Protein 9JOV (pdb70)

InterPro domains:
  IPR001425 Archaeal/bacterial/fungal rhodopsins [PF01036] (20-236)
  IPR001425 Archaeal/bacterial/fungal rhodopsins [PTHR28286] (28-202)
  IPR001425 Archaeal/bacterial/fungal rhodopsins [SM01021] (19-243)

Foldseek 3Di:
DDDDPPPLLLVLLVVLLVLLVVLLCVLVVCLVVFDPLQNVLSNLLSVLSVLVNVLSVVQSVVCVPPVDDQPLSVLVSQLPNQLSLQLSLCSLLVVLPDDCVSNVLSNVLSNLLSVLCSCCRPVCLVCNVVSLVSSVVSLVVSLCCLPPNPSQVSQVSVDDLSVVLSVVSSCCSVPLVPLVSVVSLQDGDDPSCVVHHPDDCSSVVSVSSSCSSSVNSVSSVVSSVVVVVD/DDDDPPPLLLVLLVVLLVLLVVLLCVLVVCLVVFDPLQNVLSNLLSVLSVLVNVLSVVQSVVCVPPVDDQPLSVLVSQLPNQLSLLQSLCSLLVVLPDDVVSNVLSNVLSNLLSVLCSCCRPVCLVCNVVSLVSNVVSLVVSLCCLPPNPSQVSQVSVDDLSVVLSVVSSCCSVPLVPLVSLVSLQDGDDPSCVPRHDDDCSSVVSVSSSCSSSVNSVSSVVSSVVVVVD/DDDDPPPLLLVLLVVLLVLLVVLLCVLVVCLVVFDPLLNVLSNLLSVLSVLVNVLSVVQSVVCVPPVDDQPLSVLVNQLPNQLSLLQSLCSLLVVLPDDCVSNVLSNVLSNLLSVLCSCCRPVCVVCNVVSLVSSVVSLVVSLCCLPPNPSQVSQVSVDDLSVVLSVVSSCCSVPLVVLVSVVSLCPGDDPGVDPPDDDDSSSVVSVSSSCSSSVNSVSSVVSSVVVVVD/DDDDPPPLLLVLLVVLLVLLVVLLCVLVVCLVVFDPLQNVLSNLLSVLSVLVNVLSVVQSVVCVPPVDDQPLSVLSSQLPNQLSLLQSLCSLLVVLPDDCVSNVLSSVLSNLLSVLCSCCRPVCVVCVVVSLVSNVVSLVVSLCCLVPNPSQVSQVSVDDLSVVLSVVSSCCSVPLVVLVSLVSLCPGDDPGVSDPPPDDSSSVVSVSSSCSSSVNSVSSVVSSVVVVVD/DDDDPPPLLLVLLVVLLVLLVVLLCVLVVCLVVFDPLQNVLSNLLSVLSVLVNVLSVVQSVVCVPPVDDQPLSVLVSQLPNQLSLLQSLCSLLVVLPDDCVSNVLSSVLSNLLSVLCSCCRPVCVVCNVVSLVSNVVSLVVSLCCLPPNPSQVSQVSVDDLSVVLSVVSSCCSVPLVPLVSLVSLQDGDDPSVVPHHPDDCSSVVSVSSSCSSSVNSVSSVVSSVVVRVD

Radius of gyration: 31.24 Å; Cα contacts (8 Å, |Δi|>4): 1448; chains: 5; bounding box: 52×86×86 Å

Organism: NCBI:txid1454201

Secondary structure (DSSP, 8-state):
----TT-HHHHHHHHHHHHHHHHHHHHHHHGGGS-HHHHHHHHHHHHHHHHHHHHHHHHHHHHHHHS---HHHHHHHHHHHHHHHHHHHHHHHTTTT--HHHHHHHHHHHHHHHHHHHIIIII-GGGHHHHHHHHHHHHHHHHHHHHHSHHHHHHHHH-HHHHHHHHHHHHHHHTGGGHHHHHHHHHS-SS-TTTS-S---HHHHHHHHHHHHHHHHHHHHHHHHHHHT-/----TT-HHHHHHHHHHHHHHHHHHHHHHHGGGS-HHHHHHHHHHHHHHHHHHHHHHHHHHHHHHHS---HHHHHHHHHHHHHHHHHHHHHHHTTTT--HHHHHHHHHHHHHHHHHHHIIIII-GGGHHHHHHHHHHHHHHHHHHHHHSHHHHHHHHH-HHHHHHHHHHHHHHHTGGGHHHHHHHHHS-SSSTTTSTT---HHHHHHHHHHHHHHHHHHHHHHHHHHHT-/----TT-HHHHHHHHHHHHHHHHHHHHHHHGGGS-HHHHHHHHHHHHHHHHHHHHHHHHHHHHHHHS---HHHHHHHHHHHHHHHHHHHHHHHTTTT--HHHHHHHHHHHHHHHHHHHIIIII-GGGHHHHHHHHHHHHHHHHHHHHHSHHHHHHHHH-HHHHHHHHHHHHHHHTGGGHHHHHHHHHS-SS------SS-HHHHHHHHHHHHHHHHHHHHHHHHHHHHT-/----TT-HHHHHHHHHHHHHHHHHHHHHHHGGGS-HHHHHHHHHHHHHHHHHHHHHHHHHHHHHHHS---HHHHHHHHHHHHHHHHHHHHHHHTTTT--HHHHHHHHHHHHHHHHHHHIIIII-GGGHHHHHHHHHHHHHHHHHHHHHSHHHHHHHHH-HHHHHHHHHHHHHHHTGGGHHHHHHHHHS-SS------SS-HHHHHHHHHHHHHHHHHHHHHHHHHHHHT-/----TT-HHHHHHHHHHHHHHHHHHHHHHHGGGS-HHHHHHHHHHHHHHHHHHHHHHHHHHHHHHHS---HHHHHHHHHHHHHHHHHHHHHHHTTTT--HHHHHHHHHHHHHHHHHHHIIIII-GGGHHHHHHHHHHHHHHHHHHHHHSHHHHHHHHH-HHHHHHHHHHHHHHHTGGGHHHHHHHHHS-SS-TTTS-S---HHHHHHHHHHHHHHHHHHHHHHHHHHHT-

Nearest PDB structures (foldseek):
  8cqd-assembly1_B  TM=9.510E-01  e=2.954E-13  uncultured Gammaproteobacteria bacterium
  8cqd-assembly1_D  TM=9.171E-01  e=4.597E-13  uncultured Gammaproteobacteria bacterium
  8cnk-assembly1_A  TM=9.097E-01  e=1.217E-12  uncultured Gammaproteobacteria bacterium
  4kly-assembly1_C  TM=8.663E-01  e=3.360E-11  gamma proteobacterium 'Hot 75m4'
  4knf-assembly1_A  TM=8.605E-01  e=3.360E-11  gamma proteobacterium 'Hot 75m4'

Sequence (1150 aa):
VRLAADDYVGFTFFVGCMAMMAASAFFFLSMSSFERKWRTSILVSGLITFIAAVHYWYMRDYWSGFAESPVFFRYVDWVLTVPLMCVEFYLILKVAGAKKSLMWKLIFLSVVMLVTGYFGEAVDRGNAWLWGLFSGVAYFWIVIEIWFGKAKKLAVAAGGDVLAAHKTLCWFVLVGWAIYPIGYMAGTPGWYDSIFGGWDLNVIYNIGDAINKIGFGLVIYNLAVQATNKVRLAADDYVGFTFFVGCMAMMAASAFFFLSMSSFERKWRTSILVSGLITFIAAVHYWYMRDYWSGFAESPVFFRYVDWVLTVPLMCVEFYLILKVAGAKKSLMWKLIFLSVVMLVTGYFGEAVDRGNAWLWGLFSGVAYFWIVIEIWFGKAKKLAVAAGGDVLAAHKTLCWFVLVGWAIYPIGYMAGTPGWYDSIFGGWDLNVIYNIGDAINKIGFGLVIYNLAVQATNKVRLAADDYVGFTFFVGCMAMMAASAFFFLSMSSFERKWRTSILVSGLITFIAAVHYWYMRDYWSGFAESPVFFRYVDWVLTVPLMCVEFYLILKVAGAKKSLMWKLIFLSVVMLVTGYFGEAVDRGNAWLWGLFSGVAYFWIVIEIWFGKAKKLAVAAGGDVLAAHKTLCWFVLVGWAIYPIGYMAGTPGWYDSIFGGWDLNVIYNIGDAINKIGFGLVIYNLAVQATNKVRLAADDYVGFTFFVGCMAMMAASAFFFLSMSSFERKWRTSILVSGLITFIAAVHYWYMRDYWSGFAESPVFFRYVDWVLTVPLMCVEFYLILKVAGAKKSLMWKLIFLSVVMLVTGYFGEAVDRGNAWLWGLFSGVAYFWIVIEIWFGKAKKLAVAAGGDVLAAHKTLCWFVLVGWAIYPIGYMAGTPGWYDSIFGGWDLNVIYNIGDAINKIGFGLVIYNLAVQATNKVRLAADDYVGFTFFVGCMAMMAASAFFFLSMSSFERKWRTSILVSGLITFIAAVHYWYMRDYWSGFAESPVFFRYVDWVLTVPLMCVEFYLILKVAGAKKSLMWKLIFLSVVMLVTGYFGEAVDRGNAWLWGLFSGVAYFWIVIEIWFGKAKKLAVAAGGDVLAAHKTLCWFVLVGWAIYPIGYMAGTPGWYDSIFGGWDLNVIYNIGDAINKIGFGLVIYNLAVQATNK

Solvent-accessible surface area: 47151 Å² total; per-residue (Å²): 121,154,38,49,35,100,48,86,15,7,24,18,0,6,27,4,7,7,13,0,35,8,9,6,17,24,1,42,59,7,13,66,26,11,97,125,151,42,33,46,10,1,3,7,5,0,8,4,0,48,1,0,10,37,3,0,132,58,6,23,69,17,38,35,54,59,66,76,19,35,49,20,6,2,10,0,1,16,25,33,0,19,14,41,4,0,20,1,0,10,34,10,0,95,118,28,40,11,132,86,76,13,27,153,79,0,43,131,18,0,62,49,20,15,61,15,4,18,75,0,12,10,55,46,95,70,65,0,120,60,58,18,99,94,18,39,77,6,44,108,130,0,17,60,12,0,51,129,18,106,0,36,133,23,0,82,86,49,22,62,63,17,41,57,8,0,101,55,0,2,137,43,0,66,93,19,15,33,40,40,62,67,6,24,51,10,46,7,64,38,175,8,82,107,118,36,36,84,140,98,24,26,39,82,5,2,81,11,1,15,105,6,9,34,15,3,3,85,24,2,35,65,6,0,36,57,30,49,90,209,131,145,39,49,35,99,48,84,16,8,23,17,1,7,26,3,7,6,14,0,32,8,10,6,15,22,1,40,60,6,13,70,22,11,109,129,127,35,34,46,9,1,4,7,4,0,8,4,0,51,1,0,9,37,4,0,129,59,6,22,68,16,37,43,59,65,66,71,22,33,43,19,7,2,11,0,2,16,25,35,0,18,15,41,4,0,20,0,1,8,32,11,0,104,104,27,40,11,125,90,76,11,31,158,80,0,42,125,5,0,62,46,24,15,62,18,5,18,75,0,6,10,54,41,96,69,66,0,115,70,60,17,90,100,15,38,80,5,44,128,128,1,17,58,8,0,51,127,17,106,0,39,135,22,0,82,86,49,23,62,45,17,36,58,8,0,101,54,0,2,137,42,0,67,92,20,12,33,38,42,55,65,5,23,55,10,49,4,72,34,172,8,79,98,107,47,27,80,146,103,22,27,41,82,11,2,80,11,0,15,105,8,10,34,15,4,3,83,22,3,36,62,5,1,33,60,24,63,98,188,120,148,37,50,36,102,48,79,8,7,22,17,1,6,28,3,7,6,14,0,35,7,10,8,14,21,1,38,60,7,13,66,25,10,78,134,133,35,25,45,10,1,2,7,5,0,8,3,0,52,1,0,9,36,3,0,130,54,6,22,68,15,34,42,53,60,66,76,19,37,50,18,6,2,11,0,1,16,24,34,0,16,13,42,4,0,19,0,0,11,38,12,0,95,106,28,37,8,146,85,81,12,26,155,100,0,43,128,10,0,62,48,24,16,61,18,6,18,76,0,14,8,52,45,96,72,65,0,119,63,56,17,90,92,15,38,60,4,41,114,141,0,18,59,11,0,52,129,17,133,0,39,136,32,0,81,86,50,20,62,44,17,40,57,7,0,101,55,0,3,140,44,0,67,92,18,12,32,39,40,56,62,5,24,68,43,50,8,82,50,200,26,133,54,156,69,45,88,178,70,41,28,34,35,6,1,82,11,1,15,106,6,6,35,14,3,2,82,24,2,35,59,5,0,32,61,25,55,110,174,122,143,41,49,34,100,48,81,9,8,22,18,1,6,28,4,7,6,14,0,33,8,11,6,16,24,2,40,60,6,14,73,17,15,97,126,121,31,39,46,10,1,3,7,5,0,8,4,0,50,1,0,9,35,3,0,133,58,5,20,66,15,35,43,53,61,66,74,19,35,49,18,5,2,11,0,1,18,26,34,0,18,14,43,4,0,20,0,0,18,29,9,0,98,107,28,41,11,135,90,77,14,25,154,91,0,44,132,18,0,62,46,19,17,56,15,5,17,69,0,15,9,69,43,94,70,67,0,123,63,52,17,100,94,17,38,71,6,43,107,124,0,18,48,12,0,53,130,17,108,0,39,125,23,0,83,86,50,20,62,47,17,32,55,7,0,104,55,0,3,139,43,0,66,92,19,15,32,39,40,58,66,5,26,62,39,50,8,80,51,199,30,128,42,152,96,56,94,169,70,42,26,22,38,6,2,83,11,0,15,104,6,7,35,14,3,2,85,23,3,36,59,5,1,37,58,30,36,99,204,122,147,39,49,38,100,47,85,14,9,23,18,0,8,25,4,7,7,15,0,33,7,10,7,16,24,1,40,60,6,13,64,23,11,97,131,122,30,35,46,9,1,2,7,4,0,8,4,0,49,1,0,8,35,3,0,135,62,7,23,68,17,38,38,57,56,65,72,18,35,41,18,6,2,10,0,1,17,26,33,0,17,14,43,4,0,21,0,0,17,33,11,0,103,97,27,44,12,141,91,82,12,25,151,85,0,42,132,17,0,62,48,20,15,56,15,5,17,69,0,14,9,66,44,96,73,67,0,125,62,52,18,98,91,17,38,78,5,41,108,126,0,17,62,12,0,52,128,17,118,0,40,133,21,0,83,84,48,22,62,40,16,35,55,7,0,100,55,0,2,138,43,0,67,92,18,13,32,44,42,56,71,2,24,52,8,42,6,68,38,172,9,85,101,120,36,32,85,142,99,19,26,42,84,6,2,82,11,1,14,104,6,6,34,14,2,2,84,24,3,35,61,5,0,35,57,25,61,99,176

Structure (mmCIF, N/CA/C/O backbone):
data_9JOV
#
_entry.id   9JOV
#
_cell.length_a   1.00
_cell.length_b   1.00
_cell.length_c   1.00
_cell.angle_alpha   90.00
_cell.angle_beta   90.00
_cell.angle_gamma   90.00
#
_symmetry.space_group_name_H-M   'P 1'
#
loop_
_entity.id
_entity.type
_entity.pdbx_description
1 polymer Proteorhodopsin
2 non-polymer RETINAL
3 non-polymer HEXADECANE
4 non-polymer DODECANE
5 non-polymer (3~{S},4~{Z},6~{E},8~{Z},10~{E},12~{E},14~{E},16~{E},18~{E},20~{E},22~{E},24~{E})-2,6,10,14,19,23-hexamethyl-25-[(4~{R})-2,6,6-trimethyl-4-oxidanyl-cyclohexen-1-yl]pentacosa-4,6,8,10,12,14,16,18,20,22,24-undecaene-2,3-diol
6 water water
#
loop_
_atom_site.group_PDB
_atom_site.id
_atom_site.type_symbol
_atom_site.label_atom_id
_atom_site.label_alt_id
_atom_site.label_comp_id
_atom_site.label_asym_id
_atom_site.label_entity_id
_atom_site.label_seq_id
_atom_site.pdbx_PDB_ins_code
_atom_site.Cartn_x
_atom_site.Cartn_y
_atom_site.Cartn_z
_atom_site.occupancy
_atom_site.B_iso_or_equiv
_atom_site.auth_seq_id
_atom_site.auth_comp_id
_atom_site.auth_asym_id
_atom_site.auth_atom_id
_atom_site.pdbx_PDB_model_num
ATOM 1 N N . VAL A 1 11 ? 138.876 116.219 103.022 1.00 182.29 11 VAL A N 1
ATOM 2 C CA . VAL A 1 11 ? 137.534 115.677 102.621 1.00 169.39 11 VAL A CA 1
ATOM 3 C C . VAL A 1 11 ? 136.828 116.698 101.720 1.00 144.89 11 VAL A C 1
ATOM 4 O O . VAL A 1 11 ? 135.645 117.008 101.881 1.00 113.36 11 VAL A O 1
ATOM 8 N N . ARG A 1 12 ? 137.598 117.236 100.768 1.00 124.83 12 ARG A N 1
ATOM 9 C CA . ARG A 1 12 ? 137.081 118.133 99.753 1.00 113.60 12 ARG A CA 1
ATOM 10 C C . ARG A 1 12 ? 136.219 117.330 98.781 1.00 110.06 12 ARG A C 1
ATOM 11 O O . ARG A 1 12 ? 136.552 116.188 98.452 1.00 131.81 12 ARG A O 1
ATOM 19 N N . LEU A 1 13 ? 135.127 117.939 98.319 1.00 102.15 13 LEU A N 1
ATOM 20 C CA . LEU A 1 13 ? 134.265 117.335 97.313 1.00 103.45 13 LEU A CA 1
ATOM 21 C C . LEU A 1 13 ? 134.848 117.517 95.914 1.00 101.22 13 LEU A C 1
ATOM 22 O O . LEU A 1 13 ? 135.387 118.575 95.591 1.00 110.83 13 LEU A O 1
ATOM 27 N N . ALA A 1 14 ? 134.659 116.496 95.075 1.00 86.80 14 ALA A N 1
ATOM 28 C CA . ALA A 1 14 ? 135.129 116.523 93.705 1.00 77.67 14 ALA A CA 1
ATOM 29 C C . ALA A 1 14 ? 133.951 116.356 92.763 1.00 70.77 14 ALA A C 1
ATOM 30 O O . ALA A 1 14 ? 133.070 115.520 93.002 1.00 79.71 14 ALA A O 1
ATOM 32 N N . ALA A 1 15 ? 133.965 117.149 91.685 1.00 76.36 15 ALA A N 1
ATOM 33 C CA . ALA A 1 15 ? 132.865 117.199 90.738 1.00 74.27 15 ALA A CA 1
ATOM 34 C C . ALA A 1 15 ? 132.683 115.870 90.000 1.00 69.28 15 ALA A C 1
ATOM 35 O O . ALA A 1 15 ? 131.556 115.526 89.643 1.00 69.72 15 ALA A O 1
ATOM 37 N 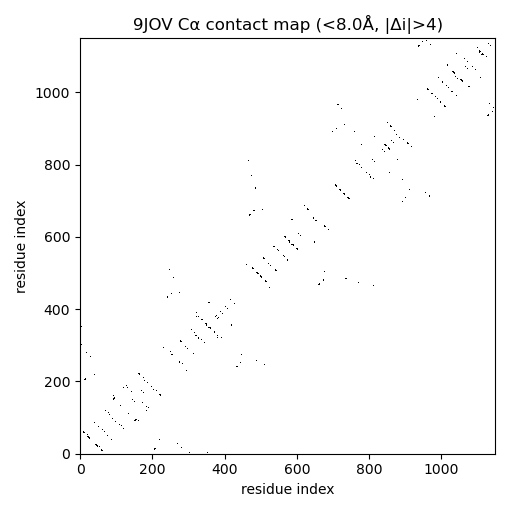N . ASP A 1 16 ? 133.763 115.099 89.835 1.00 82.26 16 ASP A N 1
ATOM 38 C CA . ASP A 1 16 ? 133.704 113.826 89.131 1.00 84.31 16 ASP A CA 1
ATOM 39 C C . ASP A 1 16 ? 133.338 112.658 90.046 1.00 81.18 16 ASP A C 1
ATOM 40 O O . ASP A 1 16 ? 133.270 111.523 89.582 1.00 107.00 16 ASP A O 1
ATOM 45 N N . ASP A 1 17 ? 133.142 112.895 91.344 1.00 72.55 17 ASP A N 1
ATOM 46 C CA . ASP A 1 17 ? 132.746 111.813 92.237 1.00 63.37 17 ASP A CA 1
ATOM 47 C C . ASP A 1 17 ? 131.226 111.630 92.183 1.00 67.20 17 ASP A C 1
ATOM 48 O O . ASP A 1 17 ? 130.483 112.093 93.059 1.00 66.72 17 ASP A O 1
ATOM 53 N N . TYR A 1 18 ? 130.780 110.857 91.195 1.00 69.57 18 TYR A N 1
ATOM 54 C CA . TYR A 1 18 ? 129.367 110.578 90.987 1.00 66.31 18 TYR A CA 1
ATOM 55 C C . TYR A 1 18 ? 128.827 109.652 92.067 1.00 67.12 18 TYR A C 1
ATOM 56 O O . TYR A 1 18 ? 127.629 109.651 92.335 1.00 71.58 18 TYR A O 1
ATOM 65 N N . VAL A 1 19 ? 129.679 108.807 92.648 1.00 61.55 19 VAL A N 1
ATOM 66 C CA . VAL A 1 19 ? 129.220 107.973 93.737 1.00 72.88 19 VAL A CA 1
ATOM 67 C C . VAL A 1 19 ? 128.897 108.897 94.910 1.00 64.99 19 VAL A C 1
ATOM 68 O O . VAL A 1 19 ? 127.843 108.792 95.529 1.00 68.16 19 VAL A O 1
ATOM 72 N N . GLY A 1 20 ? 129.785 109.841 95.160 1.00 58.89 20 GLY A N 1
ATOM 73 C CA . GLY A 1 20 ? 129.578 110.778 96.234 1.00 52.34 20 GLY A CA 1
ATOM 74 C C . GLY A 1 20 ? 128.284 111.540 96.060 1.00 56.35 20 GLY A C 1
ATOM 75 O O . GLY A 1 20 ? 127.508 111.649 97.007 1.00 61.37 20 GLY A O 1
ATOM 76 N N . PHE A 1 21 ? 128.025 111.991 94.836 1.00 52.60 21 PHE A N 1
ATOM 77 C CA . PHE A 1 21 ? 126.860 112.805 94.586 1.00 55.28 21 PHE A CA 1
ATOM 78 C C . PHE A 1 21 ? 125.587 112.014 94.890 1.00 55.10 21 PHE A C 1
ATOM 79 O O . PHE A 1 21 ? 124.650 112.512 95.518 1.00 61.70 21 PHE A O 1
ATOM 87 N N . THR A 1 22 ? 125.562 110.749 94.457 1.00 57.41 22 THR A N 1
ATOM 88 C CA . THR A 1 22 ? 124.383 109.917 94.583 1.00 49.53 22 THR A CA 1
ATOM 89 C C . THR A 1 22 ? 124.184 109.483 96.026 1.00 50.83 22 THR A C 1
ATOM 90 O O . THR A 1 22 ? 123.037 109.330 96.441 1.00 51.50 22 THR A O 1
ATOM 94 N N . PHE A 1 23 ? 125.235 109.428 96.842 1.00 58.63 23 PHE A N 1
ATOM 95 C CA . PHE A 1 23 ? 124.988 109.209 98.264 1.00 58.76 23 PHE A CA 1
ATOM 96 C C . PHE A 1 23 ? 124.261 110.407 98.883 1.00 58.00 23 PHE A C 1
ATOM 97 O O . PHE A 1 23 ? 123.306 110.196 99.626 1.00 68.56 23 PHE A O 1
ATOM 105 N N . PHE A 1 24 ? 124.662 111.642 98.544 1.00 53.94 24 PHE A N 1
ATOM 106 C CA . PHE A 1 24 ? 124.014 112.833 99.082 1.00 48.80 24 PHE A CA 1
ATOM 107 C C . PHE A 1 24 ? 122.552 112.951 98.622 1.00 48.12 24 PHE A C 1
ATOM 108 O O . PHE A 1 24 ? 121.666 113.266 99.415 1.00 56.95 24 PHE A O 1
ATOM 116 N N . VAL A 1 25 ? 122.283 112.650 97.359 1.00 49.60 25 VAL A N 1
ATOM 117 C CA . VAL A 1 25 ? 120.937 112.773 96.841 1.00 48.40 25 VAL A CA 1
ATOM 118 C C . VAL A 1 25 ? 120.032 111.719 97.471 1.00 58.19 25 VAL A C 1
ATOM 119 O O . VAL A 1 25 ? 118.916 112.048 97.895 1.00 56.12 25 VAL A O 1
ATOM 123 N N . GLY A 1 26 ? 120.518 110.466 97.506 1.00 65.07 26 GLY A N 1
ATOM 124 C CA . GLY A 1 26 ? 119.749 109.368 98.066 1.00 65.76 26 GLY A CA 1
ATOM 125 C C . GLY A 1 26 ? 119.410 109.617 99.538 1.00 50.18 26 GLY A C 1
ATOM 126 O O . GLY A 1 26 ? 118.270 109.538 99.967 1.00 50.36 26 GLY A O 1
ATOM 127 N N . CYS A 1 27 ? 120.383 110.056 100.303 1.00 51.26 27 CYS A N 1
ATOM 128 C CA . CYS A 1 27 ? 120.076 110.385 101.689 1.00 56.48 27 CYS A CA 1
ATOM 129 C C . CYS A 1 27 ? 118.964 111.432 101.783 1.00 61.64 27 CYS A C 1
ATOM 130 O O . CYS A 1 27 ? 118.040 111.216 102.556 1.00 57.94 27 CYS A O 1
ATOM 133 N N . MET A 1 28 ? 119.038 112.545 101.005 1.00 60.03 28 MET A N 1
ATOM 134 C CA . MET A 1 28 ? 118.034 113.605 101.089 1.00 52.59 28 MET A CA 1
ATOM 135 C C . MET A 1 28 ? 116.657 113.132 100.592 1.00 51.30 28 MET A C 1
ATOM 136 O O . MET A 1 28 ? 115.636 113.455 101.195 1.00 50.96 28 MET A O 1
ATOM 141 N N . ALA A 1 29 ? 116.614 112.343 99.513 1.00 47.61 29 ALA A N 1
ATOM 142 C CA . ALA A 1 29 ? 115.339 111.879 99.003 1.00 54.00 29 ALA A CA 1
ATOM 143 C C . ALA A 1 29 ? 114.662 110.925 100.008 1.00 56.96 29 ALA A C 1
ATOM 144 O O . ALA A 1 29 ? 113.443 110.935 100.164 1.00 53.01 29 ALA A O 1
ATOM 146 N N . MET A 1 30 ? 115.413 110.030 100.648 1.00 50.15 30 MET A N 1
ATOM 147 C CA . MET A 1 30 ? 114.800 109.123 101.599 1.00 55.74 30 MET A CA 1
ATOM 148 C C . MET A 1 30 ? 114.296 109.921 102.809 1.00 54.47 30 MET A C 1
ATOM 149 O O . MET A 1 30 ? 113.193 109.702 103.315 1.00 55.22 30 MET A O 1
ATOM 154 N N . MET A 1 31 ? 115.101 110.857 103.288 1.00 53.88 31 MET A N 1
ATOM 155 C CA . MET A 1 31 ? 114.667 111.702 104.403 1.00 59.99 31 MET A CA 1
ATOM 156 C C . MET A 1 31 ? 113.362 112.443 104.082 1.00 64.08 31 MET A C 1
ATOM 157 O O . MET A 1 31 ? 112.460 112.491 104.908 1.00 61.30 31 MET A O 1
ATOM 162 N N . ALA A 1 32 ? 113.232 112.966 102.857 1.00 52.82 32 ALA A N 1
ATOM 163 C CA . ALA A 1 32 ? 112.049 113.702 102.475 1.00 55.19 32 ALA A CA 1
ATOM 164 C C . ALA A 1 32 ? 110.834 112.784 102.339 1.00 51.91 32 ALA A C 1
ATOM 165 O O . ALA A 1 32 ? 109.730 113.106 102.830 1.00 47.54 32 ALA A O 1
ATOM 167 N N . ALA A 1 33 ? 111.039 111.627 101.687 1.00 52.94 33 ALA A N 1
ATOM 168 C CA . ALA A 1 33 ? 109.990 110.618 101.599 1.00 52.58 33 ALA A CA 1
ATOM 169 C C . ALA A 1 33 ? 109.539 110.167 103.005 1.00 45.17 33 ALA A C 1
ATOM 170 O O . ALA A 1 33 ? 108.358 110.106 103.312 1.00 49.11 33 ALA A O 1
ATOM 172 N N . SER A 1 34 ? 110.462 109.957 103.919 1.00 47.99 34 SER A N 1
ATOM 173 C CA . SER A 1 34 ? 110.012 109.554 105.253 1.00 51.98 34 SER A CA 1
ATOM 174 C C . SER A 1 34 ? 109.083 110.610 105.822 1.00 58.01 34 SER A C 1
ATOM 175 O O . SER A 1 34 ? 108.022 110.259 106.353 1.00 58.80 34 SER A O 1
ATOM 178 N N . ALA A 1 35 ? 109.443 111.909 105.682 1.00 62.61 35 ALA A N 1
ATOM 179 C CA . ALA A 1 35 ? 108.613 112.954 106.264 1.00 53.42 35 ALA A CA 1
ATOM 180 C C . ALA A 1 35 ? 107.255 113.010 105.555 1.00 60.10 35 ALA A C 1
ATOM 181 O O . ALA A 1 35 ? 106.210 113.181 106.197 1.00 49.60 35 ALA A O 1
ATOM 183 N N . PHE A 1 36 ? 107.253 112.766 104.246 1.00 46.21 36 PHE A N 1
ATOM 184 C CA . PHE A 1 36 ? 106.008 112.835 103.514 1.00 51.87 36 PHE A CA 1
ATOM 185 C C . PHE A 1 36 ? 105.038 111.761 103.993 1.00 51.95 36 PHE A C 1
ATOM 186 O O . PHE A 1 36 ? 103.863 112.063 104.174 1.00 53.59 36 PHE A O 1
ATOM 194 N N . PHE A 1 37 ? 105.501 110.510 104.174 1.00 54.00 37 PHE A N 1
ATOM 195 C CA . PHE A 1 37 ? 104.611 109.416 104.586 1.00 54.63 37 PHE A CA 1
ATOM 196 C C . PHE A 1 37 ? 104.206 109.604 106.060 1.00 50.47 37 PHE A C 1
ATOM 197 O O . PHE A 1 37 ? 103.044 109.555 106.408 1.00 59.80 37 PHE A O 1
ATOM 205 N N . PHE A 1 38 ? 105.134 109.868 106.964 1.00 50.93 38 PHE A N 1
ATOM 206 C CA . PHE A 1 38 ? 104.728 110.085 108.358 1.00 50.33 38 PHE A CA 1
ATOM 207 C C . PHE A 1 38 ? 103.755 111.237 108.507 1.00 55.77 38 PHE A C 1
ATOM 208 O O . PHE A 1 38 ? 102.805 111.119 109.281 1.00 62.92 38 PHE A O 1
ATOM 216 N N . LEU A 1 39 ? 103.955 112.363 107.788 1.00 62.58 39 LEU A N 1
ATOM 217 C CA . LEU A 1 39 ? 103.061 113.507 107.969 1.00 55.51 39 LEU A CA 1
ATOM 218 C C . LEU A 1 39 ? 101.731 113.324 107.228 1.00 53.53 39 LEU A C 1
ATOM 219 O O . LEU A 1 39 ? 100.780 113.991 107.576 1.00 56.14 39 LEU A O 1
ATOM 224 N N . SER A 1 40 ? 101.643 112.394 106.266 1.00 53.95 40 SER A N 1
ATOM 225 C CA . SER A 1 40 ? 100.410 112.210 105.522 1.00 53.62 40 SER A CA 1
ATOM 226 C C . SER A 1 40 ? 99.455 111.274 106.239 1.00 58.11 40 SER A C 1
ATOM 227 O O . SER A 1 40 ? 98.270 111.270 105.931 1.00 61.80 40 SER A O 1
ATOM 230 N N . MET A 1 41 ? 99.975 110.461 107.165 1.00 72.41 41 MET A N 1
ATOM 231 C CA . MET A 1 41 ? 99.221 109.356 107.737 1.00 61.09 41 MET A CA 1
ATOM 232 C C . MET A 1 41 ? 97.858 109.822 108.257 1.00 66.55 41 MET A C 1
ATOM 233 O O . MET A 1 41 ? 96.838 109.173 108.039 1.00 67.28 41 MET A O 1
ATOM 238 N N . SER A 1 42 ? 97.839 110.969 108.941 1.00 66.59 42 SER A N 1
ATOM 239 C CA . SER A 1 42 ? 96.653 111.429 109.653 1.00 73.02 42 SER A CA 1
ATOM 240 C C . SER A 1 42 ? 95.541 111.959 108.735 1.00 71.12 42 SER A C 1
ATOM 241 O O . SER A 1 42 ? 94.469 112.305 109.205 1.00 84.70 42 SER A O 1
ATOM 244 N N . SER A 1 43 ? 95.787 112.084 107.433 1.00 71.68 43 SER A N 1
ATOM 245 C CA . SER A 1 43 ? 94.786 112.587 106.513 1.00 72.40 43 SER A CA 1
ATOM 246 C C . SER A 1 43 ? 93.949 111.445 105.926 1.00 69.59 43 SER A C 1
ATOM 247 O O . SER A 1 43 ? 93.264 111.635 104.932 1.00 82.63 43 SER A O 1
ATOM 250 N N . PHE A 1 44 ? 94.081 110.244 106.491 1.00 69.79 44 PHE A N 1
ATOM 251 C CA . PHE A 1 44 ? 93.478 109.045 105.941 1.00 64.45 44 PHE A CA 1
ATOM 252 C C . PHE A 1 44 ? 92.686 108.343 107.037 1.00 70.53 44 PHE A C 1
ATOM 253 O O . PHE A 1 44 ? 93.025 108.424 108.217 1.00 68.69 44 PHE A O 1
ATOM 261 N N . GLU A 1 45 ? 91.634 107.634 106.632 1.00 64.74 45 GLU A N 1
ATOM 262 C CA . GLU A 1 45 ? 90.895 106.787 107.545 1.00 72.54 45 GLU A CA 1
ATOM 263 C C . GLU A 1 45 ? 91.865 105.756 108.125 1.00 74.49 45 GLU A C 1
ATOM 264 O O . GLU A 1 45 ? 92.787 105.333 107.433 1.00 86.90 45 GLU A O 1
ATOM 270 N N . ARG A 1 46 ? 91.592 105.309 109.359 1.00 84.97 46 ARG A N 1
ATOM 271 C CA . ARG A 1 46 ? 92.441 104.381 110.086 1.00 77.45 46 ARG A CA 1
ATOM 272 C C . ARG A 1 46 ? 92.836 103.170 109.251 1.00 65.95 46 ARG A C 1
ATOM 273 O O . ARG A 1 46 ? 93.974 102.722 109.354 1.00 78.23 46 ARG A O 1
ATOM 281 N N . LYS A 1 47 ? 91.942 102.659 108.416 1.00 68.16 47 LYS A N 1
ATOM 282 C CA . LYS A 1 47 ? 92.215 101.428 107.677 1.00 71.65 47 LYS A CA 1
ATOM 283 C C . LYS A 1 47 ? 93.408 101.533 106.716 1.00 67.00 47 LYS A C 1
ATOM 284 O O . LYS A 1 47 ? 93.897 100.520 106.256 1.00 80.96 47 LYS A O 1
ATOM 290 N N . TRP A 1 48 ? 93.840 102.735 106.331 1.00 66.69 48 TRP A N 1
ATOM 291 C CA . TRP A 1 48 ? 94.967 102.856 105.428 1.00 70.57 48 TRP A CA 1
ATOM 292 C C . TRP A 1 48 ? 96.259 103.184 106.175 1.00 53.42 48 TRP A C 1
ATOM 293 O O . TRP A 1 48 ? 97.362 103.063 105.623 1.00 62.21 48 TRP A O 1
ATOM 304 N N . ARG A 1 49 ? 96.128 103.729 107.367 1.00 56.85 49 ARG A N 1
ATOM 305 C CA . ARG A 1 49 ? 97.258 104.353 108.021 1.00 57.33 49 ARG A CA 1
ATOM 306 C C . ARG A 1 49 ? 98.449 103.408 108.207 1.00 57.59 49 ARG A C 1
ATOM 307 O O . ARG A 1 49 ? 99.603 103.841 108.066 1.00 67.14 49 ARG A O 1
ATOM 315 N N . THR A 1 50 ? 98.221 102.121 108.492 1.00 52.33 50 THR A N 1
ATOM 316 C CA . THR A 1 50 ? 99.358 101.237 108.760 1.00 57.00 50 THR A CA 1
ATOM 317 C C . THR A 1 50 ? 100.195 101.023 107.501 1.00 58.15 50 THR A C 1
ATOM 318 O O . THR A 1 50 ? 101.415 101.042 107.588 1.00 53.34 50 THR A O 1
ATOM 322 N N . SER A 1 51 ? 99.561 100.791 106.345 1.00 47.63 51 SER A N 1
ATOM 323 C CA . SER A 1 51 ? 100.318 100.622 105.124 1.00 58.69 51 SER A CA 1
ATOM 324 C C . SER A 1 51 ? 101.170 101.880 104.847 1.00 59.64 51 SER A C 1
ATOM 325 O O . SER A 1 51 ? 102.322 101.771 104.389 1.00 52.84 51 SER A O 1
ATOM 328 N N . ILE A 1 52 ? 100.657 103.067 105.192 1.00 46.70 52 ILE A N 1
ATOM 329 C CA . ILE A 1 52 ? 101.460 104.260 104.948 1.00 50.98 52 ILE A CA 1
ATOM 330 C C . ILE A 1 52 ? 102.594 104.382 105.971 1.00 52.52 52 ILE A C 1
ATOM 331 O O . ILE A 1 52 ? 103.745 104.595 105.595 1.00 57.27 52 ILE A O 1
ATOM 336 N N . LEU A 1 53 ? 102.284 104.146 107.253 1.00 53.34 53 LEU A N 1
ATOM 337 C CA . LEU A 1 53 ? 103.309 104.178 108.275 1.00 45.99 53 LEU A CA 1
ATOM 338 C C . LEU A 1 53 ? 104.494 103.277 107.929 1.00 50.31 53 LEU A C 1
ATOM 339 O O . LEU A 1 53 ? 105.664 103.713 107.980 1.00 42.88 53 LEU A O 1
ATOM 344 N N . VAL A 1 54 ? 104.210 102.038 107.495 1.00 45.34 54 VAL A N 1
ATOM 345 C CA . VAL A 1 54 ? 105.273 101.118 107.110 1.00 48.86 54 VAL A CA 1
ATOM 346 C C . VAL A 1 54 ? 106.090 101.622 105.907 1.00 52.93 54 VAL A C 1
ATOM 347 O O . VAL A 1 54 ? 107.321 101.519 105.879 1.00 56.28 54 VAL A O 1
ATOM 351 N N . SER A 1 55 ? 105.433 102.224 104.910 1.00 49.42 55 SER A N 1
ATOM 352 C CA . SER A 1 55 ? 106.186 102.883 103.846 1.00 53.09 55 SER A CA 1
ATOM 353 C C . SER A 1 55 ? 107.144 103.935 104.383 1.00 53.39 55 SER A C 1
ATOM 354 O O . SER A 1 55 ? 108.280 104.027 103.953 1.00 55.93 55 SER A O 1
ATOM 357 N N . GLY A 1 56 ? 106.714 104.700 105.385 1.00 50.72 56 GLY A N 1
ATOM 358 C CA . GLY A 1 56 ? 107.653 105.590 106.028 1.00 47.58 56 GLY A CA 1
ATOM 359 C C . GLY A 1 56 ? 108.779 104.931 106.796 1.00 53.56 56 GLY A C 1
ATOM 360 O O . GLY A 1 56 ? 109.914 105.423 106.716 1.00 55.36 56 GLY A O 1
ATOM 361 N N . LEU A 1 57 ? 108.502 103.859 107.568 1.00 49.56 57 LEU A N 1
ATOM 362 C CA . LEU A 1 57 ? 109.603 103.128 108.220 1.00 45.17 57 LEU A CA 1
ATOM 363 C C . LEU A 1 57 ? 110.664 102.679 107.226 1.00 46.49 57 LEU A C 1
ATOM 364 O O . LEU A 1 57 ? 111.850 102.853 107.501 1.00 50.85 57 LEU A O 1
ATOM 369 N N . ILE A 1 58 ? 110.235 102.105 106.080 1.00 42.94 58 ILE A N 1
ATOM 370 C CA . ILE A 1 58 ? 111.175 101.702 105.055 1.00 47.02 58 ILE A CA 1
ATOM 371 C C . ILE A 1 58 ? 112.077 102.864 104.648 1.00 50.63 58 ILE A C 1
ATOM 372 O O . ILE A 1 58 ? 113.297 102.754 104.735 1.00 52.87 58 ILE A O 1
ATOM 377 N N . THR A 1 59 ? 111.530 104.012 104.242 1.00 55.34 59 THR A N 1
ATOM 378 C CA . THR A 1 59 ? 112.431 105.107 103.890 1.00 51.18 59 THR A CA 1
ATOM 379 C C . THR A 1 59 ? 113.174 105.682 105.100 1.00 46.98 59 THR A C 1
ATOM 380 O O . THR A 1 59 ? 114.297 106.155 104.943 1.00 46.25 59 THR A O 1
ATOM 384 N N . PHE A 1 60 ? 112.646 105.576 106.325 1.00 44.30 60 PHE A N 1
ATOM 385 C CA . PHE A 1 60 ? 113.367 106.091 107.495 1.00 40.81 60 PHE A CA 1
ATOM 386 C C . PHE A 1 60 ? 114.631 105.314 107.801 1.00 50.51 60 PHE A C 1
ATOM 387 O O . PHE A 1 60 ? 115.703 105.882 107.969 1.00 51.00 60 PHE A O 1
ATOM 395 N N . ILE A 1 61 ? 114.541 103.982 107.752 1.00 54.17 61 ILE A N 1
ATOM 396 C CA . ILE A 1 61 ? 115.721 103.163 107.967 1.00 43.33 61 ILE A CA 1
ATOM 397 C C . ILE A 1 61 ? 116.765 103.481 106.928 1.00 49.37 61 ILE A C 1
ATOM 398 O O . ILE A 1 61 ? 117.909 103.713 107.281 1.00 62.17 61 ILE A O 1
ATOM 403 N N . ALA A 1 62 ? 116.375 103.487 105.645 1.00 54.69 62 ALA A N 1
ATOM 404 C CA . ALA A 1 62 ? 117.276 103.846 104.561 1.00 57.41 62 ALA A CA 1
ATOM 405 C C . ALA A 1 62 ? 117.838 105.273 104.704 1.00 47.81 62 ALA A C 1
ATOM 406 O O . ALA A 1 62 ? 119.049 105.470 104.602 1.00 51.00 62 ALA A O 1
ATOM 408 N N . ALA A 1 63 ? 117.051 106.272 105.039 1.00 45.52 63 ALA A N 1
ATOM 409 C CA . ALA A 1 63 ? 117.634 107.606 105.258 1.00 49.87 63 ALA A CA 1
ATOM 410 C C . ALA A 1 63 ? 118.753 107.560 106.291 1.00 49.25 63 ALA A C 1
ATOM 411 O O . ALA A 1 63 ? 119.838 108.085 106.042 1.00 51.55 63 ALA A O 1
ATOM 413 N N . VAL A 1 64 ? 118.502 106.906 107.446 1.00 48.51 64 VAL A N 1
ATOM 414 C CA . VAL A 1 64 ? 119.512 106.900 108.494 1.00 50.25 64 VAL A CA 1
ATOM 415 C C . VAL A 1 64 ? 120.742 106.095 108.059 1.00 51.14 64 VAL A C 1
ATOM 416 O O . VAL A 1 64 ? 121.883 106.534 108.237 1.00 45.88 64 VAL A O 1
ATOM 420 N N . HIS A 1 65 ? 120.559 104.930 107.427 1.00 53.78 65 HIS A N 1
ATOM 421 C CA . HIS A 1 65 ? 121.733 104.202 106.967 1.00 47.65 65 HIS A CA 1
ATOM 422 C C . HIS A 1 65 ? 122.450 104.939 105.827 1.00 49.78 65 HIS A C 1
ATOM 423 O O . HIS A 1 65 ? 123.671 104.953 105.783 1.00 50.37 65 HIS A O 1
ATOM 430 N N . TYR A 1 66 ? 121.720 105.588 104.912 1.00 51.46 66 TYR A N 1
ATOM 431 C CA . TYR A 1 66 ? 122.385 106.372 103.864 1.00 53.55 66 TYR A CA 1
ATOM 432 C C . TYR A 1 66 ? 123.214 107.515 104.447 1.00 52.24 66 TYR A C 1
ATOM 433 O O . TYR A 1 66 ? 124.283 107.802 103.930 1.00 56.30 66 TYR A O 1
ATOM 442 N N . TRP A 1 67 ? 122.770 108.109 105.557 1.00 47.54 67 TRP A N 1
ATOM 443 C CA . TRP A 1 67 ? 123.584 109.106 106.212 1.00 47.99 67 TRP A CA 1
ATOM 444 C C . TRP A 1 67 ? 124.953 108.560 106.630 1.00 48.72 67 TRP A C 1
ATOM 445 O O . TRP A 1 67 ? 126.003 109.142 106.310 1.00 56.32 67 TRP A O 1
ATOM 456 N N . TYR A 1 68 ? 124.981 107.390 107.262 1.00 51.62 68 TYR A N 1
ATOM 457 C CA . TYR A 1 68 ? 126.236 106.785 107.690 1.00 47.68 68 TYR A CA 1
ATOM 458 C C . TYR A 1 68 ? 127.060 106.419 106.438 1.00 48.86 68 TYR A C 1
ATOM 459 O O . TYR A 1 68 ? 128.240 106.721 106.334 1.00 54.28 68 TYR A O 1
ATOM 468 N N . MET A 1 69 ? 126.473 105.756 105.458 1.00 52.68 69 MET A N 1
ATOM 469 C CA . MET A 1 69 ? 127.262 105.386 104.302 1.00 59.99 69 MET A CA 1
ATOM 470 C C . MET A 1 69 ? 127.843 106.595 103.555 1.00 51.92 69 MET A C 1
ATOM 471 O O . MET A 1 69 ? 128.985 106.538 103.071 1.00 55.81 69 MET A O 1
ATOM 476 N N . ARG A 1 70 ? 127.079 107.677 103.440 1.00 53.14 70 ARG A N 1
ATOM 477 C CA . ARG A 1 70 ? 127.556 108.917 102.805 1.00 52.23 70 ARG A CA 1
ATOM 478 C C . ARG A 1 70 ? 128.802 109.454 103.481 1.00 52.90 70 ARG A C 1
ATOM 479 O O . ARG A 1 70 ? 129.755 109.829 102.811 1.00 51.68 70 ARG A O 1
ATOM 487 N N . ASP A 1 71 ? 128.789 109.460 104.827 1.00 55.34 71 ASP A N 1
ATOM 488 C CA . ASP A 1 71 ? 129.937 109.954 105.547 1.00 57.39 71 ASP A CA 1
ATOM 489 C C . ASP A 1 71 ? 131.116 109.008 105.378 1.00 55.50 71 ASP A C 1
ATOM 490 O O . ASP A 1 71 ? 132.229 109.431 105.126 1.00 73.39 71 ASP A O 1
ATOM 495 N N . TYR A 1 72 ? 130.857 107.711 105.430 1.00 67.74 72 TYR A N 1
ATOM 496 C CA . TYR A 1 72 ? 131.941 106.767 105.301 1.00 65.86 72 TYR A CA 1
ATOM 497 C C . TYR A 1 72 ? 132.600 106.885 103.930 1.00 61.74 72 TYR A C 1
ATOM 498 O O . TYR A 1 72 ? 133.818 106.795 103.826 1.00 70.01 72 TYR A O 1
ATOM 507 N N . TRP A 1 73 ? 131.806 107.085 102.877 1.00 62.47 73 TRP A N 1
ATOM 508 C CA . TRP A 1 73 ? 132.387 107.297 101.555 1.00 62.47 73 TRP A CA 1
ATOM 509 C C . TRP A 1 73 ? 133.211 108.570 101.488 1.00 64.85 73 TRP A C 1
ATOM 510 O O . TRP A 1 73 ? 134.264 108.573 100.847 1.00 87.62 73 TRP A O 1
ATOM 521 N N . SER A 1 74 ? 132.732 109.653 102.120 1.00 65.84 74 SER A N 1
ATOM 522 C CA . SER A 1 74 ? 133.520 110.881 102.230 1.00 66.87 74 SER A CA 1
ATOM 523 C C . SER A 1 74 ? 134.891 110.629 102.863 1.00 64.58 74 SER A C 1
ATOM 524 O O . SER A 1 74 ? 135.893 111.116 102.371 1.00 95.55 74 SER A O 1
ATOM 527 N N . GLY A 1 75 ? 134.941 109.806 103.909 1.00 77.37 75 GLY A N 1
ATOM 528 C CA . GLY A 1 75 ? 136.189 109.481 104.580 1.00 72.82 75 GLY A CA 1
ATOM 529 C C . GLY A 1 75 ? 137.115 108.601 103.746 1.00 73.13 75 GLY A C 1
ATOM 530 O O . GLY A 1 75 ? 138.228 109.008 103.437 1.00 104.99 75 GLY A O 1
ATOM 531 N N . PHE A 1 76 ? 136.648 107.412 103.363 1.00 77.77 76 PHE A N 1
ATOM 532 C CA . PHE A 1 76 ? 137.515 106.361 102.859 1.00 75.71 76 PHE A CA 1
ATOM 533 C C . PHE A 1 76 ? 137.392 106.108 101.356 1.00 75.69 76 PHE A C 1
ATOM 534 O O . PHE A 1 76 ? 138.197 105.363 100.803 1.00 91.62 76 PHE A O 1
ATOM 542 N N . ALA A 1 77 ? 136.37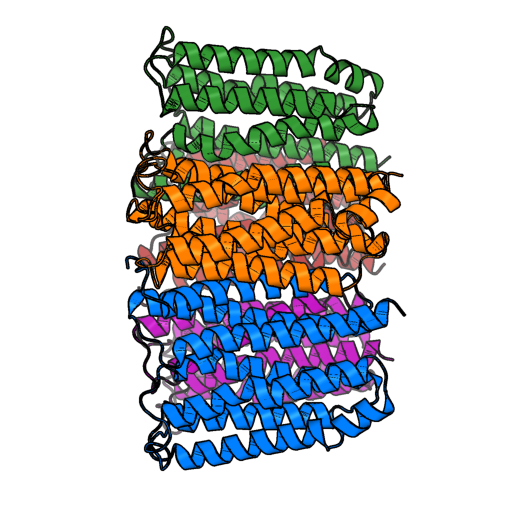4 106.656 100.707 1.00 72.58 77 ALA A N 1
ATOM 543 C CA . ALA A 1 77 ? 136.131 106.355 99.304 1.00 77.04 77 ALA A CA 1
ATOM 544 C C . ALA A 1 77 ? 135.947 104.859 99.059 1.00 78.84 77 ALA A C 1
ATOM 545 O O . ALA A 1 77 ? 136.316 104.348 98.002 1.00 106.71 77 ALA A O 1
ATOM 547 N N . GLU A 1 78 ? 135.314 104.174 100.013 1.00 83.10 78 GLU A N 1
ATOM 548 C CA . GLU A 1 78 ? 134.911 102.785 99.853 1.00 78.27 78 GLU A CA 1
ATOM 549 C C . GLU A 1 78 ? 133.467 102.596 100.320 1.00 69.66 78 GLU A C 1
ATOM 550 O O . GLU A 1 78 ? 132.976 103.244 101.238 1.00 69.44 78 GLU A O 1
ATOM 556 N N . SER A 1 79 ? 132.757 101.696 99.655 1.00 75.57 79 SER A N 1
ATOM 557 C CA . SER A 1 79 ? 131.449 101.305 100.122 1.00 65.67 79 SER A CA 1
ATOM 558 C C . SER A 1 79 ? 131.351 99.788 100.039 1.00 79.48 79 SER A C 1
ATOM 559 O O . SER A 1 79 ? 130.931 99.237 99.021 1.00 101.99 79 SER A O 1
ATOM 562 N N . PRO A 1 80 ? 131.739 99.067 101.113 1.00 69.65 80 PRO A N 1
ATOM 563 C CA . PRO A 1 80 ? 131.619 97.615 101.130 1.00 69.15 80 PRO A CA 1
ATOM 564 C C . PRO A 1 80 ? 130.168 97.126 101.038 1.00 66.44 80 PRO A C 1
ATOM 565 O O . PRO A 1 80 ? 129.283 97.579 101.755 1.00 74.35 80 PRO A O 1
ATOM 569 N N . VAL A 1 81 ? 129.927 96.189 100.133 1.00 66.37 81 VAL A N 1
ATOM 570 C CA . VAL A 1 81 ? 128.574 95.782 99.800 1.00 63.67 81 VAL A CA 1
ATOM 571 C C . VAL A 1 81 ? 127.929 95.205 101.044 1.00 65.28 81 VAL A C 1
ATOM 572 O O . VAL A 1 81 ? 126.751 95.451 101.259 1.00 68.06 81 VAL A O 1
ATOM 576 N N . PHE A 1 82 ? 128.697 94.456 101.864 1.00 62.72 82 PHE A N 1
ATOM 577 C CA . PHE A 1 82 ? 128.105 93.786 103.007 1.00 63.95 82 PHE A CA 1
ATOM 578 C C . PHE A 1 82 ? 127.455 94.820 103.924 1.00 59.55 82 PHE A C 1
ATOM 579 O O . PHE A 1 82 ? 126.445 94.534 104.544 1.00 65.12 82 PHE A O 1
ATOM 587 N N . PHE A 1 83 ? 127.971 96.045 103.941 1.00 53.53 83 PHE A N 1
ATOM 588 C CA . PHE A 1 83 ? 127.436 97.034 104.838 1.00 56.81 83 PHE A CA 1
ATOM 589 C C . PHE A 1 83 ? 126.054 97.504 104.378 1.00 60.14 83 PHE A C 1
ATOM 590 O O . PHE A 1 83 ? 125.284 98.026 105.182 1.00 56.23 83 PHE A O 1
ATOM 598 N N . ARG A 1 84 ? 125.729 97.338 103.105 1.00 50.95 84 ARG A N 1
ATOM 599 C CA . ARG A 1 84 ? 124.392 97.687 102.650 1.00 53.30 84 ARG A CA 1
ATOM 600 C C . ARG A 1 84 ? 123.346 96.760 103.267 1.00 57.47 84 ARG A C 1
ATOM 601 O O . ARG A 1 84 ? 122.179 97.145 103.373 1.00 61.12 84 ARG A O 1
ATOM 609 N N . TYR A 1 85 ? 123.744 95.545 103.663 1.00 57.49 85 TYR A N 1
ATOM 610 C CA . TYR A 1 85 ? 122.791 94.593 104.204 1.00 54.17 85 TYR A CA 1
ATOM 611 C C . TYR A 1 85 ? 122.231 95.029 105.550 1.00 54.39 85 TYR A C 1
ATOM 612 O O . TYR A 1 85 ? 121.159 94.575 105.898 1.00 56.73 85 TYR A O 1
ATOM 621 N N . VAL A 1 86 ? 122.875 95.959 106.250 1.00 61.23 86 VAL A N 1
ATOM 622 C CA . VAL A 1 86 ? 122.345 96.491 107.496 1.00 59.11 86 VAL A CA 1
ATOM 623 C C . VAL A 1 86 ? 120.936 96.996 107.264 1.00 63.71 86 VAL A C 1
ATOM 624 O O . VAL A 1 86 ? 120.066 96.770 108.084 1.00 61.67 86 VAL A O 1
ATOM 628 N N . ASP A 1 87 ? 120.713 97.709 106.161 1.00 58.70 87 ASP A N 1
ATOM 629 C CA . ASP A 1 87 ? 119.373 98.198 105.843 1.00 56.87 87 ASP A CA 1
ATOM 630 C C . ASP A 1 87 ? 118.542 97.105 105.161 1.00 53.60 87 ASP A C 1
ATOM 631 O O . ASP A 1 87 ? 117.410 96.876 105.587 1.00 57.82 87 ASP A O 1
ATOM 636 N N . TRP A 1 88 ? 119.061 96.432 104.118 1.00 47.21 88 TRP A N 1
ATOM 637 C CA . TRP A 1 88 ? 118.274 95.429 103.398 1.00 53.25 88 TRP A CA 1
ATOM 638 C C . TRP A 1 88 ? 117.652 94.362 104.291 1.00 51.50 88 TRP A C 1
ATOM 639 O O . TRP A 1 88 ? 116.496 94.039 104.084 1.00 56.72 88 TRP A O 1
ATOM 650 N N . VAL A 1 89 ? 118.348 93.865 105.308 1.00 60.29 89 VAL A N 1
ATOM 651 C CA . VAL A 1 89 ? 117.773 92.828 106.162 1.00 64.89 89 VAL A CA 1
ATOM 652 C C . VAL A 1 89 ? 116.548 93.364 106.903 1.00 59.67 89 VAL A C 1
ATOM 653 O O . VAL A 1 89 ? 115.714 92.557 107.269 1.00 60.22 89 VAL A O 1
ATOM 657 N N . LEU A 1 90 ? 116.411 94.690 107.111 1.00 58.09 90 LEU A N 1
ATOM 658 C CA . LEU A 1 90 ? 115.205 95.201 107.749 1.00 58.12 90 LEU A CA 1
ATOM 659 C C . LEU A 1 90 ? 114.165 95.632 106.708 1.00 57.14 90 LEU A C 1
ATOM 660 O O . LEU A 1 90 ? 112.989 95.341 106.857 1.00 56.49 90 LEU A O 1
ATOM 665 N N . THR A 1 91 ? 114.582 96.344 105.656 1.00 58.62 91 THR A N 1
ATOM 666 C CA . THR A 1 91 ? 113.620 96.959 104.755 1.00 58.89 91 THR A CA 1
ATOM 667 C C . THR A 1 91 ? 112.991 95.926 103.825 1.00 56.43 91 THR A C 1
ATOM 668 O O . THR A 1 91 ? 111.778 96.009 103.586 1.00 57.21 91 THR A O 1
ATOM 672 N N . VAL A 1 92 ? 113.723 94.898 103.369 1.00 54.42 92 VAL A N 1
ATOM 673 C CA . VAL A 1 92 ? 113.106 93.979 102.413 1.00 58.15 92 VAL A CA 1
ATOM 674 C C . VAL A 1 92 ? 111.942 93.206 103.040 1.00 62.42 92 VAL A C 1
ATOM 675 O O . VAL A 1 92 ? 110.876 93.080 102.432 1.00 56.55 92 VAL A O 1
ATOM 679 N N . PRO A 1 93 ? 112.043 92.687 104.280 1.00 55.04 93 PRO A N 1
ATOM 680 C CA . PRO A 1 93 ? 110.877 92.146 104.957 1.00 58.45 93 PRO A CA 1
ATOM 681 C C . PRO A 1 93 ? 109.728 93.124 105.138 1.00 54.89 93 PRO A C 1
ATOM 682 O O . PRO A 1 93 ? 108.578 92.763 104.852 1.00 68.61 93 PRO A O 1
ATOM 686 N N . LEU A 1 94 ? 110.017 94.383 105.518 1.00 59.00 94 LEU A N 1
ATOM 687 C CA . LEU A 1 94 ? 108.932 95.364 105.608 1.00 56.85 94 LEU A CA 1
ATOM 688 C C . LEU A 1 94 ? 108.257 95.543 104.249 1.00 50.19 94 LEU A C 1
ATOM 689 O O . LEU A 1 94 ? 107.039 95.585 104.175 1.00 55.51 94 LEU A O 1
ATOM 694 N N . MET A 1 95 ? 109.019 95.621 103.164 1.00 50.74 95 MET A N 1
ATOM 695 C CA . MET A 1 95 ? 108.394 95.700 101.843 1.00 61.35 95 MET A CA 1
ATOM 696 C C . MET A 1 95 ? 107.506 94.494 101.568 1.00 59.62 95 MET A C 1
ATOM 697 O O . MET A 1 95 ? 106.359 94.686 101.183 1.00 62.94 95 MET A O 1
ATOM 702 N N . CYS A 1 96 ? 107.960 93.278 101.883 1.00 72.33 96 CYS A N 1
ATOM 703 C CA . CYS A 1 96 ? 107.127 92.081 101.682 1.00 68.07 96 CYS A CA 1
ATOM 704 C C . CYS A 1 96 ? 105.855 92.092 102.531 1.00 68.56 96 CYS A C 1
ATOM 705 O O . CYS A 1 96 ? 104.789 91.733 102.035 1.00 74.53 96 CYS A O 1
ATOM 708 N N . VAL A 1 97 ? 105.917 92.639 103.755 1.00 65.66 97 VAL A N 1
ATOM 709 C CA . VAL A 1 97 ? 104.720 92.778 104.574 1.00 65.49 97 VAL A CA 1
ATOM 710 C C . VAL A 1 97 ? 103.682 93.689 103.903 1.00 63.98 97 VAL A C 1
ATOM 711 O O . VAL A 1 97 ? 102.481 93.486 104.058 1.00 56.43 97 VAL A O 1
ATOM 715 N N . GLU A 1 98 ? 104.107 94.698 103.134 1.00 68.92 98 GLU A N 1
ATOM 716 C CA . GLU A 1 98 ? 103.146 95.544 102.430 1.00 57.85 98 GLU A CA 1
ATOM 717 C C . GLU A 1 98 ? 102.212 94.732 101.527 1.00 63.99 98 GLU A C 1
ATOM 718 O O . GLU A 1 98 ? 101.065 95.115 101.394 1.00 61.02 98 GLU A O 1
ATOM 724 N N . PHE A 1 99 ? 102.625 93.582 100.960 1.00 62.80 99 PHE A N 1
ATOM 725 C CA . PHE A 1 99 ? 101.653 92.772 100.220 1.00 58.65 99 PHE A CA 1
ATOM 726 C C . PHE A 1 99 ? 100.525 92.304 101.137 1.00 65.99 99 PHE A C 1
ATOM 727 O O . PHE A 1 99 ? 99.355 92.337 100.757 1.00 62.26 99 PHE A O 1
ATOM 735 N N . TYR A 1 100 ? 100.854 91.950 102.377 1.00 64.41 100 TYR A N 1
ATOM 736 C CA . TYR A 1 100 ? 99.820 91.540 103.309 1.00 64.47 100 TYR A CA 1
ATOM 737 C C . TYR A 1 100 ? 98.922 92.729 103.622 1.00 61.69 100 TYR A C 1
ATOM 738 O O . TYR A 1 100 ? 97.700 92.620 103.527 1.00 66.71 100 TYR A O 1
ATOM 747 N N . LEU A 1 101 ? 99.516 93.884 103.949 1.00 70.65 101 LEU A N 1
ATOM 748 C CA . LEU A 1 101 ? 98.722 95.052 104.338 1.00 64.37 101 LEU A CA 1
ATOM 749 C C . LEU A 1 101 ? 97.754 95.485 103.239 1.00 54.79 101 LEU A C 1
ATOM 750 O O . LEU A 1 101 ? 96.590 95.697 103.537 1.00 71.97 101 LEU A O 1
ATOM 755 N N . ILE A 1 102 ? 98.162 95.504 101.968 1.00 67.84 102 ILE A N 1
ATOM 756 C CA . ILE A 1 102 ? 97.235 95.897 100.916 1.00 60.00 102 ILE A CA 1
ATOM 757 C C . ILE A 1 102 ? 96.222 94.803 100.533 1.00 72.19 102 ILE A C 1
ATOM 758 O O . ILE A 1 102 ? 95.254 95.123 99.853 1.00 71.07 102 ILE A O 1
ATOM 763 N N . LEU A 1 103 ? 96.391 93.541 100.946 1.00 81.80 103 LEU A N 1
ATOM 764 C CA . LEU A 1 103 ? 95.436 92.503 100.569 1.00 73.89 103 LEU A CA 1
ATOM 765 C C . LEU A 1 103 ? 94.598 92.038 101.748 1.00 83.58 103 LEU A C 1
ATOM 766 O O . LEU A 1 103 ? 93.792 91.118 101.601 1.00 92.66 103 LEU A O 1
ATOM 771 N N . LYS A 1 104 ? 94.799 92.654 102.912 1.00 88.45 104 LYS A N 1
ATOM 772 C CA . LYS A 1 104 ? 94.091 92.243 104.110 1.00 76.99 104 LYS A CA 1
ATOM 773 C C . LYS A 1 104 ? 92.580 92.429 103.924 1.00 91.00 104 LYS A C 1
ATOM 774 O O . LYS A 1 104 ? 91.795 91.644 104.452 1.00 120.66 104 LYS A O 1
ATOM 780 N N . VAL A 1 105 ? 92.168 93.447 103.161 1.00 93.79 105 VAL A N 1
ATOM 781 C CA . VAL A 1 105 ? 90.761 93.731 102.919 1.00 105.50 105 VAL A CA 1
ATOM 782 C C . VAL A 1 105 ? 90.177 92.654 102.012 1.00 106.45 105 VAL A C 1
ATOM 783 O O . VAL A 1 105 ? 89.015 92.282 102.147 1.00 137.14 105 VAL A O 1
ATOM 787 N N . ALA A 1 106 ? 90.997 92.167 101.085 1.00 103.78 106 ALA A N 1
ATOM 788 C CA . ALA A 1 106 ? 90.567 91.165 100.127 1.00 101.61 106 ALA A CA 1
ATOM 789 C C . ALA A 1 106 ? 90.563 89.769 100.754 1.00 102.56 106 ALA A C 1
ATOM 790 O O . ALA A 1 106 ? 90.222 88.801 100.086 1.00 112.08 106 ALA A O 1
ATOM 792 N N . GLY A 1 107 ? 90.941 89.660 102.031 1.00 97.31 107 GLY A N 1
ATOM 793 C CA . GLY A 1 107 ? 90.831 88.406 102.757 1.00 98.93 107 GLY A CA 1
ATOM 794 C C . GLY A 1 107 ? 92.151 87.641 102.905 1.00 99.41 107 GLY A C 1
ATOM 795 O O . GLY A 1 107 ? 92.139 86.428 103.118 1.00 106.42 107 GLY A O 1
ATOM 796 N N . ALA A 1 108 ? 93.288 88.340 102.843 1.00 81.24 108 ALA A N 1
ATOM 797 C CA . ALA A 1 108 ? 94.555 87.699 103.149 1.00 84.77 108 ALA A CA 1
ATOM 798 C C . ALA A 1 108 ? 94.601 87.349 104.633 1.00 89.01 108 ALA A C 1
ATOM 799 O O . ALA A 1 108 ? 94.060 88.080 105.458 1.00 104.34 108 ALA A O 1
ATOM 801 N N . LYS A 1 109 ? 95.265 86.230 104.948 1.00 97.52 109 LYS A N 1
ATOM 802 C CA . LYS A 1 109 ? 95.372 85.705 106.302 1.00 85.31 109 LYS A CA 1
ATOM 803 C C . LYS A 1 109 ? 96.813 85.784 106.773 1.00 85.75 109 LYS A C 1
ATOM 804 O O . LYS A 1 109 ? 97.728 85.793 105.958 1.00 93.35 109 LYS A O 1
ATOM 810 N N . LYS A 1 110 ? 97.020 85.798 108.094 1.00 93.46 110 LYS A N 1
ATOM 811 C CA . LYS A 1 110 ? 98.359 85.956 108.642 1.00 88.95 110 LYS A CA 1
ATOM 812 C C . LYS A 1 110 ? 99.334 84.914 108.091 1.00 88.82 110 LYS A C 1
ATOM 813 O O . LYS A 1 110 ? 100.539 85.166 108.034 1.00 87.86 110 LYS A O 1
ATOM 819 N N . SER A 1 111 ? 98.813 83.756 107.690 1.00 86.99 111 SER A N 1
ATOM 820 C CA . SER A 1 111 ? 99.631 82.740 107.050 1.00 87.40 111 SER A CA 1
ATOM 821 C C . SER A 1 111 ? 100.450 83.362 105.924 1.00 77.44 111 SER A C 1
ATOM 822 O O . SER A 1 111 ? 101.626 83.047 105.769 1.00 82.60 111 SER A O 1
ATOM 825 N N . LEU A 1 112 ? 99.827 84.272 105.160 1.00 74.07 112 LEU A N 1
ATOM 826 C CA . LEU A 1 112 ? 100.504 84.886 104.029 1.00 76.54 112 LEU A CA 1
ATOM 827 C C . LEU A 1 112 ? 101.623 85.774 104.561 1.00 76.21 112 LEU A C 1
ATOM 828 O O . LEU A 1 112 ? 102.760 85.674 104.101 1.00 67.29 112 LEU A O 1
ATOM 833 N N . MET A 1 113 ? 101.310 86.573 105.591 1.00 68.35 113 MET A N 1
ATOM 834 C CA . MET A 1 113 ? 102.294 87.455 106.195 1.00 69.60 113 MET A CA 1
ATOM 835 C C . MET A 1 113 ? 103.528 86.691 106.642 1.00 70.48 113 MET A C 1
ATOM 836 O O . MET A 1 113 ? 104.658 87.077 106.307 1.00 73.84 113 MET A O 1
ATOM 841 N N . TRP A 1 114 ? 103.317 85.605 107.396 1.00 71.43 114 TRP A N 1
ATOM 842 C CA . TRP A 1 114 ? 104.424 84.794 107.892 1.00 70.34 114 TRP A CA 1
ATOM 843 C C . TRP A 1 114 ? 105.230 84.185 106.750 1.00 67.31 114 TRP A C 1
ATOM 844 O O . TRP A 1 114 ? 106.458 84.257 106.771 1.00 63.58 114 TRP A O 1
ATOM 855 N N . LYS A 1 115 ? 104.550 83.638 105.742 1.00 56.55 115 LYS A N 1
ATOM 856 C CA . LYS A 1 115 ? 105.253 83.106 104.590 1.00 63.84 115 LYS A CA 1
ATOM 857 C C . LYS A 1 115 ? 106.171 84.177 103.993 1.00 65.93 115 LYS A C 1
ATOM 858 O O . LYS A 1 115 ? 107.363 83.930 103.806 1.00 65.10 115 LYS A O 1
ATOM 864 N N . LEU A 1 116 ? 105.636 85.377 103.740 1.00 63.68 116 LEU A N 1
ATOM 865 C CA . LEU A 1 116 ? 106.432 86.402 103.084 1.00 72.10 116 LEU A CA 1
ATOM 866 C C . LEU A 1 116 ? 107.582 86.828 103.993 1.00 66.05 116 LEU A C 1
ATOM 867 O O . LEU A 1 116 ? 108.718 86.973 103.522 1.00 65.29 116 LEU A O 1
ATOM 872 N N . ILE A 1 117 ? 107.313 87.013 105.295 1.00 57.15 117 ILE A N 1
ATOM 873 C CA . ILE A 1 117 ? 108.394 87.419 106.175 1.00 56.42 117 ILE A CA 1
ATOM 874 C C . ILE A 1 117 ? 109.487 86.361 106.163 1.00 61.42 117 ILE A C 1
ATOM 875 O O . ILE A 1 117 ? 110.663 86.704 105.989 1.00 68.57 117 ILE A O 1
ATOM 880 N N . PHE A 1 118 ? 109.099 85.074 106.303 1.00 63.03 118 PHE A N 1
ATOM 881 C CA . PHE A 1 118 ? 110.070 83.989 106.302 1.00 72.05 118 PHE A CA 1
ATOM 882 C C . PHE A 1 118 ? 110.910 83.985 105.027 1.00 63.41 118 PHE A C 1
ATOM 883 O O . PHE A 1 118 ? 112.141 83.957 105.105 1.00 68.07 118 PHE A O 1
ATOM 891 N N . LEU A 1 119 ? 110.273 84.028 103.851 1.00 54.97 119 LEU A N 1
ATOM 892 C CA . LEU A 1 119 ? 111.042 83.967 102.611 1.00 62.56 119 LEU A CA 1
ATOM 893 C C . LEU A 1 119 ? 111.974 85.174 102.508 1.00 65.37 119 LEU A C 1
ATOM 894 O O . LEU A 1 119 ? 113.153 85.012 102.189 1.00 67.79 119 LEU A O 1
ATOM 899 N N . SER A 1 120 ? 111.483 86.380 102.825 1.00 63.08 120 SER A N 1
ATOM 900 C CA . SER A 1 120 ? 112.320 87.560 102.661 1.00 60.18 120 SER A CA 1
ATOM 901 C C . SER A 1 120 ? 113.538 87.486 103.575 1.00 63.46 120 SER A C 1
ATOM 902 O O . SER A 1 120 ? 114.670 87.724 103.123 1.00 67.48 120 SER A O 1
ATOM 905 N N . VAL A 1 121 ? 113.326 87.077 104.845 1.00 61.94 121 VAL A N 1
ATOM 906 C CA . VAL A 1 121 ? 114.446 86.988 105.778 1.00 67.50 121 VAL A CA 1
ATOM 907 C C . VAL A 1 121 ? 115.444 85.913 105.341 1.00 66.67 121 VAL A C 1
ATOM 908 O O . VAL A 1 121 ? 116.646 86.160 105.330 1.00 59.35 121 VAL A O 1
ATOM 912 N N . VAL A 1 122 ? 114.968 84.720 104.953 1.00 62.07 122 VAL A N 1
ATOM 913 C CA . VAL A 1 122 ? 115.886 83.728 104.416 1.00 63.44 122 VAL A CA 1
ATOM 914 C C . VAL A 1 122 ? 116.672 84.332 103.260 1.00 58.62 122 VAL A C 1
ATOM 915 O O . VAL A 1 122 ? 117.897 84.244 103.217 1.00 66.97 122 VAL A O 1
ATOM 919 N N . MET A 1 123 ? 115.981 84.938 102.295 1.00 57.46 123 MET A N 1
ATOM 920 C CA . MET A 1 123 ? 116.698 85.526 101.161 1.00 58.53 123 MET A CA 1
ATOM 921 C C . MET A 1 123 ? 117.833 86.440 101.618 1.00 57.19 123 MET A C 1
ATOM 922 O O . MET A 1 123 ? 118.984 86.260 101.211 1.00 59.99 123 MET A O 1
ATOM 927 N N . LEU A 1 124 ? 117.549 87.377 102.558 1.00 60.23 124 LEU A N 1
ATOM 928 C CA . LEU A 1 124 ? 118.576 88.351 102.902 1.00 59.39 124 LEU A CA 1
ATOM 929 C C . LEU A 1 124 ? 119.700 87.748 103.732 1.00 57.66 124 LEU A C 1
ATOM 930 O O . LEU A 1 124 ? 120.872 88.010 103.450 1.00 63.75 124 LEU A O 1
ATOM 935 N N . VAL A 1 125 ? 119.368 86.874 104.697 1.00 57.77 125 VAL A N 1
ATOM 936 C CA . VAL A 1 125 ? 120.397 86.262 105.527 1.00 68.18 125 VAL A CA 1
ATOM 937 C C . VAL A 1 125 ? 121.291 85.303 104.738 1.00 59.00 125 VAL A C 1
ATOM 938 O O . VAL A 1 125 ? 122.518 85.415 104.805 1.00 62.74 125 VAL A O 1
ATOM 942 N N . THR A 1 126 ? 120.729 84.415 103.922 1.00 60.24 126 THR A N 1
ATOM 943 C CA . THR A 1 126 ? 121.588 83.614 103.046 1.00 61.82 126 THR A CA 1
ATOM 944 C C . THR A 1 126 ? 122.483 84.498 102.171 1.00 63.06 126 THR A C 1
ATOM 945 O O . THR A 1 126 ? 123.654 84.195 101.965 1.00 60.24 126 THR A O 1
ATOM 949 N N . GLY A 1 127 ? 121.931 85.601 101.638 1.00 69.61 127 GLY A N 1
ATOM 950 C CA . GLY A 1 127 ? 122.753 86.517 100.862 1.00 58.10 127 GLY A CA 1
ATOM 951 C C . GLY A 1 127 ? 123.927 87.074 101.664 1.00 58.11 127 GLY A C 1
ATOM 952 O O . GLY A 1 127 ? 125.043 87.158 101.164 1.00 56.84 127 GLY A O 1
ATOM 953 N N . TYR A 1 128 ? 123.681 87.442 102.936 1.00 61.42 128 TYR A N 1
ATOM 954 C CA . TYR A 1 128 ? 124.757 87.959 103.777 1.00 57.18 128 TYR A CA 1
ATOM 955 C C . TYR A 1 128 ? 125.816 86.897 104.093 1.00 58.25 128 TYR A C 1
ATOM 956 O O . TYR A 1 128 ? 126.996 87.211 104.079 1.00 63.52 128 TYR A O 1
ATOM 965 N N . PHE A 1 129 ? 125.412 85.648 104.365 1.00 59.45 129 PHE A N 1
ATOM 966 C CA . PHE A 1 129 ? 126.363 84.542 104.511 1.00 68.70 129 PHE A CA 1
ATOM 967 C C . PHE A 1 129 ? 127.258 84.408 103.285 1.00 71.21 129 PHE A C 1
ATOM 968 O O . PHE A 1 129 ? 128.477 84.317 103.411 1.00 70.77 129 PHE A O 1
ATOM 976 N N . GLY A 1 130 ? 126.662 84.417 102.093 1.00 70.63 130 GLY A N 1
ATOM 977 C CA . GLY A 1 130 ? 127.455 84.374 100.877 1.00 67.17 130 GLY A CA 1
ATOM 978 C C . GLY A 1 130 ? 128.440 85.541 100.766 1.00 75.08 130 GLY A C 1
ATOM 979 O O . GLY A 1 130 ? 129.543 85.378 100.271 1.00 76.04 130 GLY A O 1
ATOM 980 N N . GLU A 1 131 ? 128.047 86.731 101.226 1.00 82.30 131 GLU A N 1
ATOM 981 C CA . GLU A 1 131 ? 128.817 87.946 100.968 1.00 81.77 131 GLU A CA 1
ATOM 982 C C . GLU A 1 131 ? 129.901 88.207 102.019 1.00 69.77 131 GLU A C 1
ATOM 983 O O . GLU A 1 131 ? 130.886 88.865 101.721 1.00 81.76 131 GLU A O 1
ATOM 989 N N . ALA A 1 132 ? 129.705 87.734 103.257 1.00 79.29 132 ALA A N 1
ATOM 990 C CA . ALA A 1 132 ? 130.465 88.229 104.395 1.00 81.37 132 ALA A CA 1
ATOM 991 C C . ALA A 1 132 ? 131.072 87.108 105.244 1.00 76.85 132 ALA A C 1
ATOM 992 O O . ALA A 1 132 ? 132.187 87.278 105.736 1.00 101.75 132 ALA A O 1
ATOM 994 N N . VAL A 1 133 ? 130.360 85.992 105.438 1.00 76.35 133 VAL A N 1
ATOM 995 C CA . VAL A 1 133 ? 130.811 84.972 106.376 1.00 88.89 133 VAL A CA 1
ATOM 996 C C . VAL A 1 133 ? 131.498 83.827 105.634 1.00 88.45 133 VAL A C 1
ATOM 997 O O . VAL A 1 133 ? 132.476 83.286 106.142 1.00 117.43 133 VAL A O 1
ATOM 1001 N N . ASP A 1 134 ? 131.009 83.464 104.445 1.00 94.63 134 ASP A N 1
ATOM 1002 C CA . ASP A 1 134 ? 131.486 82.267 103.768 1.00 91.40 134 ASP A CA 1
ATOM 1003 C C . ASP A 1 134 ? 131.569 82.475 102.255 1.00 94.26 134 ASP A C 1
ATOM 1004 O O . ASP A 1 134 ? 130.803 81.881 101.499 1.00 80.41 134 ASP A O 1
ATOM 1009 N N . ARG A 1 135 ? 132.542 83.281 101.812 1.00 94.75 135 ARG A N 1
ATOM 1010 C CA . ARG A 1 135 ? 132.602 83.673 100.415 1.00 93.43 135 ARG A CA 1
ATOM 1011 C C . ARG A 1 135 ? 133.114 82.537 99.541 1.00 96.77 135 ARG A C 1
ATOM 1012 O O . ARG A 1 135 ? 132.966 82.594 98.323 1.00 104.64 135 ARG A O 1
ATOM 1020 N N . GLY A 1 136 ? 133.741 81.534 100.162 1.00 104.30 136 GLY A N 1
ATOM 1021 C CA . GLY A 1 136 ? 134.130 80.334 99.445 1.00 105.55 136 GLY A CA 1
ATOM 1022 C C . GLY A 1 136 ? 132.932 79.693 98.747 1.00 102.44 136 GLY A C 1
ATOM 1023 O O . GLY A 1 136 ? 133.038 79.271 97.597 1.00 120.44 136 GLY A O 1
ATOM 1024 N N . ASN A 1 137 ? 131.791 79.672 99.447 1.00 106.97 137 ASN A N 1
ATOM 1025 C CA . ASN A 1 137 ? 130.599 78.992 98.975 1.00 100.47 137 ASN A CA 1
ATOM 1026 C C . ASN A 1 137 ? 129.526 80.005 98.573 1.00 91.78 137 ASN A C 1
ATOM 1027 O O . ASN A 1 137 ? 128.330 79.754 98.743 1.00 86.05 137 ASN A O 1
ATOM 1032 N N . ALA A 1 138 ? 129.955 81.133 97.994 1.00 94.50 138 ALA A N 1
ATOM 1033 C CA . ALA A 1 138 ? 129.058 82.230 97.660 1.00 80.04 138 ALA A CA 1
ATOM 1034 C C . ALA A 1 138 ? 128.023 81.816 96.614 1.00 82.94 138 ALA A C 1
ATOM 1035 O O . ALA A 1 138 ? 126.885 82.292 96.657 1.00 88.54 138 ALA A O 1
ATOM 1037 N N . TRP A 1 139 ? 128.409 80.918 95.694 1.00 87.29 139 TRP A N 1
ATOM 1038 C CA . TRP A 1 139 ? 127.483 80.429 94.682 1.00 92.58 139 TRP A CA 1
ATOM 1039 C C . TRP A 1 139 ? 126.364 79.610 95.326 1.00 77.78 139 TRP A C 1
ATOM 1040 O O . TRP A 1 139 ? 125.205 79.689 94.916 1.00 82.88 139 TRP A O 1
ATOM 1051 N N . LEU A 1 140 ? 126.712 78.830 96.353 1.00 81.15 140 LEU A N 1
ATOM 1052 C CA . LEU A 1 140 ? 125.730 77.982 97.001 1.00 87.70 140 LEU A CA 1
ATOM 1053 C C . LEU A 1 140 ? 124.756 78.846 97.798 1.00 83.78 140 LEU A C 1
ATOM 1054 O O . LEU A 1 140 ? 123.540 78.681 97.691 1.00 74.67 140 LEU A O 1
ATOM 1059 N N . TRP A 1 141 ? 125.304 79.757 98.614 1.00 80.81 141 TRP A N 1
ATOM 1060 C CA . TRP A 1 141 ? 124.466 80.698 99.336 1.00 76.79 141 TRP A CA 1
ATOM 1061 C C . TRP A 1 141 ? 123.630 81.513 98.348 1.00 75.26 141 TRP A C 1
ATOM 1062 O O . TRP A 1 141 ? 122.425 81.695 98.551 1.00 66.71 141 TRP A O 1
ATOM 1073 N N . GLY A 1 142 ? 124.251 81.936 97.242 1.00 65.85 142 GLY A N 1
ATOM 1074 C CA . GLY A 1 142 ? 123.501 82.620 96.206 1.00 74.39 142 GLY A CA 1
ATOM 1075 C C . GLY A 1 142 ? 122.262 81.835 95.788 1.00 78.10 142 GLY A C 1
ATOM 1076 O O . GLY A 1 142 ? 121.150 82.371 95.720 1.00 77.85 142 GLY A O 1
ATOM 1077 N N . LEU A 1 143 ? 122.478 80.539 95.541 1.00 81.25 143 LEU A N 1
ATOM 1078 C CA . LEU A 1 143 ? 121.435 79.666 95.048 1.00 78.34 143 LEU A CA 1
ATOM 1079 C C . LEU A 1 143 ? 120.295 79.568 96.059 1.00 73.14 143 LEU A C 1
ATOM 1080 O O . LEU A 1 143 ? 119.134 79.715 95.683 1.00 69.70 143 LEU A O 1
ATOM 1085 N N . PHE A 1 144 ? 120.613 79.354 97.344 1.00 73.16 144 PHE A N 1
ATOM 1086 C CA . PHE A 1 144 ? 119.570 79.376 98.365 1.00 82.75 144 PHE A CA 1
ATOM 1087 C C . PHE A 1 144 ? 118.823 80.715 98.356 1.00 72.93 144 PHE A C 1
ATOM 1088 O O . PHE A 1 144 ? 117.591 80.740 98.395 1.00 78.76 144 PHE A O 1
ATOM 1096 N N . SER A 1 145 ? 119.541 81.846 98.286 1.00 65.42 145 SER A N 1
ATOM 1097 C CA . SER A 1 145 ? 118.857 83.131 98.243 1.00 68.47 145 SER A CA 1
ATOM 1098 C C . SER A 1 145 ? 117.961 83.184 97.000 1.00 71.10 145 SER A C 1
ATOM 1099 O O . SER A 1 145 ? 116.788 83.588 97.074 1.00 61.18 145 SER A O 1
ATOM 1102 N N . GLY A 1 146 ? 118.536 82.763 95.859 1.00 64.62 146 GLY A N 1
ATOM 1103 C CA . GLY A 1 146 ? 117.839 82.781 94.584 1.00 68.74 146 GLY A CA 1
ATOM 1104 C C . GLY A 1 146 ? 116.520 82.025 94.645 1.00 68.07 146 GLY A C 1
ATOM 1105 O O . GLY A 1 146 ? 115.501 82.498 94.144 1.00 65.10 146 GLY A O 1
ATOM 1106 N N . VAL A 1 147 ? 116.517 80.887 95.339 1.00 69.03 147 VAL A N 1
ATOM 1107 C CA . VAL A 1 147 ? 115.307 80.090 95.418 1.00 69.69 147 VAL A CA 1
ATOM 1108 C C . VAL A 1 147 ? 114.271 80.820 96.255 1.00 61.83 147 VAL A C 1
ATOM 1109 O O . VAL A 1 147 ? 113.098 80.831 95.886 1.00 64.77 147 VAL A O 1
ATOM 1113 N N . ALA A 1 148 ? 114.678 81.414 97.383 1.00 68.00 148 ALA A N 1
ATOM 1114 C CA . ALA A 1 148 ? 113.731 82.219 98.149 1.00 67.69 148 ALA A CA 1
ATOM 1115 C C . ALA A 1 148 ? 113.169 83.357 97.280 1.00 58.46 148 ALA A C 1
ATOM 1116 O O . ALA A 1 148 ? 111.961 83.605 97.216 1.00 50.50 148 ALA A O 1
ATOM 1118 N N . TYR A 1 149 ? 114.028 84.058 96.545 1.00 53.97 149 TYR A N 1
ATOM 1119 C CA . TYR A 1 149 ? 113.499 85.082 95.661 1.00 62.57 149 TYR A CA 1
ATOM 1120 C C . TYR A 1 149 ? 112.438 84.499 94.738 1.00 65.85 149 TYR A C 1
ATOM 1121 O O . TYR A 1 149 ? 111.332 85.042 94.648 1.00 63.83 149 TYR A O 1
ATOM 1130 N N . PHE A 1 150 ? 112.758 83.370 94.072 1.00 70.90 150 PHE A N 1
ATOM 1131 C CA . PHE A 1 150 ? 111.849 82.830 93.062 1.00 67.94 150 PHE A CA 1
ATOM 1132 C C . PHE A 1 150 ? 110.500 82.488 93.686 1.00 68.61 150 PHE A C 1
ATOM 1133 O O . PHE A 1 150 ? 109.449 82.770 93.100 1.00 65.08 150 PHE A O 1
ATOM 1141 N N . TRP A 1 151 ? 110.529 81.924 94.898 1.00 58.96 151 TRP A N 1
ATOM 1142 C CA . TRP A 1 151 ? 109.298 81.614 95.596 1.00 69.32 151 TRP A CA 1
ATOM 1143 C C . TRP A 1 151 ? 108.485 82.889 95.827 1.00 72.25 151 TRP A C 1
ATOM 1144 O O . TRP A 1 151 ? 107.272 82.894 95.601 1.00 77.65 151 TRP A O 1
ATOM 1155 N N . ILE A 1 152 ? 109.133 83.988 96.241 1.00 67.45 152 ILE A N 1
ATOM 1156 C CA . ILE A 1 152 ? 108.376 85.210 96.451 1.00 70.28 152 ILE A CA 1
ATOM 1157 C C . ILE A 1 152 ? 107.740 85.623 95.131 1.00 56.22 152 ILE A C 1
ATOM 1158 O O . ILE A 1 152 ? 106.531 85.870 95.033 1.00 49.24 152 ILE A O 1
ATOM 1163 N N . VAL A 1 153 ? 108.558 85.735 94.095 1.00 67.71 153 VAL A N 1
ATOM 1164 C CA . VAL A 1 153 ? 108.003 86.098 92.800 1.00 72.45 153 VAL A CA 1
ATOM 1165 C C . VAL A 1 153 ? 106.833 85.195 92.418 1.00 74.76 153 VAL A C 1
ATOM 1166 O O . VAL A 1 153 ? 105.823 85.717 91.973 1.00 75.53 153 VAL A O 1
ATOM 1170 N N . ILE A 1 154 ? 106.955 83.865 92.564 1.00 68.08 154 ILE A N 1
ATOM 1171 C CA . ILE A 1 154 ? 105.862 83.005 92.138 1.00 68.69 154 ILE A CA 1
ATOM 1172 C C . ILE A 1 154 ? 104.627 83.286 92.992 1.00 72.63 154 ILE A C 1
ATOM 1173 O O . ILE A 1 154 ? 103.506 83.299 92.493 1.00 67.94 154 ILE A O 1
ATOM 1178 N N . GLU A 1 155 ? 104.807 83.470 94.300 1.00 66.61 155 GLU A N 1
ATOM 1179 C CA . GLU A 1 155 ? 103.652 83.696 95.154 1.00 76.12 155 GLU A CA 1
ATOM 1180 C C . GLU A 1 155 ? 102.844 84.911 94.676 1.00 76.86 155 GLU A C 1
ATOM 1181 O O . GLU A 1 155 ? 101.636 84.804 94.525 1.00 74.61 155 GLU A O 1
ATOM 1187 N N . ILE A 1 156 ? 103.506 86.052 94.403 1.00 68.93 156 ILE A N 1
ATOM 1188 C CA . ILE A 1 156 ? 102.767 87.267 94.115 1.00 65.72 156 ILE A CA 1
ATOM 1189 C C . ILE A 1 156 ? 102.283 87.314 92.665 1.00 64.06 156 ILE A C 1
ATOM 1190 O O . ILE A 1 156 ? 101.246 87.901 92.404 1.00 68.70 156 ILE A O 1
ATOM 1195 N N . TRP A 1 157 ? 103.019 86.759 91.709 1.00 74.49 157 TRP A N 1
ATOM 1196 C CA . TRP A 1 157 ? 102.554 86.748 90.323 1.00 76.20 157 TRP A CA 1
ATOM 1197 C C . TRP A 1 157 ? 101.498 85.681 90.031 1.00 72.13 157 TRP A C 1
ATOM 1198 O O . TRP A 1 157 ? 100.664 85.909 89.171 1.00 82.51 157 TRP A O 1
ATOM 1209 N N . PHE A 1 158 ? 101.534 84.519 90.697 1.00 82.57 158 PHE A N 1
ATOM 1210 C CA . PHE A 1 158 ? 100.649 83.414 90.343 1.00 81.97 158 PHE A CA 1
ATOM 1211 C C . PHE A 1 158 ? 99.935 82.793 91.545 1.00 82.10 158 PHE A C 1
ATOM 1212 O O . PHE A 1 158 ? 98.888 82.176 91.386 1.00 100.30 158 PHE A O 1
ATOM 1220 N N . GLY A 1 159 ? 100.499 82.943 92.737 1.00 76.98 159 GLY A N 1
ATOM 1221 C CA . GLY A 1 159 ? 100.033 82.205 93.895 1.00 73.96 159 GLY A CA 1
ATOM 1222 C C . GLY A 1 159 ? 98.784 82.806 94.516 1.00 73.21 159 GLY A C 1
ATOM 1223 O O . GLY A 1 159 ? 98.016 83.463 93.835 1.00 72.03 159 GLY A O 1
ATOM 1224 N N . LYS A 1 160 ? 98.616 82.561 95.821 1.00 75.95 160 LYS A N 1
ATOM 1225 C CA . LYS A 1 160 ? 97.445 82.980 96.564 1.00 87.13 160 LYS A CA 1
ATOM 1226 C C . LYS A 1 160 ? 97.298 84.496 96.517 1.00 87.47 160 LYS A C 1
ATOM 1227 O O . LYS A 1 160 ? 96.193 85.012 96.323 1.00 96.40 160 LYS A O 1
ATOM 1233 N N . ALA A 1 161 ? 98.415 85.208 96.714 1.00 83.78 161 ALA A N 1
ATOM 1234 C CA . ALA A 1 161 ? 98.350 86.654 96.786 1.00 74.45 161 ALA A CA 1
ATOM 1235 C C . ALA A 1 161 ? 97.755 87.195 95.490 1.00 67.53 161 ALA A C 1
ATOM 1236 O O . ALA A 1 161 ? 96.955 88.122 95.518 1.00 69.40 161 ALA A O 1
ATOM 1238 N N . LYS A 1 162 ? 98.143 86.596 94.356 1.00 70.16 162 LYS A N 1
ATOM 1239 C CA . LYS A 1 162 ? 97.644 87.040 93.074 1.00 75.60 162 LYS A CA 1
ATOM 1240 C C . LYS A 1 162 ? 96.148 86.775 92.983 1.00 77.69 162 LYS A C 1
ATOM 1241 O O . LYS A 1 162 ? 95.399 87.640 92.527 1.00 88.86 162 LYS A O 1
ATOM 1247 N N . LYS A 1 163 ? 95.705 85.615 93.458 1.00 87.66 163 LYS A N 1
ATOM 1248 C CA . LYS A 1 163 ? 94.290 85.280 93.390 1.00 96.94 163 LYS A CA 1
ATOM 1249 C C . LYS A 1 163 ? 93.476 86.268 94.232 1.00 94.71 163 LYS A C 1
ATOM 1250 O O . LYS A 1 163 ? 92.446 86.761 93.775 1.00 95.23 163 LYS A O 1
ATOM 1256 N N . LEU A 1 164 ? 93.948 86.596 95.440 1.00 98.07 164 LEU A N 1
ATOM 1257 C CA . LEU A 1 164 ? 93.256 87.578 96.268 1.00 98.86 164 LEU A CA 1
ATOM 1258 C C . LEU A 1 164 ? 93.149 88.917 95.539 1.00 85.82 164 LEU A C 1
ATOM 1259 O O . LEU A 1 164 ? 92.083 89.521 95.519 1.00 89.35 164 LEU A O 1
ATOM 1264 N N . ALA A 1 165 ? 94.258 89.398 94.981 1.00 85.95 165 ALA A N 1
ATOM 1265 C CA . ALA A 1 165 ? 94.242 90.672 94.279 1.00 96.45 165 ALA A CA 1
ATOM 1266 C C . ALA A 1 165 ? 93.199 90.625 93.167 1.00 94.75 165 ALA A C 1
ATOM 1267 O O . ALA A 1 165 ? 92.447 91.577 92.992 1.00 107.02 165 ALA A O 1
ATOM 1269 N N . VAL A 1 166 ? 93.178 89.524 92.409 1.00 90.41 166 VAL A N 1
ATOM 1270 C CA . VAL A 1 166 ? 92.346 89.454 91.221 1.00 94.01 166 VAL A CA 1
ATOM 1271 C C . VAL A 1 166 ? 90.877 89.480 91.630 1.00 99.76 166 VAL A C 1
ATOM 1272 O O . VAL A 1 166 ? 90.057 90.097 90.944 1.00 96.08 166 VAL A O 1
ATOM 1276 N N . ALA A 1 167 ? 90.562 88.805 92.742 1.00 83.53 167 ALA A N 1
ATOM 1277 C CA . ALA A 1 167 ? 89.196 88.756 93.239 1.00 91.13 167 ALA A CA 1
ATOM 1278 C C . ALA A 1 167 ? 88.727 90.151 93.652 1.00 98.16 167 ALA A C 1
ATOM 1279 O O . ALA A 1 167 ? 87.617 90.552 93.302 1.00 108.75 167 ALA A O 1
ATOM 1281 N N . ALA A 1 168 ? 89.573 90.874 94.404 1.00 94.35 168 ALA A N 1
ATOM 1282 C CA . ALA A 1 168 ? 89.262 92.226 94.851 1.00 96.60 168 ALA A CA 1
ATOM 1283 C C . ALA A 1 168 ? 88.962 93.124 93.654 1.00 88.15 168 ALA A C 1
ATOM 1284 O O . ALA A 1 168 ? 87.991 93.878 93.666 1.00 105.13 168 ALA A O 1
ATOM 1286 N N . GLY A 1 169 ? 89.808 93.029 92.629 1.00 87.90 169 GLY A N 1
ATOM 1287 C CA . GLY A 1 169 ? 89.737 93.918 91.483 1.00 97.37 169 GLY A CA 1
ATOM 1288 C C . GLY A 1 169 ? 89.980 95.376 91.878 1.00 99.20 169 GLY A C 1
ATOM 1289 O O . GLY A 1 169 ? 90.277 95.705 93.031 1.00 109.94 169 GLY A O 1
ATOM 1290 N N . GLY A 1 170 ? 89.866 96.250 90.884 1.00 90.13 170 GLY A N 1
ATOM 1291 C CA . GLY A 1 170 ? 89.857 97.677 91.133 1.00 95.33 170 GLY A CA 1
ATOM 1292 C C . GLY A 1 170 ? 91.248 98.220 91.442 1.00 82.35 170 GLY A C 1
ATOM 1293 O O . GLY A 1 170 ? 92.245 97.775 90.891 1.00 84.54 170 GLY A O 1
ATOM 1294 N N . ASP A 1 171 ? 91.271 99.200 92.341 1.00 95.61 171 ASP A N 1
ATOM 1295 C CA . ASP A 1 171 ? 92.472 99.916 92.713 1.00 78.25 171 ASP A CA 1
ATOM 1296 C C . ASP A 1 171 ? 93.503 98.953 93.303 1.00 79.36 171 ASP A C 1
ATOM 1297 O O . ASP A 1 171 ? 94.683 99.037 92.948 1.00 81.37 171 ASP A O 1
ATOM 1302 N N . VAL A 1 172 ? 93.043 98.019 94.157 1.00 73.42 172 VAL A N 1
ATOM 1303 C CA . VAL A 1 172 ? 93.905 97.016 94.764 1.00 68.81 172 VAL A CA 1
ATOM 1304 C C . VAL A 1 172 ? 94.623 96.199 93.693 1.00 80.34 172 VAL A C 1
ATOM 1305 O O . VAL A 1 172 ? 95.845 96.052 93.757 1.00 66.41 172 VAL A O 1
ATOM 1309 N N . LEU A 1 173 ? 93.883 95.638 92.733 1.00 64.64 173 LEU A N 1
ATOM 1310 C CA . LEU A 1 173 ? 94.529 94.810 91.735 1.00 71.26 173 LEU A CA 1
ATOM 1311 C C . LEU A 1 173 ? 95.576 95.659 91.031 1.00 66.73 173 LEU A C 1
ATOM 1312 O O . LEU A 1 173 ? 96.726 95.230 90.862 1.00 66.14 173 LEU A O 1
ATOM 1317 N N . ALA A 1 174 ? 95.198 96.899 90.679 1.00 66.21 174 ALA A N 1
ATOM 1318 C CA . ALA A 1 174 ? 96.130 97.786 90.011 1.00 64.74 174 ALA A CA 1
ATOM 1319 C C . ALA A 1 174 ? 97.414 97.972 90.822 1.00 64.71 174 ALA A C 1
ATOM 1320 O O . ALA A 1 174 ? 98.516 97.816 90.288 1.00 77.48 174 ALA A O 1
ATOM 1322 N N . ALA A 1 175 ? 97.268 98.340 92.110 1.00 57.03 175 ALA A N 1
ATOM 1323 C CA . ALA A 1 175 ? 98.412 98.478 92.990 1.00 62.72 175 ALA A CA 1
ATOM 1324 C C . ALA A 1 175 ? 99.236 97.185 93.030 1.00 74.72 175 ALA A C 1
ATOM 1325 O O . ALA A 1 175 ? 100.465 97.230 92.915 1.00 64.10 175 ALA A O 1
ATOM 1327 N N . HIS A 1 176 ? 98.563 96.039 93.223 1.00 57.99 176 HIS A N 1
ATOM 1328 C CA . HIS A 1 176 ? 99.243 94.754 93.274 1.00 62.72 176 HIS A CA 1
ATOM 1329 C C . HIS A 1 176 ? 100.117 94.555 92.042 1.00 69.15 176 HIS A C 1
ATOM 1330 O O . HIS A 1 176 ? 101.313 94.257 92.163 1.00 69.96 176 HIS A O 1
ATOM 1337 N N . LYS A 1 177 ? 99.556 94.782 90.854 1.00 57.96 177 LYS A N 1
ATOM 1338 C CA . LYS A 1 177 ? 100.332 94.517 89.648 1.00 69.39 177 LYS A CA 1
ATOM 1339 C C . LYS A 1 177 ? 101.553 95.438 89.575 1.00 60.26 177 LYS A C 1
ATOM 1340 O O . LYS A 1 177 ? 102.637 95.002 89.204 1.00 58.61 177 LYS A O 1
ATOM 1346 N N . THR A 1 178 ? 101.402 96.714 89.944 1.00 63.47 178 THR A N 1
ATOM 1347 C CA . THR A 1 178 ? 102.553 97.592 89.894 1.00 55.19 178 THR A CA 1
ATOM 1348 C C . THR A 1 178 ? 103.650 97.108 90.835 1.00 59.69 178 THR A C 1
ATOM 1349 O O . THR A 1 178 ? 104.805 97.043 90.413 1.00 65.21 178 THR A O 1
ATOM 1353 N N . LEU A 1 179 ? 103.298 96.846 92.116 1.00 58.55 179 LEU A N 1
ATOM 1354 C CA . LEU A 1 179 ? 104.255 96.280 93.049 1.00 62.05 179 LEU A CA 1
ATOM 1355 C C . LEU A 1 179 ? 104.887 95.000 92.474 1.00 58.01 179 LEU A C 1
ATOM 1356 O O . LEU A 1 179 ? 106.105 94.827 92.578 1.00 50.52 179 LEU A O 1
ATOM 1361 N N . CYS A 1 180 ? 104.136 94.139 91.779 1.00 57.79 180 CYS A N 1
ATOM 1362 C CA . CYS A 1 180 ? 104.779 92.945 91.211 1.00 59.74 180 CYS A CA 1
ATOM 1363 C C . CYS A 1 180 ? 105.832 93.305 90.175 1.00 60.65 180 CYS A C 1
ATOM 1364 O O . CYS A 1 180 ? 106.878 92.660 90.147 1.00 61.48 180 CYS A O 1
ATOM 1367 N N . TRP A 1 181 ? 105.627 94.368 89.378 1.00 59.44 181 TRP A N 1
ATOM 1368 C CA . TRP A 1 181 ? 106.700 94.804 88.486 1.00 64.49 181 TRP A CA 1
ATOM 1369 C C . TRP A 1 181 ? 107.928 95.290 89.245 1.00 62.09 181 TRP A C 1
ATOM 1370 O O . TRP A 1 181 ? 109.053 94.986 88.848 1.00 61.03 181 TRP A O 1
ATOM 1381 N N . PHE A 1 182 ? 107.744 96.131 90.273 1.00 66.28 182 PHE A N 1
ATOM 1382 C CA . PHE A 1 182 ? 108.880 96.562 91.082 1.00 67.27 182 PHE A CA 1
ATOM 1383 C C . PHE A 1 182 ? 109.671 95.366 91.627 1.00 65.42 182 PHE A C 1
ATOM 1384 O O . PHE A 1 182 ? 110.903 95.332 91.534 1.00 58.60 182 PHE A O 1
ATOM 1392 N N . VAL A 1 183 ? 108.982 94.359 92.157 1.00 61.25 183 VAL A N 1
ATOM 1393 C CA . VAL A 1 183 ? 109.693 93.176 92.638 1.00 63.62 183 VAL A CA 1
ATOM 1394 C C . VAL A 1 183 ? 110.398 92.473 91.479 1.00 63.24 183 VAL A C 1
ATOM 1395 O O . VAL A 1 183 ? 111.573 92.150 91.592 1.00 68.08 183 VAL A O 1
ATOM 1399 N N . LEU A 1 184 ? 109.733 92.243 90.351 1.00 71.32 184 LEU A N 1
ATOM 1400 C CA . LEU A 1 184 ? 110.368 91.503 89.257 1.00 68.72 184 LEU A CA 1
ATOM 1401 C C . LEU A 1 184 ? 111.537 92.267 88.646 1.00 73.56 184 LEU A C 1
ATOM 1402 O O . LEU A 1 184 ? 112.618 91.717 88.451 1.00 78.15 184 LEU A O 1
ATOM 1407 N N . VAL A 1 185 ? 111.322 93.537 88.299 1.00 75.87 185 VAL A N 1
ATOM 1408 C CA . VAL A 1 185 ? 112.327 94.248 87.529 1.00 75.75 185 VAL A CA 1
ATOM 1409 C C . VAL A 1 185 ? 113.165 95.123 88.453 1.00 66.87 185 VAL A C 1
ATOM 1410 O O . VAL A 1 185 ? 114.387 95.127 88.370 1.00 65.89 185 VAL A O 1
ATOM 1414 N N . GLY A 1 186 ? 112.532 95.893 89.329 1.00 62.42 186 GLY A N 1
ATOM 1415 C CA . GLY A 1 186 ? 113.316 96.778 90.190 1.00 64.95 186 GLY A CA 1
ATOM 1416 C C . GLY A 1 186 ? 114.268 96.030 91.117 1.00 59.03 186 GLY A C 1
ATOM 1417 O O . GLY A 1 186 ? 115.411 96.451 91.260 1.00 57.86 186 GLY A O 1
ATOM 1418 N N . TRP A 1 187 ? 113.854 94.867 91.658 1.00 54.83 187 TRP A N 1
ATOM 1419 C CA . TRP A 1 187 ? 114.748 94.121 92.552 1.00 60.98 187 TRP A CA 1
ATOM 1420 C C . TRP A 1 187 ? 115.852 93.349 91.835 1.00 61.60 187 TRP A C 1
ATOM 1421 O O . TRP A 1 187 ? 116.814 92.970 92.491 1.00 64.85 187 TRP A O 1
ATOM 1432 N N . ALA A 1 188 ? 115.778 93.166 90.516 1.00 64.20 188 ALA A N 1
ATOM 1433 C CA . ALA A 1 188 ? 116.767 92.349 89.808 1.00 70.30 188 ALA A CA 1
ATOM 1434 C C . ALA A 1 188 ? 118.197 92.902 89.910 1.00 66.03 188 ALA A C 1
ATOM 1435 O O . ALA A 1 188 ? 119.152 92.128 89.841 1.00 67.28 188 ALA A O 1
ATOM 1437 N N . ILE A 1 189 ? 118.370 94.206 90.153 1.00 69.43 189 ILE A N 1
ATOM 1438 C CA . ILE A 1 189 ? 119.720 94.765 90.271 1.00 68.80 189 ILE A CA 1
ATOM 1439 C C . ILE A 1 189 ? 120.493 94.094 91.410 1.00 62.82 189 ILE A C 1
ATOM 1440 O O . ILE A 1 189 ? 121.711 93.932 91.308 1.00 69.75 189 ILE A O 1
ATOM 1445 N N . TYR A 1 190 ? 119.812 93.663 92.488 1.00 57.15 190 TYR A N 1
ATOM 1446 C CA . TYR A 1 190 ? 120.558 93.155 93.633 1.00 60.98 190 TYR A CA 1
ATOM 1447 C C . TYR A 1 190 ? 121.202 91.790 93.339 1.00 60.35 190 TYR A C 1
ATOM 1448 O O . TYR A 1 190 ? 122.427 91.632 93.457 1.00 55.92 190 TYR A O 1
ATOM 1457 N N . PRO A 1 191 ? 120.465 90.746 92.939 1.00 56.33 191 PRO A N 1
ATOM 1458 C CA . PRO A 1 191 ? 121.111 89.506 92.503 1.00 70.75 191 PRO A CA 1
ATOM 1459 C C . PRO A 1 191 ? 122.191 89.717 91.446 1.00 64.42 191 PRO A C 1
ATOM 1460 O O . PRO A 1 191 ? 123.240 89.082 91.529 1.00 68.85 191 PRO A O 1
ATOM 1464 N N . ILE A 1 192 ? 121.991 90.678 90.517 1.00 71.12 192 ILE A N 1
ATOM 1465 C CA . ILE A 1 192 ? 123.022 90.922 89.517 1.00 71.27 192 ILE A CA 1
ATOM 1466 C C . ILE A 1 192 ? 124.303 91.448 90.165 1.00 67.47 192 ILE A C 1
ATOM 1467 O O . ILE A 1 192 ? 125.394 90.969 89.881 1.00 76.84 192 ILE A O 1
ATOM 1472 N N . GLY A 1 193 ? 124.185 92.457 91.032 1.00 73.21 193 GLY A N 1
ATOM 1473 C CA . GLY A 1 193 ? 125.370 92.972 91.703 1.00 66.96 193 GLY A CA 1
ATOM 1474 C C . GLY A 1 193 ? 126.076 91.894 92.544 1.00 60.23 193 GLY A C 1
ATOM 1475 O O . GLY A 1 193 ? 127.288 91.900 92.682 1.00 70.56 193 GLY A O 1
ATOM 1476 N N . TYR A 1 194 ? 125.310 90.977 93.132 1.00 65.25 194 TYR A N 1
ATOM 1477 C CA . TYR A 1 194 ? 125.905 89.892 93.896 1.00 70.27 194 TYR A CA 1
ATOM 1478 C C . TYR A 1 194 ? 126.811 89.052 93.015 1.00 71.35 194 TYR A C 1
ATOM 1479 O O . TYR A 1 194 ? 127.926 88.742 93.413 1.00 78.81 194 TYR A O 1
ATOM 1488 N N . MET A 1 195 ? 126.315 88.692 91.822 1.00 79.51 195 MET A N 1
ATOM 1489 C CA . MET A 1 195 ? 127.092 87.894 90.883 1.00 81.47 195 MET A CA 1
ATOM 1490 C C . MET A 1 195 ? 128.287 88.680 90.362 1.00 83.44 195 MET A C 1
ATOM 1491 O O . MET A 1 195 ? 129.320 88.103 90.044 1.00 86.92 195 MET A O 1
ATOM 1496 N N . ALA A 1 196 ? 128.156 90.007 90.289 1.00 92.94 196 ALA A N 1
ATOM 1497 C CA . ALA A 1 196 ? 129.247 90.840 89.809 1.00 98.78 196 ALA A CA 1
ATOM 1498 C C . ALA A 1 196 ? 130.367 90.932 90.843 1.00 95.08 196 ALA A C 1
ATOM 1499 O O . ALA A 1 196 ? 131.528 91.096 90.482 1.00 125.56 196 ALA A O 1
ATOM 1501 N N . GLY A 1 197 ? 130.025 90.802 92.126 1.00 104.45 197 GLY A N 1
ATOM 1502 C CA . GLY A 1 197 ? 130.961 91.099 93.197 1.00 109.72 197 GLY A CA 1
ATOM 1503 C C . GLY A 1 197 ? 131.575 89.859 93.851 1.00 101.81 197 GLY A C 1
ATOM 1504 O O . GLY A 1 197 ? 132.593 89.976 94.537 1.00 126.14 197 GLY A O 1
ATOM 1505 N N . THR A 1 198 ? 130.961 88.689 93.661 1.00 121.70 198 THR A N 1
ATOM 1506 C CA . THR A 1 198 ? 131.416 87.489 94.354 1.00 132.70 198 THR A CA 1
ATOM 1507 C C . THR A 1 198 ? 132.146 86.577 93.369 1.00 142.10 198 THR A C 1
ATOM 1508 O O . THR A 1 198 ? 131.898 86.620 92.164 1.00 147.21 198 THR A O 1
ATOM 1512 N N . PRO A 1 199 ? 133.084 85.731 93.856 1.00 172.27 199 PRO A N 1
ATOM 1513 C CA . PRO A 1 199 ? 133.664 84.670 93.044 1.00 183.19 199 PRO A CA 1
ATOM 1514 C C . PRO A 1 199 ? 132.737 83.465 92.917 1.00 190.78 199 PRO A C 1
ATOM 1515 O O . PRO A 1 199 ? 132.154 83.017 93.901 1.00 195.34 199 PRO A O 1
ATOM 1519 N N . GLY A 1 200 ? 132.615 82.950 91.691 1.00 193.32 200 GLY A N 1
ATOM 1520 C CA . GLY A 1 200 ? 131.800 81.779 91.419 1.00 192.44 200 GLY A CA 1
ATOM 1521 C C . GLY A 1 200 ? 132.021 81.287 89.990 1.00 189.36 200 GLY A C 1
ATOM 1522 O O . GLY A 1 200 ? 133.151 81.306 89.495 1.00 206.24 200 GLY A O 1
ATOM 1523 N N . TRP A 1 201 ? 130.926 80.870 89.339 1.00 179.63 201 TRP A N 1
ATOM 1524 C CA . TRP A 1 201 ? 130.960 80.451 87.947 1.00 168.91 201 TRP A CA 1
ATOM 1525 C C . TRP A 1 201 ? 130.562 81.611 87.032 1.00 156.47 201 TRP A C 1
ATOM 1526 O O . TRP A 1 201 ? 130.539 81.450 85.812 1.00 166.75 201 TRP A O 1
ATOM 1537 N N . TYR A 1 202 ? 130.290 82.779 87.634 1.00 154.74 202 TYR A N 1
ATOM 1538 C CA . TYR A 1 202 ? 129.737 83.929 86.934 1.00 146.68 202 TYR A CA 1
ATOM 1539 C C . TYR A 1 202 ? 130.735 85.087 86.936 1.00 141.63 202 TYR A C 1
ATOM 1540 O O . TYR A 1 202 ? 130.357 86.237 86.726 1.00 126.51 202 TYR A O 1
ATOM 1549 N N . ASP A 1 203 ? 132.018 84.786 87.162 1.00 163.21 203 ASP A N 1
ATOM 1550 C CA . ASP A 1 203 ? 133.093 85.742 86.966 1.00 189.83 203 ASP A CA 1
ATOM 1551 C C . ASP A 1 203 ? 133.336 86.026 85.487 1.00 206.13 203 ASP A C 1
ATOM 1552 O O . ASP A 1 203 ? 133.956 87.034 85.181 1.00 206.98 203 ASP A O 1
ATOM 1557 N N . SER A 1 204 ? 132.924 85.115 84.591 1.00 221.11 204 SER A N 1
ATOM 1558 C CA . SER A 1 204 ? 133.035 85.357 83.164 1.00 231.25 204 SER A CA 1
ATOM 1559 C C . SER A 1 204 ? 131.991 86.377 82.724 1.00 218.66 204 SER A C 1
ATOM 1560 O O . SER A 1 204 ? 132.334 87.322 82.019 1.00 229.59 204 SER A O 1
ATOM 1563 N N . ILE A 1 205 ? 130.734 86.206 83.160 1.00 197.88 205 ILE A N 1
ATOM 1564 C CA . ILE A 1 205 ? 129.621 86.988 82.640 1.00 200.20 205 ILE A CA 1
ATOM 1565 C C . ILE A 1 205 ? 129.669 88.392 83.242 1.00 196.74 205 ILE A C 1
ATOM 1566 O O . ILE A 1 205 ? 129.683 89.387 82.523 1.00 205.46 205 ILE A O 1
ATOM 1571 N N . PHE A 1 206 ? 129.710 88.444 84.577 1.00 191.97 206 PHE A N 1
ATOM 1572 C CA . PHE A 1 206 ? 129.784 89.680 85.332 1.00 180.37 206 PHE A CA 1
ATOM 1573 C C . PHE A 1 206 ? 131.161 89.715 85.975 1.00 172.19 206 PHE A C 1
ATOM 1574 O O . PHE A 1 206 ? 131.984 88.848 85.704 1.00 182.32 206 PHE A O 1
ATOM 1582 N N . GLY A 1 207 ? 131.392 90.681 86.862 1.00 168.89 207 GLY A N 1
ATOM 1583 C CA . GLY A 1 207 ? 132.651 90.769 87.580 1.00 183.41 207 GLY A CA 1
ATOM 1584 C C . GLY A 1 207 ? 133.469 91.926 87.035 1.00 201.37 207 GLY A C 1
ATOM 1585 O O . GLY A 1 207 ? 133.732 91.969 85.836 1.00 212.29 207 GLY A O 1
ATOM 1586 N N . GLY A 1 208 ? 133.847 92.856 87.929 1.00 207.04 208 GLY A N 1
ATOM 1587 C CA . GLY A 1 208 ? 134.577 94.058 87.567 1.00 211.55 208 GLY A CA 1
ATOM 1588 C C . GLY A 1 208 ? 133.658 95.239 87.252 1.00 205.68 208 GLY A C 1
ATOM 1589 O O . GLY A 1 208 ? 134.069 96.137 86.525 1.00 209.71 208 GLY A O 1
ATOM 1590 N N . TRP A 1 209 ? 132.419 95.209 87.769 1.00 190.36 209 TRP A N 1
ATOM 1591 C CA . TRP A 1 209 ? 131.433 96.243 87.488 1.00 190.56 209 TRP A CA 1
ATOM 1592 C C . TRP A 1 209 ? 131.220 97.099 88.740 1.00 177.79 209 TRP A C 1
ATOM 1593 O O . TRP A 1 209 ? 131.103 96.563 89.843 1.00 169.81 209 TRP A O 1
ATOM 1604 N N . ASP A 1 210 ? 131.219 98.433 88.572 1.00 165.22 210 ASP A N 1
ATOM 1605 C CA . ASP A 1 210 ? 130.948 99.352 89.673 1.00 148.31 210 ASP A CA 1
ATOM 1606 C C . ASP A 1 210 ? 129.446 99.610 89.768 1.00 123.05 210 ASP A C 1
ATOM 1607 O O . ASP A 1 210 ? 128.863 100.323 88.949 1.00 126.67 210 ASP A O 1
ATOM 1612 N N . LEU A 1 211 ? 128.856 99.093 90.841 1.00 88.85 211 LEU A N 1
ATOM 1613 C CA . LEU A 1 211 ? 127.434 99.154 91.045 1.00 84.88 211 LEU A CA 1
ATOM 1614 C C . LEU A 1 211 ? 127.036 100.284 91.994 1.00 75.13 211 LEU A C 1
ATOM 1615 O O . LEU A 1 211 ? 125.845 100.484 92.206 1.00 67.84 211 LEU A O 1
ATOM 1620 N N . ASN A 1 212 ? 127.985 101.003 92.604 1.00 65.25 212 ASN A N 1
ATOM 1621 C CA . ASN A 1 212 ? 127.634 101.959 93.640 1.00 66.00 212 ASN A CA 1
ATOM 1622 C C . ASN A 1 212 ? 126.598 102.983 93.179 1.00 64.99 212 ASN A C 1
ATOM 1623 O O . ASN A 1 212 ? 125.610 103.204 93.881 1.00 68.44 212 ASN A O 1
ATOM 1628 N N . VAL A 1 213 ? 126.800 103.589 92.007 1.00 63.91 213 VAL A N 1
ATOM 1629 C CA . VAL A 1 213 ? 125.828 104.528 91.456 1.00 63.68 213 VAL A CA 1
ATOM 1630 C C . VAL A 1 213 ? 124.472 103.823 91.254 1.00 62.41 213 VAL A C 1
ATOM 1631 O O . VAL A 1 213 ? 123.434 104.373 91.629 1.00 62.33 213 VAL A O 1
ATOM 1635 N N . ILE A 1 214 ? 124.481 102.605 90.709 1.00 63.42 214 ILE A N 1
ATOM 1636 C CA . ILE A 1 214 ? 123.259 101.840 90.483 1.00 63.71 214 ILE A CA 1
ATOM 1637 C C . ILE A 1 214 ? 122.578 101.507 91.813 1.00 67.02 214 ILE A C 1
ATOM 1638 O O . ILE A 1 214 ? 121.363 101.648 91.934 1.00 65.11 214 ILE A O 1
ATOM 1643 N N . TYR A 1 215 ? 123.333 101.014 92.801 1.00 56.74 215 TYR A N 1
ATOM 1644 C CA . TYR A 1 215 ? 122.757 100.804 94.117 1.00 59.70 215 TYR A CA 1
ATOM 1645 C C . TYR A 1 215 ? 122.131 102.100 94.645 1.00 56.31 215 TYR A C 1
ATOM 1646 O O . TYR A 1 215 ? 120.983 102.088 95.076 1.00 57.02 215 TYR A O 1
ATOM 1655 N N . ASN A 1 216 ? 122.839 103.230 94.585 1.00 53.69 216 ASN A N 1
ATOM 1656 C CA . ASN A 1 216 ? 122.329 104.436 95.245 1.00 59.66 216 ASN A CA 1
ATOM 1657 C C . ASN A 1 216 ? 121.052 104.935 94.559 1.00 57.37 216 ASN A C 1
ATOM 1658 O O . ASN A 1 216 ? 120.109 105.325 95.243 1.00 66.08 216 ASN A O 1
ATOM 1663 N N . ILE A 1 217 ? 120.992 104.866 93.225 1.00 59.24 217 ILE A N 1
ATOM 1664 C CA . ILE A 1 217 ? 119.818 105.340 92.519 1.00 59.23 217 ILE A CA 1
ATOM 1665 C C . ILE A 1 217 ? 118.687 104.319 92.634 1.00 61.82 217 ILE A C 1
ATOM 1666 O O . ILE A 1 217 ? 117.546 104.697 92.939 1.00 56.64 217 ILE A O 1
ATOM 1671 N N . GLY A 1 218 ? 119.003 103.036 92.377 1.00 58.22 218 GLY A N 1
ATOM 1672 C CA . GLY A 1 218 ? 118.056 101.944 92.553 1.00 60.11 218 GLY A CA 1
ATOM 1673 C C . GLY A 1 218 ? 117.404 101.911 93.950 1.00 54.80 218 GLY A C 1
ATOM 1674 O O . GLY A 1 218 ? 116.195 101.787 94.055 1.00 60.89 218 GLY A O 1
ATOM 1675 N N . ASP A 1 219 ? 118.158 102.033 95.030 1.00 53.80 219 ASP A N 1
ATOM 1676 C CA . ASP A 1 219 ? 117.534 102.038 96.354 1.00 59.30 219 ASP A CA 1
ATOM 1677 C C . ASP A 1 219 ? 116.460 103.109 96.447 1.00 61.47 219 ASP A C 1
ATOM 1678 O O . ASP A 1 219 ? 115.323 102.802 96.802 1.00 61.53 219 ASP A O 1
ATOM 1683 N N . ALA A 1 220 ? 116.783 104.346 96.064 1.00 66.27 220 ALA A N 1
ATOM 1684 C CA . ALA A 1 220 ? 115.814 105.424 96.184 1.00 59.44 220 ALA A CA 1
ATOM 1685 C C . ALA A 1 220 ? 114.582 105.141 95.333 1.00 56.59 220 ALA A C 1
ATOM 1686 O O . ALA A 1 220 ? 113.456 105.280 95.801 1.00 57.19 220 ALA A O 1
ATOM 1688 N N . ILE A 1 221 ? 114.782 104.716 94.088 1.00 52.19 221 ILE A N 1
ATOM 1689 C CA . ILE A 1 221 ? 113.639 104.450 93.242 1.00 60.76 221 ILE A CA 1
ATOM 1690 C C . ILE A 1 221 ? 112.833 103.285 93.804 1.00 59.59 221 ILE A C 1
ATOM 1691 O O . ILE A 1 221 ? 111.609 103.381 93.882 1.00 62.13 221 ILE A O 1
ATOM 1696 N N . ASN A 1 222 ? 113.503 102.179 94.163 1.00 57.70 222 ASN A N 1
ATOM 1697 C CA . ASN A 1 222 ? 112.824 101.020 94.721 1.00 58.51 222 ASN A CA 1
ATOM 1698 C C . ASN A 1 222 ? 112.019 101.400 95.964 1.00 57.15 222 ASN A C 1
ATOM 1699 O O . ASN A 1 222 ? 110.827 101.156 95.997 1.00 61.01 222 ASN A O 1
ATOM 1704 N N . LYS A 1 223 ? 112.630 102.050 96.952 1.00 54.36 223 LYS A N 1
ATOM 1705 C CA . LYS A 1 223 ? 111.923 102.347 98.201 1.00 57.16 223 LYS A CA 1
ATOM 1706 C C . LYS A 1 223 ? 110.886 103.451 98.077 1.00 56.11 223 LYS A C 1
ATOM 1707 O O . LYS A 1 223 ? 109.739 103.240 98.459 1.00 58.73 223 LYS A O 1
ATOM 1713 N N . ILE A 1 224 ? 111.195 104.570 97.416 1.00 56.05 224 ILE A N 1
ATOM 1714 C CA . ILE A 1 224 ? 110.191 105.629 97.303 1.00 51.75 224 ILE A CA 1
ATOM 1715 C C . ILE A 1 224 ? 109.093 105.231 96.333 1.00 50.59 224 ILE A C 1
ATOM 1716 O O . ILE A 1 224 ? 107.925 105.499 96.600 1.00 57.52 224 ILE A O 1
ATOM 1721 N N . GLY A 1 225 ? 109.441 104.492 95.264 1.00 60.26 225 GLY A N 1
ATOM 1722 C CA . GLY A 1 225 ? 108.444 103.987 94.327 1.00 52.68 225 GLY A CA 1
ATOM 1723 C C . GLY A 1 225 ? 107.415 103.080 95.000 1.00 57.65 225 GLY A C 1
ATOM 1724 O O . GLY A 1 225 ? 106.208 103.274 94.864 1.00 55.52 225 GLY A O 1
ATOM 1725 N N . PHE A 1 226 ? 107.887 102.102 95.781 1.00 57.66 226 PHE A N 1
ATOM 1726 C CA . PHE A 1 226 ? 106.971 101.221 96.495 1.00 64.26 226 PHE A CA 1
ATOM 1727 C C . PHE A 1 226 ? 105.988 102.034 97.328 1.00 55.73 226 PHE A C 1
ATOM 1728 O O . PHE A 1 226 ? 104.774 101.890 97.240 1.00 64.86 226 PHE A O 1
ATOM 1736 N N . GLY A 1 227 ? 106.521 102.986 98.093 1.00 49.54 227 GLY A N 1
ATOM 1737 C CA . GLY A 1 227 ? 105.656 103.749 98.965 1.00 46.20 227 GLY A CA 1
ATOM 1738 C C . GLY A 1 227 ? 104.670 104.637 98.217 1.00 47.70 227 GLY A C 1
ATOM 1739 O O . GLY A 1 227 ? 103.494 104.676 98.597 1.00 47.89 227 GLY A O 1
ATOM 1740 N N . LEU A 1 228 ? 105.119 105.277 97.117 1.00 53.00 228 LEU A N 1
ATOM 1741 C CA . LEU A 1 228 ? 104.207 106.070 96.295 1.00 51.77 228 LEU A CA 1
ATOM 1742 C C . LEU A 1 228 ? 103.089 105.251 95.676 1.00 53.87 228 LEU A C 1
ATOM 1743 O O . LEU A 1 228 ? 101.968 105.758 95.616 1.00 52.06 228 LEU A O 1
ATOM 1748 N N . VAL A 1 229 ? 103.328 103.952 95.395 1.00 52.82 229 VAL A N 1
ATOM 1749 C CA . VAL A 1 229 ? 102.252 103.123 94.892 1.00 54.82 229 VAL A CA 1
ATOM 1750 C C . VAL A 1 229 ? 101.248 102.833 96.005 1.00 52.83 229 VAL A C 1
ATOM 1751 O O . VAL A 1 229 ? 100.027 102.884 95.778 1.00 64.28 229 VAL A O 1
ATOM 1755 N N . ILE A 1 230 ? 101.744 102.553 97.209 1.00 56.29 230 ILE A N 1
ATOM 1756 C CA . ILE A 1 230 ? 100.818 102.328 98.323 1.00 58.34 230 ILE A CA 1
ATOM 1757 C C . ILE A 1 230 ? 100.066 103.623 98.643 1.00 54.35 230 ILE A C 1
ATOM 1758 O O . ILE A 1 230 ? 98.847 103.631 98.818 1.00 62.39 230 ILE A O 1
ATOM 1763 N N . TYR A 1 231 ? 100.773 104.753 98.699 1.00 58.83 231 TYR A N 1
ATOM 1764 C CA . TYR A 1 231 ? 100.075 106.007 98.935 1.00 57.19 231 TYR A CA 1
ATOM 1765 C C . TYR A 1 231 ? 99.015 106.288 97.885 1.00 58.39 231 TYR A C 1
ATOM 1766 O O . TYR A 1 231 ? 97.917 106.700 98.232 1.00 50.54 231 TYR A O 1
ATOM 1775 N N . ASN A 1 232 ? 99.351 106.064 96.601 1.00 57.54 232 ASN A N 1
ATOM 1776 C CA . ASN A 1 232 ? 98.383 106.224 95.535 1.00 52.03 232 ASN A CA 1
ATOM 1777 C C . ASN A 1 232 ? 97.135 105.361 95.716 1.00 61.62 232 ASN A C 1
ATOM 1778 O O . ASN A 1 232 ? 96.037 105.802 95.379 1.00 74.05 232 ASN A O 1
ATOM 1783 N N . LEU A 1 233 ? 97.278 104.150 96.282 1.00 64.46 233 LEU A N 1
ATOM 1784 C CA . LEU A 1 233 ? 96.124 103.285 96.504 1.00 56.46 233 LEU A CA 1
ATOM 1785 C C . LEU A 1 233 ? 95.214 103.878 97.562 1.00 58.79 233 LEU A C 1
ATOM 1786 O O . LEU A 1 233 ? 94.025 103.980 97.347 1.00 64.47 233 LEU A O 1
ATOM 1791 N N . ALA A 1 234 ? 95.767 104.333 98.684 1.00 64.26 234 ALA A N 1
ATOM 1792 C CA . ALA A 1 234 ? 94.953 104.999 99.691 1.00 58.20 234 ALA A CA 1
ATOM 1793 C C . ALA A 1 234 ? 94.207 106.217 99.127 1.00 60.28 234 ALA A C 1
ATOM 1794 O O . ALA A 1 234 ? 93.089 106.485 99.521 1.00 66.57 234 ALA A O 1
ATOM 1796 N N . VAL A 1 235 ? 94.858 107.012 98.277 1.00 69.73 235 VAL A N 1
ATOM 1797 C CA . VAL A 1 235 ? 94.242 108.196 97.692 1.00 67.74 235 VAL A CA 1
ATOM 1798 C C . VAL A 1 235 ? 93.092 107.804 96.747 1.00 67.99 235 VAL A C 1
ATOM 1799 O O . VAL A 1 235 ? 91.982 108.296 96.878 1.00 71.00 235 VAL A O 1
ATOM 1803 N N . GLN A 1 236 ? 93.343 106.890 95.815 1.00 72.24 236 GLN A N 1
ATOM 1804 C CA . GLN A 1 236 ? 92.290 106.439 94.919 1.00 79.05 236 GLN A CA 1
ATOM 1805 C C . GLN A 1 236 ? 91.095 105.911 95.718 1.00 86.98 236 GLN A C 1
ATOM 1806 O O . GLN A 1 236 ? 89.953 106.185 95.381 1.00 105.12 236 GLN A O 1
ATOM 1812 N N . ALA A 1 237 ? 91.340 105.141 96.772 1.00 91.71 237 ALA A N 1
ATOM 1813 C CA . ALA A 1 237 ? 90.254 104.485 97.475 1.00 99.97 237 ALA A CA 1
ATOM 1814 C C . ALA A 1 237 ? 89.442 105.507 98.256 1.00 94.39 237 ALA A C 1
ATOM 1815 O O . ALA A 1 237 ? 88.226 105.432 98.311 1.00 127.74 237 ALA A O 1
ATOM 1817 N N . THR A 1 238 ? 90.138 106.453 98.867 1.00 102.98 238 THR A N 1
ATOM 1818 C CA . THR A 1 238 ? 89.537 107.487 99.685 1.00 102.28 238 THR A CA 1
ATOM 1819 C C . THR A 1 238 ? 88.610 108.367 98.858 1.00 100.66 238 THR A C 1
ATOM 1820 O O . THR A 1 238 ? 87.599 108.828 99.375 1.00 128.60 238 THR A O 1
ATOM 1824 N N . ASN A 1 239 ? 88.968 108.628 97.594 1.00 120.41 239 ASN A N 1
ATOM 1825 C CA . ASN A 1 239 ? 88.217 109.560 96.769 1.00 124.09 239 ASN A CA 1
ATOM 1826 C C . ASN A 1 239 ? 86.986 108.878 96.162 1.00 139.49 239 ASN A C 1
ATOM 1827 O O . ASN A 1 239 ? 86.325 109.464 95.321 1.00 157.94 239 ASN A O 1
ATOM 1832 N N . LYS A 1 240 ? 86.727 107.633 96.582 1.00 139.92 240 LYS A N 1
ATOM 1833 C CA . LYS A 1 240 ? 85.614 106.797 96.167 1.00 147.81 240 LYS A CA 1
ATOM 1834 C C . LYS A 1 240 ? 85.511 106.803 94.629 1.00 162.34 240 LYS A C 1
ATOM 1835 O O . LYS A 1 240 ? 86.181 105.928 94.004 1.00 172.57 240 LYS A O 1
ATOM 1841 N N . VAL B 1 11 ? 137.976 128.304 111.393 1.00 172.09 11 VAL B N 1
ATOM 1842 C CA . VAL B 1 11 ? 136.668 128.147 112.103 1.00 161.78 11 VAL B CA 1
ATOM 1843 C C . VAL B 1 11 ? 136.263 129.443 112.804 1.00 139.25 11 VAL B C 1
ATOM 1844 O O . VAL B 1 11 ? 135.123 129.521 113.222 1.00 136.54 11 VAL B O 1
ATOM 1848 N N . ARG B 1 12 ? 137.168 130.422 112.958 1.00 127.30 12 ARG B N 1
ATOM 1849 C CA . ARG B 1 12 ? 136.815 131.729 113.475 1.00 113.15 12 ARG B CA 1
ATOM 1850 C C . ARG B 1 12 ? 135.980 132.472 112.436 1.00 110.88 12 ARG B C 1
ATOM 1851 O O . ARG B 1 12 ? 136.241 132.377 111.235 1.00 130.32 12 ARG B O 1
ATOM 1859 N N . LEU B 1 13 ? 134.959 133.195 112.910 1.00 104.31 13 LEU B N 1
ATOM 1860 C CA . LEU B 1 13 ? 134.089 133.974 112.044 1.00 99.96 13 LEU B CA 1
ATOM 1861 C C . LEU B 1 13 ? 134.740 135.319 111.731 1.00 104.99 13 LEU B C 1
ATOM 1862 O O . LEU B 1 13 ? 135.360 135.936 112.602 1.00 91.98 13 LEU B O 1
ATOM 1867 N N . ALA B 1 14 ? 134.519 135.792 110.498 1.00 89.81 14 ALA B N 1
ATOM 1868 C CA . ALA B 1 14 ? 134.967 137.107 110.088 1.00 88.54 14 ALA B CA 1
ATOM 1869 C C . ALA B 1 14 ? 133.765 137.966 109.714 1.00 77.60 14 ALA B C 1
ATOM 1870 O O . ALA B 1 14 ? 132.863 137.503 109.028 1.00 75.79 14 ALA B O 1
ATOM 1872 N N . ALA B 1 15 ? 133.805 139.233 110.139 1.00 77.52 15 ALA B N 1
ATOM 1873 C CA . ALA B 1 15 ? 132.726 140.176 109.917 1.00 73.48 15 ALA B CA 1
ATOM 1874 C C . ALA B 1 15 ? 132.539 140.483 108.431 1.00 75.00 15 ALA B C 1
ATOM 1875 O O . ALA B 1 15 ? 131.411 140.736 107.998 1.00 98.06 15 AL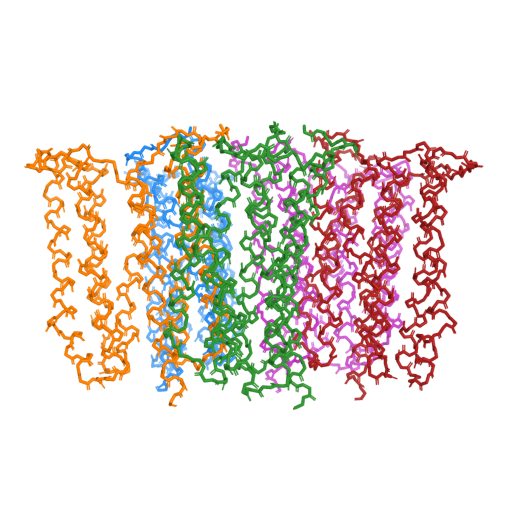A B O 1
ATOM 1877 N N . ASP B 1 16 ? 133.606 140.371 107.635 1.00 75.39 16 ASP B N 1
ATOM 1878 C CA . ASP B 1 16 ? 133.536 140.653 106.205 1.00 81.09 16 ASP B CA 1
ATOM 1879 C C . ASP B 1 16 ? 133.162 139.418 105.384 1.00 78.43 16 ASP B C 1
ATOM 1880 O O . ASP B 1 16 ? 133.095 139.502 104.160 1.00 108.31 16 ASP B O 1
ATOM 1885 N N . ASP B 1 17 ? 132.943 138.268 106.016 1.00 75.24 17 ASP B N 1
ATOM 1886 C CA . ASP B 1 17 ? 132.542 137.087 105.265 1.00 68.17 17 ASP B CA 1
ATOM 1887 C C . ASP B 1 17 ? 131.025 137.083 105.043 1.00 66.65 17 ASP B C 1
ATOM 1888 O O . ASP B 1 17 ? 130.282 136.398 105.745 1.00 63.09 17 ASP B O 1
ATOM 1893 N N . TYR B 1 18 ? 130.583 137.788 104.001 1.00 66.80 18 TYR B N 1
ATOM 1894 C CA . TYR B 1 18 ? 129.176 137.919 103.684 1.00 64.58 18 TYR B CA 1
ATOM 1895 C C . TYR B 1 18 ? 128.605 136.613 103.133 1.00 70.28 18 TYR B C 1
ATOM 1896 O O . TYR B 1 18 ? 127.396 136.366 103.259 1.00 61.27 18 TYR B O 1
ATOM 1905 N N . VAL B 1 19 ? 129.441 135.801 102.480 1.00 56.04 19 VAL B N 1
ATOM 1906 C CA . VAL B 1 19 ? 128.954 134.509 102.033 1.00 57.30 19 VAL B CA 1
ATOM 1907 C C . VAL B 1 19 ? 128.656 133.682 103.279 1.00 61.68 19 VAL B C 1
ATOM 1908 O O . VAL B 1 19 ? 127.602 133.063 103.394 1.00 59.86 19 VAL B O 1
ATOM 1912 N N . GLY B 1 20 ? 129.579 133.721 104.233 1.00 61.61 20 GLY B N 1
ATOM 1913 C CA . GLY B 1 20 ? 129.387 132.991 105.464 1.00 55.01 20 GLY B CA 1
ATOM 1914 C C . GLY B 1 20 ? 128.088 133.385 106.144 1.00 62.64 20 GLY B C 1
ATOM 1915 O O . GLY B 1 20 ? 127.325 132.525 106.559 1.00 60.61 20 GLY B O 1
ATOM 1916 N N . PHE B 1 21 ? 127.835 134.686 106.223 1.00 54.76 21 PHE B N 1
ATOM 1917 C CA . PHE B 1 21 ? 126.674 135.167 106.951 1.00 57.81 21 PHE B CA 1
ATOM 1918 C C . PHE B 1 21 ? 125.394 134.652 106.303 1.00 58.15 21 PHE B C 1
ATOM 1919 O O . PHE B 1 21 ? 124.484 134.197 106.993 1.00 64.09 21 PHE B O 1
ATOM 1927 N N . THR B 1 22 ? 125.342 134.679 104.966 1.00 58.95 22 THR B N 1
ATOM 1928 C CA . THR B 1 22 ? 124.161 134.298 104.223 1.00 63.38 22 THR B CA 1
ATOM 1929 C C . THR B 1 22 ? 123.963 132.784 104.254 1.00 49.97 22 THR B C 1
ATOM 1930 O O . THR B 1 22 ? 122.817 132.338 104.256 1.00 57.80 22 THR B O 1
ATOM 1934 N N . PHE B 1 23 ? 125.004 132.004 104.452 1.00 54.65 23 PHE B N 1
ATOM 1935 C CA . PHE B 1 23 ? 124.770 130.576 104.674 1.00 58.01 23 PHE B CA 1
ATOM 1936 C C . PHE B 1 23 ? 124.087 130.354 106.014 1.00 56.23 23 PHE B C 1
ATOM 1937 O O . PHE B 1 23 ? 123.158 129.557 106.069 1.00 58.22 23 PHE B O 1
ATOM 1945 N N . PHE B 1 24 ? 124.499 131.082 107.075 1.00 55.08 24 PHE B N 1
ATOM 1946 C CA . PHE B 1 24 ? 123.878 130.918 108.389 1.00 54.12 24 PHE B CA 1
ATOM 1947 C C . PHE B 1 24 ? 122.422 131.383 108.408 1.00 54.75 24 PHE B C 1
ATOM 1948 O O . PHE B 1 24 ? 121.557 130.707 108.938 1.00 53.04 24 PHE B O 1
ATOM 1956 N N . VAL B 1 25 ? 122.134 132.489 107.732 1.00 57.28 25 VAL B N 1
ATOM 1957 C CA . VAL B 1 25 ? 120.784 133.015 107.728 1.00 54.98 25 VAL B CA 1
ATOM 1958 C C . VAL B 1 25 ? 119.887 132.086 106.929 1.00 57.54 25 VAL B C 1
ATOM 1959 O O . VAL B 1 25 ? 118.769 131.802 107.366 1.00 53.07 25 VAL B O 1
ATOM 1963 N N . GLY B 1 26 ? 120.362 131.653 105.747 1.00 60.90 26 GLY B N 1
ATOM 1964 C CA . GLY B 1 26 ? 119.584 130.799 104.864 1.00 56.41 26 GLY B CA 1
ATOM 1965 C C . GLY B 1 26 ? 119.247 129.477 105.546 1.00 48.46 26 GLY B C 1
ATOM 1966 O O . GLY B 1 26 ? 118.096 129.047 105.628 1.00 53.71 26 GLY B O 1
ATOM 1967 N N . CYS B 1 27 ? 120.227 128.877 106.169 1.00 56.08 27 CYS B N 1
ATOM 1968 C CA . CYS B 1 27 ? 119.934 127.663 106.918 1.00 61.44 27 CYS B CA 1
ATOM 1969 C C . CYS B 1 27 ? 118.836 127.901 107.948 1.00 58.11 27 CYS B C 1
ATOM 1970 O O . CYS B 1 27 ? 117.913 127.096 107.994 1.00 56.82 27 CYS B O 1
ATOM 1973 N N . MET B 1 28 ? 118.926 128.987 108.779 1.00 58.63 28 MET B N 1
ATOM 1974 C CA . MET B 1 28 ? 117.931 129.231 109.825 1.00 53.16 28 MET B CA 1
ATOM 1975 C C . MET B 1 28 ? 116.539 129.551 109.254 1.00 50.75 28 MET B C 1
ATOM 1976 O O . MET B 1 28 ? 115.526 129.091 109.761 1.00 52.50 28 MET B O 1
ATOM 1981 N N . ALA B 1 29 ? 116.475 130.325 108.166 1.00 51.01 29 ALA B N 1
ATOM 1982 C CA . ALA B 1 29 ? 115.192 130.676 107.590 1.00 52.14 29 ALA B CA 1
ATOM 1983 C C . ALA B 1 29 ? 114.505 129.433 107.003 1.00 55.97 29 ALA B C 1
ATOM 1984 O O . ALA B 1 29 ? 113.289 129.283 107.111 1.00 55.63 29 ALA B O 1
ATOM 1986 N N . MET B 1 30 ? 115.249 128.561 106.320 1.00 51.01 30 MET B N 1
ATOM 1987 C CA . MET B 1 30 ? 114.633 127.368 105.771 1.00 51.74 30 MET B CA 1
ATOM 1988 C C . MET B 1 30 ? 114.165 126.450 106.915 1.00 54.74 30 MET B C 1
ATOM 1989 O O . MET B 1 30 ? 113.075 125.883 106.893 1.00 45.39 30 MET B O 1
ATOM 1994 N N . MET B 1 31 ? 114.978 126.305 107.945 1.00 56.61 31 MET B N 1
ATOM 1995 C CA . MET B 1 31 ? 114.571 125.502 109.093 1.00 57.54 31 MET B CA 1
ATOM 1996 C C . MET B 1 31 ? 113.275 126.005 109.724 1.00 51.23 31 MET B C 1
ATOM 1997 O O . MET B 1 31 ? 112.381 125.215 110.028 1.00 47.40 31 MET B O 1
ATOM 2002 N N . ALA B 1 32 ? 113.132 127.316 109.858 1.00 53.45 32 ALA B N 1
ATOM 2003 C CA . ALA B 1 32 ? 111.937 127.894 110.461 1.00 46.49 32 ALA B CA 1
ATOM 2004 C C . ALA B 1 32 ? 110.722 127.751 109.552 1.00 53.79 32 ALA B C 1
ATOM 2005 O O . ALA B 1 32 ? 109.629 127.391 110.002 1.00 49.98 32 ALA B O 1
ATOM 2007 N N . ALA B 1 33 ? 110.918 127.998 108.253 1.00 57.26 33 ALA B N 1
ATOM 2008 C CA . ALA B 1 33 ? 109.859 127.777 107.277 1.00 54.39 33 ALA B CA 1
ATOM 2009 C C . ALA B 1 33 ? 109.409 126.317 107.292 1.00 55.64 33 ALA B C 1
ATOM 2010 O O . ALA B 1 33 ? 108.208 125.998 107.341 1.00 48.97 33 ALA B O 1
ATOM 2012 N N . SER B 1 34 ? 110.339 125.387 107.341 1.00 52.24 34 SER B N 1
ATOM 2013 C CA . SER B 1 34 ? 109.887 123.997 107.373 1.00 54.63 34 SER B CA 1
ATOM 2014 C C . SER B 1 34 ? 108.980 123.759 108.573 1.00 55.70 34 SER B C 1
ATOM 2015 O O . SER B 1 34 ? 107.904 123.159 108.403 1.00 50.76 34 SER B O 1
ATOM 2018 N N . ALA B 1 35 ? 109.372 124.285 109.768 1.00 55.07 35 ALA B N 1
ATOM 2019 C CA . ALA B 1 35 ? 108.555 124.082 110.963 1.00 49.87 35 ALA B CA 1
ATOM 2020 C C . ALA B 1 35 ? 107.186 124.751 110.806 1.00 49.24 35 ALA B C 1
ATOM 2021 O O . ALA B 1 35 ? 106.153 124.186 111.177 1.00 50.12 35 ALA B O 1
ATOM 2023 N N . PHE B 1 36 ? 107.165 125.926 110.168 1.00 47.44 36 PHE B N 1
ATOM 2024 C CA . PHE B 1 36 ? 105.925 126.652 110.032 1.00 44.70 36 PHE B CA 1
ATOM 2025 C C . PHE B 1 36 ? 104.932 125.876 109.186 1.00 51.14 36 PHE B C 1
ATOM 2026 O O . PHE B 1 36 ? 103.773 125.794 109.569 1.00 48.74 36 PHE B O 1
ATOM 2034 N N . PHE B 1 37 ? 105.370 125.320 108.046 1.00 53.86 37 PHE B N 1
ATOM 2035 C CA . PHE B 1 37 ? 104.468 124.604 107.141 1.00 53.91 37 PHE B CA 1
ATOM 2036 C C . PHE B 1 37 ? 104.073 123.278 107.774 1.00 54.63 37 PHE B C 1
ATOM 2037 O O . PHE B 1 37 ? 102.891 122.940 107.841 1.00 57.21 37 PHE B O 1
ATOM 2045 N N . PHE B 1 38 ? 105.023 122.485 108.280 1.00 49.84 38 PHE B N 1
ATOM 2046 C CA . PHE B 1 38 ? 104.602 121.214 108.905 1.00 45.70 38 PHE B CA 1
ATOM 2047 C C . PHE B 1 38 ? 103.635 121.421 110.060 1.00 46.97 38 PHE B C 1
ATOM 2048 O O . PHE B 1 38 ? 102.703 120.672 110.203 1.00 56.22 38 PHE B O 1
ATOM 2056 N N . LEU B 1 39 ? 103.860 122.436 110.922 1.00 59.16 39 LEU B N 1
ATOM 2057 C CA . LEU B 1 39 ? 103.002 122.613 112.081 1.00 53.16 39 LEU B CA 1
ATOM 2058 C C . LEU B 1 39 ? 101.681 123.303 111.716 1.00 56.90 39 LEU B C 1
ATOM 2059 O O . LEU B 1 39 ? 100.757 123.255 112.497 1.00 58.32 39 LEU B O 1
ATOM 2064 N N . SER B 1 40 ? 101.556 123.912 110.529 1.00 55.80 40 SER B N 1
ATOM 2065 C CA . SER B 1 40 ? 100.319 124.579 110.149 1.00 55.50 40 SER B CA 1
ATOM 2066 C C . SER B 1 40 ? 99.332 123.607 109.516 1.00 55.69 40 SER B C 1
ATOM 2067 O O . SER B 1 40 ? 98.134 123.901 109.459 1.00 70.16 40 SER B O 1
ATOM 2070 N N . MET B 1 41 ? 99.837 122.476 109.028 1.00 70.42 41 MET B N 1
ATOM 2071 C CA . MET B 1 41 ? 99.074 121.604 108.141 1.00 62.24 41 MET B CA 1
ATOM 2072 C C . MET B 1 41 ? 97.741 121.216 108.779 1.00 69.96 41 MET B C 1
ATOM 2073 O O . MET B 1 41 ? 96.710 121.201 108.110 1.00 73.82 41 MET B O 1
ATOM 2078 N N . SER B 1 42 ? 97.756 120.921 110.081 1.00 67.14 42 SER B N 1
ATOM 2079 C CA . SER B 1 42 ? 96.584 120.381 110.761 1.00 78.23 42 SER B CA 1
ATOM 2080 C C . SER B 1 42 ? 95.457 121.402 110.993 1.00 67.98 42 SER B C 1
ATOM 2081 O O . SER B 1 42 ? 94.393 121.031 111.461 1.00 87.37 42 SER B O 1
ATOM 2084 N N . SER B 1 43 ? 95.676 122.681 110.708 1.00 79.18 43 SER B N 1
ATOM 2085 C CA . SER B 1 43 ? 94.656 123.692 110.916 1.00 78.83 43 SER B CA 1
ATOM 2086 C C . SER B 1 43 ? 93.820 123.894 109.648 1.00 81.68 43 SER B C 1
ATOM 2087 O O . SER B 1 43 ? 93.121 124.900 109.523 1.00 92.29 43 SER B O 1
ATOM 2090 N N . PHE B 1 44 ? 93.951 122.983 108.677 1.00 73.16 44 PHE B N 1
ATOM 2091 C CA . PHE B 1 44 ? 93.330 123.137 107.375 1.00 63.09 44 PHE B CA 1
ATOM 2092 C C . PHE B 1 44 ? 92.543 121.880 107.038 1.00 78.13 44 PHE B C 1
ATOM 2093 O O . PHE B 1 44 ? 92.889 120.783 107.476 1.00 76.34 44 PHE B O 1
ATOM 2101 N N . GLU B 1 45 ? 91.495 122.050 106.222 1.00 78.40 45 GLU B N 1
ATOM 2102 C CA . GLU B 1 45 ? 90.747 120.914 105.730 1.00 79.32 45 GLU B CA 1
ATOM 2103 C C . GLU B 1 45 ? 91.699 120.038 104.931 1.00 82.61 45 GLU B C 1
ATOM 2104 O O . GLU B 1 45 ? 92.622 120.556 104.317 1.00 87.08 45 GLU B O 1
ATOM 2110 N N . ARG B 1 46 ? 91.408 118.732 104.882 1.00 78.47 46 ARG B N 1
ATOM 2111 C CA . ARG B 1 46 ? 92.233 117.743 104.213 1.00 78.83 46 ARG B CA 1
ATOM 2112 C C . ARG B 1 46 ? 92.625 118.172 102.805 1.00 66.92 46 ARG B C 1
ATOM 2113 O O . ARG B 1 46 ? 93.765 117.941 102.399 1.00 93.43 46 ARG B O 1
ATOM 2121 N N . LYS B 1 47 ? 91.723 118.818 102.074 1.00 68.56 47 LYS B N 1
ATOM 2122 C CA . LYS B 1 47 ? 91.984 119.140 100.678 1.00 74.24 47 LYS B CA 1
ATOM 2123 C C . LYS B 1 47 ? 93.172 120.095 100.471 1.00 72.16 47 LYS B C 1
ATOM 2124 O O . LYS B 1 47 ? 93.652 120.226 99.359 1.00 78.61 47 LYS B O 1
ATOM 2130 N N . TRP B 1 48 ? 93.615 120.826 101.492 1.00 73.06 48 TRP B N 1
ATOM 2131 C CA . TRP B 1 48 ? 94.734 121.734 101.317 1.00 66.68 48 TRP B CA 1
ATOM 2132 C C . TRP B 1 48 ? 96.026 121.134 101.845 1.00 64.93 48 TRP B C 1
ATOM 2133 O O . TRP B 1 48 ? 97.112 121.609 101.508 1.00 66.92 48 TRP B O 1
ATOM 2144 N N . ARG B 1 49 ? 95.911 120.156 102.741 1.00 62.17 49 ARG B N 1
ATOM 2145 C CA . ARG B 1 49 ? 97.061 119.712 103.502 1.00 63.03 49 ARG B CA 1
ATOM 2146 C C . ARG B 1 49 ? 98.234 119.260 102.619 1.00 57.26 49 ARG B C 1
ATOM 2147 O O . ARG B 1 49 ? 99.386 119.554 102.967 1.00 66.59 49 ARG B O 1
ATOM 2155 N N . THR B 1 50 ? 97.976 118.598 101.484 1.00 51.75 50 THR B N 1
ATOM 2156 C CA . THR B 1 50 ? 99.087 118.093 100.679 1.00 55.27 50 THR B CA 1
ATOM 2157 C C . THR B 1 50 ? 99.932 119.238 100.104 1.00 55.76 50 THR B C 1
ATOM 2158 O O . THR B 1 50 ? 101.157 119.179 100.142 1.00 64.21 50 THR B O 1
ATOM 2162 N N . SER B 1 51 ? 99.292 120.265 99.530 1.00 57.33 51 SER B N 1
ATOM 2163 C CA . SER B 1 51 ? 100.042 121.389 98.997 1.00 61.50 51 SER B CA 1
ATOM 2164 C C . SER B 1 51 ? 100.911 122.034 100.092 1.00 56.14 51 SER B C 1
ATOM 2165 O O . SER B 1 51 ? 102.046 122.452 99.828 1.00 56.05 51 SER B O 1
ATOM 2168 N N . ILE B 1 52 ? 100.417 122.062 101.340 1.00 41.86 52 ILE B N 1
ATOM 2169 C CA . ILE B 1 52 ? 101.216 122.668 102.395 1.00 52.01 52 ILE B CA 1
ATOM 2170 C C . ILE B 1 52 ? 102.349 121.737 102.807 1.00 54.51 52 ILE B C 1
ATOM 2171 O O . ILE B 1 52 ? 103.505 122.165 102.889 1.00 56.62 52 ILE B O 1
ATOM 2176 N N . LEU B 1 53 ? 102.046 120.442 102.976 1.00 46.83 53 LEU B N 1
ATOM 2177 C CA . LEU B 1 53 ? 103.090 119.493 103.315 1.00 46.84 53 LEU B CA 1
ATOM 2178 C C . LEU B 1 53 ? 104.255 119.572 102.331 1.00 47.31 53 LEU B C 1
ATOM 2179 O O . LEU B 1 53 ? 105.409 119.670 102.747 1.00 47.53 53 LEU B O 1
ATOM 2184 N N . VAL B 1 54 ? 103.953 119.570 101.008 1.00 44.09 54 VAL B N 1
ATOM 2185 C CA . VAL B 1 54 ? 104.993 119.664 100.008 1.00 45.42 54 VAL B CA 1
ATOM 2186 C C . VAL B 1 54 ? 105.801 120.975 100.103 1.00 51.90 54 VAL B C 1
ATOM 2187 O O . VAL B 1 54 ? 107.029 120.981 99.991 1.00 52.99 54 VAL B O 1
ATOM 2191 N N . SER B 1 55 ? 105.149 122.107 100.378 1.00 46.20 55 SER B N 1
ATOM 2192 C CA . SER B 1 55 ? 105.892 123.319 100.699 1.00 57.48 55 SER B CA 1
ATOM 2193 C C . SER B 1 55 ? 106.895 123.119 101.830 1.00 54.01 55 SER B C 1
ATOM 2194 O O . SER B 1 55 ? 108.036 123.541 101.743 1.00 57.64 55 SER B O 1
ATOM 2197 N N . GLY B 1 56 ? 106.486 122.428 102.883 1.00 43.49 56 GLY B N 1
ATOM 2198 C CA . GLY B 1 56 ? 107.446 122.077 103.918 1.00 46.94 56 GLY B CA 1
ATOM 2199 C C . GLY B 1 56 ? 108.562 121.131 103.492 1.00 49.01 56 GLY B C 1
ATOM 2200 O O . GLY B 1 56 ? 109.708 121.351 103.881 1.00 49.83 56 GLY B O 1
ATOM 2201 N N . LEU B 1 57 ? 108.255 120.079 102.695 1.00 45.95 57 LEU B N 1
ATOM 2202 C CA . LEU B 1 57 ? 109.328 119.246 102.163 1.00 45.23 57 LEU B CA 1
ATOM 2203 C C . LEU B 1 57 ? 110.396 120.043 101.430 1.00 48.60 57 LEU B C 1
ATOM 2204 O O . LEU B 1 57 ? 111.593 119.826 101.663 1.00 46.73 57 LEU B O 1
ATOM 2209 N N . ILE B 1 58 ? 109.958 120.944 100.525 1.00 49.86 58 ILE B N 1
ATOM 2210 C CA . ILE B 1 58 ? 110.886 121.792 99.802 1.00 45.68 58 ILE B CA 1
ATOM 2211 C C . ILE B 1 58 ? 111.818 122.543 100.766 1.00 49.06 58 ILE B C 1
ATOM 2212 O O . ILE B 1 58 ? 113.033 122.419 100.662 1.00 47.25 58 ILE B O 1
ATOM 2217 N N . THR B 1 59 ? 111.291 123.288 101.744 1.00 44.83 59 THR B N 1
ATOM 2218 C CA . THR B 1 59 ? 112.212 123.961 102.654 1.00 53.54 59 THR B CA 1
ATOM 2219 C C . THR B 1 59 ? 112.965 122.980 103.563 1.00 50.30 59 THR B C 1
ATOM 2220 O O . THR B 1 59 ? 114.090 123.277 103.938 1.00 54.44 59 THR B O 1
ATOM 2224 N N . PHE B 1 60 ? 112.429 121.777 103.857 1.00 49.89 60 PHE B N 1
ATOM 2225 C CA . PHE B 1 60 ? 113.160 120.842 104.732 1.00 46.93 60 PHE B CA 1
ATOM 2226 C C . PHE B 1 60 ? 114.425 120.299 104.057 1.00 47.92 60 PHE B C 1
ATOM 2227 O O . PHE B 1 60 ? 115.502 120.330 104.638 1.00 44.06 60 PHE B O 1
ATOM 2235 N N . ILE B 1 61 ? 114.307 119.899 102.776 1.00 45.44 61 ILE B N 1
ATOM 2236 C CA . ILE B 1 61 ? 115.468 119.457 102.037 1.00 44.27 61 ILE B CA 1
ATOM 2237 C C . ILE B 1 61 ? 116.516 120.550 102.016 1.00 47.58 61 ILE B C 1
ATOM 2238 O O . ILE B 1 61 ? 117.685 120.299 102.328 1.00 62.07 61 ILE B O 1
ATOM 2243 N N . ALA B 1 62 ? 116.120 121.769 101.612 1.00 58.30 62 ALA B N 1
ATOM 2244 C CA . ALA B 1 62 ? 117.033 122.911 101.592 1.00 55.33 62 ALA B CA 1
ATOM 2245 C C . ALA B 1 62 ? 117.632 123.195 102.984 1.00 47.87 62 ALA B C 1
ATOM 2246 O O . ALA B 1 62 ? 118.840 123.369 103.113 1.00 51.37 62 ALA B O 1
ATOM 2248 N N . ALA B 1 63 ? 116.849 123.214 104.063 1.00 42.75 63 ALA B N 1
ATOM 2249 C CA . ALA B 1 63 ? 117.457 123.415 105.381 1.00 46.76 63 ALA B CA 1
ATOM 2250 C C . ALA B 1 63 ? 118.583 122.424 105.658 1.00 54.59 63 ALA B C 1
ATOM 2251 O O . ALA B 1 63 ? 119.674 122.817 106.068 1.00 52.54 63 ALA B O 1
ATOM 2253 N N . VAL B 1 64 ? 118.349 121.134 105.380 1.00 53.22 64 VAL B N 1
ATOM 2254 C CA . VAL B 1 64 ? 119.362 120.134 105.681 1.00 48.06 64 VAL B CA 1
ATOM 2255 C C . VAL B 1 64 ? 120.577 120.300 104.761 1.00 48.90 64 VAL B C 1
ATOM 2256 O O . VAL B 1 64 ? 121.717 120.265 105.226 1.00 51.80 64 VAL B O 1
ATOM 2260 N N . HIS B 1 65 ? 120.383 120.535 103.463 1.00 50.56 65 HIS B N 1
ATOM 2261 C CA . HIS B 1 65 ? 121.545 120.752 102.613 1.00 50.00 65 HIS B CA 1
ATOM 2262 C C . HIS B 1 65 ? 122.252 122.075 102.943 1.00 48.34 65 HIS B C 1
ATOM 2263 O O . HIS B 1 65 ? 123.481 122.128 102.933 1.00 51.04 65 HIS B O 1
ATOM 2270 N N . TYR B 1 66 ? 121.519 123.137 103.315 1.00 48.55 66 TYR B N 1
ATOM 2271 C CA . TYR B 1 66 ? 122.185 124.365 103.740 1.00 50.07 66 TYR B CA 1
ATOM 2272 C C . TYR B 1 66 ? 123.040 124.156 104.973 1.00 53.61 66 TYR B C 1
ATOM 2273 O O . TYR B 1 66 ? 124.112 124.743 105.069 1.00 51.49 66 TYR B O 1
ATOM 2282 N N . TRP B 1 67 ? 122.605 123.277 105.894 1.00 52.76 67 TRP B N 1
ATOM 2283 C CA . TRP B 1 67 ? 123.429 122.992 107.054 1.00 44.88 67 TRP B CA 1
ATOM 2284 C C . TRP B 1 67 ? 124.806 122.409 106.649 1.00 56.82 67 TRP B C 1
ATOM 2285 O O . TRP B 1 67 ? 125.863 122.881 107.086 1.00 47.06 67 TRP B O 1
ATOM 2296 N N . TYR B 1 68 ? 124.810 121.454 105.719 1.00 52.59 68 TYR B N 1
ATOM 2297 C CA . TYR B 1 68 ? 126.056 120.874 105.254 1.00 51.73 68 TYR B CA 1
ATOM 2298 C C . TYR B 1 68 ? 126.874 121.944 104.521 1.00 52.99 68 TYR B C 1
ATOM 2299 O O . TYR B 1 68 ? 128.062 122.119 104.761 1.00 55.80 68 TYR B O 1
ATOM 2308 N N . MET B 1 69 ? 126.279 122.674 103.590 1.00 53.45 69 MET B N 1
ATOM 2309 C CA . MET B 1 69 ? 127.084 123.642 102.847 1.00 53.27 69 MET B CA 1
ATOM 2310 C C . MET B 1 69 ? 127.656 124.735 103.764 1.00 56.53 69 MET B C 1
ATOM 2311 O O . MET B 1 69 ? 128.789 125.172 103.562 1.00 60.07 69 MET B O 1
ATOM 2316 N N . ARG B 1 70 ? 126.907 125.178 104.781 1.00 53.92 70 ARG B N 1
ATOM 2317 C CA . ARG B 1 70 ? 127.394 126.159 105.747 1.00 52.43 70 ARG B CA 1
ATOM 2318 C C . ARG B 1 70 ? 128.649 125.673 106.451 1.00 57.92 70 ARG B C 1
ATOM 2319 O O . ARG B 1 70 ? 129.618 126.423 106.593 1.00 52.95 70 ARG B O 1
ATOM 2327 N N . ASP B 1 71 ? 128.640 124.399 106.880 1.00 49.08 71 ASP B N 1
ATOM 2328 C CA . ASP B 1 71 ? 129.814 123.865 107.558 1.00 52.75 71 ASP B CA 1
ATOM 2329 C C . ASP B 1 71 ? 130.975 123.730 106.588 1.00 53.25 71 ASP B C 1
ATOM 2330 O O . ASP B 1 71 ? 132.089 124.122 106.885 1.00 67.80 71 ASP B O 1
ATOM 2335 N N . TYR B 1 72 ? 130.688 123.299 105.365 1.00 64.36 72 TYR B N 1
ATOM 2336 C CA . TYR B 1 72 ? 131.750 123.143 104.396 1.00 64.27 72 TYR B CA 1
ATOM 2337 C C . TYR B 1 72 ? 132.396 124.480 104.087 1.00 62.62 72 TYR B C 1
ATOM 2338 O O . TYR B 1 72 ? 133.599 124.556 103.935 1.00 71.47 72 TYR B O 1
ATOM 2347 N N . TRP B 1 73 ? 131.604 125.540 103.967 1.00 64.11 73 TRP B N 1
ATOM 2348 C CA . TRP B 1 73 ? 132.181 126.865 103.754 1.00 60.90 73 TRP B CA 1
ATOM 2349 C C . TRP B 1 73 ? 133.034 127.322 104.933 1.00 73.24 73 TRP B C 1
ATOM 2350 O O . TRP B 1 73 ? 134.076 127.924 104.720 1.00 67.76 73 TRP B O 1
ATOM 2361 N N . SER B 1 74 ? 132.579 127.062 106.172 1.00 69.35 74 SER B N 1
ATOM 2362 C CA . SER B 1 74 ? 133.394 127.333 107.347 1.00 63.53 74 SER B CA 1
ATOM 2363 C C . SER B 1 74 ? 134.760 126.641 107.267 1.00 72.62 74 SER B C 1
ATOM 2364 O O . SER B 1 74 ? 135.778 127.244 107.561 1.00 91.40 74 SER B O 1
ATOM 2367 N N . GLY B 1 75 ? 134.793 125.388 106.808 1.00 79.17 75 GLY B N 1
ATOM 2368 C CA . GLY B 1 75 ? 136.031 124.640 106.682 1.00 76.34 75 GLY B CA 1
ATOM 2369 C C . GLY B 1 75 ? 136.941 125.155 105.568 1.00 78.72 75 GLY B C 1
ATOM 2370 O O . GLY B 1 75 ? 138.066 125.564 105.837 1.00 107.44 75 GLY B O 1
ATOM 2371 N N . PHE B 1 76 ? 136.446 125.163 104.331 1.00 78.11 76 PHE B N 1
ATOM 2372 C CA . PHE B 1 76 ? 137.283 125.315 103.156 1.00 78.15 76 PHE B CA 1
ATOM 2373 C C . PHE B 1 76 ? 137.146 126.669 102.462 1.00 70.75 76 PHE B C 1
ATOM 2374 O O . PHE B 1 76 ? 137.930 126.979 101.573 1.00 92.85 76 PHE B O 1
ATOM 2382 N N . ALA B 1 77 ? 136.146 127.463 102.812 1.00 71.83 77 ALA B N 1
ATOM 2383 C CA . ALA B 1 77 ? 135.874 128.707 102.103 1.00 76.13 77 ALA B CA 1
ATOM 2384 C C . ALA B 1 77 ? 135.657 128.474 100.606 1.00 84.24 77 ALA B C 1
ATOM 2385 O O . ALA B 1 77 ? 136.015 129.313 99.782 1.00 88.49 77 ALA B O 1
ATOM 2387 N N . GLU B 1 78 ? 135.011 127.350 100.273 1.00 92.15 78 GLU B N 1
ATOM 2388 C CA . GLU B 1 78 ? 134.594 127.057 98.912 1.00 81.69 78 GLU B CA 1
ATOM 2389 C C . GLU B 1 78 ? 133.139 126.586 98.881 1.00 78.67 78 GLU B C 1
ATOM 2390 O O . GLU B 1 78 ? 132.642 125.920 99.784 1.00 79.64 78 GLU B O 1
ATOM 2396 N N . SER B 1 79 ? 132.433 126.956 97.822 1.00 66.45 79 SER B N 1
ATOM 2397 C CA . SER B 1 79 ? 131.122 126.402 97.597 1.00 66.61 79 SER B CA 1
ATOM 2398 C C . SER B 1 79 ? 131.006 126.021 96.121 1.00 67.15 79 SER B C 1
ATOM 2399 O O . SER B 1 79 ? 130.560 126.817 95.304 1.00 80.92 79 SER B O 1
ATOM 2402 N N . PRO B 1 80 ? 131.388 124.784 95.751 1.00 73.33 80 PRO B N 1
ATOM 2403 C CA . PRO B 1 80 ? 131.260 124.341 94.366 1.00 75.31 80 PRO B CA 1
ATOM 2404 C C . PRO B 1 80 ? 129.808 124.257 93.891 1.00 65.81 80 PRO B C 1
ATOM 2405 O O . PRO B 1 80 ? 128.946 123.695 94.557 1.00 78.85 80 PRO B O 1
ATOM 2409 N N . VAL B 1 81 ? 129.544 124.829 92.720 1.00 67.63 81 VAL B N 1
ATOM 2410 C CA . VAL B 1 81 ? 128.175 125.010 92.272 1.00 68.20 81 VAL B CA 1
ATOM 2411 C C . VAL B 1 81 ? 127.525 123.643 92.115 1.00 62.21 81 VAL B C 1
ATOM 2412 O O . VAL B 1 81 ? 126.359 123.513 92.454 1.00 75.43 81 VAL B O 1
ATOM 2416 N N . PHE B 1 82 ? 128.276 122.641 91.635 1.00 66.13 82 PHE B N 1
ATOM 2417 C CA . PHE B 1 82 ? 127.684 121.336 91.377 1.00 68.04 82 PHE B CA 1
ATOM 2418 C C . PHE B 1 82 ? 127.079 120.778 92.664 1.00 59.82 82 PHE B C 1
ATOM 2419 O O . PHE B 1 82 ? 126.074 120.094 92.618 1.00 63.67 82 PHE B O 1
ATOM 2427 N N . PHE B 1 83 ? 127.626 121.146 93.823 1.00 62.25 83 PHE B N 1
ATOM 2428 C CA . PHE B 1 83 ? 127.099 120.611 95.058 1.00 58.34 83 PHE B CA 1
ATOM 2429 C C . PHE B 1 83 ? 125.724 121.183 95.386 1.00 59.81 83 PHE B C 1
ATOM 2430 O O . PHE B 1 83 ? 124.979 120.593 96.149 1.00 57.28 83 PHE B O 1
ATOM 2438 N N . ARG B 1 84 ? 125.373 122.345 94.822 1.00 58.56 84 ARG B N 1
ATOM 2439 C CA . ARG B 1 84 ? 124.045 122.881 95.033 1.00 58.04 84 ARG B CA 1
ATOM 2440 C C . ARG B 1 84 ? 122.999 122.000 94.377 1.00 57.63 84 ARG B C 1
ATOM 2441 O O . ARG B 1 84 ? 121.843 122.029 94.800 1.00 51.28 84 ARG B O 1
ATOM 2449 N N . TYR B 1 85 ? 123.385 121.261 93.321 1.00 61.91 85 TYR B N 1
ATOM 2450 C CA . TYR B 1 85 ? 122.421 120.451 92.590 1.00 57.21 85 TYR B CA 1
ATOM 2451 C C . TYR B 1 85 ? 121.861 119.302 93.419 1.00 54.30 85 TYR B C 1
ATOM 2452 O O . TYR B 1 85 ? 120.792 118.820 93.096 1.00 64.06 85 TYR B O 1
ATOM 2461 N N . VAL B 1 86 ? 122.551 118.896 94.495 1.00 56.84 86 VAL B N 1
ATOM 2462 C CA . VAL B 1 86 ? 122.030 117.895 95.409 1.00 55.90 86 VAL B CA 1
ATOM 2463 C C . VAL B 1 86 ? 120.612 118.271 95.842 1.00 55.59 86 VAL B C 1
ATOM 2464 O O . VAL B 1 86 ? 119.744 117.419 95.897 1.00 62.06 86 VAL B O 1
ATOM 2468 N N . ASP B 1 87 ? 120.383 119.544 96.161 1.00 59.82 87 ASP B N 1
ATOM 2469 C CA . ASP B 1 87 ? 119.058 119.994 96.570 1.00 56.36 87 ASP B CA 1
ATOM 2470 C C . ASP B 1 87 ? 118.192 120.300 95.346 1.00 59.64 87 ASP B C 1
ATOM 2471 O O . ASP B 1 87 ? 117.059 119.822 95.278 1.00 62.68 87 ASP B O 1
ATOM 2476 N N . TRP B 1 88 ? 118.704 121.080 94.371 1.00 53.82 88 TRP B N 1
ATOM 2477 C CA . TRP B 1 88 ? 117.908 121.441 93.202 1.00 61.91 88 TRP B CA 1
ATOM 2478 C C . TRP B 1 88 ? 117.259 120.257 92.493 1.00 48.66 88 TRP B C 1
ATOM 2479 O O . TRP B 1 88 ? 116.092 120.364 92.123 1.00 59.90 88 TRP B O 1
ATOM 2490 N N . VAL B 1 89 ? 117.946 119.116 92.352 1.00 54.56 89 VAL B N 1
ATOM 2491 C CA . VAL B 1 89 ? 117.343 117.995 91.619 1.00 57.63 89 VAL B CA 1
ATOM 2492 C C . VAL B 1 89 ? 116.111 117.478 92.362 1.00 53.66 89 VAL B C 1
ATOM 2493 O O . VAL B 1 89 ? 115.271 116.872 91.736 1.00 64.60 89 VAL B O 1
ATOM 2497 N N . LEU B 1 90 ? 115.981 117.699 93.675 1.00 56.96 90 LEU B N 1
ATOM 2498 C CA . LEU B 1 90 ? 114.779 117.262 94.379 1.00 50.47 90 LEU B CA 1
ATOM 2499 C C . LEU B 1 90 ? 113.772 118.392 94.505 1.00 50.30 90 LEU B C 1
ATOM 2500 O O . LEU B 1 90 ? 112.599 118.176 94.292 1.00 69.49 90 LEU B O 1
ATOM 2505 N N . THR B 1 91 ? 114.213 119.607 94.856 1.00 56.27 91 THR B N 1
ATOM 2506 C CA . THR B 1 91 ? 113.273 120.670 95.153 1.00 56.13 91 THR B CA 1
ATOM 2507 C C . THR B 1 91 ? 112.618 121.237 93.887 1.00 53.20 91 THR B C 1
ATOM 2508 O O . THR B 1 91 ? 111.406 121.485 93.893 1.00 51.29 91 THR B O 1
ATOM 2512 N N . VAL B 1 92 ? 113.332 121.337 92.763 1.00 52.31 92 VAL B N 1
ATOM 2513 C CA . VAL B 1 92 ? 112.691 121.943 91.593 1.00 57.54 92 VAL B CA 1
ATOM 2514 C C . VAL B 1 92 ? 111.520 121.104 91.077 1.00 56.50 92 VAL B C 1
ATOM 2515 O O . VAL B 1 92 ? 110.451 121.652 90.800 1.00 62.09 92 VAL B O 1
ATOM 2519 N N . PRO B 1 93 ? 111.606 119.757 90.986 1.00 54.09 93 PRO B N 1
ATOM 2520 C CA . PRO B 1 93 ? 110.421 118.960 90.678 1.00 53.24 93 PRO B CA 1
ATOM 2521 C C . PRO B 1 93 ? 109.300 119.098 91.703 1.00 60.46 93 PRO B C 1
ATOM 2522 O O . PRO B 1 93 ? 108.143 119.236 91.324 1.00 55.18 93 PRO B O 1
ATOM 2526 N N . LEU B 1 94 ? 109.618 119.139 93.012 1.00 62.06 94 LEU B N 1
ATOM 2527 C CA . LEU B 1 94 ? 108.561 119.349 93.983 1.00 60.13 94 LEU B CA 1
ATOM 2528 C C . LEU B 1 94 ? 107.870 120.684 93.730 1.00 53.92 94 LEU B C 1
ATOM 2529 O O . LEU B 1 94 ? 106.650 120.760 93.785 1.00 56.01 94 LEU B O 1
ATOM 2534 N N . MET B 1 95 ? 108.618 121.745 93.462 1.00 61.72 95 MET B N 1
ATOM 2535 C CA . MET B 1 95 ? 107.975 123.017 93.150 1.00 60.28 95 MET B CA 1
ATOM 2536 C C . MET B 1 95 ? 107.070 122.882 91.929 1.00 63.46 95 MET B C 1
ATOM 2537 O O . MET B 1 95 ? 105.935 123.312 91.983 1.00 56.75 95 MET B O 1
ATOM 2542 N N . CYS B 1 96 ? 107.519 122.207 90.863 1.00 62.44 96 CYS B N 1
ATOM 2543 C CA . CYS B 1 96 ? 106.682 121.995 89.679 1.00 68.28 96 CYS B CA 1
ATOM 2544 C C . CYS B 1 96 ? 105.405 121.209 89.976 1.00 61.12 96 CYS B C 1
ATOM 2545 O O . CYS B 1 96 ? 104.333 121.550 89.492 1.00 76.04 96 CYS B O 1
ATOM 2548 N N . VAL B 1 97 ? 105.467 120.238 90.885 1.00 60.69 97 VAL B N 1
ATOM 2549 C CA . VAL B 1 97 ? 104.281 119.493 91.291 1.00 61.80 97 VAL B CA 1
ATOM 2550 C C . VAL B 1 97 ? 103.259 120.410 91.948 1.00 56.98 97 VAL B C 1
ATOM 2551 O O . VAL B 1 97 ? 102.045 120.187 91.827 1.00 57.68 97 VAL B O 1
ATOM 2555 N N . GLU B 1 98 ? 103.704 121.445 92.675 1.00 62.98 98 GLU B N 1
ATOM 2556 C CA . GLU B 1 98 ? 102.765 122.381 93.278 1.00 60.71 98 GLU B CA 1
ATOM 2557 C C . GLU B 1 98 ? 101.796 122.980 92.248 1.00 66.22 98 GLU B C 1
ATOM 2558 O O . GLU B 1 98 ? 100.642 123.215 92.607 1.00 67.10 98 GLU B O 1
ATOM 2564 N N . PHE B 1 99 ? 102.189 123.161 90.959 1.00 62.38 99 PHE B N 1
ATOM 2565 C CA . PHE B 1 99 ? 101.220 123.603 89.974 1.00 59.41 99 PHE B CA 1
ATOM 2566 C C . PHE B 1 99 ? 100.068 122.610 89.851 1.00 69.63 99 PHE B C 1
ATOM 2567 O O . PHE B 1 99 ? 98.897 123.003 89.794 1.00 66.01 99 PHE B O 1
ATOM 2575 N N . TYR B 1 100 ? 100.381 121.318 89.887 1.00 64.32 100 TYR B N 1
ATOM 2576 C CA . TYR B 1 100 ? 99.331 120.316 89.798 1.00 63.27 100 TYR B CA 1
ATOM 2577 C C . TYR B 1 100 ? 98.465 120.377 91.049 1.00 66.07 100 TYR B C 1
ATOM 2578 O O . TYR B 1 100 ? 97.246 120.444 90.938 1.00 68.64 100 TYR B O 1
ATOM 2587 N N . LEU B 1 101 ? 99.081 120.426 92.237 1.00 68.58 101 LEU B N 1
ATOM 2588 C CA . LEU B 1 101 ? 98.308 120.403 93.475 1.00 61.80 101 LEU B CA 1
ATOM 2589 C C . LEU B 1 101 ? 97.341 121.584 93.571 1.00 61.68 101 LEU B C 1
ATOM 2590 O O . LEU B 1 101 ? 96.170 121.369 93.878 1.00 71.52 101 LEU B O 1
ATOM 2595 N N . ILE B 1 102 ? 97.754 122.806 93.203 1.00 66.83 102 ILE B N 1
ATOM 2596 C CA . ILE B 1 102 ? 96.813 123.920 93.264 1.00 66.16 102 ILE B CA 1
ATOM 2597 C C . ILE B 1 102 ? 95.793 123.954 92.120 1.00 63.09 102 ILE B C 1
ATOM 2598 O O . ILE B 1 102 ? 94.831 124.705 92.229 1.00 93.20 102 ILE B O 1
ATOM 2603 N N . LEU B 1 103 ? 95.950 123.170 91.043 1.00 74.58 103 LEU B N 1
ATOM 2604 C CA . LEU B 1 103 ? 94.977 123.214 89.952 1.00 71.84 103 LEU B CA 1
ATOM 2605 C C . LEU B 1 103 ? 94.139 121.946 89.884 1.00 75.08 103 LEU B C 1
ATOM 2606 O O . LEU B 1 103 ? 93.335 121.798 88.967 1.00 85.36 103 LEU B O 1
ATOM 2611 N N . LYS B 1 104 ? 94.344 121.024 90.822 1.00 76.28 104 LYS B N 1
ATOM 2612 C CA . LYS B 1 104 ? 93.638 119.754 90.802 1.00 87.18 104 LYS B CA 1
ATOM 2613 C C . LYS B 1 104 ? 92.126 119.989 90.928 1.00 94.65 104 LYS B C 1
ATOM 2614 O O . LYS B 1 104 ? 91.344 119.251 90.334 1.00 104.61 104 LYS B O 1
ATOM 2620 N N . VAL B 1 105 ? 91.717 121.028 91.675 1.00 103.05 105 VAL B N 1
ATOM 2621 C CA . VAL B 1 105 ? 90.306 121.330 91.874 1.00 107.84 105 VAL B CA 1
ATOM 2622 C C . VAL B 1 105 ? 89.723 121.882 90.577 1.00 103.89 105 VAL B C 1
ATOM 2623 O O . VAL B 1 105 ? 88.562 121.647 90.260 1.00 127.19 105 VAL B O 1
ATOM 2627 N N . ALA B 1 106 ? 90.547 122.628 89.840 1.00 99.52 106 ALA B N 1
ATOM 2628 C CA . ALA B 1 106 ? 90.129 123.247 88.598 1.00 103.71 106 ALA B CA 1
ATOM 2629 C C . ALA B 1 106 ? 90.118 122.238 87.445 1.00 94.75 106 ALA B C 1
ATOM 2630 O O . ALA B 1 106 ? 89.813 122.606 86.314 1.00 112.11 106 ALA B O 1
ATOM 2632 N N . GLY B 1 107 ? 90.472 120.979 87.722 1.00 88.45 107 GLY B N 1
ATOM 2633 C CA . GLY B 1 107 ? 90.354 119.916 86.741 1.00 96.19 107 GLY B CA 1
ATOM 2634 C C . GLY B 1 107 ? 91.667 119.535 86.045 1.00 94.28 107 GLY B C 1
ATOM 2635 O O . GLY B 1 107 ? 91.636 118.971 84.952 1.00 108.41 107 GLY B O 1
ATOM 2636 N N . ALA B 1 108 ? 92.812 119.796 86.680 1.00 84.63 108 ALA B N 1
ATOM 2637 C CA . ALA B 1 108 ? 94.074 119.314 86.144 1.00 84.72 108 ALA B CA 1
ATOM 2638 C C . ALA B 1 108 ? 94.113 117.791 86.246 1.00 87.98 108 ALA B C 1
ATOM 2639 O O . ALA B 1 108 ? 93.578 117.221 87.193 1.00 114.34 108 ALA B O 1
ATOM 2641 N N . LYS B 1 109 ? 94.760 117.157 85.263 1.00 89.91 109 LYS B N 1
ATOM 2642 C CA . LYS B 1 109 ? 94.869 115.710 85.162 1.00 81.95 109 LYS B CA 1
ATOM 2643 C C . LYS B 1 109 ? 96.316 115.280 85.374 1.00 89.22 109 LYS B C 1
ATOM 2644 O O . LYS B 1 109 ? 97.236 116.060 85.140 1.00 90.94 109 LYS B O 1
ATOM 2650 N N . LYS B 1 110 ? 96.521 114.024 85.779 1.00 90.01 110 LYS B N 1
ATOM 2651 C CA . LYS B 1 110 ? 97.858 113.542 86.106 1.00 87.73 110 LYS B CA 1
ATOM 2652 C C . LYS B 1 110 ? 98.839 113.761 84.951 1.00 96.60 110 LYS B C 1
ATOM 2653 O O . LYS B 1 110 ? 100.048 113.896 85.172 1.00 79.05 110 LYS B O 1
ATOM 2659 N N . SER B 1 111 ? 98.309 113.784 83.719 1.00 90.46 111 SER B N 1
ATOM 2660 C CA . SER B 1 111 ? 99.119 114.071 82.554 1.00 86.17 111 SER B CA 1
ATOM 2661 C C . SER B 1 111 ? 99.938 115.334 82.800 1.00 88.49 111 SER B C 1
ATOM 2662 O O . SER B 1 111 ? 101.114 115.380 82.443 1.00 90.69 111 SER B O 1
ATOM 2665 N N . LEU B 1 112 ? 99.319 116.346 83.427 1.00 82.41 112 LEU B N 1
ATOM 2666 C CA . LEU B 1 112 ? 99.998 117.611 83.655 1.00 84.16 112 LEU B CA 1
ATOM 2667 C C . LEU B 1 112 ? 101.122 117.385 84.664 1.00 83.33 112 LEU B C 1
ATOM 2668 O O . LEU B 1 112 ? 102.260 117.784 84.415 1.00 70.96 112 LEU B O 1
ATOM 2673 N N . MET B 1 113 ? 100.819 116.657 85.740 1.00 69.70 113 MET B N 1
ATOM 2674 C CA . MET B 1 113 ? 101.813 116.370 86.759 1.00 75.51 113 MET B CA 1
ATOM 2675 C C . MET B 1 113 ? 103.055 115.696 86.165 1.00 79.01 113 MET B C 1
ATOM 2676 O O . MET B 1 113 ? 104.190 116.136 86.403 1.00 67.75 113 MET B O 1
ATOM 2681 N N . TRP B 1 114 ? 102.838 114.635 85.377 1.00 70.34 114 TRP B N 1
ATOM 2682 C CA . TRP B 1 114 ? 103.940 113.920 84.741 1.00 64.85 114 TRP B CA 1
ATOM 2683 C C . TRP B 1 114 ? 104.726 114.817 83.781 1.00 67.96 114 TRP B C 1
ATOM 2684 O O . TRP B 1 114 ? 105.955 114.830 83.813 1.00 63.00 114 TRP B O 1
ATOM 2695 N N . LYS B 1 115 ? 104.026 115.616 82.971 1.00 56.39 115 LYS B N 1
ATOM 2696 C CA . LYS B 1 115 ? 104.710 116.548 82.095 1.00 69.95 115 LYS B CA 1
ATOM 2697 C C . LYS B 1 115 ? 105.647 117.445 82.910 1.00 75.10 115 LYS B C 1
ATOM 2698 O O . LYS B 1 115 ? 106.839 117.561 82.592 1.00 67.27 115 LYS B O 1
ATOM 2704 N N . LEU B 1 116 ? 105.126 118.062 83.979 1.00 61.77 116 LEU B N 1
ATOM 2705 C CA . LEU B 1 116 ? 105.948 118.999 84.741 1.00 67.68 116 LEU B CA 1
ATOM 2706 C C . LEU B 1 116 ? 107.099 118.274 85.418 1.00 68.82 116 LEU B C 1
ATOM 2707 O O . LEU B 1 116 ? 108.231 118.772 85.374 1.00 62.92 116 LEU B O 1
ATOM 2712 N N . ILE B 1 117 ? 106.835 117.070 85.985 1.00 65.53 117 ILE B N 1
ATOM 2713 C CA . ILE B 1 117 ? 107.928 116.344 86.606 1.00 63.16 117 ILE B CA 1
ATOM 2714 C C . ILE B 1 117 ? 109.013 116.060 85.581 1.00 68.58 117 ILE B C 1
ATOM 2715 O O . ILE B 1 117 ? 110.190 116.339 85.840 1.00 62.55 117 ILE B O 1
ATOM 2720 N N . PHE B 1 118 ? 108.614 115.528 84.409 1.00 67.17 118 PHE B N 1
ATOM 2721 C CA . PHE B 1 118 ? 109.574 115.207 83.354 1.00 65.71 118 PHE B CA 1
ATOM 2722 C C . PHE B 1 118 ? 110.393 116.431 82.945 1.00 66.58 118 PHE B C 1
ATOM 2723 O O . PHE B 1 118 ? 111.624 116.357 82.907 1.00 55.60 118 PHE B O 1
ATOM 2731 N N . LEU B 1 119 ? 109.735 117.569 82.653 1.00 57.33 119 LEU B N 1
ATOM 2732 C CA . LEU B 1 119 ? 110.507 118.727 82.211 1.00 67.20 119 LEU B CA 1
ATOM 2733 C C . LEU B 1 119 ? 111.467 119.194 83.302 1.00 64.31 119 LEU B C 1
ATOM 2734 O O . LEU B 1 119 ? 112.651 119.433 83.025 1.00 55.01 119 LEU B O 1
ATOM 2739 N N . SER B 1 120 ? 110.995 119.244 84.560 1.00 62.50 120 SER B N 1
ATOM 2740 C CA . SER B 1 120 ? 111.859 119.743 85.626 1.00 63.30 120 SER B CA 1
ATOM 2741 C C . SER B 1 120 ? 113.086 118.850 85.805 1.00 62.50 120 SER B C 1
ATOM 2742 O O . SER B 1 120 ? 114.218 119.342 85.851 1.00 59.68 120 SER B O 1
ATOM 2745 N N . VAL B 1 121 ? 112.870 117.519 85.780 1.00 65.26 121 VAL B N 1
ATOM 2746 C CA . VAL B 1 121 ? 113.984 116.587 85.946 1.00 66.13 121 VAL B CA 1
ATOM 2747 C C . VAL B 1 121 ? 114.968 116.675 84.774 1.00 66.21 121 VAL B C 1
ATOM 2748 O O . VAL B 1 121 ? 116.172 116.764 84.988 1.00 68.70 121 VAL B O 1
ATOM 2752 N N . VAL B 1 122 ? 114.475 116.704 83.535 1.00 68.75 122 VAL B N 1
ATOM 2753 C CA . VAL B 1 122 ? 115.375 116.902 82.407 1.00 63.78 122 VAL B CA 1
ATOM 2754 C C . VAL B 1 122 ? 116.165 118.183 82.619 1.00 59.03 122 VAL B C 1
ATOM 2755 O O . VAL B 1 122 ? 117.401 118.189 82.504 1.00 58.07 122 VAL B O 1
ATOM 2759 N N . MET B 1 123 ? 115.476 119.283 82.933 1.00 57.30 123 MET B N 1
ATOM 2760 C CA . MET B 1 123 ? 116.203 120.542 83.132 1.00 60.84 123 MET B CA 1
ATOM 2761 C C . MET B 1 123 ? 117.348 120.382 84.122 1.00 57.95 123 MET B C 1
ATOM 2762 O O . MET B 1 123 ? 118.492 120.710 83.798 1.00 51.39 123 MET B O 1
ATOM 2767 N N . LEU B 1 124 ? 117.086 119.771 85.302 1.00 62.38 124 LEU B N 1
ATOM 2768 C CA . LEU B 1 124 ? 118.127 119.741 86.320 1.00 57.68 124 LEU B CA 1
ATOM 2769 C C . LEU B 1 124 ? 119.239 118.754 85.989 1.00 61.72 124 LEU B C 1
ATOM 2770 O O . LEU B 1 124 ? 120.415 119.104 86.139 1.00 60.19 124 LEU B O 1
ATOM 2775 N N . VAL B 1 125 ? 118.899 117.572 85.450 1.00 68.33 125 VAL B N 1
ATOM 2776 C CA . VAL B 1 125 ? 119.927 116.589 85.097 1.00 61.84 125 VAL B CA 1
ATOM 2777 C C . VAL B 1 125 ? 120.805 117.059 83.935 1.00 63.02 125 VAL B C 1
ATOM 2778 O O . VAL B 1 125 ? 122.030 117.038 84.049 1.00 55.62 125 VAL B O 1
ATOM 2782 N N . THR B 1 126 ? 120.228 117.590 82.856 1.00 57.35 126 THR B N 1
ATOM 2783 C CA . THR B 1 126 ? 121.080 118.157 81.817 1.00 63.53 126 THR B CA 1
ATOM 2784 C C . THR B 1 126 ? 121.959 119.277 82.374 1.00 66.90 126 THR B C 1
ATOM 2785 O O . THR B 1 126 ? 123.139 119.368 82.015 1.00 61.98 126 THR B O 1
ATOM 2789 N N . GLY B 1 127 ? 121.413 120.117 83.271 1.00 58.53 127 GLY B N 1
ATOM 2790 C CA . GLY B 1 127 ? 122.248 121.135 83.900 1.00 60.48 127 GLY B CA 1
ATOM 2791 C C . GLY B 1 127 ? 123.438 120.546 84.660 1.00 64.02 127 GLY B C 1
ATOM 2792 O O . GLY B 1 127 ? 124.549 121.039 84.548 1.00 57.53 127 GLY B O 1
ATOM 2793 N N . TYR B 1 128 ? 123.202 119.441 85.394 1.00 72.19 128 TYR B N 1
ATOM 2794 C CA . TYR B 1 128 ? 124.279 118.794 86.126 1.00 69.64 128 TYR B CA 1
ATOM 2795 C C . TYR B 1 128 ? 125.339 118.191 85.206 1.00 70.98 128 TYR B C 1
ATOM 2796 O O . TYR B 1 128 ? 126.529 118.313 85.497 1.00 71.73 128 TYR B O 1
ATOM 2805 N N . PHE B 1 129 ? 124.920 117.541 84.105 1.00 74.02 129 PHE B N 1
ATOM 2806 C CA . PHE B 1 129 ? 125.864 117.044 83.106 1.00 77.98 129 PHE B CA 1
ATOM 2807 C C . PHE B 1 129 ? 126.741 118.171 82.559 1.00 70.20 129 PHE B C 1
ATOM 2808 O O . PHE B 1 129 ? 127.956 118.033 82.490 1.00 69.38 129 PHE B O 1
ATOM 2816 N N . GLY B 1 130 ? 126.139 119.306 82.222 1.00 74.19 130 GLY B N 1
ATOM 2817 C CA . GLY B 1 130 ? 126.926 120.446 81.778 1.00 78.39 130 GLY B CA 1
ATOM 2818 C C . GLY B 1 130 ? 127.925 120.925 82.826 1.00 80.70 130 GLY B C 1
ATOM 2819 O O . GLY B 1 130 ? 129.013 121.354 82.482 1.00 74.97 130 GLY B O 1
ATOM 2820 N N . GLU B 1 131 ? 127.551 120.866 84.109 1.00 89.05 131 GLU B N 1
ATOM 2821 C CA . GLU B 1 131 ? 128.335 121.497 85.160 1.00 79.88 131 GLU B CA 1
ATOM 2822 C C . GLU B 1 131 ? 129.418 120.595 85.736 1.00 81.83 131 GLU B C 1
ATOM 2823 O O . GLU B 1 131 ? 130.416 121.098 86.248 1.00 93.92 131 GLU B O 1
ATOM 2829 N N . ALA B 1 132 ? 129.233 119.267 85.669 1.00 90.96 132 ALA B N 1
ATOM 2830 C CA . ALA B 1 132 ? 130.027 118.351 86.475 1.00 92.70 132 ALA B CA 1
ATOM 2831 C C . ALA B 1 132 ? 130.635 117.207 85.660 1.00 91.48 132 ALA B C 1
ATOM 2832 O O . ALA B 1 132 ? 131.764 116.812 85.951 1.00 95.61 132 ALA B O 1
ATOM 2834 N N . VAL B 1 133 ? 129.900 116.663 84.680 1.00 95.43 133 VAL B N 1
ATOM 2835 C CA . VAL B 1 133 ? 130.355 115.454 84.004 1.00 103.61 133 VAL B CA 1
ATOM 2836 C C . VAL B 1 133 ? 131.011 115.803 82.669 1.00 96.95 133 VAL B C 1
ATOM 2837 O O . VAL B 1 133 ? 131.989 115.162 82.292 1.00 121.81 133 VAL B O 1
ATOM 2841 N N . ASP B 1 134 ? 130.492 116.805 81.956 1.00 98.26 134 ASP B N 1
ATOM 2842 C CA . ASP B 1 134 ? 130.932 117.062 80.592 1.00 89.07 134 ASP B CA 1
ATOM 2843 C C . ASP B 1 134 ? 131.000 118.562 80.298 1.00 84.41 134 ASP B C 1
ATOM 2844 O O . ASP B 1 134 ? 130.223 119.083 79.517 1.00 83.14 134 ASP B O 1
ATOM 2849 N N . ARG B 1 135 ? 131.970 119.250 80.899 1.00 86.97 135 ARG B N 1
ATOM 2850 C CA . ARG B 1 135 ? 132.026 120.699 80.827 1.00 94.66 135 ARG B CA 1
ATOM 2851 C C . ARG B 1 135 ? 132.538 121.151 79.466 1.00 113.90 135 ARG B C 1
ATOM 2852 O O . ARG B 1 135 ? 132.403 122.323 79.131 1.00 123.09 135 ARG B O 1
ATOM 2860 N N . GLY B 1 136 ? 133.145 120.238 78.700 1.00 122.98 136 GLY B N 1
ATOM 2861 C CA . GLY B 1 136 ? 133.511 120.535 77.327 1.00 125.66 136 GLY B CA 1
ATOM 2862 C C . GLY B 1 136 ? 132.297 120.986 76.519 1.00 113.48 136 GLY B C 1
ATOM 2863 O O . GLY B 1 136 ? 132.385 121.937 75.745 1.00 114.52 136 GLY B O 1
ATOM 2864 N N . ASN B 1 137 ? 131.164 120.311 76.745 1.00 100.15 137 ASN B N 1
ATOM 2865 C CA . ASN B 1 137 ? 129.948 120.544 75.986 1.00 107.54 137 ASN B CA 1
ATOM 2866 C C . ASN B 1 137 ? 128.897 121.248 76.845 1.00 102.53 137 ASN B C 1
ATOM 2867 O O . ASN B 1 137 ? 127.697 120.999 76.696 1.00 85.27 137 ASN B O 1
ATOM 2872 N N . ALA B 1 138 ? 129.354 122.169 77.705 1.00 100.14 138 ALA B N 1
ATOM 2873 C CA . ALA B 1 138 ? 128.491 122.833 78.675 1.00 91.40 138 ALA B CA 1
ATOM 2874 C C . ALA B 1 138 ? 127.419 123.670 77.984 1.00 87.86 138 ALA B C 1
ATOM 2875 O O . ALA B 1 138 ? 126.305 123.785 78.481 1.00 87.32 138 ALA B O 1
ATOM 2877 N N . TRP B 1 139 ? 127.759 124.267 76.840 1.00 84.63 139 TRP B N 1
ATOM 2878 C CA . TRP B 1 139 ? 126.814 125.090 76.095 1.00 87.17 139 TRP B CA 1
ATOM 2879 C C . TRP B 1 139 ? 125.703 124.210 75.524 1.00 78.72 139 TRP B C 1
ATOM 2880 O O . TRP B 1 139 ? 124.550 124.616 75.478 1.00 76.66 139 TRP B O 1
ATOM 2891 N N . LEU B 1 140 ? 126.042 122.991 75.100 1.00 87.49 140 LEU B N 1
ATOM 2892 C CA . LEU B 1 140 ? 125.050 122.098 74.519 1.00 91.26 140 LEU B CA 1
ATOM 2893 C C . LEU B 1 140 ? 124.103 121.625 75.623 1.00 94.12 140 LEU B C 1
ATOM 2894 O O . LEU B 1 140 ? 122.883 121.677 75.466 1.00 89.98 140 LEU B O 1
ATOM 2899 N N . TRP B 1 141 ? 124.670 121.142 76.738 1.00 83.73 141 TRP B N 1
ATOM 2900 C CA . TRP B 1 141 ? 123.855 120.765 77.880 1.00 81.04 141 TRP B CA 1
ATOM 2901 C C . TRP B 1 141 ? 123.037 121.965 78.357 1.00 82.26 141 TRP B C 1
ATOM 2902 O O . TRP B 1 141 ? 121.842 121.849 78.625 1.00 76.94 141 TRP B O 1
ATOM 2913 N N . GLY B 1 142 ? 123.668 123.149 78.387 1.00 75.78 142 GLY B N 1
ATOM 2914 C CA . GLY B 1 142 ? 122.949 124.375 78.696 1.00 72.70 142 GLY B CA 1
ATOM 2915 C C . GLY B 1 142 ? 121.674 124.498 77.864 1.00 86.24 142 GLY B C 1
ATOM 2916 O O . GLY B 1 142 ? 120.572 124.729 78.374 1.00 74.73 142 GLY B O 1
ATOM 2917 N N . LEU B 1 143 ? 121.857 124.316 76.560 1.00 86.76 143 LEU B N 1
ATOM 2918 C CA . LEU B 1 143 ? 120.798 124.512 75.594 1.00 88.39 143 LEU B CA 1
ATOM 2919 C C . LEU B 1 143 ? 119.659 123.529 75.835 1.00 75.23 143 LEU B C 1
ATOM 2920 O O . LEU B 1 143 ? 118.495 123.938 75.875 1.00 72.69 143 LEU B O 1
ATOM 2925 N N . PHE B 1 144 ? 119.975 122.245 76.024 1.00 75.67 144 PHE B N 1
ATOM 2926 C CA . PHE B 1 144 ? 118.938 121.292 76.410 1.00 93.71 144 PHE B CA 1
ATOM 2927 C C . PHE B 1 144 ? 118.215 121.734 77.694 1.00 95.12 144 PHE B C 1
ATOM 2928 O O . PHE B 1 144 ? 116.980 121.727 77.744 1.00 80.01 144 PHE B O 1
ATOM 2936 N N . SER B 1 145 ? 118.956 122.151 78.726 1.00 76.97 145 SER B N 1
ATOM 2937 C CA . SER B 1 145 ? 118.302 122.620 79.939 1.00 84.40 145 SER B CA 1
ATOM 2938 C C . SER B 1 145 ? 117.415 123.823 79.617 1.00 80.60 145 SER B C 1
ATOM 2939 O O . SER B 1 145 ? 116.242 123.885 80.044 1.00 58.71 145 SER B O 1
ATOM 2942 N N . GLY B 1 146 ? 117.992 124.768 78.846 1.00 65.68 146 GLY B N 1
ATOM 2943 C CA . GLY B 1 146 ? 117.297 125.993 78.457 1.00 68.47 146 GLY B CA 1
ATOM 2944 C C . GLY B 1 146 ? 115.946 125.702 77.805 1.00 65.00 146 GLY B C 1
ATOM 2945 O O . GLY B 1 146 ? 114.923 126.312 78.134 1.00 64.29 146 GLY B O 1
ATOM 2946 N N . VAL B 1 147 ? 115.925 124.689 76.940 1.00 61.03 147 VAL B N 1
ATOM 2947 C CA . VAL B 1 147 ? 114.688 124.378 76.234 1.00 76.40 147 VAL B CA 1
ATOM 2948 C C . VAL B 1 147 ? 113.676 123.797 77.203 1.00 63.98 147 VAL B C 1
ATOM 2949 O O . VAL B 1 147 ? 112.503 124.153 77.125 1.00 69.28 147 VAL B O 1
ATOM 2953 N N . ALA B 1 148 ? 114.106 122.912 78.113 1.00 72.62 148 ALA B N 1
ATOM 2954 C CA . ALA B 1 148 ? 113.170 122.428 79.132 1.00 73.74 148 ALA B CA 1
ATOM 2955 C C . ALA B 1 148 ? 112.625 123.594 79.964 1.00 68.46 148 ALA B C 1
ATOM 2956 O O . ALA B 1 148 ? 111.426 123.733 80.188 1.00 52.28 148 ALA B O 1
ATOM 2958 N N . TYR B 1 149 ? 113.488 124.515 80.379 1.00 66.68 149 TYR B N 1
ATOM 2959 C CA . TYR B 1 149 ? 112.966 125.665 81.111 1.00 61.48 149 TYR B CA 1
ATOM 2960 C C . TYR B 1 149 ? 111.905 126.370 80.287 1.00 77.79 149 TYR B C 1
ATOM 2961 O O . TYR B 1 149 ? 110.807 126.608 80.795 1.00 71.29 149 TYR B O 1
ATOM 2970 N N . PHE B 1 150 ? 112.203 126.659 79.000 1.00 69.01 150 PHE B N 1
ATOM 2971 C CA . PHE B 1 150 ? 111.282 127.455 78.204 1.00 72.83 150 PHE B CA 1
ATOM 2972 C C . PHE B 1 150 ? 109.929 126.759 78.097 1.00 64.94 150 PHE B C 1
ATOM 2973 O O . PHE B 1 150 ? 108.883 127.397 78.196 1.00 66.79 150 PHE B O 1
ATOM 2981 N N . TRP B 1 151 ? 109.947 125.434 77.925 1.00 57.95 151 TRP B N 1
ATOM 2982 C CA . TRP B 1 151 ? 108.710 124.684 77.856 1.00 64.17 151 TRP B CA 1
ATOM 2983 C C . TRP B 1 151 ? 107.923 124.842 79.164 1.00 76.20 151 TRP B C 1
ATOM 2984 O O . TRP B 1 151 ? 106.712 125.069 79.129 1.00 75.49 151 TRP B O 1
ATOM 2995 N N . ILE B 1 152 ? 108.596 124.780 80.321 1.00 71.52 152 ILE B N 1
ATOM 2996 C CA . ILE B 1 152 ? 107.874 124.960 81.571 1.00 75.10 152 ILE B CA 1
ATOM 2997 C C . ILE B 1 152 ? 107.238 126.345 81.578 1.00 57.97 152 ILE B C 1
ATOM 2998 O O . ILE B 1 152 ? 106.026 126.512 81.803 1.00 58.44 152 ILE B O 1
ATOM 3003 N N . VAL B 1 153 ? 108.054 127.361 81.342 1.00 56.58 153 VAL B N 1
ATOM 3004 C CA . VAL B 1 153 ? 107.506 128.709 81.307 1.00 70.42 153 VAL B CA 1
ATOM 3005 C C . VAL B 1 153 ? 106.318 128.811 80.346 1.00 74.71 153 VAL B C 1
ATOM 3006 O O . VAL B 1 153 ? 105.312 129.388 80.721 1.00 77.99 153 VAL B O 1
ATOM 3010 N N . ILE B 1 154 ? 106.419 128.271 79.126 1.00 59.51 154 ILE B N 1
ATOM 3011 C CA . ILE B 1 154 ? 105.312 128.415 78.194 1.00 67.49 154 ILE B CA 1
ATOM 3012 C C . ILE B 1 154 ? 104.082 127.691 78.730 1.00 62.69 154 ILE B C 1
ATOM 3013 O O . ILE B 1 154 ? 102.955 128.165 78.577 1.00 83.37 154 ILE B O 1
ATOM 3018 N N . GLU B 1 155 ? 104.263 126.508 79.311 1.00 69.62 155 GLU B N 1
ATOM 3019 C CA . GLU B 1 155 ? 103.105 125.749 79.774 1.00 75.66 155 GLU B CA 1
ATOM 3020 C C . GLU B 1 155 ? 102.310 126.569 80.795 1.00 81.40 155 GLU B C 1
ATOM 3021 O O . GLU B 1 155 ? 101.094 126.680 80.668 1.00 85.82 155 GLU B O 1
ATOM 3027 N N . ILE B 1 156 ? 102.983 127.185 81.782 1.00 73.09 156 ILE B N 1
ATOM 3028 C CA . ILE B 1 156 ? 102.259 127.823 82.864 1.00 68.86 156 ILE B CA 1
ATOM 3029 C C . ILE B 1 156 ? 101.772 129.216 82.480 1.00 66.21 156 ILE B C 1
ATOM 3030 O O . ILE B 1 156 ? 100.745 129.649 82.980 1.00 65.67 156 ILE B O 1
ATOM 3035 N N . TRP B 1 157 ? 102.498 129.954 81.650 1.00 64.20 157 TRP B N 1
ATOM 3036 C CA . TRP B 1 157 ? 102.028 131.266 81.218 1.00 74.80 157 TRP B CA 1
ATOM 3037 C C . TRP B 1 157 ? 100.949 131.222 80.135 1.00 71.82 157 TRP B C 1
ATOM 3038 O O . TRP B 1 157 ? 100.111 132.112 80.105 1.00 86.35 157 TRP B O 1
ATOM 3049 N N . PHE B 1 158 ? 100.974 130.234 79.233 1.00 80.39 158 PHE B N 1
ATOM 3050 C CA . PHE B 1 158 ? 100.068 130.239 78.086 1.00 82.43 158 PHE B CA 1
ATOM 3051 C C . PHE B 1 158 ? 99.353 128.910 77.871 1.00 81.70 158 PHE B C 1
ATOM 3052 O O . PHE B 1 158 ? 98.284 128.888 77.268 1.00 101.30 158 PHE B O 1
ATOM 3060 N N . GLY B 1 159 ? 99.926 127.819 78.374 1.00 82.57 159 GLY B N 1
ATOM 3061 C CA . GLY B 1 159 ? 99.458 126.492 78.028 1.00 75.68 159 GLY B CA 1
ATOM 3062 C C . GLY B 1 159 ? 98.211 126.093 78.794 1.00 74.53 159 GLY B C 1
ATOM 3063 O O . GLY B 1 159 ? 97.444 126.944 79.234 1.00 77.67 159 GLY B O 1
ATOM 3064 N N . LYS B 1 160 ? 98.044 124.772 78.943 1.00 84.42 160 LYS B N 1
ATOM 3065 C CA . LYS B 1 160 ? 96.868 124.203 79.578 1.00 90.50 160 LYS B CA 1
ATOM 3066 C C . LYS B 1 160 ? 96.756 124.679 81.024 1.00 93.18 160 LYS B C 1
ATOM 3067 O O . LYS B 1 160 ? 95.665 125.018 81.481 1.00 95.35 160 LYS B O 1
ATOM 3073 N N . ALA B 1 161 ? 97.882 124.695 81.740 1.00 75.39 161 ALA B N 1
ATOM 3074 C CA . ALA B 1 161 ? 97.842 125.055 83.149 1.00 85.28 161 ALA B CA 1
ATOM 3075 C C . ALA B 1 161 ? 97.261 126.460 83.300 1.00 77.47 161 ALA B C 1
ATOM 3076 O O . ALA B 1 161 ? 96.463 126.704 84.205 1.00 82.65 161 ALA B O 1
ATOM 3078 N N . LYS B 1 162 ? 97.634 127.361 82.385 1.00 79.10 162 LYS B N 1
ATOM 3079 C CA . LYS B 1 162 ? 97.136 128.724 82.442 1.00 81.23 162 LYS B CA 1
ATOM 3080 C C . LYS B 1 162 ? 95.632 128.729 82.190 1.00 81.88 162 LYS B C 1
ATOM 3081 O O . LYS B 1 162 ? 94.899 129.418 82.892 1.00 92.25 162 LYS B O 1
ATOM 3087 N N . LYS B 1 163 ? 95.173 127.937 81.219 1.00 86.95 163 LYS B N 1
ATOM 3088 C CA . LYS B 1 163 ? 93.755 127.899 80.900 1.00 99.53 163 LYS B CA 1
ATOM 3089 C C . LYS B 1 163 ? 92.956 127.391 82.101 1.00 91.36 163 LYS B C 1
ATOM 3090 O O . LYS B 1 163 ? 91.929 127.974 82.443 1.00 96.93 163 LYS B O 1
ATOM 3096 N N . LEU B 1 164 ? 93.437 126.334 82.768 1.00 91.83 164 LEU B N 1
ATOM 3097 C CA . LEU B 1 164 ? 92.754 125.829 83.952 1.00 90.73 164 LEU B CA 1
ATOM 3098 C C . LEU B 1 164 ? 92.661 126.921 85.016 1.00 84.02 164 LEU B C 1
ATOM 3099 O O . LEU B 1 164 ? 91.608 127.116 85.606 1.00 95.75 164 LEU B O 1
ATOM 3104 N N . ALA B 1 165 ? 93.776 127.596 85.301 1.00 82.46 165 ALA B N 1
ATOM 3105 C CA . ALA B 1 165 ? 93.770 128.637 86.315 1.00 83.63 165 ALA B CA 1
ATOM 3106 C C . ALA B 1 165 ? 92.731 129.690 85.954 1.00 80.38 165 ALA B C 1
ATOM 3107 O O . ALA B 1 165 ? 91.999 130.154 86.823 1.00 87.28 165 ALA B O 1
ATOM 3109 N N . VAL B 1 166 ? 92.698 130.094 84.679 1.00 85.13 166 VAL B N 1
ATOM 3110 C CA . VAL B 1 166 ? 91.860 131.209 84.272 1.00 86.10 166 VAL B CA 1
ATOM 3111 C C . VAL B 1 166 ? 90.391 130.819 84.437 1.00 93.33 166 VAL B C 1
ATOM 3112 O O . VAL B 1 166 ? 89.572 131.652 84.823 1.00 107.85 166 VAL B O 1
ATOM 3116 N N . ALA B 1 167 ? 90.069 129.559 84.130 1.00 82.91 167 ALA B N 1
ATOM 3117 C CA . ALA B 1 167 ? 88.708 129.067 84.251 1.00 98.61 167 ALA B CA 1
ATOM 3118 C C . ALA B 1 167 ? 88.259 129.090 85.712 1.00 105.89 167 ALA B C 1
ATOM 3119 O O . ALA B 1 167 ? 87.153 129.539 86.008 1.00 128.61 167 ALA B O 1
ATOM 3121 N N . ALA B 1 168 ? 89.116 128.589 86.613 1.00 102.79 168 ALA B N 1
ATOM 3122 C CA . ALA B 1 168 ? 88.829 128.564 88.041 1.00 100.36 168 ALA B CA 1
ATOM 3123 C C . ALA B 1 168 ? 88.539 129.971 88.546 1.00 100.83 168 ALA B C 1
ATOM 3124 O O . ALA B 1 168 ? 87.580 130.179 89.289 1.00 106.72 168 ALA B O 1
ATOM 3126 N N . GLY B 1 169 ? 89.381 130.923 88.134 1.00 87.38 169 GLY B N 1
ATOM 3127 C CA . GLY B 1 169 ? 89.293 132.290 88.616 1.00 94.87 169 GLY B CA 1
ATOM 3128 C C . GLY B 1 169 ? 89.552 132.377 90.119 1.00 96.33 169 GLY B C 1
ATOM 3129 O O . GLY B 1 169 ? 89.855 131.383 90.780 1.00 117.52 169 GLY B O 1
ATOM 3130 N N . GLY B 1 170 ? 89.441 133.593 90.645 1.00 96.25 170 GLY B N 1
ATOM 3131 C CA . GLY B 1 170 ? 89.448 133.805 92.077 1.00 102.59 170 GLY B CA 1
ATOM 3132 C C . GLY B 1 170 ? 90.842 133.667 92.676 1.00 94.48 170 GLY B C 1
ATOM 3133 O O . GLY B 1 170 ? 91.835 134.070 92.076 1.00 92.74 170 GLY B O 1
ATOM 3134 N N . ASP B 1 171 ? 90.873 133.087 93.880 1.00 93.99 171 ASP B N 1
ATOM 3135 C CA . ASP B 1 171 ? 92.085 132.960 94.658 1.00 83.07 171 ASP B CA 1
ATOM 3136 C C . ASP B 1 171 ? 93.120 132.119 93.900 1.00 79.70 171 ASP B C 1
ATOM 3137 O O . ASP B 1 171 ? 94.309 132.480 93.862 1.00 71.33 171 ASP B O 1
ATOM 3142 N N . VAL B 1 172 ? 92.648 131.027 93.271 1.00 68.08 172 VAL B N 1
ATOM 3143 C CA . VAL B 1 172 ? 93.496 130.142 92.484 1.00 79.04 172 VAL B CA 1
ATOM 3144 C C . VAL B 1 172 ? 94.210 130.915 91.380 1.00 80.22 172 VAL B C 1
ATOM 3145 O O . VAL B 1 172 ? 95.434 130.814 91.263 1.00 71.70 172 VAL B O 1
ATOM 3149 N N . LEU B 1 173 ? 93.455 131.663 90.569 1.00 69.67 173 LEU B N 1
ATOM 3150 C CA . LEU B 1 173 ? 94.078 132.384 89.472 1.00 68.05 173 LEU B CA 1
ATOM 3151 C C . LEU B 1 173 ? 95.148 133.298 90.051 1.00 63.22 173 LEU B C 1
ATOM 3152 O O . LEU B 1 173 ? 96.298 133.308 89.589 1.00 58.71 173 LEU B O 1
ATOM 3157 N N . ALA B 1 174 ? 94.792 134.005 91.134 1.00 65.58 174 ALA B N 1
ATOM 3158 C CA . ALA B 1 174 ? 95.738 134.902 91.773 1.00 72.69 174 ALA B CA 1
ATOM 3159 C C . ALA B 1 174 ? 97.025 134.174 92.174 1.00 69.12 174 ALA B C 1
ATOM 3160 O O . ALA B 1 174 ? 98.125 134.635 91.847 1.00 69.81 174 ALA B O 1
ATOM 3162 N N . ALA B 1 175 ? 96.891 133.064 92.919 1.00 60.67 175 ALA B N 1
ATOM 3163 C CA . ALA B 1 175 ? 98.059 132.258 93.290 1.00 57.37 175 ALA B CA 1
ATOM 3164 C C . ALA B 1 175 ? 98.851 131.817 92.055 1.00 67.80 175 ALA B C 1
ATOM 3165 O O . ALA B 1 175 ? 100.076 131.946 92.028 1.00 64.97 175 ALA B O 1
ATOM 3167 N N . HIS B 1 176 ? 98.150 131.289 91.030 1.00 56.52 176 HIS B N 1
ATOM 3168 C CA . HIS B 1 176 ? 98.809 130.856 89.807 1.00 62.11 176 HIS B CA 1
ATOM 3169 C C . HIS B 1 176 ? 99.675 131.977 89.216 1.00 69.87 176 HIS B C 1
ATOM 3170 O O . HIS B 1 176 ? 100.870 131.787 88.936 1.00 77.73 176 HIS B O 1
ATOM 3177 N N . LYS B 1 177 ? 99.112 133.174 89.096 1.00 59.45 177 LYS B N 1
ATOM 3178 C CA . LYS B 1 177 ? 99.881 134.255 88.484 1.00 72.55 177 LYS B CA 1
ATOM 3179 C C . LYS B 1 177 ? 101.122 134.585 89.307 1.00 63.92 177 LYS B C 1
ATOM 3180 O O . LYS B 1 177 ? 102.197 134.807 88.752 1.00 72.05 177 LYS B O 1
ATOM 3186 N N . THR B 1 178 ? 100.991 134.624 90.639 1.00 63.99 178 THR B N 1
ATOM 3187 C CA . THR B 1 178 ? 102.164 134.933 91.445 1.00 56.25 178 THR B CA 1
ATOM 3188 C C . THR B 1 178 ? 103.257 133.882 91.257 1.00 65.30 178 THR B C 1
ATOM 3189 O O . THR B 1 178 ? 104.416 134.260 91.038 1.00 58.95 178 THR B O 1
ATOM 3193 N N . LEU B 1 179 ? 102.892 132.582 91.364 1.00 56.69 179 LEU B N 1
ATOM 3194 C CA . LEU B 1 179 ? 103.836 131.513 91.060 1.00 59.86 179 LEU B CA 1
ATOM 3195 C C . LEU B 1 179 ? 104.465 131.701 89.672 1.00 58.53 179 LEU B C 1
ATOM 3196 O O . LEU B 1 179 ? 105.679 131.565 89.523 1.00 62.54 179 LEU B O 1
ATOM 3201 N N . CYS B 1 180 ? 103.705 132.116 88.661 1.00 59.51 180 CYS B N 1
ATOM 3202 C CA . CYS B 1 180 ? 104.335 132.303 87.354 1.00 64.39 180 CYS B CA 1
ATOM 3203 C C . CYS B 1 180 ? 105.399 133.398 87.376 1.00 69.21 180 CYS B C 1
ATOM 3204 O O . CYS B 1 180 ? 106.434 133.240 86.731 1.00 57.90 180 CYS B O 1
ATOM 3207 N N . TRP B 1 181 ? 105.204 134.469 88.163 1.00 63.35 181 TRP B N 1
ATOM 3208 C CA . TRP B 1 181 ? 106.270 135.450 88.290 1.00 62.04 181 TRP B CA 1
ATOM 3209 C C . TRP B 1 181 ? 107.514 134.882 88.970 1.00 67.47 181 TRP B C 1
ATOM 3210 O O . TRP B 1 181 ? 108.637 135.156 88.524 1.00 55.23 181 TRP B O 1
ATOM 3221 N N . PHE B 1 182 ? 107.338 134.144 90.081 1.00 67.69 182 PHE B N 1
ATOM 3222 C CA . PHE B 1 182 ? 108.482 133.485 90.708 1.00 65.51 182 PHE B CA 1
ATOM 3223 C C . PHE B 1 182 ? 109.253 132.615 89.716 1.00 64.25 182 PHE B C 1
ATOM 3224 O O . PHE B 1 182 ? 110.484 132.711 89.624 1.00 59.31 182 PHE B O 1
ATOM 3232 N N . VAL B 1 183 ? 108.548 131.790 88.948 1.00 56.59 183 VAL B N 1
ATOM 3233 C CA . VAL B 1 183 ? 109.239 130.983 87.941 1.00 69.29 183 VAL B CA 1
ATOM 3234 C C . VAL B 1 183 ? 109.928 131.867 86.900 1.00 62.62 183 VAL B C 1
ATOM 3235 O O . VAL B 1 183 ? 111.097 131.658 86.610 1.00 87.74 183 VAL B O 1
ATOM 3239 N N . LEU B 1 184 ? 109.262 132.879 86.350 1.00 74.40 184 LEU B N 1
ATOM 3240 C CA . LEU B 1 184 ? 109.895 133.682 85.296 1.00 75.67 184 LEU B CA 1
ATOM 3241 C C . LEU B 1 184 ? 111.070 134.499 85.828 1.00 72.39 184 LEU B C 1
ATOM 3242 O O . LEU B 1 184 ? 112.142 134.505 85.236 1.00 73.28 184 LEU B O 1
ATOM 3247 N N . VAL B 1 185 ? 110.869 135.230 86.926 1.00 67.26 185 VAL B N 1
ATOM 3248 C CA . VAL B 1 185 ? 111.883 136.186 87.340 1.00 72.62 185 VAL B CA 1
ATOM 3249 C C . VAL B 1 185 ? 112.742 135.582 88.447 1.00 68.07 185 VAL B C 1
ATOM 3250 O O . VAL B 1 185 ? 113.966 135.678 88.412 1.00 59.82 185 VAL B O 1
ATOM 3254 N N . GLY B 1 186 ? 112.120 134.971 89.456 1.00 67.08 186 GLY B N 1
ATOM 3255 C CA . GLY B 1 186 ? 112.907 134.434 90.552 1.00 59.78 186 GLY B CA 1
ATOM 3256 C C . GLY B 1 186 ? 113.857 133.335 90.094 1.00 55.68 186 GLY B C 1
ATOM 3257 O O . GLY B 1 186 ? 114.986 133.305 90.525 1.00 61.84 186 GLY B O 1
ATOM 3258 N N . TRP B 1 187 ? 113.437 132.464 89.169 1.00 59.71 187 TRP B N 1
ATOM 3259 C CA . TRP B 1 187 ? 114.313 131.390 88.710 1.00 67.02 187 TRP B CA 1
ATOM 3260 C C . TRP B 1 187 ? 115.387 131.824 87.719 1.00 64.68 187 TRP B C 1
ATOM 3261 O O . TRP B 1 187 ? 116.331 131.070 87.515 1.00 68.94 187 TRP B O 1
ATOM 3272 N N . ALA B 1 188 ? 115.317 133.024 87.150 1.00 70.83 188 ALA B N 1
ATOM 3273 C CA . ALA B 1 188 ? 116.282 133.449 86.126 1.00 68.40 188 ALA B CA 1
ATOM 3274 C C . ALA B 1 188 ? 117.723 133.525 86.651 1.00 69.01 188 ALA B C 1
ATOM 3275 O O . ALA B 1 188 ? 118.683 133.356 85.889 1.00 68.36 188 ALA B O 1
ATOM 3277 N N . ILE B 1 189 ? 117.905 133.660 87.974 1.00 70.88 189 ILE B N 1
ATOM 3278 C CA . ILE B 1 189 ? 119.244 133.708 88.533 1.00 67.99 189 ILE B CA 1
ATOM 3279 C C . ILE B 1 189 ? 120.018 132.431 88.217 1.00 62.60 189 ILE B C 1
ATOM 3280 O O . ILE B 1 189 ? 121.236 132.477 88.038 1.00 63.61 189 ILE B O 1
ATOM 3285 N N . TYR B 1 190 ? 119.343 131.282 88.140 1.00 58.44 190 TYR B N 1
ATOM 3286 C CA . TYR B 1 190 ? 120.081 130.020 87.998 1.00 63.18 190 TYR B CA 1
ATOM 3287 C C . TYR B 1 190 ? 120.707 129.877 86.608 1.00 65.14 190 TYR B C 1
ATOM 3288 O O . TYR B 1 190 ? 121.927 129.719 86.489 1.00 57.12 190 TYR B O 1
ATOM 3297 N N . PRO B 1 191 ? 119.962 129.968 85.489 1.00 61.79 191 PRO B N 1
ATOM 3298 C CA . PRO B 1 191 ? 120.602 130.039 84.167 1.00 61.28 191 PRO B CA 1
ATOM 3299 C C . PRO B 1 191 ? 121.683 131.101 84.055 1.00 73.98 191 PRO B C 1
ATOM 3300 O O . PRO B 1 191 ? 122.723 130.830 83.464 1.00 73.54 191 PRO B O 1
ATOM 3304 N N . ILE B 1 192 ? 121.501 132.269 84.700 1.00 71.70 192 ILE B N 1
ATOM 3305 C CA . ILE B 1 192 ? 122.544 133.287 84.628 1.00 66.43 192 ILE B CA 1
ATOM 3306 C C . ILE B 1 192 ? 123.820 132.815 85.318 1.00 71.29 192 ILE B C 1
ATOM 3307 O O . ILE B 1 192 ? 124.908 132.938 84.771 1.00 68.22 192 ILE B O 1
ATOM 3312 N N . GLY B 1 193 ? 123.707 132.272 86.528 1.00 77.47 193 GLY B N 1
ATOM 3313 C CA . GLY B 1 193 ? 124.897 131.796 87.194 1.00 68.29 193 GLY B CA 1
ATOM 3314 C C . GLY B 1 193 ? 125.574 130.669 86.425 1.00 70.51 193 GLY B C 1
ATOM 3315 O O . GLY B 1 193 ? 126.799 130.543 86.467 1.00 72.81 193 GLY B O 1
ATOM 3316 N N . TYR B 1 194 ? 124.785 129.831 85.733 1.00 62.88 194 TYR B N 1
ATOM 3317 C CA . TYR B 1 194 ? 125.369 128.777 84.905 1.00 65.97 194 TYR B CA 1
ATOM 3318 C C . TYR B 1 194 ? 126.273 129.367 83.834 1.00 77.44 194 TYR B C 1
ATOM 3319 O O . TYR B 1 194 ? 127.384 128.905 83.665 1.00 87.81 194 TYR B O 1
ATOM 3328 N N . MET B 1 195 ? 125.784 130.406 83.153 1.00 82.60 195 MET B N 1
ATOM 3329 C CA . MET B 1 195 ? 126.546 131.066 82.103 1.00 83.28 195 MET B CA 1
ATOM 3330 C C . MET B 1 195 ? 127.753 131.784 82.687 1.00 88.19 195 MET B C 1
ATOM 3331 O O . MET B 1 195 ? 128.782 131.897 82.027 1.00 104.76 195 MET B O 1
ATOM 3336 N N . ALA B 1 196 ? 127.640 132.252 83.928 1.00 94.59 196 ALA B N 1
ATOM 3337 C CA . ALA B 1 196 ? 128.745 132.968 84.554 1.00 108.41 196 ALA B CA 1
ATOM 3338 C C . ALA B 1 196 ? 129.861 132.006 84.953 1.00 110.90 196 ALA B C 1
ATOM 3339 O O . ALA B 1 196 ? 131.026 132.390 84.982 1.00 115.86 196 ALA B O 1
ATOM 3341 N N . GLY B 1 197 ? 129.506 130.744 85.233 1.00 114.31 197 GLY B N 1
ATOM 3342 C CA . GLY B 1 197 ? 130.444 129.816 85.848 1.00 144.52 197 GLY B CA 1
ATOM 3343 C C . GLY B 1 197 ? 131.019 128.789 84.877 1.00 148.42 197 GLY B C 1
ATOM 3344 O O . GLY B 1 197 ? 131.974 128.103 85.192 1.00 145.87 197 GLY B O 1
ATOM 3345 N N . THR B 1 198 ? 130.403 128.643 83.704 1.00 159.57 198 THR B N 1
ATOM 3346 C CA . THR B 1 198 ? 130.762 127.637 82.721 1.00 165.25 198 THR B CA 1
ATOM 3347 C C . THR B 1 198 ? 131.580 128.289 81.607 1.00 171.04 198 THR B C 1
ATOM 3348 O O . THR B 1 198 ? 131.394 129.470 81.293 1.00 161.21 198 THR B O 1
ATOM 3352 N N . PRO B 1 199 ? 132.513 127.539 80.978 1.00 165.38 199 PRO B N 1
ATOM 3353 C CA . PRO B 1 199 ? 133.164 127.993 79.753 1.00 176.45 199 PRO B CA 1
ATOM 3354 C C . PRO B 1 199 ? 132.278 127.790 78.526 1.00 177.95 199 PRO B C 1
ATOM 3355 O O . PRO B 1 199 ? 131.688 126.724 78.358 1.00 176.47 199 PRO B O 1
ATOM 3359 N N . GLY B 1 200 ? 132.175 128.823 77.685 1.00 174.88 200 GLY B N 1
ATOM 3360 C CA . GLY B 1 200 ? 131.342 128.757 76.500 1.00 178.02 200 GLY B CA 1
ATOM 3361 C C . GLY B 1 200 ? 131.539 129.990 75.627 1.00 189.54 200 GLY B C 1
ATOM 3362 O O . GLY B 1 200 ? 132.642 130.510 75.506 1.00 208.55 200 GLY B O 1
ATOM 3363 N N . TRP B 1 201 ? 130.443 130.421 75.004 1.00 175.40 201 TRP B N 1
ATOM 3364 C CA . TRP B 1 201 ? 130.421 131.616 74.175 1.00 175.32 201 TRP B CA 1
ATOM 3365 C C . TRP B 1 201 ? 129.918 132.809 74.988 1.00 174.91 201 TRP B C 1
ATOM 3366 O O . TRP B 1 201 ? 129.826 133.916 74.468 1.00 180.35 201 TRP B O 1
ATOM 3377 N N . TYR B 1 202 ? 129.624 132.573 76.272 1.00 162.45 202 TYR B N 1
ATOM 3378 C CA . TYR B 1 202 ? 128.992 133.556 77.142 1.00 152.89 202 TYR B CA 1
ATOM 3379 C C . TYR B 1 202 ? 129.935 133.931 78.282 1.00 164.45 202 TYR B C 1
ATOM 3380 O O . TYR B 1 202 ? 129.484 134.522 79.266 1.00 165.60 202 TYR B O 1
ATOM 3389 N N . ASP B 1 203 ? 131.200 133.506 78.190 1.00 166.10 203 ASP B N 1
ATOM 3390 C CA . ASP B 1 203 ? 132.171 133.774 79.241 1.00 192.66 203 ASP B CA 1
ATOM 3391 C C . ASP B 1 203 ? 132.627 135.231 79.221 1.00 204.62 203 ASP B C 1
ATOM 3392 O O . ASP B 1 203 ? 133.160 135.692 80.220 1.00 221.51 203 ASP B O 1
ATOM 3397 N N . SER B 1 204 ? 132.474 135.917 78.084 1.00 201.08 204 SER B N 1
ATOM 3398 C CA . SER B 1 204 ? 132.759 137.340 78.012 1.00 208.84 204 SER B CA 1
ATOM 3399 C C . SER B 1 204 ? 131.676 138.132 78.736 1.00 205.23 204 SER B C 1
ATOM 3400 O O . SER B 1 204 ? 132.009 139.010 79.519 1.00 215.58 204 SER B O 1
ATOM 3403 N N . ILE B 1 205 ? 130.401 137.804 78.507 1.00 202.71 205 ILE B N 1
ATOM 3404 C CA . ILE B 1 205 ? 129.282 138.614 78.961 1.00 199.23 205 ILE B CA 1
ATOM 3405 C C . ILE B 1 205 ? 129.094 138.420 80.469 1.00 189.60 205 ILE B C 1
ATOM 3406 O O . ILE B 1 205 ? 129.091 139.398 81.217 1.00 195.15 205 ILE B O 1
ATOM 3411 N N . PHE B 1 206 ? 128.956 137.155 80.886 1.00 178.11 206 PHE B N 1
ATOM 3412 C CA . PHE B 1 206 ? 128.617 136.844 82.263 1.00 173.33 206 PHE B CA 1
ATOM 3413 C C . PHE B 1 206 ? 129.754 136.241 83.076 1.00 181.14 206 PHE B C 1
ATOM 3414 O O . PHE B 1 206 ? 129.555 136.049 84.273 1.00 200.67 206 PHE B O 1
ATOM 3422 N N . GLY B 1 207 ? 130.907 135.925 82.472 1.00 176.80 207 GLY B N 1
ATOM 3423 C CA . GLY B 1 207 ? 131.923 135.146 83.164 1.00 185.05 207 GLY B CA 1
ATOM 3424 C C . GLY B 1 207 ? 132.664 135.966 84.222 1.00 201.02 207 GLY B C 1
ATOM 3425 O O . GLY B 1 207 ? 132.947 137.142 83.995 1.00 207.98 207 GLY B O 1
ATOM 3426 N N . GLY B 1 208 ? 132.931 135.332 85.369 1.00 213.23 208 GLY B N 1
ATOM 3427 C CA . GLY B 1 208 ? 133.756 135.903 86.418 1.00 214.86 208 GLY B CA 1
ATOM 3428 C C . GLY B 1 208 ? 132.930 136.592 87.503 1.00 213.81 208 GLY B C 1
ATOM 3429 O O . GLY B 1 208 ? 133.437 137.509 88.145 1.00 221.95 208 GLY B O 1
ATOM 3430 N N . TRP B 1 209 ? 131.682 136.138 87.702 1.00 196.60 209 TRP B N 1
ATOM 3431 C CA . TRP B 1 209 ? 130.786 136.730 88.686 1.00 185.51 209 TRP B CA 1
ATOM 3432 C C . TRP B 1 209 ? 130.623 135.811 89.900 1.00 168.05 209 TRP B C 1
ATOM 3433 O O . TRP B 1 209 ? 130.469 134.605 89.740 1.00 163.59 209 TRP B O 1
ATOM 3444 N N . ASP B 1 210 ? 130.704 136.389 91.110 1.00 146.77 210 ASP B N 1
ATOM 3445 C CA . ASP B 1 210 ? 130.487 135.643 92.344 1.00 141.59 210 ASP B CA 1
ATOM 3446 C C . ASP B 1 210 ? 129.002 135.669 92.707 1.00 118.11 210 ASP B C 1
ATOM 3447 O O . ASP B 1 210 ? 128.462 136.680 93.156 1.00 107.90 210 ASP B O 1
ATOM 3452 N N . LEU B 1 211 ? 128.386 134.498 92.600 1.00 80.43 211 LEU B N 1
ATOM 3453 C CA . LEU B 1 211 ? 126.978 134.331 92.795 1.00 78.72 211 LEU B CA 1
ATOM 3454 C C . LEU B 1 211 ? 126.632 133.798 94.183 1.00 66.17 211 LEU B C 1
ATOM 3455 O O . LEU B 1 211 ? 125.451 133.659 94.477 1.00 64.88 211 LEU B O 1
ATOM 3460 N N . ASN B 1 212 ? 127.613 133.461 95.034 1.00 62.33 212 ASN B N 1
ATOM 3461 C CA . ASN B 1 212 ? 127.295 132.771 96.270 1.00 65.92 212 ASN B CA 1
ATOM 3462 C C . ASN B 1 212 ? 126.277 133.519 97.133 1.00 61.64 212 ASN B C 1
ATOM 3463 O O . ASN B 1 212 ? 125.305 132.909 97.592 1.00 59.90 212 ASN B O 1
ATOM 3468 N N . VAL B 1 213 ? 126.471 134.835 97.325 1.00 56.23 213 VAL B N 1
ATOM 3469 C CA . VAL B 1 213 ? 125.519 135.616 98.096 1.00 56.08 213 VAL B CA 1
ATOM 3470 C C . VAL B 1 213 ? 124.156 135.586 97.408 1.00 58.32 213 VAL B C 1
ATOM 3471 O O . VAL B 1 213 ? 123.135 135.417 98.078 1.00 65.32 213 VAL B O 1
ATOM 3475 N N . ILE B 1 214 ? 124.137 135.745 96.078 1.00 54.67 214 ILE B N 1
ATOM 3476 C CA . ILE B 1 214 ? 122.899 135.733 95.303 1.00 61.87 214 ILE B CA 1
ATOM 3477 C C . ILE B 1 214 ? 122.210 134.364 95.411 1.00 59.67 214 ILE B C 1
ATOM 3478 O O . ILE B 1 214 ? 120.997 134.292 95.605 1.00 58.28 214 ILE B O 1
ATOM 3483 N N . TYR B 1 215 ? 122.955 133.277 95.235 1.00 57.37 215 TYR B N 1
ATOM 3484 C CA . TYR B 1 215 ? 122.377 131.962 95.439 1.00 63.16 215 TYR B CA 1
ATOM 3485 C C . TYR B 1 215 ? 121.808 131.845 96.849 1.00 55.69 215 TYR B C 1
ATOM 3486 O O . TYR B 1 215 ? 120.651 131.425 96.995 1.00 58.68 215 TYR B O 1
ATOM 3495 N N . ASN B 1 216 ? 122.536 132.261 97.888 1.00 52.45 216 ASN B N 1
ATOM 3496 C CA . ASN B 1 216 ? 122.049 132.011 99.251 1.00 51.55 216 ASN B CA 1
ATOM 3497 C C . ASN B 1 216 ? 120.781 132.806 99.546 1.00 63.69 216 ASN B C 1
ATOM 3498 O O . ASN B 1 216 ? 119.850 132.269 100.144 1.00 70.82 216 ASN B O 1
ATOM 3503 N N . ILE B 1 217 ? 120.706 134.051 99.076 1.00 58.42 217 ILE B N 1
ATOM 3504 C CA . ILE B 1 217 ? 119.521 134.854 99.344 1.00 63.35 217 ILE B CA 1
ATOM 3505 C C . ILE B 1 217 ? 118.378 134.421 98.414 1.00 64.42 217 ILE B C 1
ATOM 3506 O O . ILE B 1 217 ? 117.252 134.246 98.858 1.00 58.38 217 ILE B O 1
ATOM 3511 N N . GLY B 1 218 ? 118.672 134.282 97.113 1.00 65.58 218 GLY B N 1
ATOM 3512 C CA . GLY B 1 218 ? 117.710 133.801 96.140 1.00 62.38 218 GLY B CA 1
ATOM 3513 C C . GLY B 1 218 ? 117.072 132.453 96.504 1.00 54.15 218 GLY B C 1
ATOM 3514 O O . GLY B 1 218 ? 115.849 132.323 96.439 1.00 61.12 218 GLY B O 1
ATOM 3515 N N . ASP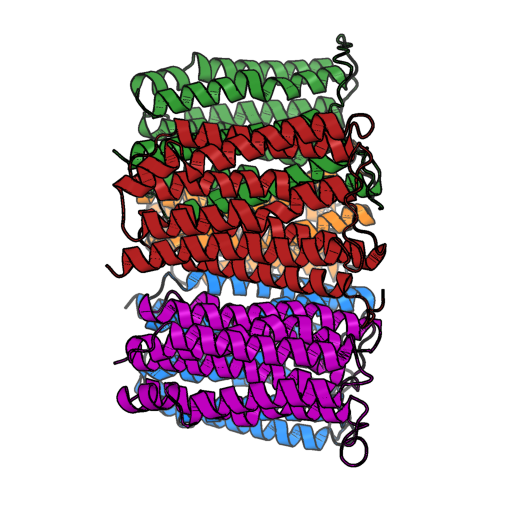 B 1 219 ? 117.854 131.456 96.949 1.00 54.46 219 ASP B N 1
ATOM 3516 C CA . ASP B 1 219 ? 117.220 130.190 97.350 1.00 59.15 219 ASP B CA 1
ATOM 3517 C C . ASP B 1 219 ? 116.152 130.437 98.407 1.00 57.57 219 ASP B C 1
ATOM 3518 O O . ASP B 1 219 ? 115.009 130.020 98.232 1.00 59.41 219 ASP B O 1
ATOM 3523 N N . ALA B 1 220 ? 116.514 131.167 99.481 1.00 54.93 220 ALA B N 1
ATOM 3524 C CA . ALA B 1 220 ? 115.573 131.375 100.563 1.00 56.85 220 ALA B CA 1
ATOM 3525 C C . ALA B 1 220 ? 114.311 132.094 100.073 1.00 61.06 220 ALA B C 1
ATOM 3526 O O . ALA B 1 220 ? 113.187 131.676 100.368 1.00 55.67 220 ALA B O 1
ATOM 3528 N N . ILE B 1 221 ? 114.498 133.151 99.280 1.00 52.63 221 ILE B N 1
ATOM 3529 C CA . ILE B 1 221 ? 113.342 133.877 98.819 1.00 58.09 221 ILE B CA 1
ATOM 3530 C C . ILE B 1 221 ? 112.504 133.010 97.881 1.00 55.25 221 ILE B C 1
ATOM 3531 O O . ILE B 1 221 ? 111.285 132.967 98.041 1.00 54.30 221 ILE B O 1
ATOM 3536 N N . ASN B 1 222 ? 113.148 132.351 96.911 1.00 51.92 222 ASN B N 1
ATOM 3537 C CA . ASN B 1 222 ? 112.442 131.470 95.990 1.00 53.90 222 ASN B CA 1
ATOM 3538 C C . ASN B 1 222 ? 111.654 130.389 96.741 1.00 56.07 222 ASN B C 1
ATOM 3539 O O . ASN B 1 222 ? 110.459 130.261 96.540 1.00 62.48 222 ASN B O 1
ATOM 3544 N N . LYS B 1 223 ? 112.280 129.641 97.652 1.00 54.59 223 LYS B N 1
ATOM 3545 C CA . LYS B 1 223 ? 111.595 128.528 98.314 1.00 49.27 223 LYS B CA 1
ATOM 3546 C C . LYS B 1 223 ? 110.563 128.977 99.347 1.00 47.90 223 LYS B C 1
ATOM 3547 O O . LYS B 1 223 ? 109.410 128.557 99.280 1.00 53.05 223 LYS B O 1
ATOM 3553 N N . ILE B 1 224 ? 110.897 129.939 100.220 1.00 56.45 224 ILE B N 1
ATOM 3554 C CA . ILE B 1 224 ? 109.912 130.372 101.205 1.00 48.32 224 ILE B CA 1
ATOM 3555 C C . ILE B 1 224 ? 108.787 131.178 100.542 1.00 52.73 224 ILE B C 1
ATOM 3556 O O . ILE B 1 224 ? 107.619 131.007 100.892 1.00 61.52 224 ILE B O 1
ATOM 3561 N N . GLY B 1 225 ? 109.122 131.960 99.507 1.00 61.57 225 GLY B N 1
ATOM 3562 C CA . GLY B 1 225 ? 108.115 132.689 98.750 1.00 56.88 225 GLY B CA 1
ATOM 3563 C C . GLY B 1 225 ? 107.072 131.785 98.110 1.00 51.01 225 GLY B C 1
ATOM 3564 O O . GLY B 1 225 ? 105.865 131.984 98.277 1.00 61.24 225 GLY B O 1
ATOM 3565 N N . PHE B 1 226 ? 107.524 130.751 97.402 1.00 58.60 226 PHE B N 1
ATOM 3566 C CA . PHE B 1 226 ? 106.594 129.811 96.789 1.00 55.05 226 PHE B CA 1
ATOM 3567 C C . PHE B 1 226 ? 105.629 129.264 97.838 1.00 53.13 226 PHE B C 1
ATOM 3568 O O . PHE B 1 226 ? 104.408 129.300 97.689 1.00 61.94 226 PHE B O 1
ATOM 3576 N N . GLY B 1 227 ? 106.171 128.838 98.977 1.00 55.61 227 GLY B N 1
ATOM 3577 C CA . GLY B 1 227 ? 105.310 128.227 99.972 1.00 50.03 227 GLY B CA 1
ATOM 3578 C C . GLY B 1 227 ? 104.341 129.204 100.595 1.00 50.24 227 GLY B C 1
ATOM 3579 O O . GLY B 1 227 ? 103.184 128.859 100.792 1.00 53.92 227 GLY B O 1
ATOM 3580 N N . LEU B 1 228 ? 104.789 130.443 100.861 1.00 56.29 228 LEU B N 1
ATOM 3581 C CA . LEU B 1 228 ? 103.894 131.457 101.393 1.00 54.96 228 LEU B CA 1
ATOM 3582 C C . LEU B 1 228 ? 102.763 131.820 100.441 1.00 53.61 228 LEU B C 1
ATOM 3583 O O . LEU B 1 228 ? 101.631 132.021 100.926 1.00 48.47 228 LEU B O 1
ATOM 3588 N N . VAL B 1 229 ? 102.984 131.676 99.118 1.00 52.40 229 VAL B N 1
ATOM 3589 C CA . VAL B 1 229 ? 101.884 131.888 98.182 1.00 50.16 229 VAL B CA 1
ATOM 3590 C C . VAL B 1 229 ? 100.886 130.749 98.283 1.00 54.24 229 VAL B C 1
ATOM 3591 O O . VAL B 1 229 ? 99.663 130.969 98.286 1.00 60.32 229 VAL B O 1
ATOM 3595 N N . ILE B 1 230 ? 101.386 129.518 98.425 1.00 55.42 230 ILE B N 1
ATOM 3596 C CA . ILE B 1 230 ? 100.470 128.380 98.567 1.00 57.61 230 ILE B CA 1
ATOM 3597 C C . ILE B 1 230 ? 99.737 128.473 99.895 1.00 51.95 230 ILE B C 1
ATOM 3598 O O . ILE B 1 230 ? 98.527 128.293 99.972 1.00 58.46 230 ILE B O 1
ATOM 3603 N N . TYR B 1 231 ? 100.456 128.756 100.973 1.00 55.11 231 TYR B N 1
ATOM 3604 C CA . TYR B 1 231 ? 99.773 128.912 102.250 1.00 54.43 231 TYR B CA 1
ATOM 3605 C C . TYR B 1 231 ? 98.712 130.008 102.202 1.00 62.86 231 TYR B C 1
ATOM 3606 O O . TYR B 1 231 ? 97.631 129.815 102.710 1.00 54.28 231 TYR B O 1
ATOM 3615 N N . ASN B 1 232 ? 99.033 131.159 101.586 1.00 64.24 232 ASN B N 1
ATOM 3616 C CA . ASN B 1 232 ? 98.047 132.210 101.420 1.00 61.95 232 ASN B CA 1
ATOM 3617 C C . ASN B 1 232 ? 96.797 131.767 100.642 1.00 73.67 232 ASN B C 1
ATOM 3618 O O . ASN B 1 232 ? 95.709 132.215 100.964 1.00 62.40 232 ASN B O 1
ATOM 3623 N N . LEU B 1 233 ? 96.929 130.850 99.672 1.00 61.44 233 LEU B N 1
ATOM 3624 C CA . LEU B 1 233 ? 95.777 130.356 98.936 1.00 59.16 233 LEU B CA 1
ATOM 3625 C C . LEU B 1 233 ? 94.883 129.534 99.848 1.00 57.87 233 LEU B C 1
ATOM 3626 O O . LEU B 1 233 ? 93.681 129.741 99.885 1.00 67.86 233 LEU B O 1
ATOM 3631 N N . ALA B 1 234 ? 95.463 128.630 100.631 1.00 64.28 234 ALA B N 1
ATOM 3632 C CA . ALA B 1 234 ? 94.680 127.868 101.589 1.00 63.78 234 ALA B CA 1
ATOM 3633 C C . ALA B 1 234 ? 93.927 128.777 102.558 1.00 60.75 234 ALA B C 1
ATOM 3634 O O . ALA B 1 234 ? 92.811 128.469 102.946 1.00 63.51 234 ALA B O 1
ATOM 3636 N N . VAL B 1 235 ? 94.597 129.822 103.052 1.00 66.98 235 VAL B N 1
ATOM 3637 C CA . VAL B 1 235 ? 94.005 130.746 104.005 1.00 64.43 235 VAL B CA 1
ATOM 3638 C C . VAL B 1 235 ? 92.850 131.517 103.358 1.00 67.04 235 VAL B C 1
ATOM 3639 O O . VAL B 1 235 ? 91.763 131.547 103.888 1.00 75.77 235 VAL B O 1
ATOM 3643 N N . GLN B 1 236 ? 93.073 132.124 102.206 1.00 75.63 236 GLN B N 1
ATOM 3644 C CA . GLN B 1 236 ? 92.015 132.826 101.498 1.00 81.88 236 GLN B CA 1
ATOM 3645 C C . GLN B 1 236 ? 90.800 131.929 101.293 1.00 84.74 236 GLN B C 1
ATOM 3646 O O . GLN B 1 236 ? 89.674 132.367 101.504 1.00 97.72 236 GLN B O 1
ATOM 3652 N N . ALA B 1 237 ? 91.019 130.687 100.873 1.00 89.80 237 ALA B N 1
ATOM 3653 C CA . ALA B 1 237 ? 89.908 129.825 100.502 1.00 91.97 237 ALA B CA 1
ATOM 3654 C C . ALA B 1 237 ? 89.113 129.434 101.744 1.00 84.83 237 ALA B C 1
ATOM 3655 O O . ALA B 1 237 ? 87.885 129.423 101.734 1.00 126.36 237 ALA B O 1
ATOM 3657 N N . THR B 1 238 ? 89.845 129.114 102.803 1.00 94.08 238 THR B N 1
ATOM 3658 C CA . THR B 1 238 ? 89.274 128.649 104.049 1.00 89.76 238 THR B CA 1
ATOM 3659 C C . THR B 1 238 ? 88.394 129.726 104.672 1.00 94.34 238 THR B C 1
ATOM 3660 O O . THR B 1 238 ? 87.384 129.398 105.293 1.00 126.17 238 THR B O 1
ATOM 3664 N N . ASN B 1 239 ? 88.807 130.998 104.560 1.00 109.82 239 ASN B N 1
ATOM 3665 C CA . ASN B 1 239 ? 88.202 132.042 105.375 1.00 123.06 239 ASN B CA 1
ATOM 3666 C C . ASN B 1 239 ? 86.971 132.584 104.658 1.00 129.44 239 ASN B C 1
ATOM 3667 O O . ASN B 1 239 ? 86.394 133.553 105.152 1.00 155.91 239 ASN B O 1
ATOM 3672 N N . LYS B 1 240 ? 86.581 131.940 103.542 1.00 154.05 240 LYS B N 1
ATOM 3673 C CA . LYS B 1 240 ? 85.330 132.292 102.884 1.00 169.79 240 LYS B CA 1
ATOM 3674 C C . LYS B 1 240 ? 84.671 130.989 102.423 1.00 164.48 240 LYS B C 1
ATOM 3675 O O . LYS B 1 240 ? 84.353 130.208 103.347 1.00 162.16 240 LYS B O 1
ATOM 3681 N N . VAL C 1 11 ? 138.245 122.551 126.804 1.00 158.81 11 VAL C N 1
ATOM 3682 C CA . VAL C 1 11 ? 136.952 123.294 126.965 1.00 140.36 11 VAL C CA 1
ATOM 3683 C C . VAL C 1 11 ? 136.386 123.009 128.359 1.00 116.24 11 VAL C C 1
ATOM 3684 O O . VAL C 1 11 ? 135.216 122.653 128.531 1.00 93.77 11 VAL C O 1
ATOM 3688 N N . ARG C 1 12 ? 137.256 123.168 129.358 1.00 105.05 12 ARG C N 1
ATOM 3689 C CA . ARG C 1 12 ? 136.876 123.072 130.755 1.00 96.54 12 ARG C CA 1
ATOM 3690 C C . ARG C 1 12 ? 136.033 124.291 131.120 1.00 99.34 12 ARG C C 1
ATOM 3691 O O . ARG C 1 12 ? 136.305 125.405 130.671 1.00 109.36 12 ARG C O 1
ATOM 3699 N N . LEU C 1 13 ? 134.991 124.070 131.932 1.00 99.12 13 LEU C N 1
ATOM 3700 C CA . LEU C 1 13 ? 134.159 125.146 132.437 1.00 93.99 13 LEU C CA 1
ATOM 3701 C C . LEU C 1 13 ? 134.818 125.813 133.633 1.00 91.31 13 LEU C C 1
ATOM 3702 O O . LEU C 1 13 ? 135.409 125.139 134.479 1.00 105.00 13 LEU C O 1
ATOM 3707 N N . ALA C 1 14 ? 134.606 127.124 133.739 1.00 73.96 14 ALA C N 1
ATOM 3708 C CA . ALA C 1 14 ? 135.120 127.898 134.856 1.00 76.96 14 ALA C CA 1
ATOM 3709 C C . ALA C 1 14 ? 133.960 128.579 135.561 1.00 73.00 14 ALA C C 1
ATOM 3710 O O . ALA C 1 14 ? 133.080 129.123 134.892 1.00 67.85 14 ALA C O 1
ATOM 3712 N N . ALA C 1 15 ? 134.016 128.586 136.901 1.00 69.41 15 ALA C N 1
ATOM 3713 C CA . ALA C 1 15 ? 132.918 129.091 137.710 1.00 73.11 15 ALA C CA 1
ATOM 3714 C C . ALA C 1 15 ? 132.720 130.593 137.533 1.00 72.20 15 ALA C C 1
ATOM 3715 O O . ALA C 1 15 ? 131.585 131.066 137.632 1.00 83.89 15 ALA C O 1
ATOM 3717 N N . ASP C 1 16 ? 133.789 131.323 137.200 1.00 75.39 16 ASP C N 1
ATOM 3718 C CA . ASP C 1 16 ? 133.700 132.769 137.019 1.00 84.34 16 ASP C CA 1
ATOM 3719 C C . ASP C 1 16 ? 133.300 133.171 135.597 1.00 84.00 16 ASP C C 1
ATOM 3720 O O . ASP C 1 16 ? 133.210 134.362 135.318 1.00 100.57 16 ASP C O 1
ATOM 3725 N N . ASP C 1 17 ? 133.112 132.212 134.680 1.00 78.23 17 ASP C N 1
ATOM 3726 C CA . ASP C 1 17 ? 132.714 132.562 133.326 1.00 66.11 17 ASP C CA 1
ATOM 3727 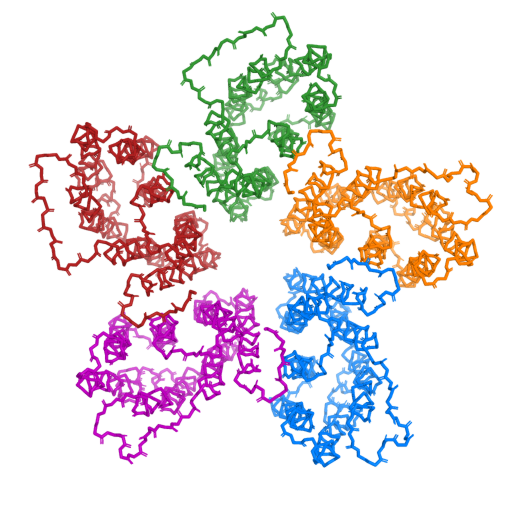C C . ASP C 1 17 ? 131.189 132.755 133.258 1.00 72.19 17 ASP C C 1
ATOM 3728 O O . ASP C 1 17 ? 130.454 131.864 132.825 1.00 72.41 17 ASP C O 1
ATOM 3733 N N . TYR C 1 18 ? 130.735 133.961 133.612 1.00 59.89 18 TYR C N 1
ATOM 3734 C CA . TYR C 1 18 ? 129.322 134.274 133.646 1.00 66.54 18 TYR C CA 1
ATOM 3735 C C . TYR C 1 18 ? 128.752 134.395 132.235 1.00 66.51 18 TYR C C 1
ATOM 3736 O O . TYR C 1 18 ? 127.547 134.242 132.037 1.00 62.39 18 TYR C O 1
ATOM 3745 N N . VAL C 1 19 ? 129.577 134.751 131.255 1.00 59.79 19 VAL C N 1
ATOM 3746 C CA . VAL C 1 19 ? 129.086 134.780 129.896 1.00 61.67 19 VAL C CA 1
ATOM 3747 C C . VAL C 1 19 ? 128.781 133.346 129.498 1.00 52.34 19 VAL C C 1
ATOM 3748 O O . VAL C 1 19 ? 127.720 133.047 128.948 1.00 67.21 19 VAL C O 1
ATOM 3752 N N . GLY C 1 20 ? 129.707 132.452 129.823 1.00 59.78 20 GLY C N 1
ATOM 3753 C CA . GLY C 1 20 ? 129.514 131.049 129.518 1.00 55.16 20 GLY C CA 1
ATOM 3754 C C . GLY C 1 20 ? 128.215 130.531 130.120 1.00 52.03 20 GLY C C 1
ATOM 3755 O O . GLY C 1 20 ? 127.436 129.871 129.442 1.00 65.11 20 GLY C O 1
ATOM 3756 N N . PHE C 1 21 ? 127.978 130.875 131.380 1.00 53.84 21 PHE C N 1
ATOM 3757 C CA . PHE C 1 21 ? 126.829 130.362 132.093 1.00 51.40 21 PHE C CA 1
ATOM 3758 C C . PHE C 1 21 ? 125.539 130.801 131.409 1.00 53.39 21 PHE C C 1
ATOM 3759 O O . PHE C 1 21 ? 124.623 130.010 131.202 1.00 63.71 21 PHE C O 1
ATOM 3767 N N . THR C 1 22 ? 125.481 132.074 131.017 1.00 65.85 22 THR C N 1
ATOM 3768 C CA . THR C 1 22 ? 124.279 132.657 130.443 1.00 50.69 22 THR C CA 1
ATOM 3769 C C . THR C 1 22 ? 124.073 132.167 129.015 1.00 47.99 22 THR C C 1
ATOM 3770 O O . THR C 1 22 ? 122.920 132.022 128.603 1.00 51.63 22 THR C O 1
ATOM 3774 N N . PHE C 1 23 ? 125.114 131.737 128.314 1.00 51.65 23 PHE C N 1
ATOM 3775 C CA . PHE C 1 23 ? 124.853 131.077 127.032 1.00 59.91 23 PHE C CA 1
ATOM 3776 C C . PHE C 1 23 ? 124.170 129.738 127.243 1.00 59.54 23 PHE C C 1
ATOM 3777 O O . PHE C 1 23 ? 123.226 129.459 126.518 1.00 57.64 23 PHE C O 1
ATOM 3785 N N . PHE C 1 24 ? 124.599 128.949 128.255 1.00 58.87 24 PHE C N 1
ATOM 3786 C CA . PHE C 1 24 ? 123.981 127.646 128.522 1.00 53.31 24 PHE C CA 1
ATOM 3787 C C . PHE C 1 24 ? 122.532 127.773 128.977 1.00 48.63 24 PHE C C 1
ATOM 3788 O O . PHE C 1 24 ? 121.657 127.065 128.494 1.00 57.27 24 PHE C O 1
ATOM 3796 N N . VAL C 1 25 ? 122.258 128.752 129.828 1.00 50.41 25 VAL C N 1
ATOM 3797 C CA . VAL C 1 25 ? 120.915 128.934 130.329 1.00 54.77 25 VAL C CA 1
ATOM 3798 C C . VAL C 1 25 ? 120.005 129.397 129.198 1.00 55.18 25 VAL C C 1
ATOM 3799 O O . VAL C 1 25 ? 118.896 128.893 129.069 1.00 60.96 25 VAL C O 1
ATOM 3803 N N . GLY C 1 26 ? 120.460 130.389 128.425 1.00 62.54 26 GLY C N 1
ATOM 3804 C CA . GLY C 1 26 ? 119.644 130.962 127.364 1.00 57.97 26 GLY C CA 1
ATOM 3805 C C . GLY C 1 26 ? 119.306 129.913 126.313 1.00 48.78 26 GLY C C 1
ATOM 3806 O O . GLY C 1 26 ? 118.164 129.721 125.937 1.00 50.34 26 GLY C O 1
ATOM 3807 N N . CYS C 1 27 ? 120.276 129.140 125.914 1.00 42.87 27 CYS C N 1
ATOM 3808 C CA . CYS C 1 27 ? 119.976 128.061 124.984 1.00 49.83 27 CYS C CA 1
ATOM 3809 C C . CYS C 1 27 ? 118.899 127.128 125.548 1.00 56.03 27 CYS C C 1
ATOM 3810 O O . CYS C 1 27 ? 117.984 126.809 124.823 1.00 68.40 27 CYS C O 1
ATOM 3813 N N . MET C 1 28 ? 118.995 126.678 126.831 1.00 62.28 28 MET C N 1
ATOM 3814 C CA . MET C 1 28 ? 118.026 125.747 127.403 1.00 58.61 28 MET C CA 1
ATOM 3815 C C . MET C 1 28 ? 116.642 126.395 127.555 1.00 58.50 28 MET C C 1
ATOM 3816 O O . MET C 1 28 ? 115.626 125.759 127.281 1.00 61.19 28 MET C O 1
ATOM 3821 N N . ALA C 1 29 ? 116.586 127.665 127.981 1.00 56.47 29 ALA C N 1
ATOM 3822 C CA . ALA C 1 29 ? 115.313 128.341 128.141 1.00 56.76 29 ALA C CA 1
ATOM 3823 C C . ALA C 1 29 ? 114.595 128.506 126.787 1.00 54.85 29 ALA C C 1
ATOM 3824 O O . ALA C 1 29 ? 113.387 128.380 126.681 1.00 53.15 29 ALA C O 1
ATOM 3826 N N . MET C 1 30 ? 115.317 128.846 125.739 1.00 50.82 30 MET C N 1
ATOM 3827 C CA . MET C 1 30 ? 114.706 129.019 124.436 1.00 58.32 30 MET C CA 1
ATOM 3828 C C . MET C 1 30 ? 114.213 127.661 123.936 1.00 45.11 30 MET C C 1
ATOM 3829 O O . MET C 1 30 ? 113.113 127.536 123.399 1.00 59.41 30 MET C O 1
ATOM 3834 N N . MET C 1 31 ? 115.026 126.641 124.074 1.00 47.46 31 MET C N 1
ATOM 3835 C CA . MET C 1 31 ? 114.609 125.295 123.661 1.00 54.57 31 MET C CA 1
ATOM 3836 C C . MET C 1 31 ? 113.319 124.855 124.364 1.00 53.73 31 MET C C 1
ATOM 3837 O O . MET C 1 31 ? 112.424 124.322 123.726 1.00 51.20 31 MET C O 1
ATOM 3842 N N . ALA C 1 32 ? 113.201 125.148 125.671 1.00 49.65 32 ALA C N 1
ATOM 3843 C CA . ALA C 1 32 ? 112.027 124.774 126.423 1.00 53.27 32 ALA C CA 1
ATOM 3844 C C . ALA C 1 32 ? 110.803 125.579 125.992 1.00 55.92 32 ALA C C 1
ATOM 3845 O O . ALA C 1 32 ? 109.709 125.037 125.807 1.00 55.60 32 ALA C O 1
ATOM 3847 N N . ALA C 1 33 ? 110.983 126.890 125.843 1.00 56.96 33 ALA C N 1
ATOM 3848 C CA . ALA C 1 33 ? 109.920 127.762 125.359 1.00 53.62 33 ALA C CA 1
ATOM 3849 C C . ALA C 1 33 ? 109.448 127.311 123.965 1.00 46.61 33 ALA C C 1
ATOM 3850 O O . ALA C 1 33 ? 108.251 127.153 123.693 1.00 46.38 33 ALA C O 1
ATOM 3852 N N . SER C 1 34 ? 110.368 126.965 123.089 1.00 49.29 34 SER C N 1
ATOM 3853 C CA . SER C 1 34 ? 109.904 126.504 121.780 1.00 52.51 34 SER C CA 1
ATOM 3854 C C . SER C 1 34 ? 109.006 125.293 121.939 1.00 53.25 34 SER C C 1
ATOM 3855 O O . SER C 1 34 ? 107.928 125.273 121.328 1.00 56.45 34 SER C O 1
ATOM 3858 N N . ALA C 1 35 ? 109.399 124.317 122.794 1.00 60.89 35 ALA C N 1
ATOM 3859 C CA . ALA C 1 35 ? 108.579 123.109 122.967 1.00 56.67 35 ALA C CA 1
ATOM 3860 C C . ALA C 1 35 ? 107.226 123.455 123.592 1.00 53.35 35 ALA C C 1
ATOM 3861 O O . ALA C 1 35 ? 106.199 122.941 123.181 1.00 51.56 35 ALA C O 1
ATOM 3863 N N . PHE C 1 36 ? 107.220 124.422 124.518 1.00 51.58 36 PHE C N 1
ATOM 3864 C CA . PHE C 1 36 ? 105.985 124.768 125.168 1.00 51.00 36 PHE C CA 1
ATOM 3865 C C . PHE C 1 36 ? 104.988 125.341 124.163 1.00 53.24 36 PHE C C 1
ATOM 3866 O O . PHE C 1 36 ? 103.816 124.992 124.223 1.00 55.84 36 PHE C O 1
ATOM 3874 N N . PHE C 1 37 ? 105.415 126.251 123.275 1.00 57.28 37 PHE C N 1
ATOM 3875 C CA . PHE C 1 37 ? 104.486 126.905 122.350 1.00 55.81 37 PHE C CA 1
ATOM 3876 C C . PHE C 1 37 ? 104.082 125.889 121.268 1.00 53.32 37 PHE C C 1
ATOM 3877 O O . PHE C 1 37 ? 102.909 125.713 120.979 1.00 55.11 37 PHE C O 1
ATOM 3885 N N . PHE C 1 38 ? 105.018 125.160 120.668 1.00 46.35 38 PHE C N 1
ATOM 3886 C CA . PHE C 1 38 ? 104.601 124.161 119.674 1.00 50.12 38 PHE C CA 1
ATOM 3887 C C . PHE C 1 38 ? 103.643 123.125 120.254 1.00 48.94 38 PHE C C 1
ATOM 3888 O O . PHE C 1 38 ? 102.693 122.753 119.598 1.00 62.82 38 PHE C O 1
ATOM 3896 N N . LEU C 1 39 ? 103.869 122.636 121.485 1.00 60.50 39 LEU C N 1
ATOM 3897 C CA . LEU C 1 39 ? 103.019 121.586 122.045 1.00 53.43 39 LEU C CA 1
ATOM 3898 C C . LEU C 1 39 ? 101.698 122.151 122.573 1.00 56.11 39 LEU C C 1
ATOM 3899 O O . LEU C 1 39 ? 100.757 121.393 122.737 1.00 66.62 39 LEU C O 1
ATOM 3904 N N . SER C 1 40 ? 101.580 123.475 122.781 1.00 51.85 40 SER C N 1
ATOM 3905 C CA . SER C 1 40 ? 100.351 124.047 123.298 1.00 52.73 40 SER C CA 1
ATOM 3906 C C . SER C 1 40 ? 99.362 124.342 122.183 1.00 58.01 40 SER C C 1
ATOM 3907 O O . SER C 1 40 ? 98.174 124.506 122.453 1.00 54.18 40 SER C O 1
ATOM 3910 N N . MET C 1 41 ? 99.860 124.468 120.950 1.00 66.86 41 MET C N 1
ATOM 3911 C CA . MET C 1 41 ? 99.083 125.028 119.856 1.00 62.08 41 MET C CA 1
ATOM 3912 C C . MET C 1 41 ? 97.728 124.320 119.712 1.00 72.82 41 MET C C 1
ATOM 3913 O O . MET C 1 41 ? 96.706 124.958 119.539 1.00 70.49 41 MET C O 1
ATOM 3918 N N . SER C 1 42 ? 97.721 122.992 119.821 1.00 64.90 42 SER C N 1
ATOM 3919 C CA . SER C 1 42 ? 96.539 122.185 119.559 1.00 76.45 42 SER C CA 1
ATOM 3920 C C . SER C 1 42 ? 95.457 122.270 120.639 1.00 68.27 42 SER C C 1
ATOM 3921 O O . SER C 1 42 ? 94.384 121.719 120.460 1.00 95.11 42 SER C O 1
ATOM 3924 N N . SER C 1 43 ? 95.713 122.924 121.762 1.00 67.61 43 SER C N 1
ATOM 3925 C CA . SER C 1 43 ? 94.726 123.033 122.828 1.00 71.78 43 SER C CA 1
ATOM 3926 C C . SER C 1 43 ? 93.899 124.310 122.667 1.00 74.63 43 SER C C 1
ATOM 3927 O O . SER C 1 43 ? 93.242 124.746 123.610 1.00 82.25 43 SER C O 1
ATOM 3930 N N . PHE C 1 44 ? 93.979 124.939 121.495 1.00 71.14 44 PHE C N 1
ATOM 3931 C CA . PHE C 1 44 ? 93.354 126.218 121.240 1.00 68.97 44 PHE C CA 1
ATOM 3932 C C . PHE C 1 44 ? 92.535 126.118 119.961 1.00 74.70 44 PHE C C 1
ATOM 3933 O O . PHE C 1 44 ? 92.879 125.375 119.040 1.00 65.82 44 PHE C O 1
ATOM 3941 N N . GLU C 1 45 ? 91.483 126.944 119.900 1.00 66.28 45 GLU C N 1
ATOM 3942 C CA . GLU C 1 45 ? 90.700 127.062 118.695 1.00 68.32 45 GLU C CA 1
ATOM 3943 C C . GLU C 1 45 ? 91.628 127.550 117.584 1.00 78.30 45 GLU C C 1
ATOM 3944 O O . GLU C 1 45 ? 92.548 128.304 117.857 1.00 68.98 45 GLU C O 1
ATOM 3950 N N . ARG C 1 46 ? 91.318 127.182 116.330 1.00 77.29 46 ARG C N 1
ATOM 3951 C CA . ARG C 1 46 ? 92.144 127.490 115.170 1.00 85.73 46 ARG C CA 1
ATOM 3952 C C . ARG C 1 46 ? 92.537 128.968 115.112 1.00 77.09 46 ARG C C 1
ATOM 3953 O O . ARG C 1 46 ? 93.663 129.283 114.753 1.00 87.39 46 ARG C O 1
ATOM 3961 N N . LYS C 1 47 ? 91.637 129.867 115.506 1.00 66.89 47 LYS C N 1
ATOM 3962 C CA . LYS C 1 47 ? 91.880 131.296 115.373 1.00 75.39 47 LYS C CA 1
ATOM 3963 C C . LYS C 1 47 ? 93.080 131.796 116.190 1.00 73.98 47 LYS C C 1
ATOM 3964 O O . LYS C 1 47 ? 93.540 132.900 115.959 1.00 91.91 47 LYS C O 1
ATOM 3970 N N . TRP C 1 48 ? 93.540 131.064 117.203 1.00 66.18 48 TRP C N 1
ATOM 3971 C CA . TRP C 1 48 ? 94.666 131.521 117.997 1.00 71.42 48 TRP C CA 1
ATOM 3972 C C . TRP C 1 48 ? 95.968 130.855 117.573 1.00 60.42 48 TRP C C 1
ATOM 3973 O O . TRP C 1 48 ? 97.052 131.337 117.890 1.00 67.62 48 TRP C O 1
ATOM 3984 N N . ARG C 1 49 ? 95.862 129.725 116.897 1.00 57.00 49 ARG C N 1
ATOM 3985 C CA . ARG C 1 49 ? 97.016 128.876 116.707 1.00 61.36 49 ARG C CA 1
ATOM 3986 C C . ARG C 1 49 ? 98.171 129.553 115.992 1.00 60.98 49 ARG C C 1
ATOM 3987 O O . ARG C 1 49 ? 99.328 129.290 116.352 1.00 64.02 49 ARG C O 1
ATOM 3995 N N . THR C 1 50 ? 97.907 130.419 115.006 1.00 57.50 50 THR C N 1
ATOM 3996 C CA . THR C 1 50 ? 99.024 130.994 114.257 1.00 63.09 50 THR C CA 1
ATOM 3997 C C . THR C 1 50 ? 99.857 131.918 115.144 1.00 62.59 50 THR C C 1
ATOM 3998 O O . THR C 1 50 ? 101.092 131.859 115.068 1.00 53.69 50 THR C O 1
ATOM 4002 N N . SER C 1 51 ? 99.207 132.778 115.943 1.00 52.52 51 SER C N 1
ATOM 4003 C CA . SER C 1 51 ? 99.969 133.628 116.846 1.00 62.74 51 SER C CA 1
ATOM 4004 C C . SER C 1 51 ? 100.857 132.798 117.771 1.00 55.19 51 SER C C 1
ATOM 4005 O O . SER C 1 51 ? 102.004 133.179 118.054 1.00 56.15 51 SER C O 1
ATOM 4008 N N . ILE C 1 52 ? 100.379 131.607 118.180 1.00 41.49 52 ILE C N 1
ATOM 4009 C CA . ILE C 1 52 ? 101.196 130.804 119.084 1.00 53.24 52 ILE C CA 1
ATOM 4010 C C . ILE C 1 52 ? 102.331 130.138 118.318 1.00 52.02 52 ILE C C 1
ATOM 4011 O O . ILE C 1 52 ? 103.480 130.221 118.735 1.00 59.69 52 ILE C O 1
ATOM 4016 N N . LEU C 1 53 ? 102.020 129.576 117.140 1.00 48.72 53 LEU C N 1
ATOM 4017 C CA . LEU C 1 53 ? 103.040 128.952 116.328 1.00 43.84 53 LEU C CA 1
ATOM 4018 C C . LEU C 1 53 ? 104.202 129.915 116.065 1.00 52.76 53 LEU C C 1
ATOM 4019 O O . LEU C 1 53 ? 105.365 129.561 116.269 1.00 48.63 53 LEU C O 1
ATOM 4024 N N . VAL C 1 54 ? 103.902 131.152 115.669 1.00 50.18 54 VAL C N 1
ATOM 4025 C CA . VAL C 1 54 ? 104.947 132.128 115.415 1.00 48.16 54 VAL C CA 1
ATOM 4026 C C . VAL C 1 54 ? 105.759 132.462 116.675 1.00 53.47 54 VAL C C 1
ATOM 4027 O O . VAL C 1 54 ? 106.992 132.594 116.616 1.00 51.31 54 VAL C O 1
ATOM 4031 N N . SER C 1 55 ? 105.114 132.573 117.847 1.00 42.28 55 SER C N 1
ATOM 4032 C CA . SER C 1 55 ? 105.877 132.676 119.088 1.00 48.69 55 SER C CA 1
ATOM 4033 C C . SER C 1 55 ? 106.882 131.526 119.246 1.00 54.82 55 SER C C 1
ATOM 4034 O O . SER C 1 55 ? 108.021 131.715 119.652 1.00 61.29 55 SER C O 1
ATOM 4037 N N . GLY C 1 56 ? 106.467 130.316 118.908 1.00 41.42 56 GLY C N 1
ATOM 4038 C CA . GLY C 1 56 ? 107.400 129.211 118.892 1.00 44.53 56 GLY C CA 1
ATOM 4039 C C . GLY C 1 56 ? 108.521 129.311 117.863 1.00 48.54 56 GLY C C 1
ATOM 4040 O O . GLY C 1 56 ? 109.671 128.976 118.189 1.00 49.93 56 GLY C O 1
ATOM 4041 N N . LEU C 1 57 ? 108.221 129.748 116.627 1.00 40.72 57 LEU C N 1
ATOM 4042 C CA . LEU C 1 57 ? 109.281 129.962 115.665 1.00 42.64 57 LEU C CA 1
ATOM 4043 C C . LEU C 1 57 ? 110.354 130.914 116.164 1.00 53.36 57 LEU C C 1
ATOM 4044 O O . LEU C 1 57 ? 111.548 130.627 116.007 1.00 45.63 57 LEU C O 1
ATOM 4049 N N . ILE C 1 58 ? 109.927 132.048 116.743 1.00 40.80 58 ILE C N 1
ATOM 4050 C CA . ILE C 1 58 ? 110.857 132.989 117.341 1.00 51.05 58 ILE C CA 1
ATOM 4051 C C . ILE C 1 58 ? 111.788 132.295 118.332 1.00 54.33 58 ILE C C 1
ATOM 4052 O O . ILE C 1 58 ? 113.009 132.357 118.165 1.00 54.93 58 ILE C O 1
ATOM 4057 N N . THR C 1 59 ? 111.266 131.585 119.344 1.00 49.44 59 THR C N 1
ATOM 4058 C CA . THR C 1 59 ? 112.210 130.928 120.253 1.00 51.36 59 THR C CA 1
ATOM 4059 C C . THR C 1 59 ? 112.944 129.763 119.589 1.00 49.72 59 THR C C 1
ATOM 4060 O O . THR C 1 59 ? 114.086 129.483 119.989 1.00 49.48 59 THR C O 1
ATOM 4064 N N . PHE C 1 60 ? 112.399 129.145 118.521 1.00 44.19 60 PHE C N 1
ATOM 4065 C CA . PHE C 1 60 ? 113.122 128.029 117.883 1.00 42.53 60 PHE C CA 1
ATOM 4066 C C . PHE C 1 60 ? 114.382 128.493 117.181 1.00 50.26 60 PHE C C 1
ATOM 4067 O O . PHE C 1 60 ? 115.471 127.949 117.403 1.00 49.81 60 PHE C O 1
ATOM 4075 N N . ILE C 1 61 ? 114.260 129.595 116.406 1.00 48.06 61 ILE C N 1
ATOM 4076 C CA . ILE C 1 61 ? 115.417 130.158 115.726 1.00 45.28 61 ILE C CA 1
ATOM 4077 C C . ILE C 1 61 ? 116.487 130.512 116.755 1.00 51.09 61 ILE C C 1
ATOM 4078 O O . ILE C 1 61 ? 117.639 130.111 116.601 1.00 48.32 61 ILE C O 1
ATOM 4083 N N . ALA C 1 62 ? 116.090 131.255 117.810 1.00 51.82 62 ALA C N 1
ATOM 4084 C CA . ALA C 1 62 ? 117.008 131.615 118.888 1.00 53.38 62 ALA C CA 1
ATOM 4085 C C . ALA C 1 62 ? 117.621 130.396 119.597 1.00 46.34 62 ALA C C 1
ATOM 4086 O O . ALA C 1 62 ? 118.839 130.313 119.770 1.00 48.09 62 ALA C O 1
ATOM 4088 N N . ALA C 1 63 ? 116.841 129.377 119.935 1.00 47.51 63 ALA C N 1
ATOM 4089 C CA . ALA C 1 63 ? 117.463 128.186 120.534 1.00 48.11 63 ALA C CA 1
ATOM 4090 C C . ALA C 1 63 ? 118.584 127.622 119.671 1.00 56.54 63 ALA C C 1
ATOM 4091 O O . ALA C 1 63 ? 119.684 127.361 120.176 1.00 51.57 63 ALA C O 1
ATOM 4093 N N . VAL C 1 64 ? 118.315 127.462 118.357 1.00 51.12 64 VAL C N 1
ATOM 4094 C CA . VAL C 1 64 ? 119.311 126.836 117.500 1.00 51.81 64 VAL C CA 1
ATOM 4095 C C . VAL C 1 64 ? 120.518 127.757 117.330 1.00 49.55 64 VAL C C 1
ATOM 4096 O O . VAL C 1 64 ? 121.647 127.322 117.410 1.00 58.27 64 VAL C O 1
ATOM 4100 N N . HIS C 1 65 ? 120.319 129.073 117.157 1.00 56.60 65 HIS C N 1
ATOM 4101 C CA . HIS C 1 65 ? 121.481 129.937 117.046 1.00 52.62 65 HIS C CA 1
ATOM 4102 C C . HIS C 1 65 ? 122.226 130.036 118.383 1.00 47.18 65 HIS C C 1
ATOM 4103 O O . HIS C 1 65 ? 123.452 130.091 118.398 1.00 52.74 65 HIS C O 1
ATOM 4110 N N . TYR C 1 66 ? 121.532 130.061 119.525 1.00 42.02 66 TYR C N 1
ATOM 4111 C CA . TYR C 1 66 ? 122.224 130.069 120.820 1.00 48.31 66 TYR C CA 1
ATOM 4112 C C . TYR C 1 66 ? 123.061 128.812 120.998 1.00 50.89 66 TYR C C 1
ATOM 4113 O O . TYR C 1 66 ? 124.126 128.888 121.594 1.00 53.51 66 TYR C O 1
ATOM 4122 N N . TRP C 1 67 ? 122.633 127.673 120.440 1.00 51.46 67 TRP C N 1
ATOM 4123 C CA . TRP C 1 67 ? 123.447 126.482 120.511 1.00 45.95 67 TRP C CA 1
ATOM 4124 C C . TRP C 1 67 ? 124.803 126.689 119.850 1.00 53.28 67 TRP C C 1
ATOM 4125 O O . TRP C 1 67 ? 125.856 126.417 120.449 1.00 52.53 67 TRP C O 1
ATOM 4136 N N . TYR C 1 68 ? 124.803 127.249 118.647 1.00 51.83 68 TYR C N 1
ATOM 4137 C CA . TYR C 1 68 ? 126.062 127.506 117.954 1.00 50.29 68 TYR C CA 1
ATOM 4138 C C . TYR C 1 68 ? 126.867 128.561 118.725 1.00 52.05 68 TYR C C 1
ATOM 4139 O O . TYR C 1 68 ? 128.049 128.428 118.949 1.00 49.44 68 TYR C O 1
ATOM 4148 N N . MET C 1 69 ? 126.256 129.663 119.139 1.00 56.33 69 MET C N 1
ATOM 4149 C CA . MET C 1 69 ? 127.039 130.667 119.841 1.00 58.75 69 MET C CA 1
ATOM 4150 C C . MET C 1 69 ? 127.661 130.148 121.143 1.00 50.29 69 MET C C 1
ATOM 4151 O O . MET C 1 69 ? 128.806 130.504 121.481 1.00 49.28 69 MET C O 1
ATOM 4156 N N . ARG C 1 70 ? 126.918 129.321 121.887 1.00 53.03 70 ARG C N 1
ATOM 4157 C CA . ARG C 1 70 ? 127.422 128.694 123.111 1.00 52.22 70 ARG C CA 1
ATOM 4158 C C . ARG C 1 70 ? 128.675 127.872 122.854 1.00 52.81 70 ARG C C 1
ATOM 4159 O O . ARG C 1 70 ? 129.650 127.980 123.595 1.00 50.44 70 ARG C O 1
ATOM 4167 N N . ASP C 1 71 ? 128.657 127.090 121.761 1.00 52.56 71 ASP C N 1
ATOM 4168 C CA . ASP C 1 71 ? 129.812 126.295 121.415 1.00 49.23 71 ASP C CA 1
ATOM 4169 C C . ASP C 1 71 ? 130.976 127.174 121.030 1.00 55.19 71 ASP C C 1
ATOM 4170 O O . ASP C 1 71 ? 132.108 126.978 121.479 1.00 72.99 71 ASP C O 1
ATOM 4175 N N . TYR C 1 72 ? 130.693 128.194 120.245 1.00 63.87 72 TYR C N 1
ATOM 4176 C CA . TYR C 1 72 ? 131.766 129.039 119.777 1.00 60.45 72 TYR C CA 1
ATOM 4177 C C . TYR C 1 72 ? 132.427 129.747 120.946 1.00 56.60 72 TYR C C 1
ATOM 4178 O O . TYR C 1 72 ? 133.643 129.902 120.959 1.00 67.08 72 TYR C O 1
ATOM 4187 N N . TRP C 1 73 ? 131.641 130.188 121.924 1.00 57.97 73 TRP C N 1
ATOM 4188 C CA . TRP C 1 73 ? 132.232 130.805 123.111 1.00 56.87 73 TRP C CA 1
ATOM 4189 C C . TRP C 1 73 ? 133.083 129.824 123.901 1.00 58.94 73 TRP C C 1
ATOM 4190 O O . TRP C 1 73 ? 134.129 130.210 124.410 1.00 69.20 73 TRP C O 1
ATOM 4201 N N . SER C 1 74 ? 132.626 128.573 124.042 1.00 70.40 74 SER C N 1
ATOM 4202 C CA . SER C 1 74 ? 133.437 127.535 124.670 1.00 67.57 74 SER C CA 1
ATOM 4203 C C . SER C 1 74 ? 134.797 127.386 123.979 1.00 66.64 74 SER C C 1
ATOM 4204 O O . SER C 1 74 ? 135.814 127.289 124.647 1.00 84.55 74 SER C O 1
ATOM 4207 N N . GLY C 1 75 ? 134.823 127.432 122.646 1.00 71.30 75 GLY C N 1
ATOM 4208 C CA . GLY C 1 75 ? 136.070 127.312 121.911 1.00 76.97 75 GLY C CA 1
ATOM 4209 C C . GLY C 1 75 ? 136.985 128.534 122.053 1.00 76.67 75 GLY C C 1
ATOM 4210 O O . GLY C 1 75 ? 138.105 128.406 122.525 1.00 100.51 75 GLY C O 1
ATOM 4211 N N . PHE C 1 76 ? 136.492 129.717 121.671 1.00 74.31 76 PHE C N 1
ATOM 4212 C CA . PHE C 1 76 ? 137.330 130.872 121.452 1.00 72.05 76 PHE C CA 1
ATOM 4213 C C . PHE C 1 76 ? 137.191 131.960 122.513 1.00 73.01 76 PHE C C 1
ATOM 4214 O O . PHE C 1 76 ? 137.976 132.911 122.515 1.00 98.69 76 PHE C O 1
ATOM 4222 N N . ALA C 1 77 ? 136.200 131.874 123.382 1.00 72.48 77 ALA C N 1
ATOM 4223 C CA . ALA C 1 77 ? 135.939 132.942 124.338 1.00 74.33 77 ALA C CA 1
ATOM 4224 C C . ALA C 1 77 ? 135.709 134.291 123.653 1.00 84.50 77 ALA C C 1
ATOM 4225 O O . ALA C 1 77 ? 136.068 135.335 124.196 1.00 92.17 77 ALA C O 1
ATOM 4227 N N . GLU C 1 78 ? 135.051 134.256 122.487 1.00 85.90 78 GLU C N 1
ATOM 4228 C CA . GLU C 1 78 ? 134.631 135.458 121.788 1.00 78.26 78 GLU C CA 1
ATOM 4229 C C . GLU C 1 78 ? 133.175 135.334 121.326 1.00 74.81 78 GLU C C 1
ATOM 4230 O O . GLU C 1 78 ? 132.688 134.271 120.956 1.00 75.04 78 GLU C O 1
ATOM 4236 N N . SER C 1 79 ? 132.462 136.450 121.352 1.00 68.18 79 SER C N 1
ATOM 4237 C CA . SER C 1 79 ? 131.149 136.482 120.760 1.00 62.79 79 SER C CA 1
ATOM 4238 C C . SER C 1 79 ? 131.019 137.764 119.950 1.00 72.44 79 SER C C 1
ATOM 4239 O O . SER C 1 79 ? 130.570 138.787 120.460 1.00 93.83 79 SER C O 1
ATOM 4242 N N . PRO C 1 80 ? 131.409 137.745 118.658 1.00 76.19 80 PRO C N 1
ATOM 4243 C CA . PRO C 1 80 ? 131.263 138.920 117.801 1.00 71.07 80 PRO C CA 1
ATOM 4244 C C . PRO C 1 80 ? 129.796 139.339 117.602 1.00 71.30 80 PRO C C 1
ATOM 4245 O O . PRO C 1 80 ? 128.906 138.518 117.311 1.00 62.66 80 PRO C O 1
ATOM 4249 N N . VAL C 1 81 ? 129.533 140.629 117.793 1.00 56.90 81 VAL C N 1
ATOM 4250 C CA . VAL C 1 81 ? 128.173 141.116 117.841 1.00 69.50 81 VAL C CA 1
ATOM 4251 C C . VAL C 1 81 ? 127.505 140.824 116.499 1.00 70.70 81 VAL C C 1
ATOM 4252 O O . VAL C 1 81 ? 126.330 140.467 116.492 1.00 67.72 81 VAL C O 1
ATOM 4256 N N . PHE C 1 82 ? 128.252 140.951 115.388 1.00 61.08 82 PHE C N 1
ATOM 4257 C CA . PHE C 1 82 ? 127.642 140.793 114.084 1.00 68.26 82 PHE C CA 1
ATOM 4258 C C . PHE C 1 82 ? 127.022 139.405 113.963 1.00 64.29 82 PHE C C 1
ATOM 4259 O O . PHE C 1 82 ? 126.006 139.241 113.305 1.00 63.13 82 PHE C O 1
ATOM 4267 N N . PHE C 1 83 ? 127.571 138.422 114.663 1.00 56.31 83 PHE C N 1
ATOM 4268 C CA . PHE C 1 83 ? 127.052 137.081 114.536 1.00 55.03 83 PHE C CA 1
ATOM 4269 C C . PHE C 1 83 ? 125.684 136.945 115.193 1.00 55.89 83 PHE C C 1
ATOM 4270 O O . PHE C 1 83 ? 124.927 136.042 114.839 1.00 54.76 83 PHE C O 1
ATOM 4278 N N . ARG C 1 84 ? 125.352 137.826 116.135 1.00 51.71 84 ARG C N 1
ATOM 4279 C CA . ARG C 1 84 ? 124.024 137.790 116.722 1.00 49.66 84 ARG C CA 1
ATOM 4280 C C . ARG C 1 84 ? 122.969 138.168 115.690 1.00 57.80 84 ARG C C 1
ATOM 4281 O O . ARG C 1 84 ? 121.819 137.804 115.851 1.00 55.49 84 ARG C O 1
ATOM 4289 N N . TYR C 1 85 ? 123.332 138.941 114.662 1.00 57.27 85 TYR C N 1
ATOM 4290 C CA . TYR C 1 85 ? 122.357 139.383 113.683 1.00 51.92 85 TYR C CA 1
ATOM 4291 C C . TYR C 1 85 ? 121.805 138.245 112.844 1.00 52.82 85 TYR C C 1
ATOM 4292 O O . TYR C 1 85 ? 120.716 138.399 112.305 1.00 55.34 85 TYR C O 1
ATOM 4301 N N . VAL C 1 86 ? 122.487 137.086 112.803 1.00 51.44 86 VAL C N 1
ATOM 4302 C CA . VAL C 1 86 ? 121.937 135.908 112.133 1.00 56.85 86 VAL C CA 1
ATOM 4303 C C . VAL C 1 86 ? 120.547 135.618 112.641 1.00 55.48 86 VAL C C 1
ATOM 4304 O O . VAL C 1 86 ? 119.658 135.315 111.860 1.00 66.50 86 VAL C O 1
ATOM 4308 N N . ASP C 1 87 ? 120.349 135.712 113.965 1.00 61.15 87 ASP C N 1
ATOM 4309 C CA . ASP C 1 87 ? 119.035 135.484 114.549 1.00 59.33 87 ASP C CA 1
ATOM 4310 C C . ASP C 1 87 ? 118.152 136.735 114.435 1.00 58.78 87 ASP C C 1
ATOM 4311 O O . ASP C 1 87 ? 117.002 136.638 113.982 1.00 61.01 87 ASP C O 1
ATOM 4316 N N . TRP C 1 88 ? 118.654 137.901 114.864 1.00 54.60 88 TRP C N 1
ATOM 4317 C CA . TRP C 1 88 ? 117.837 139.121 114.875 1.00 59.70 88 TRP C CA 1
ATOM 4318 C C . TRP C 1 88 ? 117.188 139.446 113.534 1.00 52.61 88 TRP C C 1
ATOM 4319 O O . TRP C 1 88 ? 116.016 139.807 113.527 1.00 58.81 88 TRP C O 1
ATOM 4330 N N . VAL C 1 89 ? 117.876 139.235 112.401 1.00 54.32 89 VAL C N 1
ATOM 4331 C CA . VAL C 1 89 ? 117.267 139.549 111.117 1.00 56.12 89 VAL C CA 1
ATOM 4332 C C . VAL C 1 89 ? 116.034 138.679 110.861 1.00 60.70 89 VAL C C 1
ATOM 4333 O O . VAL C 1 89 ? 115.172 139.104 110.097 1.00 57.05 89 VAL C O 1
ATOM 4337 N N . LEU C 1 90 ? 115.913 137.492 111.475 1.00 55.36 90 LEU C N 1
ATOM 4338 C CA . LEU C 1 90 ? 114.701 136.694 111.280 1.00 56.02 90 LEU C CA 1
ATOM 4339 C C . LEU C 1 90 ? 113.697 136.946 112.399 1.00 57.53 90 LEU C C 1
ATOM 4340 O O . LEU C 1 90 ? 112.511 137.074 112.144 1.00 61.69 90 LEU C O 1
ATOM 4345 N N . THR C 1 91 ? 114.154 136.997 113.663 1.00 56.65 91 THR C N 1
ATOM 4346 C CA . THR C 1 91 ? 113.202 137.022 114.767 1.00 55.16 91 THR C CA 1
ATOM 4347 C C . THR C 1 91 ? 112.555 138.395 114.933 1.00 50.45 91 THR C C 1
ATOM 4348 O O . THR C 1 91 ? 111.356 138.462 115.190 1.00 49.76 91 THR C O 1
ATOM 4352 N N . VAL C 1 92 ? 113.269 139.507 114.682 1.00 53.02 92 VAL C N 1
ATOM 4353 C CA . VAL C 1 92 ? 112.636 140.810 114.919 1.00 50.13 92 VAL C CA 1
ATOM 4354 C C . VAL C 1 92 ? 111.458 141.055 113.972 1.00 55.45 92 VAL C C 1
ATOM 4355 O O . VAL C 1 92 ? 110.395 141.473 114.422 1.00 48.31 92 VAL C O 1
ATOM 4359 N N . PRO C 1 93 ? 111.534 140.740 112.661 1.00 49.77 93 PRO C N 1
ATOM 4360 C CA . PRO C 1 93 ? 110.342 140.755 111.823 1.00 49.81 93 PRO C CA 1
ATOM 4361 C C . PRO C 1 93 ? 109.222 139.823 112.278 1.00 60.10 93 PRO C C 1
ATOM 4362 O O . PRO C 1 93 ? 108.066 140.234 112.312 1.00 59.09 93 PRO C O 1
ATOM 4366 N N . LEU C 1 94 ? 109.540 138.599 112.722 1.00 57.78 94 LEU C N 1
ATOM 4367 C CA . LEU C 1 94 ? 108.481 137.732 113.236 1.00 55.46 94 LEU C CA 1
ATOM 4368 C C . LEU C 1 94 ? 107.823 138.372 114.443 1.00 50.12 94 LEU C C 1
ATOM 4369 O O . LEU C 1 94 ? 106.606 138.343 114.560 1.00 58.42 94 LEU C O 1
ATOM 4374 N N . MET C 1 95 ? 108.590 138.979 115.345 1.00 53.34 95 MET C N 1
ATOM 4375 C CA . MET C 1 95 ? 107.949 139.661 116.479 1.00 60.59 95 MET C CA 1
ATOM 4376 C C . MET C 1 95 ? 107.038 140.778 115.999 1.00 60.64 95 MET C C 1
ATOM 4377 O O . MET C 1 95 ? 105.901 140.847 116.432 1.00 63.92 95 MET C O 1
ATOM 4382 N N . CYS C 1 96 ? 107.470 141.578 115.013 1.00 68.93 96 CYS C N 1
ATOM 4383 C CA . CYS C 1 96 ? 106.618 142.630 114.452 1.00 69.43 96 CYS C CA 1
ATOM 4384 C C . CYS C 1 96 ? 105.335 142.098 113.799 1.00 62.33 96 CYS C C 1
ATOM 4385 O O . CYS C 1 96 ? 104.262 142.665 114.003 1.00 71.87 96 CYS C O 1
ATOM 4388 N N . VAL C 1 97 ? 105.398 140.930 113.158 1.00 64.19 97 VAL C N 1
ATOM 4389 C CA . VAL C 1 97 ? 104.207 140.286 112.615 1.00 60.84 97 VAL C CA 1
ATOM 4390 C C . VAL C 1 97 ? 103.190 139.949 113.702 1.00 58.00 97 VAL C C 1
ATOM 4391 O O . VAL C 1 97 ? 101.975 140.014 113.481 1.00 56.77 97 VAL C O 1
ATOM 4395 N N . GLU C 1 98 ? 103.648 139.615 114.910 1.00 62.59 98 GLU C N 1
ATOM 4396 C CA . GLU C 1 98 ? 102.707 139.355 115.995 1.00 60.70 98 GLU C CA 1
ATOM 4397 C C . GLU C 1 98 ? 101.747 140.525 116.241 1.00 64.09 98 GLU C C 1
ATOM 4398 O O . GLU C 1 98 ? 100.597 140.264 116.583 1.00 56.16 98 GLU C O 1
ATOM 4404 N N . PHE C 1 99 ? 102.144 141.800 116.010 1.00 67.77 99 PHE C N 1
ATOM 4405 C CA . PHE C 1 99 ? 101.158 142.881 116.133 1.00 61.57 99 PHE C CA 1
ATOM 4406 C C . PHE C 1 99 ? 100.008 142.684 115.145 1.00 60.57 99 PHE C C 1
ATOM 4407 O O . PHE C 1 99 ? 98.844 142.854 115.505 1.00 57.47 99 PHE C O 1
ATOM 4415 N N . TYR C 1 100 ? 100.321 142.227 113.929 1.00 62.51 100 TYR C N 1
ATOM 4416 C CA . TYR C 1 100 ? 99.269 141.980 112.964 1.00 59.12 100 TYR C CA 1
ATOM 4417 C C . TYR C 1 100 ? 98.389 140.831 113.432 1.00 59.58 100 TYR C C 1
ATOM 4418 O O . TYR C 1 100 ? 97.165 140.977 113.479 1.00 64.85 100 TYR C O 1
ATOM 4427 N N . LEU C 1 101 ? 99.000 139.716 113.854 1.00 60.95 101 LEU C N 1
ATOM 4428 C CA . LEU C 1 101 ? 98.218 138.533 114.231 1.00 58.14 101 LEU C CA 1
ATOM 4429 C C . LEU C 1 101 ? 97.271 138.834 115.386 1.00 53.79 101 LEU C C 1
ATOM 4430 O O . LEU C 1 101 ? 96.105 138.468 115.299 1.00 71.46 101 LEU C O 1
ATOM 4435 N N . ILE C 1 102 ? 97.699 139.581 116.417 1.00 61.22 102 ILE C N 1
ATOM 4436 C CA . ILE C 1 102 ? 96.785 139.857 117.516 1.00 68.55 102 ILE C CA 1
ATOM 4437 C C . ILE C 1 102 ? 95.753 140.955 117.206 1.00 70.35 102 ILE C C 1
ATOM 4438 O O . ILE C 1 102 ? 94.799 141.083 117.957 1.00 72.46 102 ILE C O 1
ATOM 4443 N N . LEU C 1 103 ? 95.888 141.726 116.126 1.00 82.52 103 LEU C N 1
ATOM 4444 C CA . LEU C 1 103 ? 94.921 142.781 115.844 1.00 76.99 103 LEU C CA 1
ATOM 4445 C C . LEU C 1 103 ? 94.064 142.446 114.629 1.00 78.11 103 LEU C C 1
ATOM 4446 O O . LEU C 1 103 ? 93.248 143.262 114.218 1.00 85.18 103 LEU C O 1
ATOM 4451 N N . LYS C 1 104 ? 94.273 141.278 114.033 1.00 83.94 104 LYS C N 1
ATOM 4452 C CA . LYS C 1 104 ? 93.555 140.903 112.825 1.00 90.54 104 LYS C CA 1
ATOM 4453 C C . LYS C 1 104 ? 92.049 140.829 113.099 1.00 96.15 104 LYS C C 1
ATOM 4454 O O . LYS C 1 104 ? 91.255 141.161 112.224 1.00 107.52 104 LYS C O 1
ATOM 4460 N N . VAL C 1 105 ? 91.659 140.435 114.321 1.00 93.83 105 VAL C N 1
ATOM 4461 C CA . VAL C 1 105 ? 90.259 140.322 114.695 1.00 101.61 105 VAL C CA 1
ATOM 4462 C C . VAL C 1 105 ? 89.661 141.720 114.825 1.00 109.68 105 VAL C C 1
ATOM 4463 O O . VAL C 1 105 ? 88.492 141.937 114.518 1.00 125.35 105 VAL C O 1
ATOM 4467 N N . ALA C 1 106 ? 90.477 142.658 115.296 1.00 90.83 106 ALA C N 1
ATOM 4468 C CA . ALA C 1 106 ? 90.041 144.022 115.514 1.00 90.57 106 ALA C CA 1
ATOM 4469 C C . ALA C 1 106 ? 90.011 144.815 114.203 1.00 81.16 106 ALA C C 1
ATOM 4470 O O . ALA C 1 106 ? 89.712 146.009 114.215 1.00 103.27 106 ALA C O 1
ATOM 4472 N N . GLY C 1 107 ? 90.365 144.169 113.089 1.00 79.48 107 GLY C N 1
ATOM 4473 C CA . GLY C 1 107 ? 90.221 144.773 111.777 1.00 94.53 107 GLY C CA 1
ATOM 4474 C C . GLY C 1 107 ? 91.518 145.320 111.181 1.00 95.88 107 GLY C C 1
ATOM 4475 O O . GLY C 1 107 ? 91.463 146.170 110.295 1.00 102.71 107 GLY C O 1
ATOM 4476 N N . ALA C 1 108 ? 92.680 144.825 111.626 1.00 85.47 108 ALA C N 1
ATOM 4477 C CA . ALA C 1 108 ? 93.929 145.183 110.974 1.00 78.89 108 ALA C CA 1
ATOM 4478 C C . ALA C 1 108 ? 93.944 144.592 109.567 1.00 81.58 108 ALA C C 1
ATOM 4479 O O . ALA C 1 108 ? 93.404 143.508 109.338 1.00 93.54 108 ALA C O 1
ATOM 4481 N N . LYS C 1 109 ? 94.589 145.310 108.646 1.00 88.00 109 LYS C N 1
ATOM 4482 C CA . LYS C 1 109 ? 94.664 144.929 107.244 1.00 86.56 109 LYS C CA 1
ATOM 4483 C C . LYS C 1 109 ? 96.106 144.597 106.886 1.00 84.08 109 LYS C C 1
ATOM 4484 O O . LYS C 1 109 ? 97.032 145.071 107.538 1.00 91.97 109 LYS C O 1
ATOM 4490 N N . LYS C 1 110 ? 96.307 143.813 105.823 1.00 90.08 110 LYS C N 1
ATOM 4491 C CA . LYS C 1 110 ? 97.642 143.370 105.451 1.00 85.08 110 LYS C CA 1
ATOM 4492 C C . LYS C 1 110 ? 98.607 144.544 105.270 1.00 78.36 110 LYS C C 1
ATOM 4493 O O . LYS C 1 110 ? 99.819 144.389 105.439 1.00 88.68 110 LYS C O 1
ATOM 4499 N N . SER C 1 111 ? 98.067 145.712 104.925 1.00 87.40 111 SER C N 1
ATOM 4500 C CA . SER C 1 111 ? 98.863 146.922 104.833 1.00 90.12 111 SER C CA 1
ATOM 4501 C C . SER C 1 111 ? 99.706 147.082 106.098 1.00 76.92 111 SER C C 1
ATOM 4502 O O . SER C 1 111 ? 100.880 147.445 106.013 1.00 91.09 111 SER C O 1
ATOM 4505 N N . LEU C 1 112 ? 99.112 146.785 107.259 1.00 66.00 112 LEU C N 1
ATOM 4506 C CA . LEU C 1 112 ? 99.806 146.959 108.521 1.00 77.49 112 LEU C CA 1
ATOM 4507 C C . LEU C 1 112 ? 100.940 145.941 108.591 1.00 74.47 112 LEU C C 1
ATOM 4508 O O . LEU C 1 112 ? 102.089 146.309 108.889 1.00 73.52 112 LEU C O 1
ATOM 4513 N N . MET C 1 113 ? 100.633 144.690 108.221 1.00 68.99 113 MET C N 1
ATOM 4514 C CA . MET C 1 113 ? 101.638 143.635 108.235 1.00 66.41 113 MET C CA 1
ATOM 4515 C C . MET C 1 113 ? 102.862 144.019 107.405 1.00 72.63 113 MET C C 1
ATOM 4516 O O . MET C 1 113 ? 104.007 143.930 107.876 1.00 68.29 113 MET C O 1
ATOM 4521 N N . TRP C 1 114 ? 102.624 144.450 106.166 1.00 66.35 114 TRP C N 1
ATOM 4522 C CA . TRP C 1 114 ? 103.711 144.831 105.271 1.00 69.42 114 TRP C CA 1
ATOM 4523 C C . TRP C 1 114 ? 104.500 146.011 105.815 1.00 70.06 114 TRP C C 1
ATOM 4524 O O . TRP C 1 114 ? 105.734 145.980 105.800 1.00 66.04 114 TRP C O 1
ATOM 4535 N N . LYS C 1 115 ? 103.802 147.041 106.319 1.00 69.48 115 LYS C N 1
ATOM 4536 C CA . LYS C 1 115 ? 104.496 148.165 106.934 1.00 70.16 115 LYS C CA 1
ATOM 4537 C C . LYS C 1 115 ? 105.463 147.656 108.005 1.00 75.35 115 LYS C C 1
ATOM 4538 O O . LYS C 1 115 ? 106.659 147.989 107.979 1.00 66.19 115 LYS C O 1
ATOM 4544 N N . LEU C 1 116 ? 104.956 146.819 108.933 1.00 60.25 116 LEU C N 1
ATOM 4545 C CA . LEU C 1 116 ? 105.802 146.387 110.039 1.00 68.18 116 LEU C CA 1
ATOM 4546 C C . LEU C 1 116 ? 106.951 145.536 109.532 1.00 63.48 116 LEU C C 1
ATOM 4547 O O . LEU C 1 116 ? 108.091 145.738 109.962 1.00 70.23 116 LEU C O 1
ATOM 4552 N N . ILE C 1 117 ? 106.673 144.618 108.587 1.00 63.23 117 ILE C N 1
ATOM 4553 C CA . ILE C 1 117 ? 107.762 143.802 108.075 1.00 59.75 117 ILE C CA 1
ATOM 4554 C C . ILE C 1 117 ? 108.831 144.693 107.455 1.00 62.61 117 ILE C C 1
ATOM 4555 O O . ILE C 1 117 ? 110.009 144.552 107.786 1.00 58.08 117 ILE C O 1
ATOM 4560 N N . PHE C 1 118 ? 108.414 145.633 106.587 1.00 62.99 118 PHE C N 1
ATOM 4561 C CA . PHE C 1 118 ? 109.359 146.533 105.934 1.00 61.18 118 PHE C CA 1
ATOM 4562 C C . PHE C 1 118 ? 110.206 147.307 106.957 1.00 64.80 118 PHE C C 1
ATOM 4563 O O . PHE C 1 118 ? 111.435 147.316 106.864 1.00 58.54 118 PHE C O 1
ATOM 4571 N N . LEU C 1 119 ? 109.578 147.953 107.943 1.00 59.84 119 LEU C N 1
ATOM 4572 C CA . LEU C 1 119 ? 110.358 148.740 108.887 1.00 60.06 119 LEU C CA 1
ATOM 4573 C C . LEU C 1 119 ? 111.313 147.844 109.669 1.00 63.16 119 LEU C C 1
ATOM 4574 O O . LEU C 1 119 ? 112.491 148.178 109.816 1.00 60.54 119 LEU C O 1
ATOM 4579 N N . SER C 1 120 ? 110.846 146.674 110.130 1.00 60.05 120 SER C N 1
ATOM 4580 C CA . SER C 1 120 ? 111.714 145.828 110.941 1.00 64.53 120 SER C CA 1
ATOM 4581 C C . SER C 1 120 ? 112.927 145.366 110.141 1.00 61.84 120 SER C C 1
ATOM 4582 O O . SER C 1 120 ? 114.062 145.461 110.623 1.00 55.00 120 SER C O 1
ATOM 4585 N N . VAL C 1 121 ? 112.699 144.949 108.879 1.00 60.28 121 VAL C N 1
ATOM 4586 C CA . VAL C 1 121 ? 113.801 144.495 108.043 1.00 56.10 121 VAL C CA 1
ATOM 4587 C C . VAL C 1 121 ? 114.779 145.632 107.752 1.00 58.45 121 VAL C C 1
ATOM 4588 O O . VAL C 1 121 ? 115.993 145.456 107.870 1.00 61.34 121 VAL C O 1
ATOM 4592 N N . VAL C 1 122 ? 114.281 146.813 107.377 1.00 60.44 122 VAL C N 1
ATOM 4593 C CA . VAL C 1 122 ? 115.181 147.944 107.199 1.00 65.01 122 VAL C CA 1
ATOM 4594 C C . VAL C 1 122 ? 115.995 148.154 108.476 1.00 58.17 122 VAL C C 1
ATOM 4595 O O . VAL C 1 122 ? 117.226 148.259 108.437 1.00 54.21 122 VAL C O 1
ATOM 4599 N N . MET C 1 123 ? 115.322 148.228 109.624 1.00 54.90 123 MET C N 1
ATOM 4600 C CA . MET C 1 123 ? 116.062 148.411 110.872 1.00 55.17 123 MET C CA 1
ATOM 4601 C C . MET C 1 123 ? 117.203 147.409 111.006 1.00 60.12 123 MET C C 1
ATOM 4602 O O . MET C 1 123 ? 118.354 147.806 111.220 1.00 60.41 123 MET C O 1
ATOM 4607 N N . LEU C 1 124 ? 116.932 146.102 110.806 1.00 59.92 124 LEU C N 1
ATOM 4608 C CA . LEU C 1 124 ? 117.973 145.115 111.101 1.00 59.21 124 LEU C CA 1
ATOM 4609 C C . LEU C 1 124 ? 119.087 145.121 110.064 1.00 62.69 124 LEU C C 1
ATOM 4610 O O . LEU C 1 124 ? 120.265 145.073 110.427 1.00 53.75 124 LEU C O 1
ATOM 4615 N N . VAL C 1 125 ? 118.738 145.262 108.778 1.00 61.52 125 VAL C N 1
ATOM 4616 C CA . VAL C 1 125 ? 119.749 145.241 107.744 1.00 57.19 125 VAL C CA 1
ATOM 4617 C C . VAL C 1 125 ? 120.621 146.497 107.789 1.00 59.95 125 VAL C C 1
ATOM 4618 O O . VAL C 1 125 ? 121.862 146.381 107.775 1.00 59.17 125 VAL C O 1
ATOM 4622 N N . THR C 1 126 ? 120.040 147.691 107.931 1.00 56.23 126 THR C N 1
ATOM 4623 C CA . THR C 1 126 ? 120.904 148.861 108.131 1.00 63.37 126 THR C CA 1
ATOM 4624 C C . THR C 1 126 ? 121.807 148.686 109.357 1.00 65.28 126 THR C C 1
ATOM 4625 O O . THR C 1 126 ? 122.983 149.053 109.322 1.00 58.51 126 THR C O 1
ATOM 4629 N N . GLY C 1 127 ? 121.273 148.115 110.453 1.00 56.68 127 GLY C N 1
ATOM 4630 C CA . GLY C 1 127 ? 122.107 147.837 111.607 1.00 54.70 127 GLY C CA 1
ATOM 4631 C C . GLY C 1 127 ? 123.296 146.941 111.283 1.00 65.58 127 GLY C C 1
ATOM 4632 O O . GLY C 1 127 ? 124.420 147.211 111.724 1.00 53.84 127 GLY C O 1
ATOM 4633 N N . TYR C 1 128 ? 123.056 145.890 110.475 1.00 61.71 128 TYR C N 1
ATOM 4634 C CA . TYR C 1 128 ? 124.141 144.988 110.108 1.00 63.83 128 TYR C CA 1
ATOM 4635 C C . TYR C 1 128 ? 125.183 145.671 109.219 1.00 65.13 128 TYR C C 1
ATOM 4636 O O . TYR C 1 128 ? 126.369 145.439 109.415 1.00 56.63 128 TYR C O 1
ATOM 4645 N N . PHE C 1 129 ? 124.750 146.502 108.247 1.00 71.28 129 PHE C N 1
ATOM 4646 C CA . PHE C 1 129 ? 125.688 147.285 107.442 1.00 79.61 129 PHE C CA 1
ATOM 4647 C C . PHE C 1 129 ? 126.576 148.154 108.328 1.00 69.80 129 PHE C C 1
ATOM 4648 O O . PHE C 1 129 ? 127.792 148.147 108.159 1.00 67.00 129 PHE C O 1
ATOM 4656 N N . GLY C 1 130 ? 125.984 148.852 109.301 1.00 73.03 130 GLY C N 1
ATOM 4657 C CA . GLY C 1 130 ? 126.782 149.627 110.235 1.00 76.53 130 GLY C CA 1
ATOM 4658 C C . GLY C 1 130 ? 127.793 148.784 111.006 1.00 74.46 130 GLY C C 1
ATOM 4659 O O . GLY C 1 130 ? 128.896 149.238 111.281 1.00 79.69 130 GLY C O 1
ATOM 4660 N N . GLU C 1 131 ? 127.412 147.554 111.376 1.00 76.26 131 GLU C N 1
ATOM 4661 C CA . GLU C 1 131 ? 128.225 146.751 112.285 1.00 81.75 131 GLU C CA 1
ATOM 4662 C C . GLU C 1 131 ? 129.307 145.927 111.585 1.00 75.89 131 GLU C C 1
ATOM 4663 O O . GLU C 1 131 ? 130.316 145.606 112.202 1.00 87.57 131 GLU C O 1
ATOM 4669 N N . ALA C 1 132 ? 129.097 145.559 110.317 1.00 85.30 132 ALA C N 1
ATOM 4670 C CA . ALA C 1 132 ? 129.872 144.492 109.695 1.00 79.30 132 ALA C CA 1
ATOM 4671 C C . ALA C 1 132 ? 130.431 144.860 108.319 1.00 71.63 132 ALA C C 1
ATOM 4672 O O . ALA C 1 132 ? 131.541 144.443 108.013 1.00 84.57 132 ALA C O 1
ATOM 4674 N N . VAL C 1 133 ? 129.686 145.621 107.501 1.00 77.18 133 VAL C N 1
ATOM 4675 C CA . VAL C 1 133 ? 130.122 145.876 106.136 1.00 87.70 133 VAL C CA 1
ATOM 467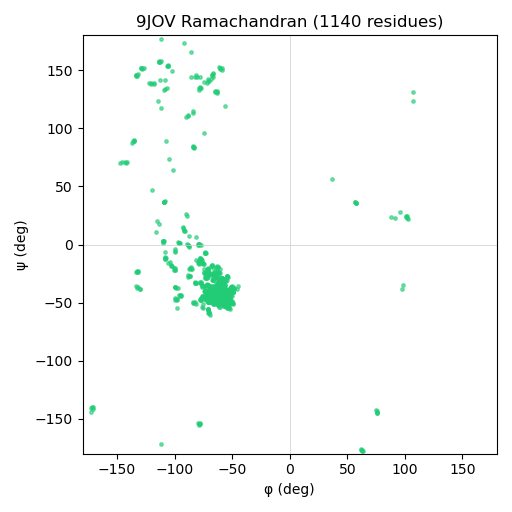6 C C . VAL C 1 133 ? 130.782 147.253 106.029 1.00 85.29 133 VAL C C 1
ATOM 4677 O O . VAL C 1 133 ? 131.750 147.399 105.288 1.00 111.69 133 VAL C O 1
ATOM 4681 N N . ASP C 1 134 ? 130.280 148.252 106.757 1.00 82.96 134 ASP C N 1
ATOM 4682 C CA . ASP C 1 134 ? 130.727 149.626 106.570 1.00 85.37 134 ASP C CA 1
ATOM 4683 C C . ASP C 1 134 ? 130.830 150.375 107.899 1.00 79.94 134 ASP C C 1
ATOM 4684 O O . ASP C 1 134 ? 130.051 151.290 108.165 1.00 82.47 134 ASP C O 1
ATOM 4689 N N . ARG C 1 135 ? 131.823 150.010 108.719 1.00 88.17 135 ARG C N 1
ATOM 4690 C CA . ARG C 1 135 ? 131.905 150.541 110.071 1.00 89.09 135 ARG C CA 1
ATOM 4691 C C . ARG C 1 135 ? 132.411 151.978 110.072 1.00 102.24 135 ARG C C 1
ATOM 4692 O O . ARG C 1 135 ? 132.292 152.663 111.084 1.00 111.67 135 ARG C O 1
ATOM 4700 N N . GLY C 1 136 ? 133.004 152.412 108.955 1.00 107.76 136 GLY C N 1
ATOM 4701 C CA . GLY C 1 136 ? 133.365 153.808 108.788 1.00 113.09 136 GLY C CA 1
ATOM 4702 C C . GLY C 1 136 ? 132.157 154.721 108.991 1.00 108.35 136 GLY C C 1
ATOM 4703 O O . GLY C 1 136 ? 132.265 155.753 109.651 1.00 120.43 136 GLY C O 1
ATOM 4704 N N . ASN C 1 137 ? 131.009 154.298 108.450 1.00 101.88 137 ASN C N 1
ATOM 4705 C CA . ASN C 1 137 ? 129.800 155.102 108.448 1.00 104.46 137 ASN C CA 1
ATOM 4706 C C . ASN C 1 137 ? 128.763 154.522 109.411 1.00 102.37 137 ASN C C 1
ATOM 4707 O O . ASN C 1 137 ? 127.557 154.604 109.154 1.00 90.24 137 ASN C O 1
ATOM 4712 N N . ALA C 1 138 ? 129.241 153.995 110.549 1.00 98.13 138 ALA C N 1
ATOM 4713 C CA . ALA C 1 138 ? 128.390 153.310 111.510 1.00 94.93 138 ALA C CA 1
ATOM 4714 C C . ALA C 1 138 ? 127.335 154.241 112.102 1.00 98.47 138 ALA C C 1
ATOM 4715 O O . ALA C 1 138 ? 126.216 153.802 112.382 1.00 85.78 138 ALA C O 1
ATOM 4717 N N . TRP C 1 139 ? 127.694 155.519 112.287 1.00 95.19 139 TRP C N 1
ATOM 4718 C CA . TRP C 1 139 ? 126.763 156.498 112.827 1.00 93.69 139 TRP C CA 1
ATOM 4719 C C . TRP C 1 139 ? 125.616 156.743 111.852 1.00 83.24 139 TRP C C 1
ATOM 4720 O O . TRP C 1 139 ? 124.469 156.896 112.263 1.00 101.13 139 TRP C O 1
ATOM 4731 N N . LEU C 1 140 ? 125.925 156.754 110.552 1.00 82.18 140 LEU C N 1
ATOM 4732 C CA . LEU C 1 140 ? 124.914 157.019 109.547 1.00 81.82 140 LEU C CA 1
ATOM 4733 C C . LEU C 1 140 ? 123.966 155.830 109.462 1.00 86.99 140 LEU C C 1
ATOM 4734 O O . LEU C 1 140 ? 122.750 156.007 109.485 1.00 89.09 140 LEU C O 1
ATOM 4739 N N . TRP C 1 141 ? 124.532 154.620 109.352 1.00 80.73 141 TRP C N 1
ATOM 4740 C CA . TRP C 1 141 ? 123.716 153.418 109.365 1.00 75.71 141 TRP C CA 1
ATOM 4741 C C . TRP C 1 141 ? 122.924 153.335 110.661 1.00 77.87 141 TRP C C 1
ATOM 4742 O O . TRP C 1 141 ? 121.719 153.049 110.639 1.00 80.58 141 TRP C O 1
ATOM 4753 N N . GLY C 1 142 ? 123.578 153.670 111.783 1.00 70.73 142 GLY C N 1
ATOM 4754 C CA . GLY C 1 142 ? 122.859 153.740 113.045 1.00 80.81 142 GLY C CA 1
ATOM 4755 C C . GLY C 1 142 ? 121.588 154.588 112.931 1.00 73.58 142 GLY C C 1
ATOM 4756 O O . GLY C 1 142 ? 120.490 154.182 113.323 1.00 80.86 142 GLY C O 1
ATOM 4757 N N . LEU C 1 143 ? 121.769 155.769 112.349 1.00 80.61 143 LEU C N 1
ATOM 4758 C CA . LEU C 1 143 ? 120.711 156.749 112.266 1.00 76.68 143 LEU C CA 1
ATOM 4759 C C . LEU C 1 143 ? 119.564 156.228 111.406 1.00 74.52 143 LEU C C 1
ATOM 4760 O O . LEU C 1 143 ? 118.408 156.327 111.802 1.00 64.41 143 LEU C O 1
ATOM 4765 N N . PHE C 1 144 ? 119.866 155.647 110.236 1.00 70.20 144 PHE C N 1
ATOM 4766 C CA . PHE C 1 144 ? 118.815 154.993 109.454 1.00 76.46 144 PHE C CA 1
ATOM 4767 C C . PHE C 1 144 ? 118.100 153.914 110.277 1.00 74.54 144 PHE C C 1
ATOM 4768 O O . PHE C 1 144 ? 116.863 153.875 110.298 1.00 68.76 144 PHE C O 1
ATOM 4776 N N . SER C 1 145 ? 118.845 153.059 110.992 1.00 61.65 145 SER C N 1
ATOM 4777 C CA . SER C 1 145 ? 118.178 152.056 111.817 1.00 62.78 145 SER C CA 1
ATOM 4778 C C . SER C 1 145 ? 117.308 152.753 112.864 1.00 74.90 145 SER C C 1
ATOM 4779 O O . SER C 1 145 ? 116.134 152.381 113.056 1.00 60.31 145 SER C O 1
ATOM 4782 N N . GLY C 1 146 ? 117.896 153.770 113.528 1.00 61.66 146 GLY C N 1
ATOM 4783 C CA . GLY C 1 146 ? 117.208 154.536 114.559 1.00 69.95 146 GLY C CA 1
ATOM 4784 C C . GLY C 1 146 ? 115.858 155.077 114.086 1.00 66.58 146 GLY C C 1
ATOM 4785 O O . GLY C 1 146 ? 114.842 154.983 114.778 1.00 63.71 146 GLY C O 1
ATOM 4786 N N . VAL C 1 147 ? 115.822 155.568 112.852 1.00 65.27 147 VAL C N 1
ATOM 4787 C CA . VAL C 1 147 ? 114.593 156.152 112.348 1.00 69.46 147 VAL C CA 1
ATOM 4788 C C . VAL C 1 147 ? 113.564 155.059 112.117 1.00 66.95 147 VAL C C 1
ATOM 4789 O O . VAL C 1 147 ? 112.380 155.252 112.426 1.00 67.38 147 VAL C O 1
ATOM 4793 N N . ALA C 1 148 ? 113.985 153.908 111.561 1.00 70.42 148 ALA C N 1
ATOM 4794 C CA . ALA C 1 148 ? 113.049 152.794 111.437 1.00 66.73 148 ALA C CA 1
ATOM 4795 C C . ALA C 1 148 ? 112.525 152.385 112.828 1.00 57.75 148 ALA C C 1
ATOM 4796 O O . ALA C 1 148 ? 111.330 152.229 113.048 1.00 54.89 148 ALA C O 1
ATOM 4798 N N . TYR C 1 149 ? 113.396 152.276 113.811 1.00 54.73 149 TYR C N 1
ATOM 4799 C CA . TYR C 1 149 ? 112.910 151.977 115.145 1.00 61.96 149 TYR C CA 1
ATOM 4800 C C . TYR C 1 149 ? 111.838 152.971 115.571 1.00 68.42 149 TYR C C 1
ATOM 4801 O O . TYR C 1 149 ? 110.745 152.549 115.971 1.00 62.49 149 TYR C O 1
ATOM 4810 N N . PHE C 1 150 ? 112.126 154.277 115.430 1.00 70.59 150 PHE C N 1
ATOM 4811 C CA . PHE C 1 150 ? 111.200 155.298 115.913 1.00 67.01 150 PHE C CA 1
ATOM 4812 C C . PHE C 1 150 ? 109.835 155.169 115.237 1.00 68.77 150 PHE C C 1
ATOM 4813 O O . PHE C 1 150 ? 108.797 155.255 115.894 1.00 61.72 150 PHE C O 1
ATOM 4821 N N . TRP C 1 151 ? 109.847 154.898 113.930 1.00 58.77 151 TRP C N 1
ATOM 4822 C CA . TRP C 1 151 ? 108.604 154.695 113.226 1.00 63.82 151 TRP C CA 1
ATOM 4823 C C . TRP C 1 151 ? 107.828 153.507 113.796 1.00 71.14 151 TRP C C 1
ATOM 4824 O O . TRP C 1 151 ? 106.612 153.602 114.012 1.00 68.19 151 TRP C O 1
ATOM 4835 N N . ILE C 1 152 ? 108.512 152.406 114.103 1.00 61.41 152 ILE C N 1
ATOM 4836 C CA . ILE C 1 152 ? 107.790 151.276 114.657 1.00 64.66 152 ILE C CA 1
ATOM 4837 C C . ILE C 1 152 ? 107.179 151.697 115.991 1.00 60.24 152 ILE C C 1
ATOM 4838 O O . ILE C 1 152 ? 105.982 151.517 116.256 1.00 53.46 152 ILE C O 1
ATOM 4843 N N . VAL C 1 153 ? 108.007 152.246 116.870 1.00 58.77 153 VAL C N 1
ATOM 4844 C CA . VAL C 1 153 ? 107.471 152.702 118.147 1.00 67.34 153 VAL C CA 1
ATOM 4845 C C . VAL C 1 153 ? 106.275 153.625 117.949 1.00 71.29 153 VAL C C 1
ATOM 4846 O O . VAL C 1 153 ? 105.278 153.443 118.646 1.00 90.40 153 VAL C O 1
ATOM 4850 N N . ILE C 1 154 ? 106.356 154.612 117.041 1.00 61.11 154 ILE C N 1
ATOM 4851 C CA . ILE C 1 154 ? 105.242 155.544 116.913 1.00 69.80 154 ILE C CA 1
ATOM 4852 C C . ILE C 1 154 ? 104.015 154.799 116.418 1.00 71.08 154 ILE C C 1
ATOM 4853 O O . ILE C 1 154 ? 102.905 155.082 116.865 1.00 77.26 154 ILE C O 1
ATOM 4858 N N . GLU C 1 155 ? 104.193 153.873 115.469 1.00 69.36 155 GLU C N 1
ATOM 4859 C CA . GLU C 1 155 ? 103.040 153.155 114.943 1.00 66.49 155 GLU C CA 1
ATOM 4860 C C . GLU C 1 155 ? 102.263 152.463 116.054 1.00 68.31 155 GLU C C 1
ATOM 4861 O O . GLU C 1 155 ? 101.053 152.635 116.144 1.00 79.53 155 GLU C O 1
ATOM 4867 N N . ILE C 1 156 ? 102.949 151.725 116.938 1.00 63.88 156 ILE C N 1
ATOM 4868 C CA . ILE C 1 156 ? 102.241 150.884 117.896 1.00 69.19 156 ILE C CA 1
ATOM 4869 C C . ILE C 1 156 ? 101.771 151.688 119.104 1.00 67.02 156 ILE C C 1
ATOM 4870 O O . ILE C 1 156 ? 100.739 151.350 119.668 1.00 66.11 156 ILE C O 1
ATOM 4875 N N . TRP C 1 157 ? 102.508 152.711 119.536 1.00 63.29 157 TRP C N 1
ATOM 4876 C CA . TRP C 1 157 ? 102.034 153.529 120.650 1.00 69.49 157 TRP C CA 1
ATOM 4877 C C . TRP C 1 157 ? 100.941 154.537 120.278 1.00 67.55 157 TRP C C 1
ATOM 4878 O O . TRP C 1 157 ? 100.115 154.838 121.125 1.00 81.65 157 TRP C O 1
ATOM 4889 N N . PHE C 1 158 ? 100.948 155.094 119.061 1.00 77.44 158 PHE C N 1
ATOM 4890 C CA . PHE C 1 158 ? 100.042 156.184 118.719 1.00 78.08 158 PHE C CA 1
ATOM 4891 C C . PHE C 1 158 ? 99.318 155.985 117.388 1.00 85.85 158 PHE C C 1
ATOM 4892 O O . PHE C 1 158 ? 98.258 156.563 117.166 1.00 90.40 158 PHE C O 1
ATOM 4900 N N . GLY C 1 159 ? 99.890 155.172 116.499 1.00 83.47 159 GLY C N 1
ATOM 4901 C CA . GLY C 1 159 ? 99.418 155.077 115.130 1.00 74.00 159 GLY C CA 1
ATOM 4902 C C . GLY C 1 159 ? 98.167 154.227 115.009 1.00 73.95 159 GLY C C 1
ATOM 4903 O O . GLY C 1 159 ? 97.404 154.089 115.966 1.00 74.91 159 GLY C O 1
ATOM 4904 N N . LYS C 1 160 ? 97.985 153.658 113.814 1.00 81.67 160 LYS C N 1
ATOM 4905 C CA . LYS C 1 160 ? 96.801 152.887 113.483 1.00 86.71 160 LYS C CA 1
ATOM 4906 C C . LYS C 1 160 ? 96.695 151.675 114.397 1.00 85.13 160 LYS C C 1
ATOM 4907 O O . LYS C 1 160 ? 95.608 151.350 114.870 1.00 90.88 160 LYS C O 1
ATOM 4913 N N . ALA C 1 161 ? 97.826 150.996 114.637 1.00 81.21 161 ALA C N 1
ATOM 4914 C CA . ALA C 1 161 ? 97.795 149.779 115.426 1.00 70.27 161 ALA C CA 1
ATOM 4915 C C . ALA C 1 161 ? 97.221 150.093 116.800 1.00 71.16 161 ALA C C 1
ATOM 4916 O O . ALA C 1 161 ? 96.434 149.312 117.337 1.00 71.89 161 ALA C O 1
ATOM 4918 N N . LYS C 1 162 ? 97.596 151.252 117.360 1.00 74.04 162 LYS C N 1
ATOM 4919 C CA . LYS C 1 162 ? 97.104 151.624 118.674 1.00 73.34 162 LYS C CA 1
ATOM 4920 C C . LYS C 1 162 ? 95.602 151.873 118.615 1.00 83.30 162 LYS C C 1
ATOM 4921 O O . LYS C 1 162 ? 94.873 151.421 119.496 1.00 94.34 162 LYS C O 1
ATOM 4927 N N . LYS C 1 163 ? 95.135 152.532 117.561 1.00 90.98 163 LYS C N 1
ATOM 4928 C CA . LYS C 1 163 ? 93.713 152.814 117.432 1.00 99.69 163 LYS C CA 1
ATOM 4929 C C . LYS C 1 163 ? 92.920 151.507 117.338 1.00 91.79 163 LYS C C 1
ATOM 4930 O O . LYS C 1 163 ? 91.896 151.356 118.007 1.00 93.41 163 LYS C O 1
ATOM 4936 N N . LEU C 1 164 ? 93.401 150.541 116.544 1.00 84.86 164 LEU C N 1
ATOM 4937 C CA . LEU C 1 164 ? 92.729 149.247 116.457 1.00 88.12 164 LEU C CA 1
ATOM 4938 C C . LEU C 1 164 ? 92.650 148.583 117.831 1.00 80.64 164 LEU C C 1
ATOM 4939 O O . LEU C 1 164 ? 91.598 148.086 118.219 1.00 88.73 164 LEU C O 1
ATOM 4944 N N . ALA C 1 165 ? 93.771 148.540 118.551 1.00 88.46 165 ALA C N 1
ATOM 4945 C CA . ALA C 1 165 ? 93.777 147.917 119.865 1.00 82.46 165 ALA C CA 1
ATOM 4946 C C . ALA C 1 165 ? 92.739 148.594 120.753 1.00 83.45 165 ALA C C 1
ATOM 4947 O O . ALA C 1 165 ? 92.021 147.919 121.477 1.00 89.85 165 ALA C O 1
ATOM 4949 N N . VAL C 1 166 ? 92.694 149.929 120.722 1.00 88.35 166 VAL C N 1
ATOM 4950 C CA . VAL C 1 166 ? 91.856 150.670 121.651 1.00 98.02 166 VAL C CA 1
ATOM 4951 C C . VAL C 1 166 ? 90.389 150.379 121.355 1.00 88.35 166 VAL C C 1
ATOM 4952 O O . VAL C 1 166 ? 89.585 150.272 122.282 1.00 90.24 166 VAL C O 1
ATOM 4956 N N . ALA C 1 167 ? 90.058 150.257 120.066 1.00 90.47 167 ALA C N 1
ATOM 4957 C CA . ALA C 1 167 ? 88.693 149.973 119.653 1.00 101.77 167 ALA C CA 1
ATOM 4958 C C . ALA C 1 167 ? 88.258 148.596 120.154 1.00 106.44 167 ALA C C 1
ATOM 4959 O O . ALA C 1 167 ? 87.161 148.455 120.691 1.00 126.52 167 ALA C O 1
ATOM 4961 N N . ALA C 1 168 ? 89.122 147.587 119.968 1.00 106.58 168 ALA C N 1
ATOM 4962 C CA . ALA C 1 168 ? 88.854 146.230 120.421 1.00 94.99 168 ALA C CA 1
ATOM 4963 C C . ALA C 1 168 ? 88.576 146.215 121.919 1.00 101.39 168 ALA C C 1
ATOM 4964 O O . ALA C 1 168 ? 87.623 145.581 122.373 1.00 123.45 168 ALA C O 1
ATOM 4966 N N . GLY C 1 169 ? 89.425 146.914 122.676 1.00 92.74 169 GLY C N 1
ATOM 4967 C CA . GLY C 1 169 ? 89.377 146.887 124.128 1.00 93.81 169 GLY C CA 1
ATOM 4968 C C . GLY C 1 169 ? 89.639 145.484 124.681 1.00 102.49 169 GLY C C 1
ATOM 4969 O O . GLY C 1 169 ? 89.931 144.542 123.943 1.00 129.08 169 GLY C O 1
ATOM 4970 N N . GLY C 1 170 ? 89.547 145.360 126.001 1.00 86.65 170 GLY C N 1
ATOM 4971 C CA . GLY C 1 170 ? 89.569 144.059 126.636 1.00 96.76 170 GLY C CA 1
ATOM 4972 C C . GLY C 1 170 ? 90.971 143.459 126.678 1.00 97.08 170 GLY C C 1
ATOM 4973 O O . GLY C 1 170 ? 91.967 144.163 126.855 1.00 100.26 170 GLY C O 1
ATOM 4974 N N . ASP C 1 171 ? 91.009 142.137 126.527 1.00 91.80 171 ASP C N 1
ATOM 4975 C CA . ASP C 1 171 ? 92.232 141.363 126.622 1.00 86.64 171 ASP C CA 1
ATOM 4976 C C . ASP C 1 171 ? 93.235 141.819 125.560 1.00 84.01 171 ASP C C 1
ATOM 4977 O O . ASP C 1 171 ? 94.418 141.972 125.868 1.00 76.67 171 ASP C O 1
ATOM 4982 N N . VAL C 1 172 ? 92.746 142.062 124.335 1.00 72.28 172 VAL C N 1
ATOM 4983 C CA . VAL C 1 172 ? 93.569 142.532 123.232 1.00 75.93 172 VAL C CA 1
ATOM 4984 C C . VAL C 1 172 ? 94.279 143.835 123.601 1.00 78.06 172 VAL C C 1
ATOM 4985 O O . VAL C 1 172 ? 95.498 143.938 123.446 1.00 66.49 172 VAL C O 1
ATOM 4989 N N . LEU C 1 173 ? 93.533 144.839 124.074 1.00 74.16 173 LEU C N 1
ATOM 4990 C CA . LEU C 1 173 ? 94.169 146.104 124.397 1.00 68.96 173 LEU C CA 1
ATOM 4991 C C . LEU C 1 173 ? 95.252 145.839 125.433 1.00 69.40 173 LEU C C 1
ATOM 4992 O O . LEU C 1 173 ? 96.398 146.280 125.276 1.00 64.71 173 LEU C O 1
ATOM 4997 N N . ALA C 1 174 ? 94.905 145.046 126.458 1.00 70.26 174 ALA C N 1
ATOM 4998 C CA . ALA C 1 174 ? 95.869 144.705 127.494 1.00 67.50 174 ALA C CA 1
ATOM 4999 C C . ALA C 1 174 ? 97.146 144.098 126.906 1.00 63.57 174 ALA C C 1
ATOM 5000 O O . ALA C 1 174 ? 98.250 144.553 127.216 1.00 66.83 174 ALA C O 1
ATOM 5002 N N . ALA C 1 175 ? 96.995 143.053 126.079 1.00 66.21 175 ALA C N 1
ATOM 5003 C CA . ALA C 1 175 ? 98.135 142.436 125.423 1.00 61.42 175 ALA C CA 1
ATOM 5004 C C . ALA C 1 175 ? 98.929 143.458 124.613 1.00 67.01 175 ALA C C 1
ATOM 5005 O O . ALA C 1 175 ? 100.152 143.516 124.723 1.00 73.35 175 ALA C O 1
ATOM 5007 N N . HIS C 1 176 ? 98.235 144.250 123.788 1.00 63.91 176 HIS C N 1
ATOM 5008 C CA . HIS C 1 176 ? 98.888 145.276 122.979 1.00 71.30 176 HIS C CA 1
ATOM 5009 C C . HIS C 1 176 ? 99.754 146.191 123.849 1.00 67.32 176 HIS C C 1
ATOM 5010 O O . HIS C 1 176 ? 100.932 146.377 123.562 1.00 64.49 176 HIS C O 1
ATOM 5017 N N . LYS C 1 177 ? 99.210 146.701 124.952 1.00 54.34 177 LYS C N 1
ATOM 5018 C CA . LYS C 1 177 ? 99.990 147.620 125.767 1.00 69.17 177 LYS C CA 1
ATOM 5019 C C . LYS C 1 177 ? 101.220 146.931 126.347 1.00 62.72 177 LYS C C 1
ATOM 5020 O O . LYS C 1 177 ? 102.292 147.520 126.377 1.00 72.78 177 LYS C O 1
ATOM 5026 N N . THR C 1 178 ? 101.093 145.683 126.814 1.00 65.74 178 THR C N 1
ATOM 5027 C CA . THR C 1 178 ? 102.274 145.017 127.339 1.00 64.93 178 THR C CA 1
ATOM 5028 C C . THR C 1 178 ? 103.350 144.871 126.265 1.00 64.66 178 THR C C 1
ATOM 5029 O O . THR C 1 178 ? 104.510 145.184 126.542 1.00 59.36 178 THR C O 1
ATOM 5033 N N . LEU C 1 179 ? 102.976 144.346 125.070 1.00 51.23 179 LEU C N 1
ATOM 5034 C CA . LEU C 1 179 ? 103.908 144.276 123.962 1.00 50.60 179 LEU C CA 1
ATOM 5035 C C . LEU C 1 179 ? 104.522 145.652 123.685 1.00 52.32 179 LEU C C 1
ATOM 5036 O O . LEU C 1 179 ? 105.731 145.761 123.469 1.00 55.86 179 LEU C O 1
ATOM 5041 N N . CYS C 1 180 ? 103.753 146.747 123.766 1.00 53.59 180 CYS C N 1
ATOM 5042 C CA . CYS C 1 180 ? 104.364 148.058 123.537 1.00 64.16 180 CYS C CA 1
ATOM 5043 C C . CYS C 1 180 ? 105.454 148.373 124.555 1.00 59.92 180 CYS C C 1
ATOM 5044 O O . CYS C 1 180 ? 106.479 148.923 124.172 1.00 66.12 180 CYS C O 1
ATOM 5047 N N . TRP C 1 181 ? 105.285 147.984 125.819 1.00 55.08 181 TRP C N 1
ATOM 5048 C CA . TRP C 1 181 ? 106.366 148.163 126.776 1.00 60.13 181 TRP C CA 1
ATOM 5049 C C . TRP C 1 181 ? 107.590 147.324 126.433 1.00 61.00 181 TRP C C 1
ATOM 5050 O O . TRP C 1 181 ? 108.703 147.815 126.544 1.00 59.37 181 TRP C O 1
ATOM 5061 N N . PHE C 1 182 ? 107.417 146.037 126.083 1.00 62.91 182 PHE C N 1
ATOM 5062 C CA . PHE C 1 182 ? 108.559 145.241 125.639 1.00 61.98 182 PHE C CA 1
ATOM 5063 C C . PHE C 1 182 ? 109.308 145.906 124.484 1.00 58.54 182 PHE C C 1
ATOM 5064 O O . PHE C 1 182 ? 110.535 146.013 124.512 1.00 67.14 182 PHE C O 1
ATOM 5072 N N . VAL C 1 183 ? 108.601 146.406 123.484 1.00 59.99 183 VAL C N 1
ATOM 5073 C CA . VAL C 1 183 ? 109.291 147.082 122.389 1.00 67.94 183 VAL C CA 1
ATOM 5074 C C . VAL C 1 183 ? 109.983 148.352 122.906 1.00 71.06 183 VAL C C 1
ATOM 5075 O O . VAL C 1 183 ? 111.153 148.574 122.594 1.00 62.61 183 VAL C O 1
ATOM 5079 N N . LEU C 1 184 ? 109.312 149.184 123.704 1.00 65.44 184 LEU C N 1
ATOM 5080 C CA . LEU C 1 184 ? 109.926 150.435 124.138 1.00 73.61 184 LEU C CA 1
ATOM 5081 C C . LEU C 1 184 ? 111.105 150.191 125.065 1.00 65.96 184 LEU C C 1
ATOM 5082 O O . LEU C 1 184 ? 112.175 150.768 124.876 1.00 77.47 184 LEU C O 1
ATOM 5087 N N . VAL C 1 185 ? 110.917 149.360 126.099 1.00 68.06 185 VAL C N 1
ATOM 5088 C CA . VAL C 1 185 ? 111.940 149.241 127.120 1.00 70.47 185 VAL C CA 1
ATOM 5089 C C . VAL C 1 185 ? 112.807 148.016 126.857 1.00 64.45 185 VAL C C 1
ATOM 5090 O O . VAL C 1 185 ? 114.030 148.083 126.912 1.00 69.58 185 VAL C O 1
ATOM 5094 N N . GLY C 1 186 ? 112.194 146.876 126.582 1.00 66.97 186 GLY C N 1
ATOM 5095 C CA . GLY C 1 186 ? 112.975 145.667 126.404 1.00 64.08 186 GLY C CA 1
ATOM 5096 C C . GLY C 1 186 ? 113.909 145.757 125.209 1.00 57.03 186 GLY C C 1
ATOM 5097 O O . GLY C 1 186 ? 115.066 145.353 125.323 1.00 63.05 186 GLY C O 1
ATOM 5098 N N . TRP C 1 187 ? 113.467 146.363 124.095 1.00 49.69 187 TRP C N 1
ATOM 5099 C CA . TRP C 1 187 ? 114.341 146.451 122.922 1.00 61.60 187 TRP C CA 1
ATOM 5100 C C . TRP C 1 187 ? 115.415 147.531 123.019 1.00 58.36 187 TRP C C 1
ATOM 5101 O O . TRP C 1 187 ? 116.355 147.484 122.240 1.00 64.23 187 TRP C O 1
ATOM 5112 N N . ALA C 1 188 ? 115.333 148.455 123.974 1.00 66.96 188 ALA C N 1
ATOM 5113 C CA . ALA C 1 188 ? 116.293 149.557 124.057 1.00 69.27 188 ALA C CA 1
ATOM 5114 C C . ALA C 1 188 ? 117.734 149.081 124.263 1.00 68.51 188 ALA C C 1
ATOM 5115 O O . ALA C 1 188 ? 118.668 149.772 123.853 1.00 71.55 188 ALA C O 1
ATOM 5117 N N . ILE C 1 189 ? 117.947 147.887 124.829 1.00 62.73 189 ILE C N 1
ATOM 5118 C CA . ILE C 1 189 ? 119.312 147.416 125.052 1.00 61.34 189 ILE C CA 1
ATOM 5119 C C . ILE C 1 189 ? 120.070 147.289 123.720 1.00 58.72 189 ILE C C 1
ATOM 5120 O O . ILE C 1 189 ? 121.278 147.496 123.683 1.00 61.76 189 ILE C O 1
ATOM 5125 N N . TYR C 1 190 ? 119.390 146.986 122.609 1.00 56.08 190 TYR C N 1
ATOM 5126 C CA . TYR C 1 190 ? 120.111 146.747 121.372 1.00 59.16 190 TYR C CA 1
ATOM 5127 C C . TYR C 1 190 ? 120.718 148.045 120.793 1.00 61.86 190 TYR C C 1
ATOM 5128 O O . TYR C 1 190 ? 121.929 148.148 120.597 1.00 54.61 190 TYR C O 1
ATOM 5137 N N . PRO C 1 191 ? 119.955 149.106 120.517 1.00 62.66 191 PRO C N 1
ATOM 5138 C CA . PRO C 1 191 ? 120.565 150.388 120.158 1.00 70.10 191 PRO C CA 1
ATOM 5139 C C . PRO C 1 191 ? 121.640 150.856 121.125 1.00 68.04 191 PRO C C 1
ATOM 5140 O O . PRO C 1 191 ? 122.672 151.338 120.671 1.00 71.21 191 PRO C O 1
ATOM 5144 N N . ILE C 1 192 ? 121.464 150.612 122.439 1.00 68.96 192 ILE C N 1
ATOM 5145 C CA . ILE C 1 192 ? 122.492 151.012 123.388 1.00 62.85 192 ILE C CA 1
ATOM 5146 C C . ILE C 1 192 ? 123.791 150.247 123.157 1.00 72.73 192 ILE C C 1
ATOM 5147 O O . ILE C 1 192 ? 124.867 150.841 123.087 1.00 78.10 192 ILE C O 1
ATOM 5152 N N . GLY C 1 193 ? 123.708 148.925 123.038 1.00 70.91 193 GLY C N 1
ATOM 5153 C CA . GLY C 1 193 ? 124.918 148.160 122.800 1.00 65.19 193 GLY C CA 1
ATOM 5154 C C . GLY C 1 193 ? 125.594 148.545 121.487 1.00 66.61 193 GLY C C 1
ATOM 5155 O O . GLY C 1 193 ? 126.815 148.490 121.380 1.00 71.93 193 GLY C O 1
ATOM 5156 N N . TYR C 1 194 ? 124.800 148.917 120.473 1.00 69.05 194 TYR C N 1
ATOM 5157 C CA . TYR C 1 194 ? 125.368 149.345 119.207 1.00 68.60 194 TYR C CA 1
ATOM 5158 C C . TYR C 1 194 ? 126.245 150.566 119.407 1.00 77.34 194 TYR C C 1
ATOM 5159 O O . TYR C 1 194 ? 127.361 150.600 118.898 1.00 73.63 194 TYR C O 1
ATOM 5168 N N . MET C 1 195 ? 125.725 151.546 120.152 1.00 85.62 195 MET C N 1
ATOM 5169 C CA . MET C 1 195 ? 126.454 152.775 120.423 1.00 93.41 195 MET C CA 1
ATOM 5170 C C . MET C 1 195 ? 127.676 152.494 121.288 1.00 97.62 195 MET C C 1
ATOM 5171 O O . MET C 1 195 ? 128.684 153.182 121.174 1.00 101.90 195 MET C O 1
ATOM 5176 N N . ALA C 1 196 ? 127.591 151.477 122.147 1.00 106.66 196 ALA C N 1
ATOM 5177 C CA . ALA C 1 196 ? 128.702 151.145 123.020 1.00 103.29 196 ALA C CA 1
ATOM 5178 C C . ALA C 1 196 ? 129.842 150.495 122.237 1.00 115.11 196 ALA C C 1
ATOM 5179 O O . ALA C 1 196 ? 131.005 150.632 122.614 1.00 138.04 196 ALA C O 1
ATOM 5181 N N . GLY C 1 197 ? 129.507 149.799 121.146 1.00 131.82 197 GLY C N 1
ATOM 5182 C CA . GLY C 1 197 ? 130.467 148.942 120.470 1.00 137.76 197 GLY C CA 1
ATOM 5183 C C . GLY C 1 197 ? 131.054 149.557 119.197 1.00 155.51 197 GLY C C 1
ATOM 5184 O O . GLY C 1 197 ? 132.098 149.099 11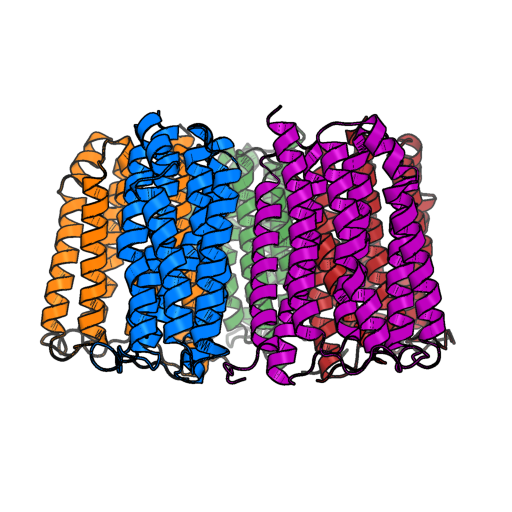8.734 1.00 165.78 197 GLY C O 1
ATOM 5185 N N . THR C 1 198 ? 130.399 150.582 118.640 1.00 173.66 198 THR C N 1
ATOM 5186 C CA . THR C 1 198 ? 130.824 151.135 117.363 1.00 181.02 198 THR C CA 1
ATOM 5187 C C . THR C 1 198 ? 131.512 152.483 117.587 1.00 189.73 198 THR C C 1
ATOM 5188 O O . THR C 1 198 ? 131.248 153.165 118.576 1.00 180.65 198 THR C O 1
ATOM 5192 N N . PRO C 1 199 ? 132.426 152.895 116.676 1.00 212.74 199 PRO C N 1
ATOM 5193 C CA . PRO C 1 199 ? 132.974 154.244 116.686 1.00 226.50 199 PRO C CA 1
ATOM 5194 C C . PRO C 1 199 ? 132.013 155.269 116.089 1.00 233.80 199 PRO C C 1
ATOM 5195 O O . PRO C 1 199 ? 131.421 155.030 115.038 1.00 240.77 199 PRO C O 1
ATOM 5199 N N . GLY C 1 200 ? 131.864 156.409 116.769 1.00 239.30 200 GLY C N 1
ATOM 5200 C CA . GLY C 1 200 ? 131.003 157.474 116.283 1.00 243.25 200 GLY C CA 1
ATOM 5201 C C . GLY C 1 200 ? 131.168 158.741 117.116 1.00 254.54 200 GLY C C 1
ATOM 5202 O O . GLY C 1 200 ? 132.275 159.077 117.528 1.00 258.09 200 GLY C O 1
ATOM 5203 N N . TRP C 1 201 ? 130.044 159.424 117.355 1.00 257.31 201 TRP C N 1
ATOM 5204 C CA . TRP C 1 201 ? 130.007 160.611 118.197 1.00 255.29 201 TRP C CA 1
ATOM 5205 C C . TRP C 1 201 ? 129.588 160.241 119.620 1.00 246.60 201 TRP C C 1
ATOM 5206 O O . TRP C 1 201 ? 129.493 161.099 120.489 1.00 240.65 201 TRP C O 1
ATOM 5217 N N . TYR C 1 202 ? 129.371 158.937 119.850 1.00 241.51 202 TYR C N 1
ATOM 5218 C CA . TYR C 1 202 ? 128.904 158.379 121.110 1.00 229.22 202 TYR C CA 1
ATOM 5219 C C . TYR C 1 202 ? 130.027 157.507 121.684 1.00 249.32 202 TYR C C 1
ATOM 5220 O O . TYR C 1 202 ? 130.526 156.614 120.999 1.00 244.70 202 TYR C O 1
ATOM 5229 N N . ASP C 1 203 ? 130.472 157.798 122.910 1.00 277.92 203 ASP C N 1
ATOM 5230 C CA . ASP C 1 203 ? 131.406 156.929 123.619 1.00 290.36 203 ASP C CA 1
ATOM 5231 C C . ASP C 1 203 ? 130.749 156.464 124.922 1.00 302.56 203 ASP C C 1
ATOM 5232 O O . ASP C 1 203 ? 131.360 156.450 126.000 1.00 308.52 203 ASP C O 1
ATOM 5237 N N . SER C 1 204 ? 129.487 156.030 124.803 1.00 305.62 204 SER C N 1
ATOM 5238 C CA . SER C 1 204 ? 128.686 155.625 125.953 1.00 306.69 204 SER C CA 1
ATOM 5239 C C . SER C 1 204 ? 129.366 154.520 126.769 1.00 316.16 204 SER C C 1
ATOM 5240 O O . SER C 1 204 ? 129.592 153.406 126.290 1.00 312.25 204 SER C O 1
ATOM 5243 N N . ILE C 1 205 ? 129.646 154.849 128.035 1.00 324.06 205 ILE C N 1
ATOM 5244 C CA . ILE C 1 205 ? 130.496 154.029 128.886 1.00 321.85 205 ILE C CA 1
ATOM 5245 C C . ILE C 1 205 ? 129.728 152.797 129.355 1.00 312.57 205 ILE C C 1
ATOM 5246 O O . ILE C 1 205 ? 130.199 151.679 129.166 1.00 308.16 205 ILE C O 1
ATOM 5251 N N . PHE C 1 206 ? 128.530 153.018 129.913 1.00 301.66 206 PHE C N 1
ATOM 5252 C CA . PHE C 1 206 ? 127.650 151.943 130.346 1.00 291.50 206 PHE C CA 1
ATOM 5253 C C . PHE C 1 206 ? 128.505 150.817 130.922 1.00 297.64 206 PHE C C 1
ATOM 5254 O O . PHE C 1 206 ? 128.432 149.675 130.488 1.00 300.72 206 PHE C O 1
ATOM 5262 N N . GLY C 1 207 ? 129.316 151.157 131.926 1.00 292.40 207 GLY C N 1
ATOM 5263 C CA . GLY C 1 207 ? 130.358 150.271 132.415 1.00 280.33 207 GLY C CA 1
ATOM 5264 C C . GLY C 1 207 ? 129.893 149.375 133.563 1.00 269.22 207 GLY C C 1
ATOM 5265 O O . GLY C 1 207 ? 128.773 149.479 134.067 1.00 263.19 207 GLY C O 1
ATOM 5266 N N . GLY C 1 208 ? 130.789 148.459 133.935 1.00 258.45 208 GLY C N 1
ATOM 5267 C CA . GLY C 1 208 ? 130.586 147.540 135.047 1.00 252.94 208 GLY C CA 1
ATOM 5268 C C . GLY C 1 208 ? 130.080 146.178 134.569 1.00 237.82 208 GLY C C 1
ATOM 5269 O O . GLY C 1 208 ? 130.470 145.132 135.092 1.00 248.89 208 GLY C O 1
ATOM 5270 N N . TRP C 1 209 ? 129.198 146.196 133.567 1.00 207.68 209 TRP C N 1
ATOM 5271 C CA . TRP C 1 209 ? 128.433 145.032 133.140 1.00 191.96 209 TRP C CA 1
ATOM 5272 C C . TRP C 1 209 ? 128.875 144.614 131.740 1.00 161.63 209 TRP C C 1
ATOM 5273 O O . TRP C 1 209 ? 129.125 145.468 130.896 1.00 173.48 209 TRP C O 1
ATOM 5284 N N . ASP C 1 210 ? 128.943 143.294 131.505 1.00 133.66 210 ASP C N 1
ATOM 5285 C CA . ASP C 1 210 ? 129.369 142.707 130.238 1.00 124.66 210 ASP C CA 1
ATOM 5286 C C . ASP C 1 210 ? 128.201 142.631 129.259 1.00 108.21 210 ASP C C 1
ATOM 5287 O O . ASP C 1 210 ? 127.253 141.858 129.451 1.00 107.24 210 ASP C O 1
ATOM 5292 N N . LEU C 1 211 ? 128.329 143.402 128.172 1.00 81.92 211 LEU C N 1
ATOM 5293 C CA . LEU C 1 211 ? 127.277 143.445 127.167 1.00 79.51 211 LEU C CA 1
ATOM 5294 C C . LEU C 1 211 ? 126.784 142.018 126.818 1.00 65.44 211 LEU C C 1
ATOM 5295 O O . LEU C 1 211 ? 125.575 141.728 126.780 1.00 74.44 211 LEU C O 1
ATOM 5300 N N . ASN C 1 212 ? 127.718 141.085 126.758 1.00 60.50 212 ASN C N 1
ATOM 5301 C CA . ASN C 1 212 ? 127.364 139.704 126.452 1.00 67.46 212 ASN C CA 1
ATOM 5302 C C . ASN C 1 212 ? 126.380 139.119 127.460 1.00 64.68 212 ASN C C 1
ATOM 5303 O O . ASN C 1 212 ? 125.397 138.520 127.040 1.00 65.43 212 ASN C O 1
ATOM 5308 N N . VAL C 1 213 ? 126.586 139.350 128.759 1.00 58.86 213 VAL C N 1
ATOM 5309 C CA . VAL C 1 213 ? 125.637 138.891 129.766 1.00 60.13 213 VAL C CA 1
ATOM 5310 C C . VAL C 1 213 ? 124.272 139.546 129.531 1.00 57.26 213 VAL C C 1
ATOM 5311 O O . VAL C 1 213 ? 123.248 138.875 129.590 1.00 65.45 213 VAL C O 1
ATOM 5315 N N . ILE C 1 214 ? 124.259 140.856 129.254 1.00 65.14 214 ILE C N 1
ATOM 5316 C CA . ILE C 1 214 ? 123.023 141.586 129.027 1.00 63.10 214 ILE C CA 1
ATOM 5317 C C . ILE C 1 214 ? 122.332 141.088 127.752 1.00 65.81 214 ILE C C 1
ATOM 5318 O O . ILE C 1 214 ? 121.125 140.892 127.753 1.00 58.99 214 ILE C O 1
ATOM 5323 N N . TYR C 1 215 ? 123.079 140.910 126.659 1.00 57.07 215 TYR C N 1
ATOM 5324 C CA . TYR C 1 215 ? 122.501 140.285 125.480 1.00 58.01 215 TYR C CA 1
ATOM 5325 C C . TYR C 1 215 ? 121.902 138.918 125.820 1.00 49.32 215 TYR C C 1
ATOM 5326 O O . TYR C 1 215 ? 120.749 138.656 125.482 1.00 56.99 215 TYR C O 1
ATOM 5335 N N . ASN C 1 216 ? 122.627 138.052 126.536 1.00 59.66 216 ASN C N 1
ATOM 5336 C CA . ASN C 1 216 ? 122.140 136.677 126.723 1.00 59.80 216 ASN C CA 1
ATOM 5337 C C . ASN C 1 216 ? 120.883 136.664 127.579 1.00 60.72 216 ASN C C 1
ATOM 5338 O O . ASN C 1 216 ? 119.947 135.929 127.280 1.00 71.95 216 ASN C O 1
ATOM 5343 N N . ILE C 1 217 ? 120.825 137.511 128.619 1.00 63.24 217 ILE C N 1
ATOM 5344 C CA . ILE C 1 217 ? 119.657 137.514 129.486 1.00 58.19 217 ILE C CA 1
ATOM 5345 C C . ILE C 1 217 ? 118.510 138.267 128.814 1.00 62.82 217 ILE C C 1
ATOM 5346 O O . ILE C 1 217 ? 117.382 137.780 128.792 1.00 65.64 217 ILE C O 1
ATOM 5351 N N . GLY C 1 218 ? 118.801 139.453 128.268 1.00 66.54 218 GLY C N 1
ATOM 5352 C CA . GLY C 1 218 ? 117.841 140.227 127.496 1.00 55.98 218 GLY C CA 1
ATOM 5353 C C . GLY C 1 218 ? 117.179 139.437 126.348 1.00 62.19 218 GLY C C 1
ATOM 5354 O O . GLY C 1 218 ? 115.948 139.461 126.210 1.00 55.73 218 GLY C O 1
ATOM 5355 N N . ASP C 1 219 ? 117.944 138.695 125.538 1.00 55.84 219 ASP C N 1
ATOM 5356 C CA . ASP C 1 219 ? 117.301 137.909 124.486 1.00 58.25 219 ASP C CA 1
ATOM 5357 C C . ASP C 1 219 ? 116.241 136.981 125.062 1.00 66.38 219 ASP C C 1
ATOM 5358 O O . ASP C 1 219 ? 115.092 136.999 124.606 1.00 63.86 219 ASP C O 1
ATOM 5363 N N . ALA C 1 220 ? 116.593 136.219 126.102 1.00 61.19 220 ALA C N 1
ATOM 5364 C CA . ALA C 1 220 ? 115.648 135.245 126.634 1.00 58.97 220 ALA C CA 1
ATOM 5365 C C . ALA C 1 220 ? 114.408 135.950 127.175 1.00 60.36 220 ALA C C 1
ATOM 5366 O O . ALA C 1 220 ? 113.282 135.540 126.898 1.00 61.69 220 ALA C O 1
ATOM 5368 N N . ILE C 1 221 ? 114.610 137.041 127.928 1.00 51.92 221 ILE C N 1
ATOM 5369 C CA . ILE C 1 221 ? 113.465 137.716 128.474 1.00 55.00 221 ILE C CA 1
ATOM 5370 C C . ILE C 1 221 ? 112.616 138.319 127.349 1.00 58.14 221 ILE C C 1
ATOM 5371 O O . ILE C 1 221 ? 111.387 138.170 127.357 1.00 50.36 221 ILE C O 1
ATOM 5376 N N . ASN C 1 222 ? 113.264 139.005 126.398 1.00 48.80 222 ASN C N 1
ATOM 5377 C CA . ASN C 1 222 ? 112.553 139.597 125.273 1.00 59.33 222 ASN C CA 1
ATOM 5378 C C . ASN C 1 222 ? 111.748 138.543 124.509 1.00 50.73 222 ASN C C 1
ATOM 5379 O O . ASN C 1 222 ? 110.544 138.701 124.364 1.00 61.33 222 ASN C O 1
ATOM 5384 N N . LYS C 1 223 ? 112.370 137.447 124.086 1.00 50.14 223 LYS C N 1
ATOM 5385 C CA . LYS C 1 223 ? 111.673 136.469 123.253 1.00 50.70 223 LYS C CA 1
ATOM 5386 C C . LYS C 1 223 ? 110.652 135.633 124.019 1.00 52.49 223 LYS C C 1
ATOM 5387 O O . LYS C 1 223 ? 109.499 135.551 123.593 1.00 52.41 223 LYS C O 1
ATOM 5393 N N . ILE C 1 224 ? 110.989 135.122 125.210 1.00 53.90 224 ILE C N 1
ATOM 5394 C CA . ILE C 1 224 ? 110.013 134.326 125.934 1.00 52.01 224 ILE C CA 1
ATOM 5395 C C . ILE C 1 224 ? 108.895 135.212 126.477 1.00 56.63 224 ILE C C 1
ATOM 5396 O O . ILE C 1 224 ? 107.734 134.809 126.468 1.00 58.31 224 ILE C O 1
ATOM 5401 N N . GLY C 1 225 ? 109.226 136.435 126.915 1.00 59.78 225 GLY C N 1
ATOM 5402 C CA . GLY C 1 225 ? 108.219 137.370 127.410 1.00 54.39 225 GLY C CA 1
ATOM 5403 C C . GLY C 1 225 ? 107.171 137.720 126.357 1.00 56.45 225 GLY C C 1
ATOM 5404 O O . GLY C 1 225 ? 105.968 137.601 126.586 1.00 53.81 225 GLY C O 1
ATOM 5405 N N . PHE C 1 226 ? 107.626 138.033 125.137 1.00 67.62 226 PHE C N 1
ATOM 5406 C CA . PHE C 1 226 ? 106.699 138.298 124.056 1.00 62.67 226 PHE C CA 1
ATOM 5407 C C . PHE C 1 226 ? 105.728 137.137 123.880 1.00 59.26 226 PHE C C 1
ATOM 5408 O O . PHE C 1 226 ? 104.503 137.295 123.867 1.00 68.27 226 PHE C O 1
ATOM 5416 N N . GLY C 1 227 ? 106.272 135.932 123.807 1.00 56.72 227 GLY C N 1
ATOM 5417 C CA . GLY C 1 227 ? 105.412 134.785 123.557 1.00 48.43 227 GLY C CA 1
ATOM 5418 C C . GLY C 1 227 ? 104.453 134.489 124.695 1.00 49.36 227 GLY C C 1
ATOM 5419 O O . GLY C 1 227 ? 103.296 134.226 124.434 1.00 53.04 227 GLY C O 1
ATOM 5420 N N . LEU C 1 228 ? 104.912 134.643 125.953 1.00 57.50 228 LEU C N 1
ATOM 5421 C CA . LEU C 1 228 ? 104.023 134.473 127.096 1.00 51.71 228 LEU C CA 1
ATOM 5422 C C . LEU C 1 228 ? 102.900 135.490 127.145 1.00 48.01 228 LEU C C 1
ATOM 5423 O O . LEU C 1 228 ? 101.794 135.129 127.516 1.00 61.90 228 LEU C O 1
ATOM 5428 N N . VAL C 1 229 ? 103.095 136.687 126.595 1.00 57.81 229 VAL C N 1
ATOM 5429 C CA . VAL C 1 229 ? 101.990 137.637 126.516 1.00 48.13 229 VAL C CA 1
ATOM 5430 C C . VAL C 1 229 ? 101.002 137.203 125.450 1.00 52.42 229 VAL C C 1
ATOM 5431 O O . VAL C 1 229 ? 99.789 137.270 125.676 1.00 56.18 229 VAL C O 1
ATOM 5435 N N . ILE C 1 230 ? 101.504 136.715 124.304 1.00 56.16 230 ILE C N 1
ATOM 5436 C CA . ILE C 1 230 ? 100.582 136.218 123.286 1.00 57.80 230 ILE C CA 1
ATOM 5437 C C . ILE C 1 230 ? 99.841 134.982 123.825 1.00 54.58 230 ILE C C 1
ATOM 5438 O O . ILE C 1 230 ? 98.623 134.837 123.709 1.00 59.84 230 ILE C O 1
ATOM 5443 N N . TYR C 1 231 ? 100.564 134.072 124.455 1.00 56.05 231 TYR C N 1
ATOM 5444 C CA . TYR C 1 231 ? 99.907 132.913 125.017 1.00 53.93 231 TYR C CA 1
ATOM 5445 C C . TYR C 1 231 ? 98.861 133.275 126.037 1.00 48.53 231 TYR C C 1
ATOM 5446 O O . TYR C 1 231 ? 97.773 132.714 126.030 1.00 57.22 231 TYR C O 1
ATOM 5455 N N . ASN C 1 232 ? 99.194 134.220 126.931 1.00 59.29 232 ASN C N 1
ATOM 5456 C CA . ASN C 1 232 ? 98.237 134.701 127.908 1.00 53.78 232 ASN C CA 1
ATOM 5457 C C . ASN C 1 232 ? 96.973 135.282 127.276 1.00 64.32 232 ASN C C 1
ATOM 5458 O O . ASN C 1 232 ? 95.893 135.099 127.824 1.00 73.20 232 ASN C O 1
ATOM 5463 N N . LEU C 1 233 ? 97.087 135.926 126.099 1.00 63.26 233 LEU C N 1
ATOM 5464 C CA . LEU C 1 233 ? 95.918 136.475 125.419 1.00 61.55 233 LEU C CA 1
ATOM 5465 C C . LEU C 1 233 ? 95.011 135.359 124.936 1.00 61.05 233 LEU C C 1
ATOM 5466 O O . LEU C 1 233 ? 93.818 135.393 125.185 1.00 66.54 233 LEU C O 1
ATOM 5471 N N . ALA C 1 234 ? 95.570 134.331 124.308 1.00 63.17 234 ALA C N 1
ATOM 5472 C CA . ALA C 1 234 ? 94.763 133.190 123.890 1.00 64.32 234 ALA C CA 1
ATOM 5473 C C . ALA C 1 234 ? 94.035 132.535 125.062 1.00 65.06 234 ALA C C 1
ATOM 5474 O O . ALA C 1 234 ? 92.909 132.082 124.908 1.00 67.80 234 ALA C O 1
ATOM 5476 N N . VAL C 1 235 ? 94.715 132.394 126.199 1.00 72.28 235 VAL C N 1
ATOM 5477 C CA . VAL C 1 235 ? 94.126 131.761 127.369 1.00 69.91 235 VAL C CA 1
ATOM 5478 C C . VAL C 1 235 ? 92.985 132.626 127.925 1.00 69.27 235 VAL C C 1
ATOM 5479 O O . VAL C 1 235 ? 91.891 132.140 128.141 1.00 66.64 235 VAL C O 1
ATOM 5483 N N . GLN C 1 236 ? 93.227 133.911 128.147 1.00 71.25 236 GLN C N 1
ATOM 5484 C CA . GLN C 1 236 ? 92.178 134.796 128.623 1.00 79.04 236 GLN C CA 1
ATOM 5485 C C . GLN C 1 236 ? 90.954 134.736 127.708 1.00 82.61 236 GLN C C 1
ATOM 5486 O O . GLN C 1 236 ? 89.827 134.703 128.176 1.00 108.48 236 GLN C O 1
ATOM 5492 N N . ALA C 1 237 ? 91.160 134.752 126.397 1.00 100.55 237 ALA C N 1
ATOM 5493 C CA . ALA C 1 237 ? 90.045 134.848 125.469 1.00 98.39 237 ALA C CA 1
ATOM 5494 C C . ALA C 1 237 ? 89.249 133.551 125.467 1.00 97.08 237 ALA C C 1
ATOM 5495 O O . ALA C 1 237 ? 88.028 133.564 125.423 1.00 132.06 237 ALA C O 1
ATOM 5497 N N . THR C 1 238 ? 89.962 132.434 125.509 1.00 109.81 238 THR C N 1
ATOM 5498 C CA . THR C 1 238 ? 89.369 131.108 125.487 1.00 101.53 238 THR C CA 1
ATOM 5499 C C . THR C 1 238 ? 88.485 130.874 126.708 1.00 109.06 238 THR C C 1
ATOM 5500 O O . THR C 1 238 ? 87.483 130.187 126.602 1.00 120.94 238 THR C O 1
ATOM 5504 N N . ASN C 1 239 ? 88.864 131.428 127.858 1.00 121.78 239 ASN C N 1
ATOM 5505 C CA . ASN C 1 239 ? 88.189 131.220 129.126 1.00 127.85 239 ASN C CA 1
ATOM 5506 C C . ASN C 1 239 ? 86.894 132.036 129.210 1.00 141.79 239 ASN C C 1
ATOM 5507 O O . ASN C 1 239 ? 86.182 131.954 130.211 1.00 170.60 239 ASN C O 1
ATOM 5512 N N . LYS C 1 240 ? 86.587 132.790 128.146 1.00 155.14 240 LYS C N 1
ATOM 5513 C CA . LYS C 1 240 ? 85.351 133.551 128.079 1.00 174.49 240 LYS C CA 1
ATOM 5514 C C . LYS C 1 240 ? 84.689 133.374 126.700 1.00 183.34 240 LYS C C 1
ATOM 5515 O O . LYS C 1 240 ? 84.415 132.201 126.384 1.00 183.12 240 LYS C O 1
ATOM 5521 N N . VAL D 1 11 ? 138.817 107.396 126.106 1.00 173.26 11 VAL D N 1
ATOM 5522 C CA . VAL D 1 11 ? 137.648 107.505 127.036 1.00 154.81 11 VAL D CA 1
ATOM 5523 C C . VAL D 1 11 ? 136.962 106.138 127.103 1.00 139.83 11 VAL D C 1
ATOM 5524 O O . VAL D 1 11 ? 135.783 105.958 126.769 1.00 130.40 11 VAL D O 1
ATOM 5528 N N . ARG D 1 12 ? 137.744 105.169 127.580 1.00 123.05 12 ARG D N 1
ATOM 5529 C CA . ARG D 1 12 ? 137.232 103.859 127.944 1.00 111.79 12 ARG D CA 1
ATOM 5530 C C . ARG D 1 12 ? 136.341 103.999 129.181 1.00 112.06 12 ARG D C 1
ATOM 5531 O O . ARG D 1 12 ? 136.652 104.759 130.100 1.00 120.55 12 ARG D O 1
ATOM 5539 N N . LEU D 1 13 ? 135.255 103.222 129.212 1.00 92.95 13 LEU D N 1
ATOM 5540 C CA . LEU D 1 13 ? 134.427 103.061 130.393 1.00 91.60 13 LEU D CA 1
ATOM 5541 C C . LEU D 1 13 ? 135.084 102.112 131.394 1.00 95.34 13 LEU D C 1
ATOM 5542 O O . LEU D 1 13 ? 135.659 101.089 131.016 1.00 100.55 13 LEU D O 1
ATOM 5547 N N . ALA D 1 14 ? 134.901 102.424 132.680 1.00 74.64 14 ALA D N 1
ATOM 5548 C CA . ALA D 1 14 ? 135.391 101.590 133.758 1.00 75.51 14 ALA D CA 1
ATOM 5549 C C . ALA D 1 14 ? 134.224 101.141 134.623 1.00 74.08 14 ALA D C 1
ATOM 5550 O O . ALA D 1 14 ? 133.336 101.938 134.915 1.00 70.30 14 ALA D O 1
ATOM 5552 N N . ALA D 1 15 ? 134.263 99.867 135.039 1.00 74.23 15 ALA D N 1
ATOM 5553 C CA . ALA D 1 15 ? 133.176 99.262 135.788 1.00 73.21 15 ALA D CA 1
ATOM 5554 C C . ALA D 1 15 ? 132.998 99.907 137.163 1.00 73.28 15 ALA D C 1
ATOM 5555 O O . ALA D 1 15 ? 131.879 99.957 137.672 1.00 84.90 15 ALA D O 1
ATOM 5557 N N . ASP D 1 16 ? 134.075 100.454 137.733 1.00 80.05 16 ASP D N 1
ATOM 5558 C CA . ASP D 1 16 ? 134.020 101.072 139.053 1.00 81.99 16 ASP D CA 1
ATOM 5559 C C . ASP D 1 16 ? 133.637 102.552 138.990 1.00 79.16 16 ASP D C 1
ATOM 5560 O O . ASP D 1 16 ? 133.580 103.209 140.027 1.00 91.62 16 ASP D O 1
ATOM 5565 N N . ASP D 1 17 ? 133.406 103.106 137.799 1.00 75.25 17 ASP D N 1
ATOM 5566 C CA . ASP D 1 17 ? 132.981 104.493 137.703 1.00 62.74 17 ASP D CA 1
ATOM 5567 C C . ASP D 1 17 ? 131.473 104.614 137.903 1.00 68.13 17 ASP D C 1
ATOM 5568 O O . ASP D 1 17 ? 130.721 104.746 136.932 1.00 66.56 17 ASP D O 1
ATOM 5573 N N . TYR D 1 18 ? 131.046 104.657 139.170 1.00 63.02 18 TYR D N 1
ATOM 5574 C CA . TYR D 1 18 ? 129.635 104.721 139.509 1.00 67.42 18 TYR D CA 1
ATOM 5575 C C . TYR D 1 18 ? 129.044 106.091 139.176 1.00 67.65 18 TYR D C 1
ATOM 5576 O O . TYR D 1 18 ? 127.838 106.211 138.950 1.00 63.58 18 TYR D O 1
ATOM 5585 N N . VAL D 1 19 ? 129.870 107.140 139.207 1.00 54.48 19 VAL D N 1
ATOM 5586 C CA . VAL D 1 19 ? 129.368 108.438 138.817 1.00 58.91 19 VAL D CA 1
ATOM 5587 C C . VAL D 1 19 ? 129.062 108.377 137.327 1.00 69.02 19 VAL D C 1
ATOM 5588 O O . VAL D 1 19 ? 127.989 108.799 136.880 1.00 65.63 19 VAL D O 1
ATOM 5592 N N . GLY D 1 20 ? 129.998 107.805 136.570 1.00 55.59 20 GLY D N 1
ATOM 5593 C CA . GLY D 1 20 ? 129.793 107.646 135.145 1.00 57.63 20 GLY D CA 1
ATOM 5594 C C . GLY D 1 20 ? 128.478 106.941 134.857 1.00 55.79 20 GLY D C 1
ATOM 5595 O O . GLY D 1 20 ? 127.690 107.381 134.007 1.00 63.91 20 GLY D O 1
ATOM 5596 N N . PHE D 1 21 ? 128.255 105.830 135.558 1.00 53.62 21 PHE D N 1
ATOM 5597 C CA . PHE D 1 21 ? 127.102 104.998 135.278 1.00 56.55 21 PHE D CA 1
ATOM 5598 C C . PHE D 1 21 ? 125.801 105.777 135.496 1.00 53.88 21 PHE D C 1
ATOM 5599 O O . PHE D 1 21 ? 124.894 105.730 134.677 1.00 56.83 21 PHE D O 1
ATOM 5607 N N . THR D 1 22 ? 125.752 106.536 136.593 1.00 58.66 22 THR D N 1
ATOM 5608 C CA . THR D 1 22 ? 124.561 107.265 136.982 1.00 53.75 22 THR D CA 1
ATOM 5609 C C . THR D 1 22 ? 124.328 108.461 136.076 1.00 58.66 22 THR D C 1
ATOM 5610 O O . THR D 1 22 ? 123.170 108.800 135.831 1.00 50.37 22 THR D O 1
ATOM 5614 N N . PHE D 1 23 ? 125.363 109.006 135.444 1.00 53.91 23 PHE D N 1
ATOM 5615 C CA . PHE D 1 23 ? 125.094 110.010 134.422 1.00 55.32 23 PHE D CA 1
ATOM 5616 C C . PHE D 1 23 ? 124.391 109.388 133.218 1.00 57.38 23 PHE D C 1
ATOM 5617 O O . PHE D 1 23 ? 123.449 109.978 132.728 1.00 55.83 23 PHE D O 1
ATOM 5625 N N . PHE D 1 24 ? 124.807 108.201 132.768 1.00 54.05 24 PHE D N 1
ATOM 5626 C CA . PHE D 1 24 ? 124.176 107.554 131.614 1.00 51.15 24 PHE D CA 1
ATOM 5627 C C . PHE D 1 24 ? 122.734 107.125 131.914 1.00 50.23 24 PHE D C 1
ATOM 5628 O O . PHE D 1 24 ? 121.844 107.309 131.105 1.00 64.23 24 PHE D O 1
ATOM 5636 N N . VAL D 1 25 ? 122.480 106.636 133.114 1.00 55.79 25 VAL D N 1
ATOM 5637 C CA . VAL D 1 25 ? 121.147 106.204 133.467 1.00 53.21 25 VAL D CA 1
ATOM 5638 C C . VAL D 1 25 ? 120.231 107.416 133.562 1.00 57.13 25 VAL D C 1
ATOM 5639 O O . VAL D 1 25 ? 119.113 107.373 133.054 1.00 63.10 25 VAL D O 1
ATOM 5643 N N . GLY D 1 26 ? 120.696 108.464 134.264 1.00 57.84 26 GLY D N 1
ATOM 5644 C CA . GLY D 1 26 ? 119.913 109.666 134.470 1.00 54.43 26 GLY D CA 1
ATOM 5645 C C . GLY D 1 26 ? 119.557 110.334 133.137 1.00 51.26 26 GLY D C 1
ATOM 5646 O O . GLY D 1 26 ? 118.409 110.632 132.832 1.00 47.09 26 GLY D O 1
ATOM 5647 N N . CYS D 1 27 ? 120.516 110.446 132.265 1.00 50.69 27 CYS D N 1
ATOM 5648 C CA . CYS D 1 27 ? 120.212 110.949 130.942 1.00 54.45 27 CYS D CA 1
ATOM 5649 C C . CYS D 1 27 ? 119.108 110.148 130.268 1.00 59.92 27 CYS D C 1
ATOM 5650 O O . CYS D 1 27 ? 118.177 110.761 129.775 1.00 62.49 27 CYS D O 1
ATOM 5653 N N . MET D 1 28 ? 119.198 108.796 130.248 1.00 61.05 28 MET D N 1
ATOM 5654 C CA . MET D 1 28 ? 118.202 107.964 129.567 1.00 54.90 28 MET D CA 1
ATOM 5655 C C . MET D 1 28 ? 116.833 108.025 130.241 1.00 51.06 28 MET D C 1
ATOM 5656 O O . MET D 1 28 ? 115.814 108.099 129.559 1.00 51.66 28 MET D O 1
ATOM 5661 N N . ALA D 1 29 ? 116.796 108.045 131.576 1.00 47.84 29 ALA D N 1
ATOM 5662 C CA . ALA D 1 29 ? 115.529 108.099 132.279 1.00 51.46 29 ALA D CA 1
ATOM 5663 C C . ALA D 1 29 ? 114.826 109.438 132.020 1.00 57.71 29 ALA D C 1
ATOM 5664 O O . ALA D 1 29 ? 113.613 109.486 131.875 1.00 54.87 29 ALA D O 1
ATOM 5666 N N . MET D 1 30 ? 115.554 110.557 132.037 1.00 58.10 30 MET D N 1
ATOM 5667 C CA . MET D 1 30 ? 114.911 111.839 131.804 1.00 52.28 30 MET D CA 1
ATOM 5668 C C . MET D 1 30 ? 114.428 111.901 130.347 1.00 49.67 30 MET D C 1
ATOM 5669 O O . MET D 1 30 ? 113.322 112.371 130.058 1.00 48.46 30 MET D O 1
ATOM 5674 N N . MET D 1 31 ? 115.240 111.431 129.414 1.00 45.19 31 MET D N 1
ATOM 5675 C CA . MET D 1 31 ? 114.816 111.402 128.016 1.00 57.14 31 MET D CA 1
ATOM 5676 C C . MET D 1 31 ? 113.520 110.613 127.831 1.00 53.64 31 MET D C 1
ATOM 5677 O O . MET D 1 31 ? 112.617 111.049 127.128 1.00 60.89 31 MET D O 1
ATOM 5682 N N . ALA D 1 32 ? 113.396 109.478 128.508 1.00 52.81 32 ALA D N 1
ATOM 5683 C CA . ALA D 1 32 ? 112.212 108.635 128.368 1.00 45.18 32 ALA D CA 1
ATOM 5684 C C . ALA D 1 32 ? 111.001 109.266 129.042 1.00 45.47 32 ALA D C 1
ATOM 5685 O O . ALA D 1 32 ? 109.906 109.281 128.494 1.00 53.03 32 ALA D O 1
ATOM 5687 N N . ALA D 1 33 ? 111.204 109.831 130.238 1.00 50.01 33 ALA D N 1
ATOM 5688 C CA . ALA D 1 33 ? 110.164 110.567 130.921 1.00 48.13 33 ALA D CA 1
ATOM 5689 C C . ALA D 1 33 ? 109.669 111.750 130.064 1.00 51.92 33 ALA D C 1
ATOM 5690 O O . ALA D 1 33 ? 108.461 111.957 129.846 1.00 45.88 33 ALA D O 1
ATOM 5692 N N . SER D 1 34 ? 110.582 112.469 129.433 1.00 45.32 34 SER D N 1
ATOM 5693 C CA . SER D 1 34 ? 110.115 113.569 128.587 1.00 55.28 34 SER D CA 1
ATOM 5694 C C . SER D 1 34 ? 109.189 113.035 127.511 1.00 53.87 34 SER D C 1
ATOM 5695 O O . SER D 1 34 ? 108.110 113.602 127.317 1.00 61.22 34 SER D O 1
ATOM 5698 N N . ALA D 1 35 ? 109.571 111.905 126.860 1.00 58.66 35 ALA D N 1
ATOM 5699 C CA . ALA D 1 35 ? 108.748 111.373 125.782 1.00 52.60 35 ALA D CA 1
ATOM 5700 C C . ALA D 1 35 ? 107.408 110.888 126.323 1.00 55.14 35 ALA D C 1
ATOM 5701 O O . ALA D 1 35 ? 106.355 111.103 125.693 1.00 52.22 35 ALA D O 1
ATOM 5703 N N . PHE D 1 36 ? 107.420 110.318 127.540 1.00 47.25 36 PHE D N 1
ATOM 5704 C CA . PHE D 1 36 ? 106.181 109.788 128.074 1.00 53.48 36 PHE D CA 1
ATOM 5705 C C . PHE D 1 36 ? 105.178 110.912 128.310 1.00 50.94 36 PHE D C 1
ATOM 5706 O O . PHE D 1 36 ? 104.009 110.743 127.988 1.00 49.95 36 PHE D O 1
ATOM 5714 N N . PHE D 1 37 ? 105.615 112.042 128.894 1.00 55.47 37 PHE D N 1
ATOM 5715 C CA . PHE D 1 37 ? 104.690 113.133 129.216 1.00 57.12 37 PHE D CA 1
ATOM 5716 C C . PHE D 1 37 ? 104.271 113.853 127.931 1.00 57.14 37 PHE D C 1
ATOM 5717 O O . PHE D 1 37 ? 103.072 114.043 127.667 1.00 58.08 37 PHE D O 1
ATOM 5725 N N . PHE D 1 38 ? 105.214 114.191 127.050 1.00 47.64 38 PHE D N 1
ATOM 5726 C CA . PHE D 1 38 ? 104.787 114.811 125.782 1.00 50.67 38 PHE D CA 1
ATOM 5727 C C . PHE D 1 38 ? 103.805 113.955 125.000 1.00 52.32 38 PHE D C 1
ATOM 5728 O O . PHE D 1 38 ? 102.846 114.486 124.458 1.00 65.60 38 PHE D O 1
ATOM 5736 N N . LEU D 1 39 ? 104.044 112.635 124.903 1.00 65.21 39 LEU D N 1
ATOM 5737 C CA . LEU D 1 39 ? 103.182 111.810 124.058 1.00 56.50 39 LEU D CA 1
ATOM 5738 C C . LEU D 1 39 ? 101.878 111.432 124.777 1.00 59.42 39 LEU D C 1
ATOM 5739 O O . LEU D 1 39 ? 100.942 111.058 124.107 1.00 63.01 39 LEU D O 1
ATOM 5744 N N . SER D 1 40 ? 101.767 111.630 126.103 1.00 57.70 40 SER D N 1
ATOM 5745 C CA . SER D 1 40 ? 100.537 111.306 126.798 1.00 57.68 40 SER D CA 1
ATOM 5746 C C . SER D 1 40 ? 99.527 112.447 126.738 1.00 54.95 40 SER D C 1
ATOM 5747 O O . SER D 1 40 ? 98.345 112.234 127.027 1.00 57.37 40 SER D O 1
ATOM 5750 N N . MET D 1 41 ? 100.010 113.659 126.483 1.00 74.30 41 MET D N 1
ATOM 5751 C CA . MET D 1 41 ? 99.227 114.872 126.689 1.00 66.96 41 MET D CA 1
ATOM 5752 C C . MET D 1 41 ? 97.877 114.784 125.984 1.00 70.72 41 MET D C 1
ATOM 5753 O O . MET D 1 41 ? 96.857 115.171 126.543 1.00 64.84 41 MET D O 1
ATOM 5758 N N . SER D 1 42 ? 97.862 114.249 124.760 1.00 65.56 42 SER D N 1
ATOM 5759 C CA . SER D 1 42 ? 96.674 114.258 123.923 1.00 75.66 42 SER D CA 1
ATOM 5760 C C . SER D 1 42 ? 95.581 113.273 124.367 1.00 72.11 42 SER D C 1
ATOM 5761 O O . SER D 1 42 ? 94.493 113.291 123.808 1.00 92.85 42 SER D O 1
ATOM 5764 N N . SER D 1 43 ? 95.845 112.416 125.345 1.00 75.94 43 SER D N 1
ATOM 5765 C CA . SER D 1 43 ? 94.856 111.453 125.796 1.00 80.48 43 SER D CA 1
ATOM 5766 C C . SER D 1 43 ? 94.036 112.023 126.952 1.00 76.09 43 SER D C 1
ATOM 5767 O O . SER D 1 43 ? 93.337 111.285 127.634 1.00 87.28 43 SER D O 1
ATOM 5770 N N . PHE D 1 44 ? 94.166 113.333 127.202 1.00 74.81 44 PHE D N 1
ATOM 5771 C CA . PHE D 1 44 ? 93.537 113.979 128.337 1.00 68.07 44 PHE D CA 1
ATOM 5772 C C . PHE D 1 44 ? 92.720 115.169 127.860 1.00 68.14 44 PHE D C 1
ATOM 5773 O O . PHE D 1 44 ? 93.041 115.802 126.859 1.00 79.02 44 PHE D O 1
ATOM 5781 N N . GLU D 1 45 ? 91.673 115.487 128.620 1.00 66.29 45 GLU D N 1
ATOM 5782 C CA . GLU D 1 45 ? 90.894 116.679 128.355 1.00 75.69 45 GLU D CA 1
ATOM 5783 C C . GLU D 1 45 ? 91.824 117.880 128.503 1.00 74.33 45 GLU D C 1
ATOM 5784 O O . GLU D 1 45 ? 92.748 117.836 129.307 1.00 80.91 45 GLU D O 1
ATOM 5790 N N . ARG D 1 46 ? 91.512 118.960 127.786 1.00 87.01 46 ARG D N 1
ATOM 5791 C CA . ARG D 1 46 ? 92.330 120.162 127.718 1.00 85.40 46 ARG D CA 1
ATOM 5792 C C . ARG D 1 46 ? 92.723 120.661 129.104 1.00 77.93 46 ARG D C 1
ATOM 5793 O O . ARG D 1 46 ? 93.864 121.093 129.290 1.00 74.49 46 ARG D O 1
ATOM 5801 N N . LYS D 1 47 ? 91.824 120.555 130.085 1.00 67.13 47 LYS D N 1
ATOM 5802 C CA . LYS D 1 47 ? 92.075 121.101 131.410 1.00 72.92 47 LYS D CA 1
ATOM 5803 C C . LYS D 1 47 ? 93.294 120.490 132.119 1.00 71.03 47 LYS D C 1
ATOM 5804 O O . LYS D 1 47 ? 93.771 121.062 133.085 1.00 86.80 47 LYS D O 1
ATOM 5810 N N . TRP D 1 48 ? 93.754 119.302 131.732 1.00 67.75 48 TRP D N 1
ATOM 5811 C CA . TRP D 1 48 ? 94.900 118.702 132.399 1.00 71.20 48 TRP D CA 1
ATOM 5812 C C . TRP D 1 48 ? 96.187 118.909 131.607 1.00 65.19 48 TRP D C 1
ATOM 5813 O O . TRP D 1 48 ? 97.284 118.748 132.133 1.00 85.41 48 TRP D O 1
ATOM 5824 N N . ARG D 1 49 ? 96.054 119.161 130.314 1.00 57.88 49 ARG D N 1
ATOM 5825 C CA . ARG D 1 49 ? 97.204 119.097 129.442 1.00 60.39 49 ARG D CA 1
ATOM 5826 C C . ARG D 1 49 ? 98.352 120.026 129.847 1.00 59.46 49 ARG D C 1
ATOM 5827 O O . ARG D 1 49 ? 99.513 119.624 129.709 1.00 60.24 49 ARG D O 1
ATOM 5835 N N . THR D 1 50 ? 98.086 121.213 130.374 1.00 60.32 50 THR D N 1
ATOM 5836 C CA . THR D 1 50 ? 99.190 122.126 130.698 1.00 56.87 50 THR D CA 1
ATOM 5837 C C . THR D 1 50 ? 100.060 121.580 131.826 1.00 57.57 50 THR D C 1
ATOM 5838 O O . THR D 1 50 ? 101.288 121.631 131.737 1.00 57.69 50 THR D O 1
ATOM 5842 N N . SER D 1 51 ? 99.440 121.079 132.891 1.00 53.12 51 SER D N 1
ATOM 5843 C CA . SER D 1 51 ? 100.183 120.429 133.969 1.00 61.53 51 SER D CA 1
ATOM 5844 C C . SER D 1 51 ? 101.090 119.321 133.429 1.00 61.25 51 SER D C 1
ATOM 5845 O O . SER D 1 51 ? 102.237 119.173 133.857 1.00 50.52 51 SER D O 1
ATOM 5848 N N . ILE D 1 52 ? 100.600 118.560 132.436 1.00 45.42 52 ILE D N 1
ATOM 5849 C CA . ILE D 1 52 ? 101.420 117.467 131.933 1.00 48.88 52 ILE D CA 1
ATOM 5850 C C . ILE D 1 52 ? 102.532 118.009 131.046 1.00 53.40 52 ILE D C 1
ATOM 5851 O O . ILE D 1 52 ? 103.685 117.635 131.221 1.00 56.29 52 ILE D O 1
ATOM 5856 N N . LEU D 1 53 ? 102.199 118.935 130.149 1.00 56.32 53 LEU D N 1
ATOM 5857 C CA . LEU D 1 53 ? 103.202 119.545 129.305 1.00 51.46 53 LEU D CA 1
ATOM 5858 C C . LEU D 1 53 ? 104.378 120.070 130.115 1.00 46.97 53 LEU D C 1
ATOM 5859 O O . LEU D 1 53 ? 105.542 119.750 129.812 1.00 45.52 53 LEU D O 1
ATOM 5864 N N . VAL D 1 54 ? 104.095 120.832 131.182 1.00 47.26 54 VAL D N 1
ATOM 5865 C CA . VAL D 1 54 ? 105.165 121.375 132.021 1.00 48.25 54 VAL D CA 1
ATOM 5866 C C . VAL D 1 54 ? 105.974 120.264 132.715 1.00 57.51 54 VAL D C 1
ATOM 5867 O O . VAL D 1 54 ? 107.204 120.347 132.801 1.00 55.17 54 VAL D O 1
ATOM 5871 N N . SER D 1 55 ? 105.337 119.191 133.199 1.00 49.14 55 SER D N 1
ATOM 5872 C CA . SER D 1 55 ? 106.106 118.028 133.668 1.00 51.59 55 SER D CA 1
ATOM 5873 C C . SER D 1 55 ? 107.075 117.506 132.613 1.00 52.99 55 SER D C 1
ATOM 5874 O O . SER D 1 55 ? 108.223 117.190 132.913 1.00 57.92 55 SER D O 1
ATOM 5877 N N . GLY D 1 56 ? 106.645 117.451 131.349 1.00 42.91 56 GLY D N 1
ATOM 5878 C CA . GLY D 1 56 ? 107.592 117.113 130.304 1.00 48.21 56 GLY D CA 1
ATOM 5879 C C . GLY D 1 56 ? 108.703 118.152 130.076 1.00 57.37 56 GLY D C 1
ATOM 5880 O O . GLY D 1 56 ? 109.857 117.762 129.844 1.00 52.53 56 GLY D O 1
ATOM 5881 N N . LEU D 1 57 ? 108.380 119.468 130.081 1.00 44.97 57 LEU D N 1
ATOM 5882 C CA . LEU D 1 57 ? 109.437 120.460 129.972 1.00 47.23 57 LEU D CA 1
ATOM 5883 C C . LEU D 1 57 ? 110.530 120.271 131.033 1.00 50.90 57 LEU D C 1
ATOM 5884 O O . LEU D 1 57 ? 111.722 120.335 130.687 1.00 45.47 57 LEU D O 1
ATOM 5889 N N . ILE D 1 58 ? 110.114 120.063 132.303 1.00 48.12 58 ILE D N 1
ATOM 5890 C CA . ILE D 1 58 ? 111.060 119.793 133.378 1.00 45.16 58 ILE D CA 1
ATOM 5891 C C . ILE D 1 58 ? 111.998 118.636 133.029 1.00 50.39 58 ILE D C 1
ATOM 5892 O O . ILE D 1 58 ? 113.208 118.819 133.007 1.00 51.33 58 ILE D O 1
ATOM 5897 N N . THR D 1 59 ? 111.487 117.466 132.661 1.00 46.24 59 THR D N 1
ATOM 5898 C CA . THR D 1 59 ? 112.413 116.403 132.303 1.00 53.13 59 THR D CA 1
ATOM 5899 C C . THR D 1 59 ? 113.141 116.667 130.994 1.00 48.52 59 THR D C 1
ATOM 5900 O O . THR D 1 59 ? 114.283 116.206 130.859 1.00 48.98 59 THR D O 1
ATOM 5904 N N . PHE D 1 60 ? 112.583 117.449 130.065 1.00 45.27 60 PHE D N 1
ATOM 5905 C CA . PHE D 1 60 ? 113.309 117.713 128.809 1.00 46.51 60 PHE D CA 1
ATOM 5906 C C . PHE D 1 60 ? 114.559 118.555 129.032 1.00 47.23 60 PHE D C 1
ATOM 5907 O O . PHE D 1 60 ? 115.629 118.204 128.567 1.00 43.59 60 PHE D O 1
ATOM 5915 N N . ILE D 1 61 ? 114.441 119.626 129.854 1.00 48.13 61 ILE D N 1
ATOM 5916 C CA . ILE D 1 61 ? 115.593 120.443 130.157 1.00 48.44 61 ILE D CA 1
ATOM 5917 C C . ILE D 1 61 ? 116.667 119.587 130.801 1.00 53.54 61 ILE D C 1
ATOM 5918 O O . ILE D 1 61 ? 117.826 119.634 130.377 1.00 60.39 61 ILE D O 1
ATOM 5923 N N . ALA D 1 62 ? 116.302 118.828 131.843 1.00 52.38 62 ALA D N 1
ATOM 5924 C CA . ALA D 1 62 ? 117.230 117.922 132.517 1.00 50.95 62 ALA D CA 1
ATOM 5925 C C . ALA D 1 62 ? 117.819 116.879 131.549 1.00 48.11 62 ALA D C 1
ATOM 5926 O O . ALA D 1 62 ? 119.033 116.684 131.501 1.00 50.91 62 ALA D O 1
ATOM 5928 N N . ALA D 1 63 ? 117.035 116.227 130.705 1.00 44.39 63 ALA D N 1
ATOM 5929 C CA . ALA D 1 63 ? 117.641 115.304 129.734 1.00 46.95 63 ALA D CA 1
ATOM 5930 C C . ALA D 1 63 ? 118.735 115.953 128.916 1.00 51.33 63 ALA D C 1
ATOM 5931 O O . ALA D 1 63 ? 119.835 115.390 128.798 1.00 50.70 63 ALA D O 1
ATOM 5933 N N . VAL D 1 64 ? 118.460 117.161 128.375 1.00 54.35 64 VAL D N 1
ATOM 5934 C CA . VAL D 1 64 ? 119.470 117.801 127.519 1.00 52.23 64 VAL D CA 1
ATOM 5935 C C . VAL D 1 64 ? 120.696 118.217 128.328 1.00 46.65 64 VAL D C 1
ATOM 5936 O O . VAL D 1 64 ? 121.815 117.972 127.926 1.00 47.30 64 VAL D O 1
ATOM 5940 N N . HIS D 1 65 ? 120.512 118.778 129.540 1.00 50.53 65 HIS D N 1
ATOM 5941 C CA . HIS D 1 65 ? 121.678 119.132 130.320 1.00 48.40 65 HIS D CA 1
ATOM 5942 C C . HIS D 1 65 ? 122.412 117.879 130.809 1.00 55.97 65 HIS D C 1
ATOM 5943 O O . HIS D 1 65 ? 123.635 117.867 130.855 1.00 56.92 65 HIS D O 1
ATOM 5950 N N . TYR D 1 66 ? 121.709 116.801 131.174 1.00 46.72 66 TYR D N 1
ATOM 5951 C CA . TYR D 1 66 ? 122.396 115.560 131.551 1.00 51.49 66 TYR D CA 1
ATOM 5952 C C . TYR D 1 66 ? 123.235 115.018 130.413 1.00 53.00 66 TYR D C 1
ATOM 5953 O O . TYR D 1 66 ? 124.310 114.480 130.664 1.00 58.88 66 TYR D O 1
ATOM 5962 N N . TRP D 1 67 ? 122.803 115.201 129.160 1.00 53.97 67 TRP D N 1
ATOM 5963 C CA . TRP D 1 67 ? 123.613 114.738 128.052 1.00 45.11 67 TRP D CA 1
ATOM 5964 C C . TRP D 1 67 ? 124.970 115.443 128.029 1.00 57.86 67 TRP D C 1
ATOM 5965 O O . TRP D 1 67 ? 126.033 114.815 127.935 1.00 48.06 67 TRP D O 1
ATOM 5976 N N . TYR D 1 68 ? 124.963 116.762 128.213 1.00 52.83 68 TYR D N 1
ATOM 5977 C CA . TYR D 1 68 ? 126.193 117.519 128.227 1.00 49.65 68 TYR D CA 1
ATOM 5978 C C . TYR D 1 68 ? 127.027 117.116 129.445 1.00 51.07 68 TYR D C 1
ATOM 5979 O O . TYR D 1 68 ? 128.213 116.837 129.340 1.00 54.65 68 TYR D O 1
ATOM 5988 N N . MET D 1 69 ? 126.437 117.071 130.633 1.00 48.23 69 MET D N 1
ATOM 5989 C CA . MET D 1 69 ? 127.235 116.702 131.785 1.00 50.79 69 MET D CA 1
ATOM 5990 C C . MET D 1 69 ? 127.841 115.295 131.681 1.00 50.63 69 MET D C 1
ATOM 5991 O O . MET D 1 69 ? 128.988 115.076 132.102 1.00 51.04 69 MET D O 1
ATOM 5996 N N . ARG D 1 70 ? 127.088 114.329 131.151 1.00 57.97 70 ARG D N 1
ATOM 5997 C CA . ARG D 1 70 ? 127.601 112.971 130.939 1.00 52.57 70 ARG D CA 1
ATOM 5998 C C . ARG D 1 70 ? 128.847 112.964 130.054 1.00 53.47 70 ARG D C 1
ATOM 5999 O O . ARG D 1 70 ? 129.834 112.289 130.361 1.00 58.00 70 ARG D O 1
ATOM 6007 N N . ASP D 1 71 ? 128.818 113.739 128.967 1.00 49.29 71 ASP D N 1
ATOM 6008 C CA . ASP D 1 71 ? 129.981 113.790 128.087 1.00 52.12 71 ASP D CA 1
ATOM 6009 C C . ASP D 1 71 ? 131.141 114.496 128.773 1.00 58.03 71 ASP D C 1
ATOM 6010 O O . ASP D 1 71 ? 132.265 114.030 128.738 1.00 65.31 71 ASP D O 1
ATOM 6015 N N . TYR D 1 72 ? 130.849 115.552 129.517 1.00 59.62 72 TYR D N 1
ATOM 6016 C CA . TYR D 1 72 ? 131.914 116.271 130.180 1.00 62.25 72 TYR D CA 1
ATOM 6017 C C . TYR D 1 72 ? 132.585 115.382 131.211 1.00 61.99 72 TYR D C 1
ATOM 6018 O O . TYR D 1 72 ? 133.796 115.422 131.351 1.00 63.94 72 TYR D O 1
ATOM 6027 N N . TRP D 1 73 ? 131.810 114.578 131.943 1.00 63.13 73 TRP D N 1
ATOM 6028 C CA . TRP D 1 73 ? 132.419 113.642 132.884 1.00 59.65 73 TRP D CA 1
ATOM 6029 C C . TRP D 1 73 ? 133.277 112.602 132.180 1.00 62.89 73 TRP D C 1
ATOM 6030 O O . TRP D 1 73 ? 134.341 112.257 132.694 1.00 67.16 73 TRP D O 1
ATOM 6041 N N . SER D 1 74 ? 132.802 112.072 131.033 1.00 59.32 74 SER D N 1
ATOM 6042 C CA . SER D 1 74 ? 133.626 111.183 130.213 1.00 59.66 74 SER D CA 1
ATOM 6043 C C . SER D 1 74 ? 134.985 111.805 129.855 1.00 65.21 74 SER D C 1
ATOM 6044 O O . SER D 1 74 ? 136.014 111.153 129.990 1.00 70.91 74 SER D O 1
ATOM 6047 N N . GLY D 1 75 ? 134.998 113.094 129.503 1.00 67.63 75 GLY D N 1
ATOM 6048 C CA . GLY D 1 75 ? 136.235 113.773 129.168 1.00 75.27 75 GLY D CA 1
ATOM 6049 C C . GLY D 1 75 ? 137.149 114.023 130.368 1.00 76.19 75 GLY D C 1
ATOM 6050 O O . GLY D 1 75 ? 138.272 113.545 130.389 1.00 100.70 75 GLY D O 1
ATOM 6051 N N . PHE D 1 76 ? 136.651 114.749 131.371 1.00 79.28 76 PHE D N 1
ATOM 6052 C CA . PHE D 1 76 ? 137.487 115.331 132.406 1.00 77.03 76 PHE D CA 1
ATOM 6053 C C . PHE D 1 76 ? 137.380 114.645 133.766 1.00 75.78 76 PHE D C 1
ATOM 6054 O O . PHE D 1 76 ? 138.176 114.926 134.652 1.00 95.59 76 PHE D O 1
ATOM 6062 N N . ALA D 1 77 ? 136.393 113.773 133.958 1.00 77.63 77 ALA D N 1
ATOM 6063 C CA . ALA D 1 77 ? 136.168 113.168 135.261 1.00 76.97 77 ALA D CA 1
ATOM 6064 C C . ALA D 1 77 ? 135.937 114.220 136.351 1.00 83.54 77 ALA D C 1
ATOM 6065 O O . ALA D 1 77 ? 136.302 114.020 137.503 1.00 81.16 77 ALA D O 1
ATOM 6067 N N . GLU D 1 78 ? 135.265 115.312 135.974 1.00 84.79 78 GLU D N 1
ATOM 6068 C CA . GLU D 1 78 ? 134.845 116.345 136.899 1.00 78.20 78 GLU D CA 1
ATOM 6069 C C . GLU D 1 78 ? 133.383 116.723 136.652 1.00 73.04 78 GLU D C 1
ATOM 6070 O O . GLU D 1 78 ? 132.870 116.727 135.537 1.00 80.51 78 GLU D O 1
ATOM 6076 N N . SER D 1 79 ? 132.692 117.051 137.723 1.00 72.11 79 SER D N 1
ATOM 6077 C CA . SER D 1 79 ? 131.373 117.616 137.592 1.00 63.02 79 SER D CA 1
ATOM 6078 C C . SER D 1 79 ? 131.264 118.783 138.573 1.00 73.88 79 SER D C 1
ATOM 6079 O O . SER D 1 79 ? 130.850 118.612 139.715 1.00 80.22 79 SER D O 1
ATOM 6082 N N . PRO D 1 80 ? 131.639 120.008 138.152 1.00 77.95 80 PRO D N 1
ATOM 6083 C CA . PRO D 1 80 ? 131.484 121.175 139.013 1.00 70.22 80 PRO D CA 1
ATOM 6084 C C . PRO D 1 80 ? 130.024 121.479 139.355 1.00 72.64 80 PRO D C 1
ATOM 6085 O O . PRO D 1 80 ? 129.158 121.546 138.483 1.00 80.68 80 PRO D O 1
ATOM 6089 N N . VAL D 1 81 ? 129.770 121.699 140.641 1.00 55.52 81 VAL D N 1
ATOM 6090 C CA . VAL D 1 81 ? 128.426 121.854 141.147 1.00 66.03 81 VAL D CA 1
ATOM 6091 C C . VAL D 1 81 ? 127.755 123.026 140.447 1.00 68.29 81 VAL D C 1
ATOM 6092 O O . VAL D 1 81 ? 126.577 122.920 140.107 1.00 69.52 81 VAL D O 1
ATOM 6096 N N . PHE D 1 82 ? 128.494 124.117 140.221 1.00 64.06 82 PHE D N 1
ATOM 6097 C CA . PHE D 1 82 ? 127.871 125.316 139.688 1.00 71.52 82 PHE D CA 1
ATOM 6098 C C . PHE D 1 82 ? 127.257 125.006 138.327 1.00 67.29 82 PHE D C 1
ATOM 6099 O O . PHE D 1 82 ? 126.231 125.580 137.986 1.00 61.60 82 PHE D O 1
ATOM 6107 N N . PHE D 1 83 ? 127.821 124.043 137.592 1.00 57.85 83 PHE D N 1
ATOM 6108 C CA . PHE D 1 83 ? 127.276 123.750 136.281 1.00 56.17 83 PHE D CA 1
ATOM 6109 C C . PHE D 1 83 ? 125.912 123.064 136.369 1.00 60.92 83 PHE D C 1
ATOM 6110 O O . PHE D 1 83 ? 125.150 123.081 135.411 1.00 67.60 83 PHE D O 1
ATOM 6118 N N . ARG D 1 84 ? 125.584 122.452 137.507 1.00 60.43 84 ARG D N 1
ATOM 6119 C CA . ARG D 1 84 ? 124.268 121.874 137.660 1.00 58.29 84 ARG D CA 1
ATOM 6120 C C . ARG D 1 84 ? 123.199 122.956 137.687 1.00 55.54 84 ARG D C 1
ATOM 6121 O O . ARG D 1 84 ? 122.031 122.668 137.389 1.00 55.02 84 ARG D O 1
ATOM 6129 N N . TYR D 1 85 ? 123.569 124.186 138.087 1.00 53.06 85 TYR D N 1
ATOM 6130 C CA . TYR D 1 85 ? 122.582 125.249 138.206 1.00 48.12 85 TYR D CA 1
ATOM 6131 C C . TYR D 1 85 ? 122.018 125.674 136.859 1.00 51.26 85 TYR D C 1
ATOM 6132 O O . TYR D 1 85 ? 120.930 126.217 136.836 1.00 52.61 85 TYR D O 1
ATOM 6141 N N . VAL D 1 86 ? 122.684 125.341 135.746 1.00 52.09 86 VAL D N 1
ATOM 6142 C CA . VAL D 1 86 ? 122.124 125.574 134.420 1.00 52.76 86 VAL D CA 1
ATOM 6143 C C . VAL D 1 86 ? 120.723 125.023 134.326 1.00 56.26 86 VAL D C 1
ATOM 6144 O O . VAL D 1 86 ? 119.842 125.688 133.795 1.00 63.38 86 VAL D O 1
ATOM 6148 N N . ASP D 1 87 ? 120.512 123.810 134.836 1.00 61.77 87 ASP D N 1
ATOM 6149 C CA . ASP D 1 87 ? 119.188 123.200 134.799 1.00 57.22 87 ASP D CA 1
ATOM 6150 C C . ASP D 1 87 ? 118.333 123.698 135.978 1.00 58.18 87 ASP D C 1
ATOM 6151 O O . ASP D 1 87 ? 117.198 124.108 135.773 1.00 53.33 87 ASP D O 1
ATOM 6156 N N . TRP D 1 88 ? 118.857 123.653 137.217 1.00 53.86 88 TRP D N 1
ATOM 6157 C CA . TRP D 1 88 ? 118.066 124.032 138.385 1.00 51.15 88 TRP D CA 1
ATOM 6158 C C . TRP D 1 88 ? 117.415 125.402 138.289 1.00 52.30 88 TRP D C 1
ATOM 6159 O O . TRP D 1 88 ? 116.245 125.525 138.662 1.00 57.44 88 TRP D O 1
ATOM 6170 N N . VAL D 1 89 ? 118.099 126.406 137.729 1.00 48.54 89 VAL D N 1
ATOM 6171 C CA . VAL D 1 89 ? 117.499 127.736 137.648 1.00 56.34 89 VAL D CA 1
ATOM 6172 C C . VAL D 1 89 ? 116.254 127.717 136.758 1.00 60.06 89 VAL D C 1
ATOM 6173 O O . VAL D 1 89 ? 115.404 128.568 136.927 1.00 55.40 89 VAL D O 1
ATOM 6177 N N . LEU D 1 90 ? 116.126 126.775 135.810 1.00 56.41 90 LEU D N 1
ATOM 6178 C CA . LEU D 1 90 ? 114.914 126.701 135.009 1.00 52.74 90 LEU D CA 1
ATOM 6179 C C . LEU D 1 90 ? 113.908 125.707 135.603 1.00 55.97 90 LEU D C 1
ATOM 6180 O O . LEU D 1 90 ? 112.738 126.014 135.674 1.00 55.14 90 LEU D O 1
ATOM 6185 N N . THR D 1 91 ? 114.353 124.524 136.051 1.00 58.52 91 THR D N 1
ATOM 6186 C CA . THR D 1 91 ? 113.411 123.473 136.425 1.00 51.75 91 THR D CA 1
ATOM 6187 C C . THR D 1 91 ? 112.775 123.757 137.784 1.00 53.57 91 THR D C 1
ATOM 6188 O O . THR D 1 91 ? 111.565 123.549 137.937 1.00 50.69 91 THR D O 1
ATOM 6192 N N . VAL D 1 92 ? 113.498 124.312 138.753 1.00 51.22 92 VAL D N 1
ATOM 6193 C CA . VAL D 1 92 ? 112.870 124.496 140.062 1.00 54.13 92 VAL D CA 1
ATOM 6194 C C . VAL D 1 92 ? 111.700 125.489 140.020 1.00 58.46 92 VAL D C 1
ATOM 6195 O O . VAL D 1 92 ? 110.634 125.206 140.586 1.00 52.64 92 VAL D O 1
ATOM 6199 N N . PRO D 1 93 ? 111.779 126.641 139.316 1.00 55.81 93 PRO D N 1
ATOM 6200 C CA . PRO D 1 93 ? 110.588 127.461 139.100 1.00 56.47 93 PRO D CA 1
ATOM 6201 C C . PRO D 1 93 ? 109.454 126.748 138.381 1.00 56.96 93 PRO D C 1
ATOM 6202 O O . PRO D 1 93 ? 108.305 126.853 138.807 1.00 56.38 93 PRO D O 1
ATOM 6206 N N . LEU D 1 94 ? 109.766 125.962 137.327 1.00 62.46 94 LEU D N 1
ATOM 6207 C CA . LEU D 1 94 ? 108.710 125.216 136.663 1.00 51.27 94 LEU D CA 1
ATOM 6208 C C . LEU D 1 94 ? 108.042 124.256 137.657 1.00 47.91 94 LEU D C 1
ATOM 6209 O O . LEU D 1 94 ? 106.821 124.129 137.677 1.00 52.47 94 LEU D O 1
ATOM 6214 N N . MET D 1 95 ? 108.802 123.570 138.490 1.00 53.05 95 MET D N 1
ATOM 6215 C CA . MET D 1 95 ? 108.181 122.695 139.490 1.00 57.86 95 MET D CA 1
ATOM 6216 C C . MET D 1 95 ? 107.283 123.502 140.418 1.00 58.60 95 MET D C 1
ATOM 6217 O O . MET D 1 95 ? 106.142 123.103 140.624 1.00 58.45 95 MET D O 1
ATOM 6222 N N . CYS D 1 96 ? 107.720 124.679 140.890 1.00 71.74 96 CYS D N 1
ATOM 6223 C CA . CYS D 1 96 ? 106.868 125.517 141.745 1.00 67.13 96 CYS D CA 1
ATOM 6224 C C . CYS D 1 96 ? 105.574 125.971 141.047 1.00 69.99 96 CYS D C 1
ATOM 6225 O O . CYS D 1 96 ? 104.506 125.957 141.652 1.00 65.90 96 CYS D O 1
ATOM 6228 N N . VAL D 1 97 ? 105.631 126.239 139.739 1.00 63.37 97 VAL D N 1
ATOM 6229 C CA . VAL D 1 97 ? 104.444 126.567 138.970 1.00 60.39 97 VAL D CA 1
ATOM 6230 C C . VAL D 1 97 ? 103.423 125.431 138.986 1.00 59.55 97 VAL D C 1
ATOM 6231 O O . VAL D 1 97 ? 102.203 125.680 138.976 1.00 56.55 97 VAL D O 1
ATOM 6235 N N . GLU D 1 98 ? 103.880 124.169 139.032 1.00 62.18 98 GLU D N 1
ATOM 6236 C CA . GLU D 1 98 ? 102.935 123.057 139.097 1.00 55.17 98 GLU D CA 1
ATOM 6237 C C . GLU D 1 98 ? 101.986 123.180 140.292 1.00 55.87 98 GLU D C 1
ATOM 6238 O O . GLU D 1 98 ? 100.839 122.796 140.150 1.00 61.39 98 GLU D O 1
ATOM 6244 N N . PHE D 1 99 ? 102.389 123.772 141.441 1.00 64.78 99 PHE D N 1
ATOM 6245 C CA . PHE D 1 99 ? 101.411 123.991 142.504 1.00 62.58 99 PHE D CA 1
ATOM 6246 C C . PHE D 1 99 ? 100.268 124.884 142.024 1.00 61.29 99 PHE D C 1
ATOM 6247 O O . PHE D 1 99 ? 99.112 124.615 142.312 1.00 60.99 99 PHE D O 1
ATOM 6255 N N . TYR D 1 100 ? 100.565 125.908 141.222 1.00 72.72 100 TYR D N 1
ATOM 6256 C CA . TYR D 1 100 ? 99.495 126.759 140.717 1.00 65.04 100 TYR D CA 1
ATOM 6257 C C . TYR D 1 100 ? 98.611 125.963 139.770 1.00 62.50 100 TYR D C 1
ATOM 6258 O O . TYR D 1 100 ? 97.393 125.961 139.928 1.00 61.15 100 TYR D O 1
ATOM 6267 N N . LEU D 1 101 ? 99.224 125.228 138.820 1.00 71.28 101 LEU D N 1
ATOM 6268 C CA . LEU D 1 101 ? 98.441 124.518 137.825 1.00 62.23 101 LEU D CA 1
ATOM 6269 C C . LEU D 1 101 ? 97.508 123.486 138.467 1.00 59.69 101 LEU D C 1
ATOM 6270 O O . LEU D 1 101 ? 96.343 123.433 138.105 1.00 63.44 101 LEU D O 1
ATOM 6275 N N . ILE D 1 102 ? 97.946 122.733 139.484 1.00 70.20 102 ILE D N 1
ATOM 6276 C CA . ILE D 1 102 ? 97.051 121.763 140.102 1.00 65.34 102 ILE D CA 1
ATOM 6277 C C . ILE D 1 102 ? 96.044 122.382 141.070 1.00 73.71 102 ILE D C 1
ATOM 6278 O O . ILE D 1 102 ? 95.102 121.687 141.441 1.00 87.36 102 ILE D O 1
ATOM 6283 N N . LEU D 1 103 ? 96.168 123.653 141.471 1.00 80.85 103 LEU D N 1
ATOM 6284 C CA . LEU D 1 103 ? 95.201 124.243 142.399 1.00 78.14 103 LEU D CA 1
ATOM 6285 C C . LEU D 1 103 ? 94.322 125.283 141.715 1.00 77.58 103 LEU D C 1
ATOM 6286 O O . LEU D 1 103 ? 93.509 125.934 142.373 1.00 77.23 103 LEU D O 1
ATOM 6291 N N . LYS D 1 104 ? 94.500 125.464 140.407 1.00 78.59 104 LYS D N 1
ATOM 6292 C CA . LYS D 1 104 ? 93.770 126.488 139.680 1.00 88.54 104 LYS D CA 1
ATOM 6293 C C . LYS D 1 104 ? 92.262 126.220 139.732 1.00 92.06 104 LYS D C 1
ATOM 6294 O O . LYS D 1 104 ? 91.473 127.159 139.788 1.00 107.26 104 LYS D O 1
ATOM 6300 N N . VAL D 1 105 ? 91.867 124.945 139.746 1.00 97.38 105 VAL D N 1
ATOM 6301 C CA . VAL D 1 105 ? 90.462 124.561 139.787 1.00 103.45 105 VAL D CA 1
ATOM 6302 C C . VAL D 1 105 ? 89.894 124.878 141.163 1.00 92.26 105 VAL D C 1
ATOM 6303 O O . VAL D 1 105 ? 88.727 125.236 141.293 1.00 138.42 105 VAL D O 1
ATOM 6307 N N . ALA D 1 106 ? 90.728 124.718 142.182 1.00 90.99 106 ALA D N 1
ATOM 6308 C CA . ALA D 1 106 ? 90.324 124.938 143.558 1.00 86.45 106 ALA D CA 1
ATOM 6309 C C . ALA D 1 106 ? 90.289 126.426 143.898 1.00 94.52 106 ALA D C 1
ATOM 6310 O O . ALA D 1 106 ? 89.961 126.791 145.022 1.00 104.64 106 ALA D O 1
ATOM 6312 N N . GLY D 1 107 ? 90.628 127.283 142.929 1.00 95.11 107 GLY D N 1
ATOM 6313 C CA . GLY D 1 107 ? 90.468 128.717 143.089 1.00 102.66 107 GLY D CA 1
ATOM 6314 C C . GLY D 1 107 ? 91.766 129.460 143.397 1.00 96.24 107 GLY D C 1
ATOM 6315 O O . GLY D 1 107 ? 91.711 130.572 143.921 1.00 100.53 107 GLY D O 1
ATOM 6316 N N . ALA D 1 108 ? 92.928 128.883 143.052 1.00 92.92 108 ALA D N 1
ATOM 6317 C CA . ALA D 1 108 ? 94.174 129.618 143.157 1.00 82.86 108 ALA D CA 1
ATOM 6318 C C . ALA D 1 108 ? 94.172 130.768 142.157 1.00 90.58 108 ALA D C 1
ATOM 6319 O O . ALA D 1 108 ? 93.636 130.638 141.058 1.00 106.26 108 ALA D O 1
ATOM 6321 N N . LYS D 1 109 ? 94.782 131.888 142.571 1.00 97.96 109 LYS D N 1
ATOM 6322 C CA . LYS D 1 109 ? 94.872 133.101 141.783 1.00 88.32 109 LYS D CA 1
ATOM 6323 C C . LYS D 1 109 ? 96.322 133.334 141.370 1.00 88.70 109 LYS D C 1
ATOM 6324 O O . LYS D 1 109 ? 97.251 132.861 142.022 1.00 91.32 109 LYS D O 1
ATOM 6330 N N . LYS D 1 110 ? 96.510 134.111 140.303 1.00 92.47 110 LYS D N 1
ATOM 6331 C CA . LYS D 1 110 ? 97.835 134.352 139.756 1.00 86.43 110 LYS D CA 1
ATOM 6332 C C . LYS D 1 110 ? 98.804 134.873 140.812 1.00 87.04 110 LYS D C 1
ATOM 6333 O O . LYS D 1 110 ? 100.012 134.657 140.699 1.00 83.89 110 LYS D O 1
ATOM 6339 N N . SER D 1 111 ? 98.268 135.555 141.831 1.00 82.05 111 SER D N 1
ATOM 6340 C CA . SER D 1 111 ? 99.075 136.016 142.941 1.00 85.52 111 SER D CA 1
ATOM 6341 C C . SER D 1 111 ? 99.935 134.865 143.470 1.00 90.90 111 SER D C 1
ATOM 6342 O O . SER D 1 111 ? 101.111 135.058 143.776 1.00 84.04 111 SER D O 1
ATOM 6345 N N . LEU D 1 112 ? 99.346 133.666 143.553 1.00 81.40 112 LEU D N 1
ATOM 6346 C CA . LEU D 1 112 ? 100.056 132.527 144.099 1.00 80.86 112 LEU D CA 1
ATOM 6347 C C . LEU D 1 112 ? 101.177 132.149 143.129 1.00 76.58 112 LEU D C 1
ATOM 6348 O O . LEU D 1 112 ? 102.333 131.973 143.546 1.00 67.67 112 LEU D O 1
ATOM 6353 N N . MET D 1 113 ? 100.849 132.108 141.830 1.00 64.52 113 MET D N 1
ATOM 6354 C CA . MET D 1 113 ? 101.842 131.760 140.819 1.00 68.08 113 MET D CA 1
ATOM 6355 C C . MET D 1 113 ? 103.068 132.678 140.906 1.00 76.49 113 MET D C 1
ATOM 6356 O O . MET D 1 113 ? 104.217 132.203 140.957 1.00 71.74 113 MET D O 1
ATOM 6361 N N . TRP D 1 114 ? 102.818 133.996 140.940 1.00 67.59 114 TRP D N 1
ATOM 6362 C CA . TRP D 1 114 ? 103.895 134.969 141.022 1.00 72.31 114 TRP D CA 1
ATOM 6363 C C . TRP D 1 114 ? 104.720 134.801 142.295 1.00 73.58 114 TRP D C 1
ATOM 6364 O O . TRP D 1 114 ? 105.955 134.796 142.229 1.00 71.03 114 TRP D O 1
ATOM 6375 N N . LYS D 1 115 ? 104.044 134.628 143.439 1.00 61.48 115 LYS D N 1
ATOM 6376 C CA . LYS D 1 115 ? 104.758 134.388 144.681 1.00 70.18 115 LYS D CA 1
ATOM 6377 C C . LYS D 1 115 ? 105.720 133.209 144.525 1.00 77.37 115 LYS D C 1
ATOM 6378 O O . LYS D 1 115 ? 106.915 133.341 144.817 1.00 70.96 115 LYS D O 1
ATOM 6384 N N . LEU D 1 116 ? 105.214 132.076 144.018 1.00 57.80 116 LEU D N 1
ATOM 6385 C CA . LEU D 1 116 ? 106.054 130.887 143.947 1.00 73.24 116 LEU D CA 1
ATOM 6386 C C . LEU D 1 116 ? 107.189 131.107 142.956 1.00 64.07 116 LEU D C 1
ATOM 6387 O O . LEU D 1 116 ? 108.335 130.744 143.252 1.00 62.99 116 LEU D O 1
ATOM 6392 N N . ILE D 1 117 ? 106.894 131.728 141.799 1.00 64.19 117 ILE D N 1
ATOM 6393 C CA . ILE D 1 117 ? 107.969 131.932 140.845 1.00 57.71 117 ILE D CA 1
ATOM 6394 C C . ILE D 1 117 ? 109.051 132.809 141.473 1.00 69.96 117 ILE D C 1
ATOM 6395 O O . ILE D 1 117 ? 110.241 132.455 141.419 1.00 56.60 117 ILE D O 1
ATOM 6400 N N . PHE D 1 118 ? 108.637 133.925 142.102 1.00 64.36 118 PHE D N 1
ATOM 6401 C CA . PHE D 1 118 ? 109.574 134.829 142.748 1.00 66.42 118 PHE D CA 1
ATOM 6402 C C . PHE D 1 118 ? 110.441 134.106 143.781 1.00 70.65 118 PHE D C 1
ATOM 6403 O O . PHE D 1 118 ? 111.677 134.212 143.737 1.00 56.63 118 PHE D O 1
ATOM 6411 N N . LEU D 1 119 ? 109.818 133.366 144.712 1.00 63.17 119 LEU D N 1
ATOM 6412 C CA . LEU D 1 119 ? 110.620 132.710 145.746 1.00 65.32 119 LEU D CA 1
ATOM 6413 C C . LEU D 1 119 ? 111.580 131.709 145.122 1.00 58.35 119 LEU D C 1
ATOM 6414 O O . LEU D 1 119 ? 112.758 131.677 145.474 1.00 62.37 119 LEU D O 1
ATOM 6419 N N . SER D 1 120 ? 111.105 130.903 144.169 1.00 60.13 120 SER D N 1
ATOM 6420 C CA . SER D 1 120 ? 111.968 129.860 143.626 1.00 62.22 120 SER D CA 1
ATOM 6421 C C . SER D 1 120 ? 113.163 130.473 142.918 1.00 52.27 120 SER D C 1
ATOM 6422 O O . SER D 1 120 ? 114.300 130.028 143.136 1.00 59.93 120 SER D O 1
ATOM 6425 N N . VAL D 1 121 ? 112.927 131.538 142.122 1.00 60.98 121 VAL D N 1
ATOM 6426 C CA . VAL D 1 121 ? 114.016 132.205 141.420 1.00 60.06 121 VAL D CA 1
ATOM 6427 C C . VAL D 1 121 ? 115.015 132.821 142.390 1.00 56.14 121 VAL D C 1
ATOM 6428 O O . VAL D 1 121 ? 116.222 132.625 142.238 1.00 63.71 121 VAL D O 1
ATOM 6432 N N . VAL D 1 122 ? 114.537 133.546 143.401 1.00 59.20 122 VAL D N 1
ATOM 6433 C CA . VAL D 1 122 ? 115.442 134.066 144.401 1.00 61.27 122 VAL D CA 1
ATOM 6434 C C . VAL D 1 122 ? 116.253 132.908 144.984 1.00 56.66 122 VAL D C 1
ATOM 6435 O O . VAL D 1 122 ? 117.480 132.978 145.072 1.00 61.70 122 VAL D O 1
ATOM 6439 N N . MET D 1 123 ? 115.588 131.841 145.423 1.00 57.24 123 MET D N 1
ATOM 6440 C CA . MET D 1 123 ? 116.330 130.713 145.986 1.00 58.96 123 MET D CA 1
ATOM 6441 C C . MET D 1 123 ? 117.463 130.272 145.065 1.00 60.33 123 MET D C 1
ATOM 6442 O O . MET D 1 123 ? 118.617 130.206 145.501 1.00 49.78 123 MET D O 1
ATOM 6447 N N . LEU D 1 124 ? 117.179 130.047 143.755 1.00 62.27 124 LEU D N 1
ATOM 6448 C CA . LEU D 1 124 ? 118.223 129.471 142.914 1.00 59.00 124 LEU D CA 1
ATOM 6449 C C . LEU D 1 124 ? 119.327 130.474 142.582 1.00 60.94 124 LEU D C 1
ATOM 6450 O O . LEU D 1 124 ? 120.503 130.119 142.656 1.00 60.55 124 LEU D O 1
ATOM 6455 N N . VAL D 1 125 ? 118.970 131.740 142.313 1.00 63.44 125 VAL D N 1
ATOM 6456 C CA . VAL D 1 125 ? 119.974 132.745 141.996 1.00 67.94 125 VAL D CA 1
ATOM 6457 C C . VAL D 1 125 ? 120.857 133.059 143.203 1.00 64.67 125 VAL D C 1
ATOM 6458 O O . VAL D 1 125 ? 122.082 133.045 143.076 1.00 62.06 125 VAL D O 1
ATOM 6462 N N . THR D 1 126 ? 120.289 133.286 144.394 1.00 61.68 126 THR D N 1
ATOM 6463 C CA . THR D 1 126 ? 121.155 133.463 145.554 1.00 66.46 126 THR D CA 1
ATOM 6464 C C . THR D 1 126 ? 122.054 132.242 145.756 1.00 70.53 126 THR D C 1
ATOM 6465 O O . THR D 1 126 ? 123.229 132.382 146.091 1.00 62.56 126 THR D O 1
ATOM 6469 N N . GLY D 1 127 ? 121.526 131.027 145.553 1.00 62.31 127 GLY D N 1
ATOM 6470 C CA . GLY D 1 127 ? 122.375 129.844 145.653 1.00 58.70 127 GLY D CA 1
ATOM 6471 C C . GLY D 1 127 ? 123.544 129.872 144.675 1.00 57.38 127 GLY D C 1
ATOM 6472 O O . GLY D 1 127 ? 124.668 129.552 145.058 1.00 58.64 127 GLY D O 1
ATOM 6473 N N . TYR D 1 128 ? 123.291 130.309 143.420 1.00 60.80 128 TYR D N 1
ATOM 6474 C CA . TYR D 1 128 ? 124.360 130.413 142.440 1.00 63.91 128 TYR D CA 1
ATOM 6475 C C . TYR D 1 128 ? 125.400 131.468 142.809 1.00 66.25 128 TYR D C 1
ATOM 6476 O O . TYR D 1 128 ? 126.587 131.223 142.636 1.00 60.19 128 TYR D O 1
ATOM 6485 N N . PHE D 1 129 ? 124.975 132.635 143.316 1.00 67.85 129 PHE D N 1
ATOM 6486 C CA . PHE D 1 129 ? 125.913 133.650 143.804 1.00 73.69 129 PHE D CA 1
ATOM 6487 C C . PHE D 1 129 ? 126.787 133.084 144.917 1.00 77.90 129 PHE D C 1
ATOM 6488 O O . PHE D 1 129 ? 127.988 133.249 144.888 1.00 68.60 129 PHE D O 1
ATOM 6496 N N . GLY D 1 130 ? 126.216 132.353 145.870 1.00 79.28 130 GLY D N 1
ATOM 6497 C CA . GLY D 1 130 ? 127.028 131.709 146.896 1.00 82.33 130 GLY D CA 1
ATOM 6498 C C . GLY D 1 130 ? 128.034 130.709 146.318 1.00 74.64 130 GLY D C 1
ATOM 6499 O O . GLY D 1 130 ? 129.142 130.595 146.816 1.00 71.67 130 GLY D O 1
ATOM 6500 N N . GLU D 1 131 ? 127.665 129.997 145.245 1.00 79.89 131 GLU D N 1
ATOM 6501 C CA . GLU D 1 131 ? 128.476 128.896 144.736 1.00 68.38 131 GLU D CA 1
ATOM 6502 C C . GLU D 1 131 ? 129.542 129.341 143.727 1.00 74.41 131 GLU D C 1
ATOM 6503 O O .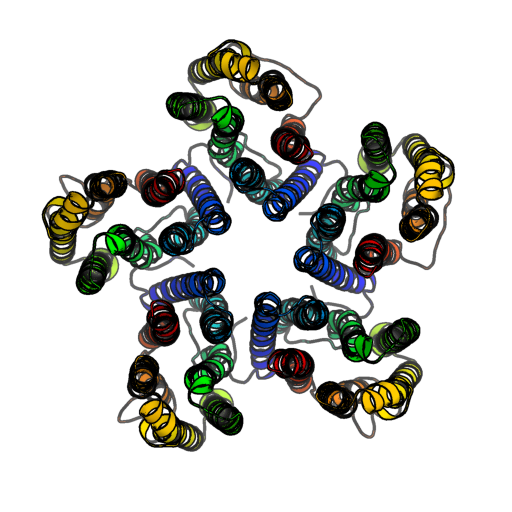 GLU D 1 131 ? 130.555 128.673 143.577 1.00 82.03 131 GLU D O 1
ATOM 6509 N N . ALA D 1 132 ? 129.325 130.445 143.006 1.00 85.60 132 ALA D N 1
ATOM 6510 C CA . ALA D 1 132 ? 130.069 130.723 141.777 1.00 80.29 132 ALA D CA 1
ATOM 6511 C C . ALA D 1 132 ? 130.596 132.161 141.709 1.00 81.41 132 ALA D C 1
ATOM 6512 O O . ALA D 1 132 ? 131.662 132.398 141.161 1.00 100.95 132 ALA D O 1
ATOM 6514 N N . VAL D 1 133 ? 129.851 133.138 142.231 1.00 86.62 133 VAL D N 1
ATOM 6515 C CA . VAL D 1 133 ? 130.189 134.547 142.083 1.00 86.35 133 VAL D CA 1
ATOM 6516 C C . VAL D 1 133 ? 130.902 135.052 143.332 1.00 86.76 133 VAL D C 1
ATOM 6517 O O . VAL D 1 133 ? 131.806 135.864 143.207 1.00 126.46 133 VAL D O 1
ATOM 6521 N N . ASP D 1 134 ? 130.495 134.601 144.522 1.00 86.19 134 ASP D N 1
ATOM 6522 C CA . ASP D 1 134 ? 130.929 135.232 145.758 1.00 87.54 134 ASP D CA 1
ATOM 6523 C C . ASP D 1 134 ? 131.049 134.201 146.875 1.00 79.51 134 ASP D C 1
ATOM 6524 O O . ASP D 1 134 ? 130.280 134.230 147.827 1.00 87.42 134 ASP D O 1
ATOM 6529 N N . ARG D 1 135 ? 132.041 133.315 146.782 1.00 85.35 135 ARG D N 1
ATOM 6530 C CA . ARG D 1 135 ? 132.133 132.193 147.701 1.00 95.34 135 ARG D CA 1
ATOM 6531 C C . ARG D 1 135 ? 132.647 132.638 149.064 1.00 101.56 135 ARG D C 1
ATOM 6532 O O . ARG D 1 135 ? 132.525 131.891 150.032 1.00 106.63 135 ARG D O 1
ATOM 6540 N N . GLY D 1 136 ? 133.231 133.838 149.130 1.00 109.47 136 GLY D N 1
ATOM 6541 C CA . GLY D 1 136 ? 133.599 134.429 150.404 1.00 118.35 136 GLY D CA 1
ATOM 6542 C C . GLY D 1 136 ? 132.397 134.523 151.336 1.00 105.17 136 GLY D C 1
ATOM 6543 O O . GLY D 1 136 ? 132.507 134.218 152.521 1.00 123.98 136 GLY D O 1
ATOM 6544 N N . ASN D 1 137 ? 131.248 134.905 150.770 1.00 101.76 137 ASN D N 1
ATOM 6545 C CA . ASN D 1 137 ? 130.039 135.155 151.535 1.00 109.61 137 ASN D CA 1
ATOM 6546 C C . ASN D 1 137 ? 129.006 134.064 151.277 1.00 100.65 137 ASN D C 1
ATOM 6547 O O . ASN D 1 137 ? 127.805 134.338 151.266 1.00 113.28 137 ASN D O 1
ATOM 6552 N N . ALA D 1 138 ? 129.476 132.820 151.123 1.00 100.20 138 ALA D N 1
ATOM 6553 C CA . ALA D 1 138 ? 128.618 131.698 150.762 1.00 86.45 138 ALA D CA 1
ATOM 6554 C C . ALA D 1 138 ? 127.577 131.425 151.847 1.00 94.97 138 ALA D C 1
ATOM 6555 O O . ALA D 1 138 ? 126.459 131.020 151.535 1.00 105.28 138 ALA D O 1
ATOM 6557 N N . TRP D 1 139 ? 127.940 131.647 153.115 1.00 93.90 139 TRP D N 1
ATOM 6558 C CA . TRP D 1 139 ? 127.018 131.451 154.223 1.00 95.74 139 TRP D CA 1
ATOM 6559 C C . TRP D 1 139 ? 125.882 132.478 154.156 1.00 84.47 139 TRP D C 1
ATOM 6560 O O . TRP D 1 139 ? 124.739 132.163 154.451 1.00 80.95 139 TRP D O 1
ATOM 6571 N N . LEU D 1 140 ? 126.190 133.711 153.759 1.00 83.18 140 LEU D N 1
ATOM 6572 C CA . LEU D 1 140 ? 125.182 134.748 153.696 1.00 92.13 140 LEU D CA 1
ATOM 6573 C C . LEU D 1 140 ? 124.229 134.447 152.535 1.00 96.13 140 LEU D C 1
ATOM 6574 O O . LEU D 1 140 ? 123.007 134.496 152.699 1.00 69.34 140 LEU D O 1
ATOM 6579 N N . TRP D 1 141 ? 124.791 134.161 151.351 1.00 73.46 141 TRP D N 1
ATOM 6580 C CA . TRP D 1 141 ? 123.967 133.767 150.226 1.00 73.62 141 TRP D CA 1
ATOM 6581 C C . TRP D 1 141 ? 123.174 132.508 150.575 1.00 76.15 141 TRP D C 1
ATOM 6582 O O . TRP D 1 141 ? 121.980 132.430 150.311 1.00 72.29 141 TRP D O 1
ATOM 6593 N N . GLY D 1 142 ? 123.824 131.557 151.258 1.00 76.98 142 GLY D N 1
ATOM 6594 C CA . GLY D 1 142 ? 123.120 130.384 151.755 1.00 71.70 142 GLY D CA 1
ATOM 6595 C C . GLY D 1 142 ? 121.865 130.772 152.526 1.00 84.67 142 GLY D C 1
ATOM 6596 O O . GLY D 1 142 ? 120.775 130.255 152.275 1.00 74.25 142 GLY D O 1
ATOM 6597 N N . LEU D 1 143 ? 122.042 131.717 153.451 1.00 76.35 143 LEU D N 1
ATOM 6598 C CA . LEU D 1 143 ? 120.992 132.133 154.347 1.00 83.05 143 LEU D CA 1
ATOM 6599 C C . LEU D 1 143 ? 119.833 132.732 153.564 1.00 73.69 143 LEU D C 1
ATOM 6600 O O . LEU D 1 143 ? 118.681 132.342 153.787 1.00 78.29 143 LEU D O 1
ATOM 6605 N N . PHE D 1 144 ? 120.119 133.648 152.631 1.00 72.97 144 PHE D N 1
ATOM 6606 C CA . PHE D 1 144 ? 119.054 134.158 151.770 1.00 80.20 144 PHE D CA 1
ATOM 6607 C C . PHE D 1 144 ? 118.355 133.018 151.020 1.00 67.07 144 PHE D C 1
ATOM 6608 O O . PHE D 1 144 ? 117.133 132.964 150.991 1.00 77.52 144 PHE D O 1
ATOM 6616 N N . SER D 1 145 ? 119.107 132.077 150.441 1.00 66.49 145 SER D N 1
ATOM 6617 C CA . SER D 1 145 ? 118.473 130.957 149.754 1.00 67.07 145 SER D CA 1
ATOM 6618 C C . SER D 1 145 ? 117.620 130.166 150.746 1.00 62.10 145 SER D C 1
ATOM 6619 O O . SER D 1 145 ? 116.462 129.847 150.467 1.00 61.63 145 SER D O 1
ATOM 6622 N N . GLY D 1 146 ? 118.205 129.882 151.929 1.00 68.07 146 GLY D N 1
ATOM 6623 C CA . GLY D 1 146 ? 117.533 129.107 152.970 1.00 63.10 146 GLY D CA 1
ATOM 6624 C C . GLY D 1 146 ? 116.185 129.715 153.345 1.00 66.49 146 GLY D C 1
ATOM 6625 O O . GLY D 1 146 ? 115.180 129.012 153.464 1.00 68.96 146 GLY D O 1
ATOM 6626 N N . VAL D 1 147 ? 116.139 131.050 153.430 1.00 68.41 147 VAL D N 1
ATOM 6627 C CA . VAL D 1 147 ? 114.905 131.696 153.826 1.00 71.55 147 VAL D CA 1
ATOM 6628 C C . VAL D 1 147 ? 113.887 131.567 152.715 1.00 64.29 147 VAL D C 1
ATOM 6629 O O . VAL D 1 147 ? 112.712 131.333 152.994 1.00 63.52 147 VAL D O 1
ATOM 6633 N N . ALA D 1 148 ? 114.305 131.744 151.454 1.00 66.47 148 ALA D N 1
ATOM 6634 C CA . ALA D 1 148 ? 113.367 131.510 150.353 1.00 69.31 148 ALA D CA 1
ATOM 6635 C C . ALA D 1 148 ? 112.835 130.076 150.393 1.00 62.48 148 ALA D C 1
ATOM 6636 O O . ALA D 1 148 ? 111.614 129.833 150.334 1.00 57.73 148 ALA D O 1
ATOM 6638 N N . TYR D 1 149 ? 113.719 129.102 150.578 1.00 59.46 149 TYR D N 1
ATOM 6639 C CA . TYR D 1 149 ? 113.208 127.745 150.714 1.00 63.85 149 TYR D CA 1
ATOM 6640 C C . TYR D 1 149 ? 112.154 127.656 151.805 1.00 67.90 149 TYR D C 1
ATOM 6641 O O . TYR D 1 149 ? 111.062 127.151 151.551 1.00 67.62 149 TYR D O 1
ATOM 6650 N N . PHE D 1 150 ? 112.455 128.189 153.000 1.00 73.41 150 PHE D N 1
ATOM 6651 C CA . PHE D 1 150 ? 111.549 128.041 154.137 1.00 69.93 150 PHE D CA 1
ATOM 6652 C C . PHE D 1 150 ? 110.185 128.650 153.829 1.00 63.04 150 PHE D C 1
ATOM 6653 O O . PHE D 1 150 ? 109.149 128.053 154.131 1.00 54.19 150 PHE D O 1
ATOM 6661 N N . TRP D 1 151 ? 110.182 129.803 153.171 1.00 61.48 151 TRP D N 1
ATOM 6662 C CA . TRP D 1 151 ? 108.925 130.420 152.794 1.00 66.37 151 TRP D CA 1
ATOM 6663 C C . TRP D 1 151 ? 108.136 129.514 151.850 1.00 66.18 151 TRP D C 1
ATOM 6664 O O . TRP D 1 151 ? 106.933 129.333 152.029 1.00 74.61 151 TRP D O 1
ATOM 6675 N N . ILE D 1 152 ? 108.800 128.885 150.877 1.00 63.82 152 ILE D N 1
ATOM 6676 C CA . ILE D 1 152 ? 108.070 127.998 149.991 1.00 60.83 152 ILE D CA 1
ATOM 6677 C C . ILE D 1 152 ? 107.486 126.855 150.810 1.00 53.74 152 ILE D C 1
ATOM 6678 O O . ILE D 1 152 ? 106.285 126.550 150.740 1.00 54.74 152 ILE D O 1
ATOM 6683 N N . VAL D 1 153 ? 108.327 126.195 151.596 1.00 64.05 153 VAL D N 1
ATOM 6684 C CA . VAL D 1 153 ? 107.808 125.117 152.434 1.00 71.46 153 VAL D CA 1
ATOM 6685 C C . VAL D 1 153 ? 106.623 125.589 153.268 1.00 68.53 153 VAL D C 1
ATOM 6686 O O . VAL D 1 153 ? 105.626 124.881 153.318 1.00 82.46 153 VAL D O 1
ATOM 6690 N N . ILE D 1 154 ? 106.713 126.753 153.925 1.00 64.88 154 ILE D N 1
ATOM 6691 C CA . ILE D 1 154 ? 105.608 127.170 154.784 1.00 78.26 154 ILE D CA 1
ATOM 6692 C C . ILE D 1 154 ? 104.364 127.420 153.936 1.00 73.43 154 ILE D C 1
ATOM 6693 O O . ILE D 1 154 ? 103.257 127.102 154.344 1.00 67.59 154 ILE D O 1
ATOM 6698 N N . GLU D 1 155 ? 104.523 128.023 152.765 1.00 79.25 155 GLU D N 1
ATOM 6699 C CA . GLU D 1 155 ? 103.360 128.318 151.942 1.00 82.50 155 GLU D CA 1
ATOM 6700 C C . GLU D 1 155 ? 102.581 127.046 151.618 1.00 77.05 155 GLU D C 1
ATOM 6701 O O . GLU D 1 155 ? 101.373 127.011 151.807 1.00 93.46 155 GLU D O 1
ATOM 6707 N N . ILE D 1 156 ? 103.263 125.983 151.179 1.00 74.40 156 ILE D N 1
ATOM 6708 C CA . ILE D 1 156 ? 102.550 124.804 150.692 1.00 75.58 156 ILE D CA 1
ATOM 6709 C C . ILE D 1 156 ? 102.105 123.898 151.834 1.00 59.18 156 ILE D C 1
ATOM 6710 O O . ILE D 1 156 ? 101.091 123.243 151.704 1.00 74.47 156 ILE D O 1
ATOM 6715 N N . TRP D 1 157 ? 102.843 123.819 152.931 1.00 71.46 157 TRP D N 1
ATOM 6716 C CA . TRP D 1 157 ? 102.398 123.013 154.068 1.00 83.57 157 TRP D CA 1
ATOM 6717 C C . TRP D 1 157 ? 101.312 123.677 154.912 1.00 72.69 157 TRP D C 1
ATOM 6718 O O . TRP D 1 157 ? 100.497 122.960 155.480 1.00 106.02 157 TRP D O 1
ATOM 6729 N N . PHE D 1 158 ? 101.313 125.003 155.055 1.00 75.12 158 PHE D N 1
ATOM 6730 C CA . PHE D 1 158 ? 100.420 125.666 156.001 1.00 82.36 158 PHE D CA 1
ATOM 6731 C C . PHE D 1 158 ? 99.681 126.862 155.405 1.00 80.82 158 PHE D C 1
ATOM 6732 O O . PHE D 1 158 ? 98.625 127.237 155.898 1.00 101.60 158 PHE D O 1
ATOM 6740 N N . GLY D 1 159 ? 100.231 127.454 154.350 1.00 88.14 159 GLY D N 1
ATOM 6741 C CA . GLY D 1 159 ? 99.741 128.719 153.846 1.00 82.36 159 GLY D CA 1
ATOM 6742 C C . GLY D 1 159 ? 98.484 128.562 153.009 1.00 72.52 159 GLY D C 1
ATOM 6743 O O . GLY D 1 159 ? 97.746 127.603 153.169 1.00 81.13 159 GLY D O 1
ATOM 6744 N N . LYS D 1 160 ? 98.276 129.530 152.113 1.00 86.54 160 LYS D N 1
ATOM 6745 C CA . LYS D 1 160 ? 97.092 129.595 151.273 1.00 89.70 160 LYS D CA 1
ATOM 6746 C C . LYS D 1 160 ? 97.003 128.352 150.396 1.00 95.29 160 LYS D C 1
ATOM 6747 O O . LYS D 1 160 ? 95.928 127.788 150.244 1.00 102.42 160 LYS D O 1
ATOM 6753 N N . ALA D 1 161 ? 98.127 127.928 149.816 1.00 83.96 161 ALA D N 1
ATOM 6754 C CA . ALA D 1 161 ? 98.101 126.802 148.902 1.00 78.35 161 ALA D CA 1
ATOM 6755 C C . ALA D 1 161 ? 97.557 125.575 149.621 1.00 78.93 161 ALA D C 1
ATOM 6756 O O . ALA D 1 161 ? 96.764 124.824 149.046 1.00 76.24 161 ALA D O 1
ATOM 6758 N N . LYS D 1 162 ? 97.940 125.402 150.896 1.00 78.58 162 LYS D N 1
ATOM 6759 C CA . LYS D 1 162 ? 97.464 124.261 151.657 1.00 74.03 162 LYS D CA 1
ATOM 6760 C C . LYS D 1 162 ? 95.959 124.385 151.883 1.00 86.58 162 LYS D C 1
ATOM 6761 O O . LYS D 1 162 ? 95.232 123.410 151.736 1.00 89.99 162 LYS D O 1
ATOM 6767 N N . LYS D 1 163 ? 95.485 125.590 152.188 1.00 86.95 163 LYS D N 1
ATOM 6768 C CA . LYS D 1 163 ? 94.069 125.795 152.437 1.00 87.36 163 LYS D CA 1
ATOM 6769 C C . LYS D 1 163 ? 93.270 125.491 151.170 1.00 89.39 163 LYS D C 1
ATOM 6770 O O . LYS D 1 163 ? 92.243 124.817 151.242 1.00 101.14 163 LYS D O 1
ATOM 6776 N N . LEU D 1 164 ? 93.738 125.950 150.002 1.00 79.15 164 LEU D N 1
ATOM 6777 C CA . LEU D 1 164 ? 93.056 125.640 148.747 1.00 86.37 164 LEU D CA 1
ATOM 6778 C C . LEU D 1 164 ? 92.972 124.129 148.542 1.00 89.74 164 LEU D C 1
ATOM 6779 O O . LEU D 1 164 ? 91.911 123.611 148.203 1.00 94.26 164 LEU D O 1
ATOM 6784 N N . ALA D 1 165 ? 94.099 123.429 148.717 1.00 79.76 165 ALA D N 1
ATOM 6785 C CA . ALA D 1 165 ? 94.101 121.987 148.533 1.00 87.68 165 ALA D CA 1
ATOM 6786 C C . ALA D 1 165 ? 93.063 121.354 149.456 1.00 89.15 165 ALA D C 1
ATOM 6787 O O . ALA D 1 165 ? 92.335 120.462 149.038 1.00 86.49 165 ALA D O 1
ATOM 6789 N N . VAL D 1 166 ? 93.034 121.795 150.720 1.00 75.21 166 VAL D N 1
ATOM 6790 C CA . VAL D 1 166 ? 92.206 121.143 151.716 1.00 86.06 166 VAL D CA 1
ATOM 6791 C C . VAL D 1 166 ? 90.734 121.334 151.360 1.00 91.67 166 VAL D C 1
ATOM 6792 O O . VAL D 1 166 ? 89.929 120.426 151.558 1.00 97.73 166 VAL D O 1
ATOM 6796 N N . ALA D 1 167 ? 90.397 122.524 150.851 1.00 101.23 167 ALA D N 1
ATOM 6797 C CA . ALA D 1 167 ? 89.028 122.833 150.475 1.00 101.68 167 ALA D CA 1
ATOM 6798 C C . ALA D 1 167 ? 88.580 121.937 149.320 1.00 111.17 167 ALA D C 1
ATOM 6799 O O . ALA D 1 167 ? 87.481 121.384 149.362 1.00 140.41 167 ALA D O 1
ATOM 6801 N N . ALA D 1 168 ? 89.428 121.805 148.293 1.00 95.26 168 ALA D N 1
ATOM 6802 C CA . ALA D 1 168 ? 89.139 120.961 147.142 1.00 96.80 168 ALA D CA 1
ATOM 6803 C C . ALA D 1 168 ? 88.871 119.525 147.589 1.00 94.23 168 ALA D C 1
ATOM 6804 O O . ALA D 1 168 ? 87.925 118.894 147.131 1.00 101.98 168 ALA D O 1
ATOM 6806 N N . GLY D 1 169 ? 89.727 119.022 148.478 1.00 84.87 169 GLY D N 1
ATOM 6807 C CA . GLY D 1 169 ? 89.698 117.635 148.903 1.00 89.91 169 GLY D CA 1
ATOM 6808 C C . GLY D 1 169 ? 89.962 116.680 147.742 1.00 102.59 169 GLY D C 1
ATOM 6809 O O . GLY D 1 169 ? 90.252 117.092 146.618 1.00 116.20 169 GLY D O 1
ATOM 6810 N N . GLY D 1 170 ? 89.860 115.384 148.036 1.00 86.21 170 GLY D N 1
ATOM 6811 C CA . GLY D 1 170 ? 89.875 114.378 146.996 1.00 92.43 170 GLY D CA 1
ATOM 6812 C C . GLY D 1 170 ? 91.277 114.147 146.437 1.00 93.53 170 GLY D C 1
ATOM 6813 O O . GLY D 1 170 ? 92.284 114.195 147.158 1.00 90.34 170 GLY D O 1
ATOM 6814 N N . ASP D 1 171 ? 91.304 113.879 145.130 1.00 85.40 171 ASP D N 1
ATOM 6815 C CA . ASP D 1 171 ? 92.523 113.537 144.424 1.00 80.01 171 ASP D CA 1
ATOM 6816 C C . ASP D 1 171 ? 93.533 114.687 144.518 1.00 77.79 171 ASP D C 1
ATOM 6817 O O . ASP D 1 171 ? 94.717 114.448 144.747 1.00 73.75 171 ASP D O 1
ATOM 6822 N N . VAL D 1 172 ? 93.050 115.927 144.376 1.00 73.05 172 VAL D N 1
ATOM 6823 C CA . VAL D 1 172 ? 93.872 117.122 144.465 1.00 65.14 172 VAL D CA 1
ATOM 6824 C C . VAL D 1 172 ? 94.594 117.178 145.804 1.00 73.54 172 VAL D C 1
ATOM 6825 O O . VAL D 1 172 ? 95.818 117.357 145.828 1.00 81.31 172 VAL D O 1
ATOM 6829 N N . LEU D 1 173 ? 93.857 117.050 146.914 1.00 67.30 173 LEU D N 1
ATOM 6830 C CA . LEU D 1 173 ? 94.502 117.134 148.209 1.00 68.62 173 LEU D CA 1
ATOM 6831 C C . LEU D 1 173 ? 95.586 116.060 148.269 1.00 70.18 173 LEU D C 1
ATOM 6832 O O . LEU D 1 173 ? 96.729 116.333 148.631 1.00 68.49 173 LEU D O 1
ATOM 6837 N N . ALA D 1 174 ? 95.246 114.853 147.831 1.00 68.61 174 ALA D N 1
ATOM 6838 C CA . ALA D 1 174 ? 96.204 113.761 147.839 1.00 69.27 174 ALA D CA 1
ATOM 6839 C C . ALA D 1 174 ? 97.466 114.112 147.051 1.00 72.22 174 ALA D C 1
ATOM 6840 O O . ALA D 1 174 ? 98.577 113.949 147.562 1.00 61.61 174 ALA D O 1
ATOM 6842 N N . ALA D 1 175 ? 97.306 114.563 145.798 1.00 63.75 175 ALA D N 1
ATOM 6843 C CA . ALA D 1 175 ? 98.450 114.999 144.996 1.00 62.12 175 ALA D CA 1
ATOM 6844 C C . ALA D 1 175 ? 99.244 116.093 145.712 1.00 70.57 175 ALA D C 1
ATOM 6845 O O . ALA D 1 175 ? 100.470 115.996 145.797 1.00 56.92 175 ALA D O 1
ATOM 6847 N N . HIS D 1 176 ? 98.538 117.130 146.225 1.00 52.49 176 HIS D N 1
ATOM 6848 C CA . HIS D 1 176 ? 99.200 118.202 146.957 1.00 62.72 176 HIS D CA 1
ATOM 6849 C C . HIS D 1 176 ? 100.082 117.651 148.084 1.00 64.50 176 HIS D C 1
ATOM 6850 O O . HIS D 1 176 ? 101.266 117.987 148.174 1.00 63.85 176 HIS D O 1
ATOM 6857 N N . LYS D 1 177 ? 99.552 116.745 148.902 1.00 56.89 177 LYS D N 1
ATOM 6858 C CA . LYS D 1 177 ? 100.332 116.271 150.031 1.00 65.41 177 LYS D CA 1
ATOM 6859 C C . LYS D 1 177 ? 101.566 115.514 149.555 1.00 68.69 177 LYS D C 1
ATOM 6860 O O . LYS D 1 177 ? 102.652 115.664 150.129 1.00 64.04 177 LYS D O 1
ATOM 6866 N N . THR D 1 178 ? 101.432 114.699 148.494 1.00 62.62 178 THR D N 1
ATOM 6867 C CA . THR D 1 178 ? 102.604 113.979 148.042 1.00 60.10 178 THR D CA 1
ATOM 6868 C C . THR D 1 178 ? 103.679 114.942 147.553 1.00 70.94 178 THR D C 1
ATOM 6869 O O . THR D 1 178 ? 104.841 114.784 147.951 1.00 56.74 178 THR D O 1
ATOM 6873 N N . LEU D 1 179 ? 103.304 115.897 146.673 1.00 50.24 179 LEU D N 1
ATOM 6874 C CA . LEU D 1 179 ? 104.221 116.960 146.268 1.00 55.40 179 LEU D CA 1
ATOM 6875 C C . LEU D 1 179 ? 104.840 117.655 147.490 1.00 54.17 179 LEU D C 1
ATOM 6876 O O . LEU D 1 179 ? 106.053 117.875 147.514 1.00 60.72 179 LEU D O 1
ATOM 6881 N N . CYS D 1 180 ? 104.084 117.923 148.556 1.00 57.29 180 CYS D N 1
ATOM 6882 C CA . CYS D 1 180 ? 104.716 118.551 149.722 1.00 69.73 180 CYS D CA 1
ATOM 6883 C C . CYS D 1 180 ? 105.801 117.675 150.339 1.00 65.37 180 CYS D C 1
ATOM 6884 O O . CYS D 1 180 ? 106.829 118.212 150.737 1.00 59.54 180 CYS D O 1
ATOM 6887 N N . TRP D 1 181 ? 105.631 116.342 150.357 1.00 55.60 181 TRP D N 1
ATOM 6888 C CA . TRP D 1 181 ? 106.733 115.499 150.829 1.00 59.87 181 TRP D CA 1
ATOM 6889 C C . TRP D 1 181 ? 107.950 115.566 149.918 1.00 57.93 181 TRP D C 1
ATOM 6890 O O . TRP D 1 181 ? 109.072 115.627 150.409 1.00 60.76 181 TRP D O 1
ATOM 6901 N N . PHE D 1 182 ? 107.757 115.499 148.587 1.00 65.64 182 PHE D N 1
ATOM 6902 C CA . PHE D 1 182 ? 108.894 115.657 147.682 1.00 63.82 182 PHE D CA 1
ATOM 6903 C C . PHE D 1 182 ? 109.648 116.963 147.940 1.00 64.69 182 PHE D C 1
ATOM 6904 O O . PHE D 1 182 ? 110.881 116.974 148.028 1.00 65.19 182 PHE D O 1
ATOM 6912 N N . VAL D 1 183 ? 108.924 118.079 148.098 1.00 64.29 183 VAL D N 1
ATOM 6913 C CA . VAL D 1 183 ? 109.605 119.335 148.388 1.00 63.62 183 VAL D CA 1
ATOM 6914 C C . VAL D 1 183 ? 110.315 119.239 149.736 1.00 60.86 183 VAL D C 1
ATOM 6915 O O . VAL D 1 183 ? 111.491 119.619 149.832 1.00 67.22 183 VAL D O 1
ATOM 6919 N N . LEU D 1 184 ? 109.662 118.741 150.791 1.00 64.41 184 LEU D N 1
ATOM 6920 C CA . LEU D 1 184 ? 110.309 118.727 152.104 1.00 69.22 184 LEU D CA 1
ATOM 6921 C C . LEU D 1 184 ? 111.506 117.782 152.143 1.00 63.61 184 LEU D C 1
ATOM 6922 O O . LEU D 1 184 ? 112.580 118.141 152.611 1.00 72.30 184 LEU D O 1
ATOM 6927 N N . VAL D 1 185 ? 111.325 116.543 151.684 1.00 63.69 185 VAL D N 1
ATOM 6928 C CA . VAL D 1 185 ? 112.348 115.533 151.907 1.00 67.79 185 VAL D CA 1
ATOM 6929 C C . VAL D 1 185 ? 113.189 115.377 150.645 1.00 63.50 185 VAL D C 1
ATOM 6930 O O . VAL D 1 185 ? 114.412 115.343 150.713 1.00 74.14 185 VAL D O 1
ATOM 6934 N N . GLY D 1 186 ? 112.565 115.284 149.482 1.00 60.53 186 GLY D N 1
ATOM 6935 C CA . GLY D 1 186 ? 113.339 115.071 148.273 1.00 58.43 186 GLY D CA 1
ATOM 6936 C C . GLY D 1 186 ? 114.270 116.246 147.976 1.00 61.02 186 GLY D C 1
ATOM 6937 O O . GLY D 1 186 ? 115.411 116.021 147.609 1.00 65.95 186 GLY D O 1
ATOM 6938 N N . TRP D 1 187 ? 113.828 117.493 148.199 1.00 57.79 187 TRP D N 1
ATOM 6939 C CA . TRP D 1 187 ? 114.697 118.637 147.907 1.00 59.69 187 TRP D CA 1
ATOM 6940 C C . TRP D 1 187 ? 115.785 118.870 148.941 1.00 57.21 187 TRP D C 1
ATOM 6941 O O . TRP D 1 187 ? 116.721 119.592 148.635 1.00 63.60 187 TRP D O 1
ATOM 6952 N N . ALA D 1 188 ? 115.724 118.244 150.125 1.00 70.92 188 ALA D N 1
ATOM 6953 C CA . ALA D 1 188 ? 116.694 118.505 151.186 1.00 67.14 188 ALA D CA 1
ATOM 6954 C C . ALA D 1 188 ? 118.129 118.161 150.776 1.00 70.62 188 ALA D C 1
ATOM 6955 O O . ALA D 1 188 ? 119.066 118.761 151.292 1.00 67.03 188 ALA D O 1
ATOM 6957 N N . ILE D 1 189 ? 118.330 117.248 149.821 1.00 66.99 189 ILE D N 1
ATOM 6958 C CA . ILE D 1 189 ? 119.682 116.896 149.403 1.00 71.72 189 ILE D CA 1
ATOM 6959 C C . ILE D 1 189 ? 120.428 118.123 148.879 1.00 69.61 189 ILE D C 1
ATOM 6960 O O . ILE D 1 189 ? 121.642 118.209 149.060 1.00 65.42 189 ILE D O 1
ATOM 6965 N N . TYR D 1 190 ? 119.741 119.084 148.239 1.00 63.55 190 TYR D N 1
ATOM 6966 C CA . TYR D 1 190 ? 120.467 120.185 147.620 1.00 65.25 190 TYR D CA 1
ATOM 6967 C C . TYR D 1 190 ? 121.078 121.135 148.664 1.00 59.67 190 TYR D C 1
ATOM 6968 O O . TYR D 1 190 ? 122.290 121.349 148.675 1.00 65.59 190 TYR D O 1
ATOM 6977 N N . PRO D 1 191 ? 120.318 121.720 149.599 1.00 57.50 191 PRO D N 1
ATOM 6978 C CA . PRO D 1 191 ? 120.931 122.462 150.696 1.00 64.04 191 PRO D CA 1
ATOM 6979 C C . PRO D 1 191 ? 122.013 121.690 151.430 1.00 65.30 191 PRO D C 1
ATOM 6980 O O . PRO D 1 191 ? 123.040 122.279 151.740 1.00 67.56 191 PRO D O 1
ATOM 6984 N N . ILE D 1 192 ? 121.851 120.372 151.614 1.00 66.03 192 ILE D N 1
ATOM 6985 C CA . ILE D 1 192 ? 122.898 119.605 152.284 1.00 68.49 192 ILE D CA 1
ATOM 6986 C C . ILE D 1 192 ? 124.179 119.584 151.466 1.00 69.30 192 ILE D C 1
ATOM 6987 O O . ILE D 1 192 ? 125.255 119.839 151.997 1.00 78.60 192 ILE D O 1
ATOM 6992 N N . GLY D 1 193 ? 124.084 119.287 150.170 1.00 68.81 193 GLY D N 1
ATOM 6993 C CA . GLY D 1 193 ? 125.283 119.289 149.350 1.00 66.18 193 GLY D CA 1
ATOM 6994 C C . GLY D 1 193 ? 125.957 120.668 149.319 1.00 62.08 193 GLY D C 1
ATOM 6995 O O . GLY D 1 193 ? 127.171 120.768 149.229 1.00 71.22 193 GLY D O 1
ATOM 6996 N N . TYR D 1 194 ? 125.160 121.742 149.363 1.00 64.67 194 TYR D N 1
ATOM 6997 C CA . TYR D 1 194 ? 125.709 123.088 149.382 1.00 65.61 194 TYR D CA 1
ATOM 6998 C C . TYR D 1 194 ? 126.593 123.269 150.599 1.00 77.65 194 TYR D C 1
ATOM 6999 O O . TYR D 1 194 ? 127.700 123.778 150.476 1.00 83.29 194 TYR D O 1
ATOM 7008 N N . MET D 1 195 ? 126.083 122.852 151.764 1.00 85.42 195 MET D N 1
ATOM 7009 C CA . MET D 1 195 ? 126.817 122.986 153.014 1.00 90.54 195 MET D CA 1
ATOM 7010 C C . MET D 1 195 ? 128.047 122.087 153.011 1.00 97.91 195 MET D C 1
ATOM 7011 O O . MET D 1 195 ? 129.059 122.425 153.621 1.00 101.03 195 MET D O 1
ATOM 7016 N N . ALA D 1 196 ? 127.965 120.955 152.309 1.00 105.80 196 ALA D N 1
ATOM 7017 C CA . ALA D 1 196 ? 129.080 120.026 152.255 1.00 120.09 196 ALA D CA 1
ATOM 7018 C C . ALA D 1 196 ? 130.208 120.574 151.386 1.00 116.30 196 ALA D C 1
ATOM 7019 O O . ALA D 1 196 ? 131.374 120.266 151.625 1.00 127.79 196 ALA D O 1
ATOM 7021 N N . GLY D 1 197 ? 129.863 121.394 150.390 1.00 131.06 197 GLY D N 1
ATOM 7022 C CA . GLY D 1 197 ? 130.811 121.765 149.352 1.00 141.99 197 GLY D CA 1
ATOM 7023 C C . GLY D 1 197 ? 131.389 123.170 149.523 1.00 143.36 197 GLY D C 1
ATOM 7024 O O . GLY D 1 197 ? 132.436 123.472 148.942 1.00 160.73 197 GLY D O 1
ATOM 7025 N N . THR D 1 198 ? 130.725 124.018 150.319 1.00 155.54 198 THR D N 1
ATOM 7026 C CA . THR D 1 198 ? 131.135 125.410 150.430 1.00 179.24 198 THR D CA 1
ATOM 7027 C C . THR D 1 198 ? 131.811 125.637 151.783 1.00 191.70 198 THR D C 1
ATOM 7028 O O . THR D 1 198 ? 131.551 124.915 152.741 1.00 182.03 198 THR D O 1
ATOM 7032 N N . PRO D 1 199 ? 132.709 126.643 151.887 1.00 221.69 199 PRO D N 1
ATOM 7033 C CA . PRO D 1 199 ? 133.268 127.049 153.170 1.00 240.89 199 PRO D CA 1
ATOM 7034 C C . PRO D 1 199 ? 132.313 127.932 153.968 1.00 258.79 199 PRO D C 1
ATOM 7035 O O . PRO D 1 199 ? 131.718 128.857 153.415 1.00 262.79 199 PRO D O 1
ATOM 7039 N N . GLY D 1 200 ? 132.175 127.643 155.267 1.00 263.30 200 GLY D N 1
ATOM 7040 C CA . GLY D 1 200 ? 131.322 128.449 156.128 1.00 269.32 200 GLY D CA 1
ATOM 7041 C C . GLY D 1 200 ? 131.474 128.066 157.595 1.00 279.27 200 GLY D C 1
ATOM 7042 O O . GLY D 1 200 ? 132.586 127.801 158.042 1.00 287.15 200 GLY D O 1
ATOM 7043 N N . TRP D 1 201 ? 130.347 128.043 158.322 1.00 281.32 201 TRP D N 1
ATOM 7044 C CA . TRP D 1 201 ? 130.322 127.608 159.709 1.00 280.16 201 TRP D CA 1
ATOM 7045 C C . TRP D 1 201 ? 129.936 126.131 159.799 1.00 277.34 201 TRP D C 1
ATOM 7046 O O . TRP D 1 201 ? 129.870 125.582 160.900 1.00 277.19 201 TRP D O 1
ATOM 7057 N N . TYR D 1 202 ? 129.725 125.494 158.634 1.00 274.01 202 TYR D N 1
ATOM 7058 C CA . TYR D 1 202 ? 129.134 124.163 158.570 1.00 265.81 202 TYR D CA 1
ATOM 7059 C C . TYR D 1 202 ? 130.161 123.137 158.089 1.00 269.49 202 TYR D C 1
ATOM 7060 O O . TYR D 1 202 ? 130.781 123.276 157.044 1.00 259.22 202 TYR D O 1
ATOM 7069 N N . ASP D 1 203 ? 130.430 122.181 158.987 1.00 286.73 203 ASP D N 1
ATOM 7070 C CA . ASP D 1 203 ? 131.261 121.030 158.730 1.00 298.84 203 ASP D CA 1
ATOM 7071 C C . ASP D 1 203 ? 130.243 119.917 158.512 1.00 303.90 203 ASP D C 1
ATOM 7072 O O . ASP D 1 203 ? 130.125 118.976 159.302 1.00 296.73 203 ASP D O 1
ATOM 7077 N N . SER D 1 204 ? 129.455 120.069 157.442 1.00 299.47 204 SER D N 1
ATOM 7078 C CA . SER D 1 204 ? 128.559 119.016 156.991 1.00 290.99 204 SER D CA 1
ATOM 7079 C C . SER D 1 204 ? 129.420 117.942 156.315 1.00 305.40 204 SER D C 1
ATOM 7080 O O . SER D 1 204 ? 129.879 118.098 155.177 1.00 298.58 204 SER D O 1
ATOM 7083 N N . ILE D 1 205 ? 129.759 116.919 157.111 1.00 320.97 205 ILE D N 1
ATOM 7084 C CA . ILE D 1 205 ? 130.627 115.827 156.703 1.00 326.57 205 ILE D CA 1
ATOM 7085 C C . ILE D 1 205 ? 129.739 114.601 156.522 1.00 327.99 205 ILE D C 1
ATOM 7086 O O . ILE D 1 205 ? 129.540 113.805 157.443 1.00 326.75 205 ILE D O 1
ATOM 7091 N N . PHE D 1 206 ? 129.223 114.449 155.297 1.00 320.84 206 PHE D N 1
ATOM 7092 C CA . PHE D 1 206 ? 128.458 113.286 154.876 1.00 317.78 206 PHE D CA 1
ATOM 7093 C C . PHE D 1 206 ? 129.354 112.425 153.985 1.00 315.38 206 PHE D C 1
ATOM 7094 O O . PHE D 1 206 ? 129.173 112.342 152.772 1.00 319.94 206 PHE D O 1
ATOM 7102 N N . GLY D 1 207 ? 130.312 111.746 154.624 1.00 304.04 207 GLY D N 1
ATOM 7103 C CA . GLY D 1 207 ? 131.319 110.967 153.921 1.00 292.90 207 GLY D CA 1
ATOM 7104 C C . GLY D 1 207 ? 130.870 109.544 153.580 1.00 280.83 207 GLY D C 1
ATOM 7105 O O . GLY D 1 207 ? 129.845 109.049 154.055 1.00 275.99 207 GLY D O 1
ATOM 7106 N N . GLY D 1 208 ? 131.645 108.919 152.693 1.00 264.37 208 GLY D N 1
ATOM 7107 C CA . GLY D 1 208 ? 131.410 107.547 152.261 1.00 253.31 208 GLY D CA 1
ATOM 7108 C C . GLY D 1 208 ? 130.659 107.490 150.932 1.00 239.55 208 GLY D C 1
ATOM 7109 O O . GLY D 1 208 ? 130.919 106.611 150.106 1.00 245.59 208 GLY D O 1
ATOM 7110 N N . TRP D 1 209 ? 129.749 108.452 150.716 1.00 216.56 209 TRP D N 1
ATOM 7111 C CA . TRP D 1 209 ? 128.996 108.571 149.480 1.00 196.14 209 TRP D CA 1
ATOM 7112 C C . TRP D 1 209 ? 129.486 109.774 148.676 1.00 167.31 209 TRP D C 1
ATOM 7113 O O . TRP D 1 209 ? 129.749 110.829 149.243 1.00 171.27 209 TRP D O 1
ATOM 7124 N N . ASP D 1 210 ? 129.546 109.600 147.344 1.00 138.65 210 ASP D N 1
ATOM 7125 C CA . ASP D 1 210 ? 129.859 110.672 146.410 1.00 132.46 210 ASP D CA 1
ATOM 7126 C C . ASP D 1 210 ? 128.602 111.474 146.073 1.00 118.92 210 ASP D C 1
ATOM 7127 O O . ASP D 1 210 ? 127.700 111.000 145.379 1.00 114.98 210 ASP D O 1
ATOM 7132 N N . LEU D 1 211 ? 128.606 112.728 146.524 1.00 94.44 211 LEU D N 1
ATOM 7133 C CA . LEU D 1 211 ? 127.519 113.652 146.258 1.00 78.09 211 LEU D CA 1
ATOM 7134 C C . LEU D 1 211 ? 127.089 113.580 144.781 1.00 72.80 211 LEU D C 1
ATOM 7135 O O . LEU D 1 211 ? 125.894 113.527 144.483 1.00 66.44 211 LEU D O 1
ATOM 7140 N N . ASN D 1 212 ? 128.032 113.368 143.866 1.00 63.14 212 ASN D N 1
ATOM 7141 C CA . ASN D 1 212 ? 127.682 113.186 142.466 1.00 66.45 212 ASN D CA 1
ATOM 7142 C C . ASN D 1 212 ? 126.678 112.066 142.243 1.00 67.00 212 ASN D C 1
ATOM 7143 O O . ASN D 1 212 ? 125.691 112.275 141.525 1.00 76.44 212 ASN D O 1
ATOM 7148 N N . VAL D 1 213 ? 126.889 110.901 142.859 1.00 64.76 213 VAL D N 1
ATOM 7149 C CA . VAL D 1 213 ? 125.929 109.803 142.730 1.00 65.58 213 VAL D CA 1
ATOM 7150 C C . VAL D 1 213 ? 124.578 110.228 143.307 1.00 58.80 213 VAL D C 1
ATOM 7151 O O . VAL D 1 213 ? 123.543 109.974 142.676 1.00 68.42 213 VAL D O 1
ATOM 7155 N N . ILE D 1 214 ? 124.585 110.895 144.472 1.00 65.04 214 ILE D N 1
ATOM 7156 C CA . ILE D 1 214 ? 123.355 111.360 145.108 1.00 61.53 214 ILE D CA 1
ATOM 7157 C C . ILE D 1 214 ? 122.649 112.382 144.201 1.00 60.58 214 ILE D C 1
ATOM 7158 O O . ILE D 1 214 ? 121.437 112.336 144.017 1.00 65.12 214 ILE D O 1
ATOM 7163 N N . TYR D 1 215 ? 123.385 113.374 143.685 1.00 54.90 215 TYR D N 1
ATOM 7164 C CA . TYR D 1 215 ? 122.795 114.313 142.746 1.00 59.65 215 TYR D CA 1
ATOM 7165 C C . TYR D 1 215 ? 122.195 113.570 141.551 1.00 53.28 215 TYR D C 1
ATOM 7166 O O . TYR D 1 215 ? 121.036 113.821 141.215 1.00 56.01 215 TYR D O 1
ATOM 7175 N N . ASN D 1 216 ? 122.929 112.621 140.941 1.00 55.48 216 ASN D N 1
ATOM 7176 C CA . ASN D 1 216 ? 122.418 112.019 139.709 1.00 61.47 216 ASN D CA 1
ATOM 7177 C C . ASN D 1 216 ? 121.160 111.196 139.976 1.00 66.48 216 ASN D C 1
ATOM 7178 O O . ASN D 1 216 ? 120.216 111.262 139.192 1.00 78.07 216 ASN D O 1
ATOM 7183 N N . ILE D 1 217 ? 121.108 110.469 141.093 1.00 66.16 217 ILE D N 1
ATOM 7184 C CA . ILE D 1 217 ? 119.935 109.651 141.380 1.00 62.36 217 ILE D CA 1
ATOM 7185 C C . ILE D 1 217 ? 118.797 110.540 141.879 1.00 61.84 217 ILE D C 1
ATOM 7186 O O . ILE D 1 217 ? 117.668 110.400 141.424 1.00 56.96 217 ILE D O 1
ATOM 7191 N N . GLY D 1 218 ? 119.090 111.428 142.833 1.00 65.69 218 GLY D N 1
ATOM 7192 C CA . GLY D 1 218 ? 118.121 112.381 143.336 1.00 60.39 218 GLY D CA 1
ATOM 7193 C C . GLY D 1 218 ? 117.469 113.234 142.244 1.00 56.53 218 GLY D C 1
ATOM 7194 O O . GLY D 1 218 ? 116.248 113.384 142.248 1.00 60.22 218 GLY D O 1
ATOM 7195 N N . ASP D 1 219 ? 118.228 113.782 141.280 1.00 57.88 219 ASP D N 1
ATOM 7196 C CA . ASP D 1 219 ? 117.575 114.567 140.222 1.00 62.23 219 ASP D CA 1
ATOM 7197 C C . ASP D 1 219 ? 116.510 113.733 139.529 1.00 61.60 219 ASP D C 1
ATOM 7198 O O . ASP D 1 219 ? 115.367 114.161 139.432 1.00 69.86 219 ASP D O 1
ATOM 7203 N N . ALA D 1 220 ? 116.869 112.506 139.105 1.00 62.01 220 ALA D N 1
ATOM 7204 C CA . ALA D 1 220 ? 115.921 111.689 138.372 1.00 63.18 220 ALA D CA 1
ATOM 7205 C C . ALA D 1 220 ? 114.685 111.394 139.218 1.00 63.57 220 ALA D C 1
ATOM 7206 O O . ALA D 1 220 ? 113.553 111.536 138.756 1.00 56.31 220 ALA D O 1
ATOM 7208 N N . ILE D 1 221 ? 114.893 111.024 140.482 1.00 51.91 221 ILE D N 1
ATOM 7209 C CA . ILE D 1 221 ? 113.755 110.701 141.311 1.00 67.19 221 ILE D CA 1
ATOM 7210 C C . ILE D 1 221 ? 112.905 111.949 141.544 1.00 55.73 221 ILE D C 1
ATOM 7211 O O . ILE D 1 221 ? 111.685 111.884 141.423 1.00 62.12 221 ILE D O 1
ATOM 7216 N N . ASN D 1 222 ? 113.546 113.073 141.889 1.00 51.69 222 ASN D N 1
ATOM 7217 C CA . ASN D 1 222 ? 112.834 114.305 142.137 1.00 57.99 222 ASN D CA 1
ATOM 7218 C C . ASN D 1 222 ? 112.019 114.711 140.910 1.00 56.82 222 ASN D C 1
ATOM 7219 O O . ASN D 1 222 ? 110.821 114.931 141.020 1.00 49.93 222 ASN D O 1
ATOM 7224 N N . LYS D 1 223 ? 112.633 114.782 139.728 1.00 53.14 223 LYS D N 1
ATOM 7225 C CA . LYS D 1 223 ? 111.922 115.281 138.552 1.00 53.03 223 LYS D CA 1
ATOM 7226 C C . LYS D 1 223 ? 110.899 114.296 138.004 1.00 54.85 223 LYS D C 1
ATOM 7227 O O . LYS D 1 223 ? 109.741 114.664 137.805 1.00 62.03 223 LYS D O 1
ATOM 7233 N N . ILE D 1 224 ? 111.245 113.017 137.865 1.00 59.26 224 ILE D N 1
ATOM 7234 C CA . ILE D 1 224 ? 110.271 112.073 137.333 1.00 57.42 224 ILE D CA 1
ATOM 7235 C C . ILE D 1 224 ? 109.169 111.806 138.353 1.00 58.22 224 ILE D C 1
ATOM 7236 O O . ILE D 1 224 ? 108.004 111.700 137.975 1.00 50.45 224 ILE D O 1
ATOM 7241 N N . GLY D 1 225 ? 109.511 111.784 139.648 1.00 53.63 225 GLY D N 1
ATOM 7242 C CA . GLY D 1 225 ? 108.516 111.610 140.699 1.00 49.84 225 GLY D CA 1
ATOM 7243 C C . GLY D 1 225 ? 107.469 112.707 140.707 1.00 52.16 225 GLY D C 1
ATOM 7244 O O . GLY D 1 225 ? 106.269 112.430 140.696 1.00 64.14 225 GLY D O 1
ATOM 7245 N N . PHE D 1 226 ? 107.900 113.968 140.653 1.00 64.32 226 PHE D N 1
ATOM 7246 C CA . PHE D 1 226 ? 106.956 115.079 140.581 1.00 58.63 226 PHE D CA 1
ATOM 7247 C C . PHE D 1 226 ? 105.975 114.868 139.439 1.00 54.07 226 PHE D C 1
ATOM 7248 O O . PHE D 1 226 ? 104.763 114.902 139.601 1.00 55.18 226 PHE D O 1
ATOM 7256 N N . GLY D 1 227 ? 106.515 114.566 138.257 1.00 58.78 227 GLY D N 1
ATOM 7257 C CA . GLY D 1 227 ? 105.661 114.427 137.099 1.00 51.74 227 GLY D CA 1
ATOM 7258 C C . GLY D 1 227 ? 104.702 113.275 137.195 1.00 53.05 227 GLY D C 1
ATOM 7259 O O . GLY D 1 227 ? 103.535 113.440 136.872 1.00 60.24 227 GLY D O 1
ATOM 7260 N N . LEU D 1 228 ? 105.169 112.121 137.712 1.00 62.87 228 LEU D N 1
ATOM 7261 C CA . LEU D 1 228 ? 104.284 110.971 137.899 1.00 52.60 228 LEU D CA 1
ATOM 7262 C C . LEU D 1 228 ? 103.161 111.230 138.884 1.00 49.31 228 LEU D C 1
ATOM 7263 O O . LEU D 1 228 ? 102.060 110.775 138.645 1.00 54.88 228 LEU D O 1
ATOM 7268 N N . VAL D 1 229 ? 103.375 112.116 139.872 1.00 50.83 229 VAL D N 1
ATOM 7269 C CA . VAL D 1 229 ? 102.300 112.455 140.781 1.00 51.63 229 VAL D CA 1
ATOM 7270 C C . VAL D 1 229 ? 101.270 113.324 140.069 1.00 50.16 229 VAL D C 1
ATOM 7271 O O . VAL D 1 229 ? 100.053 113.154 140.219 1.00 60.98 229 VAL D O 1
ATOM 7275 N N . ILE D 1 230 ? 101.735 114.246 139.247 1.00 56.93 230 ILE D N 1
ATOM 7276 C CA . ILE D 1 230 ? 100.812 115.086 138.489 1.00 55.06 230 ILE D CA 1
ATOM 7277 C C . ILE D 1 230 ? 100.083 114.236 137.460 1.00 49.26 230 ILE D C 1
ATOM 7278 O O . ILE D 1 230 ? 98.868 114.312 137.301 1.00 60.26 230 ILE D O 1
ATOM 7283 N N . TYR D 1 231 ? 100.808 113.387 136.744 1.00 57.74 231 TYR D N 1
ATOM 7284 C CA . TYR D 1 231 ? 100.142 112.506 135.805 1.00 54.86 231 TYR D CA 1
ATOM 7285 C C . TYR D 1 231 ? 99.102 111.617 136.492 1.00 57.73 231 TYR D C 1
ATOM 7286 O O . TYR D 1 231 ? 98.018 111.447 135.984 1.00 54.99 231 TYR D O 1
ATOM 7295 N N . ASN D 1 232 ? 99.443 111.052 137.652 1.00 61.65 232 ASN D N 1
ATOM 7296 C CA . ASN D 1 232 ? 98.496 110.287 138.434 1.00 52.96 232 ASN D CA 1
ATOM 7297 C C . ASN D 1 232 ? 97.224 111.066 138.795 1.00 61.76 232 ASN D C 1
ATOM 7298 O O . ASN D 1 232 ? 96.144 110.494 138.816 1.00 55.76 232 ASN D O 1
ATOM 7303 N N . LEU D 1 233 ? 97.330 112.373 139.040 1.00 65.31 233 LEU D N 1
ATOM 7304 C CA . LEU D 1 233 ? 96.154 113.177 139.367 1.00 61.35 233 LEU D CA 1
ATOM 7305 C C . LEU D 1 233 ? 95.245 113.309 138.154 1.00 60.67 233 LEU D C 1
ATOM 7306 O O . LEU D 1 233 ? 94.060 113.089 138.259 1.00 66.52 233 LEU D O 1
ATOM 7311 N N . ALA D 1 234 ? 95.808 113.586 136.980 1.00 68.90 234 ALA D N 1
ATOM 7312 C CA . ALA D 1 234 ? 95.014 113.614 135.768 1.00 60.34 234 ALA D CA 1
ATOM 7313 C C . ALA D 1 234 ? 94.280 112.303 135.523 1.00 66.23 234 ALA D C 1
ATOM 7314 O O . ALA D 1 234 ? 93.148 112.310 135.047 1.00 72.45 234 ALA D O 1
ATOM 7316 N N . VAL D 1 235 ? 94.962 111.178 135.748 1.00 76.43 235 VAL D N 1
ATOM 7317 C CA . VAL D 1 235 ? 94.373 109.863 135.525 1.00 80.31 235 VAL D CA 1
ATOM 7318 C C . VAL D 1 235 ? 93.226 109.607 136.507 1.00 67.63 235 VAL D C 1
ATOM 7319 O O . VAL D 1 235 ? 92.135 109.261 136.106 1.00 77.27 235 VAL D O 1
ATOM 7323 N N . GLN D 1 236 ? 93.466 109.805 137.794 1.00 73.27 236 GLN D N 1
ATOM 7324 C CA . GLN D 1 236 ? 92.427 109.635 138.787 1.00 76.15 236 GLN D CA 1
ATOM 7325 C C . GLN D 1 236 ? 91.203 110.482 138.449 1.00 82.31 236 GLN D C 1
ATOM 7326 O O . GLN D 1 236 ? 90.082 110.018 138.559 1.00 95.92 236 GLN D O 1
ATOM 7332 N N . ALA D 1 237 ? 91.404 111.731 138.054 1.00 99.78 237 ALA D N 1
ATOM 7333 C CA . ALA D 1 237 ? 90.285 112.639 137.862 1.00 100.72 237 ALA D CA 1
ATOM 7334 C C . ALA D 1 237 ? 89.481 112.229 136.635 1.00 90.83 237 ALA D C 1
ATOM 7335 O O . ALA D 1 237 ? 88.253 112.252 136.646 1.00 120.36 237 ALA D O 1
ATOM 7337 N N . THR D 1 238 ? 90.198 111.858 135.581 1.00 100.11 238 THR D N 1
ATOM 7338 C CA . THR D 1 238 ? 89.607 111.478 134.312 1.00 89.83 238 THR D CA 1
ATOM 7339 C C . THR D 1 238 ? 88.729 110.243 134.466 1.00 99.76 238 THR D C 1
ATOM 7340 O O . THR D 1 238 ? 87.721 110.128 133.778 1.00 131.94 238 THR D O 1
ATOM 7344 N N . ASN D 1 239 ? 89.142 109.299 135.325 1.00 117.35 239 ASN D N 1
ATOM 7345 C CA . ASN D 1 239 ? 88.463 108.016 135.442 1.00 116.73 239 ASN D CA 1
ATOM 7346 C C . ASN D 1 239 ? 87.372 108.133 136.507 1.00 126.36 239 ASN D C 1
ATOM 7347 O O . ASN D 1 239 ? 86.987 107.152 137.150 1.00 149.12 239 ASN D O 1
ATOM 7352 N N . LYS D 1 240 ? 86.881 109.355 136.713 1.00 139.89 240 LYS D N 1
ATOM 7353 C CA . LYS D 1 240 ? 85.801 109.638 137.645 1.00 157.42 240 LYS D CA 1
ATOM 7354 C C . LYS D 1 240 ? 84.784 110.602 136.994 1.00 167.77 240 LYS D C 1
ATOM 7355 O O . LYS D 1 240 ? 84.666 110.639 135.730 1.00 164.22 240 LYS D O 1
ATOM 7361 N N . VAL E 1 11 ? 138.210 102.911 112.441 1.00 155.06 11 VAL E N 1
ATOM 7362 C CA . VAL E 1 11 ? 136.756 102.918 112.094 1.00 144.42 11 VAL E CA 1
ATOM 7363 C C . VAL E 1 11 ? 136.528 102.453 110.655 1.00 128.55 11 VAL E C 1
ATOM 7364 O O . VAL E 1 11 ? 135.424 102.632 110.175 1.00 112.10 11 VAL E O 1
ATOM 7368 N N . ARG E 1 12 ? 137.503 101.806 109.993 1.00 120.66 12 ARG E N 1
ATOM 7369 C CA . ARG E 1 12 ? 137.212 101.062 108.776 1.00 110.98 12 ARG E CA 1
ATOM 7370 C C . ARG E 1 12 ? 136.442 99.792 109.140 1.00 113.00 12 ARG E C 1
ATOM 7371 O O . ARG E 1 12 ? 136.745 99.169 110.144 1.00 115.46 12 ARG E O 1
ATOM 7379 N N . LEU E 1 13 ? 135.429 99.448 108.339 1.00 106.08 13 LEU E N 1
ATOM 7380 C CA . LEU E 1 13 ? 134.539 98.336 108.639 1.00 104.47 13 LEU E CA 1
ATOM 7381 C C . LEU E 1 13 ? 135.166 97.053 108.098 1.00 100.62 13 LEU E C 1
ATOM 7382 O O . LEU E 1 13 ? 135.737 97.067 107.001 1.00 119.86 13 LEU E O 1
ATOM 7387 N N . ALA E 1 14 ? 134.986 95.941 108.821 1.00 81.65 14 ALA E N 1
ATOM 7388 C CA . ALA E 1 14 ? 135.442 94.645 108.348 1.00 77.02 14 ALA E CA 1
ATOM 7389 C C . ALA E 1 14 ? 134.264 93.699 108.169 1.00 73.33 14 ALA E C 1
ATOM 7390 O O . ALA E 1 14 ? 133.386 93.644 109.024 1.00 63.52 14 ALA E O 1
ATOM 7392 N N . ALA E 1 15 ? 134.301 92.935 107.071 1.00 76.28 15 ALA E N 1
ATOM 7393 C CA . ALA E 1 15 ? 133.258 91.987 106.723 1.00 74.73 15 ALA E CA 1
ATOM 7394 C C . ALA E 1 15 ? 133.109 90.876 107.758 1.00 75.61 15 ALA E C 1
ATOM 7395 O O . ALA E 1 15 ? 131.995 90.390 107.963 1.00 88.62 15 ALA E O 1
ATOM 7397 N N . ASP E 1 16 ? 134.194 90.517 108.452 1.00 75.85 16 ASP E N 1
ATOM 7398 C CA . ASP E 1 16 ? 134.142 89.441 109.442 1.00 76.14 16 ASP E CA 1
ATOM 7399 C C . ASP E 1 16 ? 133.750 89.950 110.831 1.00 80.72 16 ASP E C 1
ATOM 7400 O O . ASP E 1 16 ? 133.701 89.155 111.765 1.00 85.97 16 ASP E O 1
ATOM 7405 N N . ASP E 1 17 ? 133.517 91.263 111.005 1.00 71.03 17 ASP E N 1
ATOM 7406 C CA . ASP E 1 17 ? 133.113 91.762 112.308 1.00 60.99 17 ASP E CA 1
ATOM 7407 C C . ASP E 1 17 ? 131.601 91.604 112.494 1.00 63.68 17 ASP E C 1
ATOM 7408 O O . ASP E 1 17 ? 130.842 92.565 112.348 1.00 68.70 17 ASP E O 1
ATOM 7413 N N . TYR E 1 18 ? 131.182 90.406 112.912 1.00 67.88 18 TYR E N 1
ATOM 7414 C CA . TYR E 1 18 ? 129.778 90.099 113.088 1.00 66.16 18 TYR E CA 1
ATOM 7415 C C . TYR E 1 18 ? 129.205 90.809 114.323 1.00 66.11 18 TYR E C 1
ATOM 7416 O O . TYR E 1 18 ? 127.992 91.040 114.397 1.00 66.15 18 TYR E O 1
ATOM 7425 N N . VAL E 1 19 ? 130.045 91.104 115.321 1.00 52.95 19 VAL E N 1
ATOM 7426 C CA . VAL E 1 19 ? 129.549 91.871 116.438 1.00 61.57 19 VAL E CA 1
ATOM 7427 C C . VAL E 1 19 ? 129.204 93.263 115.929 1.00 61.68 19 VAL E C 1
ATOM 7428 O O . VAL E 1 19 ? 128.131 93.794 116.216 1.00 61.43 19 VAL E O 1
ATOM 7432 N N . GLY E 1 20 ? 130.103 93.808 115.120 1.00 59.04 20 GLY E N 1
ATOM 7433 C CA . GLY E 1 20 ? 129.882 95.126 114.563 1.00 59.31 20 GLY E CA 1
ATOM 7434 C C . GLY E 1 20 ? 128.568 95.177 113.797 1.00 57.01 20 GLY E C 1
ATOM 7435 O O . GLY E 1 20 ? 127.774 96.090 113.974 1.00 65.90 20 GLY E O 1
ATOM 7436 N N . PHE E 1 21 ? 128.340 94.173 112.967 1.00 54.74 21 PHE E N 1
ATOM 7437 C CA . PHE E 1 21 ? 127.175 94.162 112.108 1.00 55.41 21 PHE E CA 1
ATOM 7438 C C . PHE E 1 21 ? 125.894 94.167 112.944 1.00 56.01 21 PHE E C 1
ATOM 7439 O O . PHE E 1 21 ? 124.952 94.895 112.657 1.00 68.54 21 PHE E O 1
ATOM 7447 N N . THR E 1 22 ? 125.871 93.365 114.009 1.00 57.10 22 THR E N 1
ATOM 7448 C CA . THR E 1 22 ? 124.682 93.200 114.831 1.00 58.96 22 THR E CA 1
ATOM 7449 C C . THR E 1 22 ? 124.456 94.434 115.697 1.00 50.50 22 THR E C 1
ATOM 7450 O O . THR E 1 22 ? 123.306 94.768 115.956 1.00 45.46 22 THR E O 1
ATOM 7454 N N . PHE E 1 23 ? 125.491 95.215 115.994 1.00 51.26 23 PHE E N 1
ATOM 7455 C CA . PHE E 1 23 ? 125.232 96.495 116.643 1.00 55.67 23 PHE E CA 1
ATOM 7456 C C . PHE E 1 23 ? 124.514 97.449 115.691 1.00 58.26 23 PHE E C 1
ATOM 7457 O O . PHE E 1 23 ? 123.569 98.102 116.113 1.00 56.72 23 PHE E O 1
ATOM 7465 N N . PHE E 1 24 ? 124.914 97.490 114.405 1.00 58.58 24 PHE E N 1
ATOM 7466 C CA . PHE E 1 24 ? 124.273 98.377 113.435 1.00 49.44 24 PHE E CA 1
ATOM 7467 C C . PHE E 1 24 ? 122.827 97.972 113.169 1.00 53.52 24 PHE E C 1
ATOM 7468 O O . PHE E 1 24 ? 121.935 98.811 113.127 1.00 47.98 24 PHE E O 1
ATOM 7476 N N . VAL E 1 25 ? 122.567 96.671 113.077 1.00 55.41 25 VAL E N 1
ATOM 7477 C CA . VAL E 1 25 ? 121.226 96.216 112.783 1.00 53.36 25 VAL E CA 1
ATOM 7478 C C . VAL E 1 25 ? 120.321 96.485 113.968 1.00 58.22 25 VAL E C 1
ATOM 7479 O O . VAL E 1 25 ? 119.206 96.962 113.786 1.00 58.89 25 VAL E O 1
ATOM 7483 N N . GLY E 1 26 ? 120.800 96.142 115.170 1.00 59.35 26 GLY E N 1
ATOM 7484 C CA . GLY E 1 26 ? 120.032 96.323 116.381 1.00 54.69 26 GLY E CA 1
ATOM 7485 C C . GLY E 1 26 ? 119.673 97.792 116.620 1.00 50.14 26 GLY E C 1
ATOM 7486 O O . GLY E 1 26 ? 118.509 98.163 116.807 1.00 61.61 26 GLY E O 1
ATOM 7487 N N . CYS E 1 27 ? 120.628 98.658 116.453 1.00 54.05 27 CYS E N 1
ATOM 7488 C CA . CYS E 1 27 ? 120.314 100.076 116.541 1.00 57.01 27 CYS E CA 1
ATOM 7489 C C . CYS E 1 27 ? 119.195 100.469 115.577 1.00 59.15 27 CYS E C 1
ATOM 7490 O O . CYS E 1 27 ? 118.265 101.137 116.011 1.00 54.75 27 CYS E O 1
ATOM 7493 N N . MET E 1 28 ? 119.272 100.057 114.282 1.00 53.70 28 MET E N 1
ATOM 7494 C CA . MET E 1 28 ? 118.285 100.466 113.292 1.00 46.92 28 MET E CA 1
ATOM 7495 C C . MET E 1 28 ? 116.910 99.845 113.564 1.00 57.80 28 MET E C 1
ATOM 7496 O O . MET E 1 28 ? 115.879 100.500 113.429 1.00 54.87 28 MET E O 1
ATOM 7501 N N . ALA E 1 29 ? 116.878 98.569 113.954 1.00 52.36 29 ALA E N 1
ATOM 7502 C CA . ALA E 1 29 ? 115.608 97.932 114.239 1.00 54.87 29 ALA E CA 1
ATOM 7503 C C . ALA E 1 29 ? 114.919 98.583 115.459 1.00 55.04 29 ALA E C 1
ATOM 7504 O O . ALA E 1 29 ? 113.702 98.744 115.469 1.00 57.84 29 ALA E O 1
ATOM 7506 N N . MET E 1 30 ? 115.666 98.917 116.511 1.00 53.01 30 MET E N 1
ATOM 7507 C CA . MET E 1 30 ? 115.024 99.549 117.661 1.00 53.75 30 MET E CA 1
ATOM 7508 C C . MET E 1 30 ? 114.520 100.941 117.285 1.00 49.71 30 MET E C 1
ATOM 7509 O O . MET E 1 30 ? 113.418 101.356 117.657 1.00 53.31 30 MET E O 1
ATOM 7514 N N . MET E 1 31 ? 115.317 101.690 116.534 1.00 54.56 31 MET E N 1
ATOM 7515 C CA . MET E 1 31 ? 114.882 103.001 116.077 1.00 60.16 31 MET E CA 1
ATOM 7516 C C . MET E 1 31 ? 113.564 102.919 115.305 1.00 63.20 31 MET E C 1
ATOM 7517 O O . MET E 1 31 ? 112.646 103.701 115.556 1.00 45.79 31 MET E O 1
ATOM 7522 N N . ALA E 1 32 ? 113.451 101.936 114.407 1.00 53.41 32 ALA E N 1
ATOM 7523 C CA . ALA E 1 32 ? 112.274 101.808 113.596 1.00 52.15 32 ALA E CA 1
ATOM 7524 C C . ALA E 1 32 ? 111.067 101.358 114.415 1.00 46.91 32 ALA E C 1
ATOM 7525 O O . ALA E 1 32 ? 109.953 101.857 114.255 1.00 55.95 32 ALA E O 1
ATOM 7527 N N . ALA E 1 33 ? 111.274 100.378 115.297 1.00 62.39 33 ALA E N 1
ATOM 7528 C CA . ALA E 1 33 ? 110.235 99.950 116.228 1.00 51.48 33 ALA E CA 1
ATOM 7529 C C . ALA E 1 33 ? 109.747 101.127 117.089 1.00 50.49 33 ALA E C 1
ATOM 7530 O O . ALA E 1 33 ? 108.546 101.385 117.219 1.00 45.81 33 ALA E O 1
ATOM 7532 N N . SER E 1 34 ? 110.652 101.939 117.598 1.00 49.01 34 SER E N 1
ATOM 7533 C CA . SER E 1 34 ? 110.176 103.065 118.392 1.00 54.52 34 SER E CA 1
ATOM 7534 C C . SER E 1 34 ? 109.252 103.936 117.547 1.00 61.65 34 SER E C 1
ATOM 7535 O O . SER E 1 34 ? 108.176 104.303 118.040 1.00 53.48 34 SER E O 1
ATOM 7538 N N . ALA E 1 35 ? 109.625 104.221 116.277 1.00 59.46 35 ALA E N 1
ATOM 7539 C CA . ALA E 1 35 ? 108.784 105.070 115.426 1.00 53.29 35 ALA E CA 1
ATOM 7540 C C . ALA E 1 35 ? 107.436 104.404 115.166 1.00 52.51 35 ALA E C 1
ATOM 7541 O O . ALA E 1 35 ? 106.396 105.045 115.214 1.00 52.80 35 ALA E O 1
ATOM 7543 N N . PHE E 1 36 ? 107.444 103.086 114.974 1.00 43.84 36 PHE E N 1
ATOM 7544 C CA . PHE E 1 36 ? 106.201 102.389 114.679 1.00 46.87 36 PHE E CA 1
ATOM 7545 C C . PHE E 1 36 ? 105.227 102.504 115.837 1.00 47.49 36 PHE E C 1
ATOM 7546 O O . PHE E 1 36 ? 104.057 102.740 115.605 1.00 51.77 36 PHE E O 1
ATOM 7554 N N . PHE E 1 37 ? 105.686 102.294 117.089 1.00 53.25 37 PHE E N 1
ATOM 7555 C CA . PHE E 1 37 ? 104.788 102.330 118.242 1.00 54.04 37 PHE E CA 1
ATOM 7556 C C . PHE E 1 37 ? 104.357 103.769 118.534 1.00 54.78 37 PHE E C 1
ATOM 7557 O O . PHE E 1 37 ? 103.177 104.056 118.660 1.00 50.44 37 PHE E O 1
ATOM 7565 N N . PHE E 1 38 ? 105.293 104.727 118.582 1.00 48.26 38 PHE E N 1
ATOM 7566 C CA . PHE E 1 38 ? 104.864 106.112 118.787 1.00 53.48 38 PHE E CA 1
ATOM 7567 C C . PHE E 1 38 ? 103.871 106.602 117.731 1.00 57.70 38 PHE E C 1
ATOM 7568 O O . PHE E 1 38 ? 102.909 107.271 118.073 1.00 55.77 38 PHE E O 1
ATOM 7576 N N . LEU E 1 39 ? 104.081 106.262 116.447 1.00 59.38 39 LEU E N 1
ATOM 7577 C CA . LEU E 1 39 ? 103.221 106.784 115.394 1.00 48.05 39 LEU E CA 1
ATOM 7578 C C . LEU E 1 39 ? 101.909 106.009 115.309 1.00 56.95 39 LEU E C 1
ATOM 7579 O O . LEU E 1 39 ? 100.977 106.518 114.727 1.00 60.26 39 LEU E O 1
ATOM 7584 N N . SER E 1 40 ? 101.805 104.814 115.911 1.00 55.98 40 SER E N 1
ATOM 7585 C CA . SER E 1 40 ? 100.580 104.046 115.810 1.00 52.63 40 SER E CA 1
ATOM 7586 C C . SER E 1 40 ? 99.607 104.443 116.904 1.00 55.11 40 SER E C 1
ATOM 7587 O O . SER E 1 40 ? 98.413 104.128 116.798 1.00 58.38 40 SER E O 1
ATOM 7590 N N . MET E 1 41 ? 100.116 105.045 117.987 1.00 63.04 41 MET E N 1
ATOM 7591 C CA . MET E 1 41 ? 99.348 105.223 119.220 1.00 61.05 41 MET E CA 1
ATOM 7592 C C . MET E 1 41 ? 97.998 105.888 118.938 1.00 62.33 41 MET E C 1
ATOM 7593 O O . MET E 1 41 ? 96.973 105.464 119.483 1.00 68.32 41 MET E O 1
ATOM 7598 N N . SER E 1 42 ? 97.988 106.904 118.052 1.00 66.58 42 SER E N 1
ATOM 7599 C CA . SER E 1 42 ? 96.784 107.705 117.833 1.00 79.81 42 SER E CA 1
ATOM 7600 C C . SER E 1 42 ? 95.675 106.990 117.048 1.00 75.89 42 SER E C 1
ATOM 7601 O O . SER E 1 42 ? 94.587 107.527 116.914 1.00 83.89 42 SER E O 1
ATOM 7604 N N . SER E 1 43 ? 95.935 105.796 116.507 1.00 71.24 43 SER E N 1
ATOM 7605 C CA . SER E 1 43 ? 94.932 105.089 115.731 1.00 69.72 43 SER E CA 1
ATOM 7606 C C . SER E 1 43 ? 94.139 104.127 116.618 1.00 71.29 43 SER E C 1
ATOM 7607 O O . SER E 1 43 ? 93.474 103.221 116.119 1.00 89.66 43 SER E O 1
ATOM 7610 N N . PHE E 1 44 ? 94.249 104.290 117.931 1.00 71.79 44 PHE E N 1
ATOM 7611 C CA . PHE E 1 44 ? 93.615 103.409 118.891 1.00 64.90 44 PHE E CA 1
ATOM 7612 C C . PHE E 1 44 ? 92.830 104.257 119.891 1.00 67.55 44 PHE E C 1
ATOM 7613 O O . PHE E 1 44 ? 93.186 105.398 120.197 1.00 67.90 44 PHE E O 1
ATOM 7621 N N . GLU E 1 45 ? 91.779 103.649 120.438 1.00 63.46 45 GLU E N 1
ATOM 7622 C CA . GLU E 1 45 ? 91.025 104.244 121.518 1.00 78.94 45 GLU E CA 1
ATOM 7623 C C . GLU E 1 45 ? 91.988 104.493 122.679 1.00 71.86 45 GLU E C 1
ATOM 7624 O O . GLU E 1 45 ? 92.921 103.714 122.881 1.00 77.83 45 GLU E O 1
ATOM 7630 N N . ARG E 1 46 ? 91.677 105.510 123.488 1.00 76.15 46 ARG E N 1
ATOM 7631 C CA . ARG E 1 46 ? 92.491 105.934 124.616 1.00 80.78 46 ARG E CA 1
ATOM 7632 C C . ARG E 1 46 ? 92.872 104.763 125.524 1.00 67.75 46 ARG E C 1
ATOM 7633 O O . ARG E 1 46 ? 94.006 104.715 126.001 1.00 79.46 46 ARG E O 1
ATOM 7641 N N . LYS E 1 47 ? 91.989 103.782 125.702 1.00 69.77 47 LYS E N 1
ATOM 7642 C CA . LYS E 1 47 ? 92.249 102.709 126.648 1.00 76.02 47 LYS E CA 1
ATOM 7643 C C . LYS E 1 47 ? 93.457 101.837 126.278 1.00 67.22 47 LYS E C 1
ATOM 7644 O O . LYS E 1 47 ? 93.943 101.088 127.113 1.00 79.34 47 LYS E O 1
ATOM 7650 N N . TRP E 1 48 ? 93.907 101.845 125.028 1.00 67.20 48 TRP E N 1
ATOM 7651 C CA . TRP E 1 48 ? 95.050 101.027 124.653 1.00 70.88 48 TRP E CA 1
ATOM 7652 C C . TRP E 1 48 ? 96.333 101.847 124.585 1.00 56.86 48 TRP E C 1
ATOM 7653 O O . TRP E 1 48 ? 97.434 101.287 124.571 1.00 75.44 48 TRP E O 1
ATOM 7664 N N . ARG E 1 49 ? 96.198 103.157 124.457 1.00 56.68 49 ARG E N 1
ATOM 7665 C CA . ARG E 1 49 ? 97.322 103.989 124.092 1.00 63.63 49 ARG E CA 1
ATOM 7666 C C . ARG E 1 49 ? 98.510 103.857 125.045 1.00 53.07 49 ARG E C 1
ATOM 7667 O O . ARG E 1 49 ? 99.657 103.851 124.593 1.00 59.80 49 ARG E O 1
ATOM 7675 N N . THR E 1 50 ? 98.263 103.750 126.356 1.00 58.10 50 THR E N 1
ATOM 7676 C CA . THR E 1 50 ? 99.374 103.727 127.291 1.00 56.13 50 THR E CA 1
ATOM 7677 C C . THR E 1 50 ? 100.238 102.474 127.101 1.00 51.48 50 THR E C 1
ATOM 7678 O O . THR E 1 50 ? 101.468 102.573 127.120 1.00 55.47 50 THR E O 1
ATOM 7682 N N . SER E 1 51 ? 99.619 101.300 126.978 1.00 47.59 51 SER E N 1
ATOM 7683 C CA . SER E 1 51 ? 100.384 100.085 126.748 1.00 56.98 51 SER E CA 1
ATOM 7684 C C . SER E 1 51 ? 101.257 100.216 125.481 1.00 56.14 51 SER E C 1
ATOM 7685 O O . SER E 1 51 ? 102.403 99.767 125.452 1.00 52.34 51 SER E O 1
ATOM 7688 N N . ILE E 1 52 ? 100.752 100.915 124.457 1.00 46.83 52 ILE E N 1
ATOM 7689 C CA . ILE E 1 52 ? 101.550 101.050 123.255 1.00 50.07 52 ILE E CA 1
ATOM 7690 C C . ILE E 1 52 ? 102.674 102.059 123.470 1.00 50.48 52 ILE E C 1
ATOM 7691 O O . ILE E 1 52 ? 103.839 101.787 123.135 1.00 56.58 52 ILE E O 1
ATOM 7696 N N . LEU E 1 53 ? 102.348 103.208 124.082 1.00 55.41 53 LEU E N 1
ATOM 7697 C CA . LEU E 1 53 ? 103.358 104.209 124.368 1.00 45.30 53 LEU E CA 1
ATOM 7698 C C . LEU E 1 53 ? 104.538 103.601 125.106 1.00 50.53 53 LEU E C 1
ATOM 7699 O O . LEU E 1 53 ? 105.698 103.787 124.695 1.00 43.40 53 LEU E O 1
ATOM 7704 N N . VAL E 1 54 ? 104.264 102.827 126.175 1.00 47.25 54 VAL E N 1
ATOM 7705 C CA . VAL E 1 54 ? 105.336 102.182 126.933 1.00 42.43 54 VAL E CA 1
ATOM 7706 C C . VAL E 1 54 ? 106.151 101.194 126.090 1.00 47.79 54 VAL E C 1
ATOM 7707 O O . VAL E 1 54 ? 107.382 101.159 126.173 1.00 49.28 54 VAL E O 1
ATOM 7711 N N . SER E 1 55 ? 105.508 100.413 125.210 1.00 48.04 55 SER E N 1
ATOM 7712 C CA . SER E 1 55 ? 106.271 99.617 124.252 1.00 54.60 55 SER E CA 1
ATOM 7713 C C . SER E 1 55 ? 107.245 100.465 123.429 1.00 56.19 55 SER E C 1
ATOM 7714 O O . SER E 1 55 ? 108.390 100.093 123.206 1.00 58.45 55 SER E O 1
ATOM 7717 N N . GLY E 1 56 ? 106.811 101.635 122.999 1.00 42.68 56 GLY E N 1
ATOM 7718 C CA . GLY E 1 56 ? 107.745 102.534 122.337 1.00 45.21 56 GLY E CA 1
ATOM 7719 C C . GLY E 1 56 ? 108.845 103.112 123.222 1.00 47.21 56 GLY E C 1
ATOM 7720 O O . GLY E 1 56 ? 109.978 103.193 122.764 1.00 46.93 56 GLY E O 1
ATOM 7721 N N . LEU E 1 57 ? 108.531 103.505 124.487 1.00 46.80 57 LEU E N 1
ATOM 7722 C CA . LEU E 1 57 ? 109.600 103.904 125.392 1.00 47.13 57 LEU E CA 1
ATOM 7723 C C . LEU E 1 57 ? 110.697 102.847 125.526 1.00 52.50 57 LEU E C 1
ATOM 7724 O O . LEU E 1 57 ? 111.897 103.182 125.479 1.00 53.24 57 LEU E O 1
ATOM 7729 N N . ILE E 1 58 ? 110.291 101.581 125.730 1.00 49.52 58 ILE E N 1
ATOM 7730 C CA . ILE E 1 58 ? 111.241 100.481 125.803 1.00 52.10 58 ILE E CA 1
ATOM 7731 C C . ILE E 1 58 ? 112.164 100.469 124.575 1.00 49.84 58 ILE E C 1
ATOM 7732 O O . ILE E 1 58 ? 113.380 100.520 124.735 1.00 49.43 58 ILE E O 1
ATOM 7737 N N . THR E 1 59 ? 111.635 100.453 123.347 1.00 45.90 59 THR E N 1
ATOM 7738 C CA . THR E 1 59 ? 112.558 100.445 122.219 1.00 53.63 59 THR E CA 1
ATOM 7739 C C . THR E 1 59 ? 113.283 101.782 122.053 1.00 51.79 59 THR E C 1
ATOM 7740 O O . THR E 1 59 ? 114.419 101.786 121.560 1.00 54.41 59 THR E O 1
ATOM 7744 N N . PHE E 1 60 ? 112.726 102.910 122.540 1.00 49.70 60 PHE E N 1
ATOM 7745 C CA . PHE E 1 60 ? 113.426 104.188 122.395 1.00 45.67 60 PHE E CA 1
ATOM 7746 C C . PHE E 1 60 ? 114.697 104.231 123.247 1.00 50.98 60 PHE E C 1
ATOM 7747 O O . PHE E 1 60 ? 115.774 104.572 122.752 1.00 46.84 60 PHE E O 1
ATOM 7755 N N . ILE E 1 61 ? 114.597 103.787 124.516 1.00 46.46 61 ILE E N 1
ATOM 7756 C CA . ILE E 1 61 ? 115.764 103.753 125.373 1.00 51.05 61 ILE E CA 1
ATOM 7757 C C . ILE E 1 61 ? 116.837 102.855 124.750 1.00 53.91 61 ILE E C 1
ATOM 7758 O O . ILE E 1 61 ? 117.993 103.266 124.634 1.00 53.40 61 ILE E O 1
ATOM 7763 N N . ALA E 1 62 ? 116.459 101.637 124.344 1.00 53.61 62 ALA E N 1
ATOM 7764 C CA . ALA E 1 62 ? 117.382 100.736 123.653 1.00 49.74 62 ALA E CA 1
ATOM 7765 C C . ALA E 1 62 ? 117.963 101.328 122.354 1.00 49.61 62 ALA E C 1
ATOM 7766 O O . ALA E 1 62 ? 119.183 101.294 122.128 1.00 47.77 62 ALA E O 1
ATOM 7768 N N . ALA E 1 63 ? 117.165 101.948 121.497 1.00 46.82 63 ALA E N 1
ATOM 7769 C CA . ALA E 1 63 ? 117.768 102.570 120.302 1.00 45.20 63 ALA E CA 1
ATOM 7770 C C . ALA E 1 63 ? 118.872 103.549 120.672 1.00 54.29 63 ALA E C 1
ATOM 7771 O O . ALA E 1 63 ? 119.973 103.498 120.084 1.00 48.32 63 ALA E O 1
ATOM 7773 N N . VAL E 1 64 ? 118.603 104.428 121.673 1.00 51.99 64 VAL E N 1
ATOM 7774 C CA . VAL E 1 64 ? 119.593 105.434 122.020 1.00 46.94 64 VAL E CA 1
ATOM 7775 C C . VAL E 1 64 ? 120.828 104.788 122.636 1.00 54.30 64 VAL E C 1
ATOM 7776 O O . VAL E 1 64 ? 121.964 105.110 122.254 1.00 56.13 64 VAL E O 1
ATOM 7780 N N . HIS E 1 65 ? 120.659 103.818 123.538 1.00 50.52 65 HIS E N 1
ATOM 7781 C CA . HIS E 1 65 ? 121.851 103.190 124.096 1.00 49.19 65 HIS E CA 1
ATOM 7782 C C . HIS E 1 65 ? 122.570 102.342 123.049 1.00 51.23 65 HIS E C 1
ATOM 7783 O O . HIS E 1 65 ? 123.793 102.304 123.038 1.00 49.45 65 HIS E O 1
ATOM 7790 N N . TYR E 1 66 ? 121.855 101.662 122.144 1.00 47.52 66 TYR E N 1
ATOM 7791 C CA . TYR E 1 66 ? 122.551 100.915 121.080 1.00 55.64 66 TYR E CA 1
ATOM 7792 C C . TYR E 1 66 ? 123.365 101.833 120.186 1.00 55.99 66 TYR E C 1
ATOM 7793 O O . TYR E 1 66 ? 124.442 101.434 119.754 1.00 53.51 66 TYR E O 1
ATOM 7802 N N . TRP E 1 67 ? 122.908 103.078 119.975 1.00 53.72 67 TRP E N 1
ATOM 7803 C CA . TRP E 1 67 ? 123.721 104.005 119.199 1.00 45.23 67 TRP E CA 1
ATOM 7804 C C . TRP E 1 67 ? 125.085 104.249 119.841 1.00 52.59 67 TRP E C 1
ATOM 7805 O O . TRP E 1 67 ? 126.131 104.121 119.183 1.00 51.11 67 TRP E O 1
ATOM 7816 N N . TYR E 1 68 ? 125.088 104.502 121.149 1.00 51.48 68 TYR E N 1
ATOM 7817 C CA . TYR E 1 68 ? 126.323 104.705 121.871 1.00 47.72 68 TYR E CA 1
ATOM 7818 C C . TYR E 1 68 ? 127.163 103.424 121.844 1.00 49.50 68 TYR E C 1
ATOM 7819 O O . TYR E 1 68 ? 128.346 103.436 121.549 1.00 53.98 68 TYR E O 1
ATOM 7828 N N . MET E 1 69 ? 126.586 102.281 122.164 1.00 56.21 69 MET E N 1
ATOM 7829 C CA . MET E 1 69 ? 127.403 101.074 122.184 1.00 60.23 69 MET E CA 1
ATOM 7830 C C . MET E 1 69 ? 127.995 100.722 120.810 1.00 51.25 69 MET E C 1
ATOM 7831 O O . MET E 1 69 ? 129.136 100.258 120.728 1.00 59.53 69 MET E O 1
ATOM 7836 N N . ARG E 1 70 ? 127.249 100.943 119.731 1.00 53.53 70 ARG E N 1
ATOM 7837 C CA . ARG E 1 70 ? 127.744 100.733 118.369 1.00 52.15 70 ARG E CA 1
ATOM 7838 C C . ARG E 1 70 ? 128.977 101.575 118.091 1.00 57.19 70 ARG E C 1
ATOM 7839 O O . ARG E 1 70 ? 129.947 101.072 117.530 1.00 51.93 70 ARG E O 1
ATOM 7847 N N . ASP E 1 71 ? 128.945 102.852 118.507 1.00 53.18 71 ASP E N 1
ATOM 7848 C CA . ASP E 1 71 ? 130.092 103.713 118.261 1.00 55.57 71 ASP E CA 1
ATOM 7849 C C . ASP E 1 71 ? 131.257 103.263 119.117 1.00 61.26 71 ASP E C 1
ATOM 7850 O O . ASP E 1 71 ? 132.375 103.172 118.640 1.00 56.44 71 ASP E O 1
ATOM 7855 N N . TYR E 1 72 ? 130.981 102.889 120.362 1.00 64.27 72 TYR E N 1
ATOM 7856 C CA . TYR E 1 72 ? 132.062 102.481 121.233 1.00 65.21 72 TYR E CA 1
ATOM 7857 C C . TYR E 1 72 ? 132.742 101.238 120.689 1.00 60.06 72 TYR E C 1
ATOM 7858 O O . TYR E 1 72 ? 133.952 101.126 120.757 1.00 64.36 72 TYR E O 1
ATOM 7867 N N . TRP E 1 73 ? 131.973 100.296 120.163 1.00 61.67 73 TRP E N 1
ATOM 7868 C CA . TRP E 1 73 ? 132.576 99.118 119.553 1.00 65.38 73 TRP E CA 1
ATOM 7869 C C . TRP E 1 73 ? 133.414 99.462 118.327 1.00 67.03 73 TRP E C 1
ATOM 7870 O O . TRP E 1 73 ? 134.470 98.876 118.138 1.00 68.47 73 TRP E O 1
ATOM 7881 N N . SER E 1 74 ? 132.924 100.382 117.481 1.00 67.46 74 SER E N 1
ATOM 7882 C CA . SER E 1 74 ? 133.713 100.883 116.365 1.00 62.52 74 SER E CA 1
ATOM 7883 C C . SER E 1 74 ? 135.075 101.436 116.825 1.00 74.47 74 SER E C 1
ATOM 7884 O O . SER E 1 74 ? 136.098 101.141 116.225 1.00 75.71 74 SER E O 1
ATOM 7887 N N . GLY E 1 75 ? 135.099 102.176 117.935 1.00 69.54 75 GLY E N 1
ATOM 7888 C CA . GLY E 1 75 ? 136.322 102.720 118.485 1.00 67.54 75 GLY E CA 1
ATOM 7889 C C . GLY E 1 75 ? 137.265 101.663 119.064 1.00 74.96 75 GLY E C 1
ATOM 7890 O O . GLY E 1 75 ? 138.385 101.508 118.591 1.00 99.51 75 GLY E O 1
ATOM 7891 N N . PHE E 1 76 ? 136.800 100.928 120.068 1.00 78.17 76 PHE E N 1
ATOM 7892 C CA . PHE E 1 76 ? 137.668 100.141 120.928 1.00 77.17 76 PHE E CA 1
ATOM 7893 C C . PHE E 1 76 ? 137.560 98.633 120.707 1.00 79.27 76 PHE E C 1
ATOM 7894 O O . PHE E 1 76 ? 138.373 97.884 121.240 1.00 92.02 76 PHE E O 1
ATOM 7902 N N . ALA E 1 77 ? 136.555 98.170 119.966 1.00 80.37 77 ALA E N 1
ATOM 7903 C CA . ALA E 1 77 ? 136.337 96.741 119.807 1.00 81.72 77 ALA E CA 1
ATOM 7904 C C . ALA E 1 77 ? 136.147 96.042 121.155 1.00 82.00 77 ALA E C 1
ATOM 7905 O O . ALA E 1 77 ? 136.527 94.886 121.324 1.00 98.10 77 ALA E O 1
ATOM 7907 N N . GLU E 1 78 ? 135.496 96.741 122.093 1.00 83.46 78 GLU E N 1
ATOM 7908 C CA . GLU E 1 78 ? 135.085 96.177 123.364 1.00 81.88 78 GLU E CA 1
ATOM 7909 C C . GLU E 1 78 ? 133.616 96.508 123.656 1.00 73.46 78 GLU E C 1
ATOM 7910 O O . GLU E 1 78 ? 133.093 97.556 123.312 1.00 84.54 78 GLU E O 1
ATOM 7916 N N . SER E 1 79 ? 132.939 95.594 124.314 1.00 65.93 79 SER E N 1
ATOM 7917 C CA . SER E 1 79 ? 131.619 95.871 124.811 1.00 72.25 79 SER E CA 1
ATOM 7918 C C . SER E 1 79 ? 131.508 95.319 126.228 1.00 73.72 79 SER E C 1
ATOM 7919 O O . SER E 1 79 ? 131.078 94.185 126.432 1.00 85.20 79 SER E O 1
ATOM 7922 N N . PRO E 1 80 ? 131.887 96.113 127.246 1.00 70.22 80 PRO E N 1
ATOM 7923 C CA . PRO E 1 80 ? 131.785 95.665 128.633 1.00 74.80 80 PRO E CA 1
ATOM 7924 C C . PRO E 1 80 ? 130.344 95.430 129.084 1.00 73.68 80 PRO E C 1
ATOM 7925 O O . PRO E 1 80 ? 129.456 96.261 128.870 1.00 81.85 80 PRO E O 1
ATOM 7929 N N . VAL E 1 81 ? 130.108 94.268 129.691 1.00 66.08 81 VAL E N 1
ATOM 7930 C CA . VAL E 1 81 ? 128.748 93.825 129.943 1.00 66.19 81 VAL E CA 1
ATOM 7931 C C . VAL E 1 81 ? 128.080 94.824 130.874 1.00 68.03 81 VAL E C 1
ATOM 7932 O O . VAL E 1 81 ? 126.900 95.103 130.691 1.00 70.03 81 VAL E O 1
ATOM 7936 N N . PHE E 1 82 ? 128.835 95.379 131.846 1.00 57.11 82 PHE E N 1
ATOM 7937 C CA . PHE E 1 82 ? 128.218 96.256 132.828 1.00 66.48 82 PHE E CA 1
ATOM 7938 C C . PHE E 1 82 ? 127.563 97.451 132.130 1.00 55.45 82 PHE E C 1
ATOM 7939 O O . PHE E 1 82 ? 126.555 97.934 132.575 1.00 66.23 82 PHE E O 1
ATOM 7947 N N . PHE E 1 83 ? 128.091 97.857 130.978 1.00 56.16 83 PHE E N 1
ATOM 7948 C CA . PHE E 1 83 ? 127.537 99.000 130.297 1.00 68.44 83 PHE E CA 1
ATOM 7949 C C . PHE E 1 83 ? 126.169 98.686 129.684 1.00 55.78 83 PHE E C 1
ATOM 7950 O O . PHE E 1 83 ? 125.395 99.592 129.428 1.00 55.01 83 PHE E O 1
ATOM 7958 N N . ARG E 1 84 ? 125.861 97.419 129.450 1.00 62.51 84 ARG E N 1
ATOM 7959 C CA . ARG E 1 84 ? 124.528 97.070 128.976 1.00 58.65 84 ARG E CA 1
ATOM 7960 C C . ARG E 1 84 ? 123.465 97.356 130.028 1.00 53.02 84 ARG E C 1
ATOM 7961 O O . ARG E 1 84 ? 122.311 97.573 129.670 1.00 52.50 84 ARG E O 1
ATOM 7969 N N . TYR E 1 85 ? 123.855 97.367 131.313 1.00 58.61 85 TYR E N 1
ATOM 7970 C CA . TYR E 1 85 ? 122.886 97.568 132.366 1.00 53.70 85 TYR E CA 1
ATOM 7971 C C . TYR E 1 85 ? 122.298 98.965 132.377 1.00 50.77 85 TYR E C 1
ATOM 7972 O O . TYR E 1 85 ? 121.215 99.135 132.919 1.00 67.87 85 TYR E O 1
ATOM 7981 N N . VAL E 1 86 ? 122.957 99.944 131.726 1.00 62.59 86 VAL E N 1
ATOM 7982 C CA . VAL E 1 86 ? 122.391 101.284 131.597 1.00 57.74 86 VAL E CA 1
ATOM 7983 C C . VAL E 1 86 ? 120.972 101.189 131.044 1.00 60.65 86 VAL E C 1
ATOM 7984 O O . VAL E 1 86 ? 120.091 101.880 131.504 1.00 64.00 86 VAL E O 1
ATOM 7988 N N . ASP E 1 87 ? 120.766 100.345 130.033 1.00 63.98 87 ASP E N 1
ATOM 7989 C CA . ASP E 1 87 ? 119.449 100.200 129.437 1.00 63.92 87 ASP E CA 1
ATOM 7990 C C . ASP E 1 87 ? 118.603 99.215 130.251 1.00 63.28 87 ASP E C 1
ATOM 7991 O O . ASP E 1 87 ? 117.457 99.534 130.579 1.00 61.79 87 ASP E O 1
ATOM 7996 N N . TRP E 1 88 ? 119.136 98.016 130.567 1.00 51.30 88 TRP E N 1
ATOM 7997 C CA . TRP E 1 88 ? 118.348 97.015 131.289 1.00 51.38 88 TRP E CA 1
ATOM 7998 C C . TRP E 1 88 ? 117.702 97.531 132.572 1.00 52.59 88 TRP E C 1
ATOM 7999 O O . TRP E 1 88 ? 116.540 97.214 132.805 1.00 52.35 88 TRP E O 1
ATOM 8010 N N . VAL E 1 89 ? 118.387 98.373 133.360 1.00 53.59 89 VAL E N 1
ATOM 8011 C CA . VAL E 1 89 ? 117.790 98.843 134.608 1.00 61.35 89 VAL E CA 1
ATOM 8012 C C . VAL E 1 89 ? 116.536 99.667 134.334 1.00 61.44 89 VAL E C 1
ATOM 8013 O O . VAL E 1 89 ? 115.695 99.765 135.217 1.00 63.01 89 VAL E O 1
ATOM 8017 N N . LEU E 1 90 ? 116.393 100.275 133.150 1.00 58.89 90 LEU E N 1
ATOM 8018 C CA . LEU E 1 90 ? 115.177 101.026 132.859 1.00 57.00 90 LEU E CA 1
ATOM 8019 C C . LEU E 1 90 ? 114.176 100.175 132.101 1.00 56.33 90 LEU E C 1
ATOM 8020 O O . LEU E 1 90 ? 112.989 100.218 132.403 1.00 57.29 90 LEU E O 1
ATOM 8025 N N . THR E 1 91 ? 114.627 99.417 131.086 1.00 50.63 91 THR E N 1
ATOM 8026 C CA . THR E 1 91 ? 113.673 98.736 130.220 1.00 57.22 91 THR E CA 1
ATOM 8027 C C . THR E 1 91 ? 113.042 97.522 130.901 1.00 52.89 91 THR E C 1
ATOM 8028 O O . THR E 1 91 ? 111.837 97.307 130.753 1.00 59.58 91 THR E O 1
ATOM 8032 N N . VAL E 1 92 ? 113.769 96.770 131.724 1.00 55.39 92 VAL E N 1
ATOM 8033 C CA . VAL E 1 92 ? 113.155 95.574 132.308 1.00 50.86 92 VAL E CA 1
ATOM 8034 C C . VAL E 1 92 ? 111.985 95.917 133.234 1.00 59.85 92 VAL E C 1
ATOM 8035 O O . VAL E 1 92 ? 110.931 95.283 133.166 1.00 55.21 92 VAL E O 1
ATOM 8039 N N . PRO E 1 93 ? 112.067 96.945 134.120 1.00 56.48 93 PRO E N 1
ATOM 8040 C CA . PRO E 1 93 ? 110.892 97.401 134.840 1.00 56.90 93 PRO E CA 1
ATOM 8041 C C . PRO E 1 93 ? 109.743 97.864 133.938 1.00 69.20 93 PRO E C 1
ATOM 8042 O O . PRO E 1 93 ? 108.597 97.493 134.178 1.00 57.84 93 PRO E O 1
ATOM 8046 N N . LEU E 1 94 ? 110.033 98.607 132.861 1.00 57.97 94 LEU E N 1
ATOM 8047 C CA . LEU E 1 94 ? 108.964 99.002 131.954 1.00 60.49 94 LEU E CA 1
ATOM 8048 C C . LEU E 1 94 ? 108.304 97.768 131.356 1.00 54.06 94 LEU E C 1
ATOM 8049 O O . LEU E 1 94 ? 107.082 97.722 131.254 1.00 50.63 94 LEU E O 1
ATOM 8054 N N . MET E 1 95 ? 109.072 96.761 130.960 1.00 56.86 95 MET E N 1
ATOM 8055 C CA . MET E 1 95 ? 108.456 95.529 130.463 1.00 60.58 95 MET E CA 1
ATOM 8056 C C . MET E 1 95 ? 107.553 94.906 131.521 1.00 60.06 95 MET E C 1
ATOM 8057 O O . MET E 1 95 ? 106.402 94.605 131.223 1.00 62.82 95 MET E O 1
ATOM 8062 N N . CYS E 1 96 ? 108.000 94.834 132.783 1.00 64.10 96 CYS E N 1
ATOM 8063 C CA . CYS E 1 96 ? 107.158 94.294 133.859 1.00 63.79 96 CYS E CA 1
ATOM 8064 C C . CYS E 1 96 ? 105.879 95.117 134.094 1.00 64.82 96 CYS E C 1
ATOM 8065 O O . CYS E 1 96 ? 104.813 94.554 134.304 1.00 69.29 96 CYS E O 1
ATOM 8068 N N . VAL E 1 97 ? 105.934 96.439 133.934 1.00 68.43 97 VAL E N 1
ATOM 8069 C CA . VAL E 1 97 ? 104.740 97.279 134.030 1.00 71.31 97 VAL E CA 1
ATOM 8070 C C . VAL E 1 97 ? 103.704 96.921 132.959 1.00 54.76 97 VAL E C 1
ATOM 8071 O O . VAL E 1 97 ? 102.493 96.986 133.218 1.00 56.24 97 VAL E O 1
ATOM 8075 N N . GLU E 1 98 ? 104.147 96.470 131.775 1.00 65.41 98 GLU E N 1
ATOM 8076 C CA . GLU E 1 98 ? 103.182 96.047 130.756 1.00 58.11 98 GLU E CA 1
ATOM 8077 C C . GLU E 1 98 ? 102.258 94.936 131.259 1.00 58.00 98 GLU E C 1
ATOM 8078 O O . GLU E 1 98 ? 101.107 94.924 130.846 1.00 69.03 98 GLU E O 1
ATOM 8084 N N . PHE E 1 99 ? 102.686 94.047 132.196 1.00 58.94 99 PHE E N 1
ATOM 8085 C CA . PHE E 1 99 ? 101.732 93.085 132.742 1.00 60.21 99 PHE E CA 1
ATOM 8086 C C . PHE E 1 99 ? 100.583 93.805 133.438 1.00 64.44 99 PHE E C 1
ATOM 8087 O O . PHE E 1 99 ? 99.414 93.427 133.273 1.00 70.32 99 PHE E O 1
ATOM 8095 N N . TYR E 1 100 ? 100.884 94.889 134.154 1.00 59.07 100 TYR E N 1
ATOM 8096 C CA . TYR E 1 100 ? 99.816 95.620 134.817 1.00 59.11 100 TYR E CA 1
ATOM 8097 C C . TYR E 1 100 ? 98.922 96.277 133.772 1.00 61.31 100 TYR E C 1
ATOM 8098 O O . TYR E 1 100 ? 97.707 96.113 133.827 1.00 60.48 100 TYR E O 1
ATOM 8107 N N . LEU E 1 101 ? 99.513 96.947 132.778 1.00 64.76 101 LEU E N 1
ATOM 8108 C CA . LEU E 1 101 ? 98.719 97.670 131.787 1.00 60.35 101 LEU E CA 1
ATOM 8109 C C . LEU E 1 101 ? 97.776 96.745 131.032 1.00 54.38 101 LEU E C 1
ATOM 8110 O O . LEU E 1 101 ? 96.601 97.080 130.906 1.00 71.92 101 LEU E O 1
ATOM 8115 N N . ILE E 1 102 ? 98.214 95.548 130.614 1.00 62.77 102 ILE E N 1
ATOM 8116 C CA . ILE E 1 102 ? 97.293 94.661 129.910 1.00 66.39 102 ILE E CA 1
ATOM 8117 C C . ILE E 1 102 ? 96.295 93.926 130.823 1.00 69.62 102 ILE E C 1
ATOM 8118 O O . ILE E 1 102 ? 95.343 93.365 130.308 1.00 69.77 102 ILE E O 1
ATOM 8123 N N . LEU E 1 103 ? 96.453 93.934 132.151 1.00 78.02 103 LEU E N 1
ATOM 8124 C CA . LEU E 1 103 ? 95.509 93.229 133.017 1.00 72.91 103 LEU E CA 1
ATOM 8125 C C . LEU E 1 103 ? 94.657 94.200 133.825 1.00 82.53 103 LEU E C 1
ATOM 8126 O O . LEU E 1 103 ? 93.859 93.772 134.643 1.00 82.38 103 LEU E O 1
ATOM 8131 N N . LYS E 1 104 ? 94.825 95.500 133.597 1.00 92.44 104 LYS E N 1
ATOM 8132 C CA . LYS E 1 104 ? 94.087 96.503 134.343 1.00 88.00 104 LYS E CA 1
ATOM 8133 C C . LYS E 1 104 ? 92.581 96.347 134.097 1.00 90.35 104 LYS E C 1
ATOM 8134 O O . LYS E 1 104 ? 91.788 96.576 135.012 1.00 114.38 104 LYS E O 1
ATOM 8140 N N . VAL E 1 105 ? 92.191 95.926 132.887 1.00 96.52 105 VAL E N 1
ATOM 8141 C CA . VAL E 1 105 ? 90.784 95.759 132.536 1.00 113.16 105 VAL E CA 1
ATOM 8142 C C . VAL E 1 105 ? 90.228 94.545 133.272 1.00 110.41 105 VAL E C 1
ATOM 8143 O O . VAL E 1 105 ? 89.064 94.519 133.666 1.00 140.27 105 VAL E O 1
ATOM 8147 N N . ALA E 1 106 ? 91.081 93.534 133.427 1.00 98.25 106 ALA E N 1
ATOM 8148 C CA . ALA E 1 106 ? 90.700 92.288 134.060 1.00 91.47 106 ALA E CA 1
ATOM 8149 C C . ALA E 1 106 ? 90.677 92.422 135.583 1.00 87.11 106 ALA E C 1
ATOM 8150 O O . ALA E 1 106 ? 90.379 91.455 136.278 1.00 105.40 106 ALA E O 1
ATOM 8152 N N . GLY E 1 107 ? 90.994 93.615 136.101 1.00 85.90 107 GLY E N 1
ATOM 8153 C CA . GLY E 1 107 ? 90.841 93.907 137.518 1.00 98.77 107 GLY E CA 1
ATOM 8154 C C . GLY E 1 107 ? 92.145 93.839 138.318 1.00 95.71 107 GLY E C 1
ATOM 8155 O O . GLY E 1 107 ? 92.099 93.659 139.531 1.00 106.05 107 GLY E O 1
ATOM 8156 N N . ALA E 1 108 ? 93.299 94.017 137.662 1.00 77.84 108 ALA E N 1
ATOM 8157 C CA . ALA E 1 108 ? 94.551 94.132 138.385 1.00 79.60 108 ALA E CA 1
ATOM 8158 C C . ALA E 1 108 ? 94.546 95.424 139.195 1.00 83.01 108 ALA E C 1
ATOM 8159 O O . ALA E 1 108 ? 93.984 96.429 138.765 1.00 102.88 108 ALA E O 1
ATOM 8161 N N . LYS E 1 109 ? 95.203 95.380 140.353 1.00 86.50 109 LYS E N 1
ATOM 8162 C CA . LYS E 1 109 ? 95.281 96.498 141.281 1.00 85.62 109 LYS E CA 1
ATOM 8163 C C . LYS E 1 109 ? 96.726 96.986 141.355 1.00 86.58 109 LYS E C 1
ATOM 8164 O O . LYS E 1 109 ? 97.660 96.235 141.083 1.00 81.26 109 LYS E O 1
ATOM 8170 N N . LYS E 1 110 ? 96.920 98.244 141.764 1.00 94.21 110 LYS E N 1
ATOM 8171 C CA . LYS E 1 110 ? 98.244 98.843 141.787 1.00 86.55 110 LYS E CA 1
ATOM 8172 C C . LYS E 1 110 ? 99.233 98.003 142.588 1.00 92.25 110 LYS E C 1
ATOM 8173 O O . LYS E 1 110 ? 100.439 98.047 142.328 1.00 84.83 110 LYS E O 1
ATOM 8179 N N . SER E 1 111 ? 98.717 97.245 143.567 1.00 93.98 111 SER E N 1
ATOM 8180 C CA . SER E 1 111 ? 99.539 96.332 144.338 1.00 88.01 111 SER E CA 1
ATOM 8181 C C . SER E 1 111 ? 100.382 95.473 143.396 1.00 89.86 111 SER E C 1
ATOM 8182 O O . SER E 1 111 ? 101.569 95.253 143.662 1.00 87.04 111 SER E O 1
ATOM 8185 N N . LEU E 1 112 ? 99.775 95.026 142.285 1.00 67.61 112 LEU E N 1
ATOM 8186 C CA . LEU E 1 112 ? 100.470 94.161 141.346 1.00 75.54 112 LEU E CA 1
ATOM 8187 C C . LEU E 1 112 ? 101.594 94.956 140.693 1.00 72.63 112 LEU E C 1
ATOM 8188 O O . LEU E 1 112 ? 102.746 94.506 140.666 1.00 73.17 112 LEU E O 1
ATOM 8193 N N . MET E 1 113 ? 101.266 96.179 140.254 1.00 69.87 113 MET E N 1
ATOM 8194 C CA . MET E 1 113 ? 102.237 97.030 139.587 1.00 75.72 113 MET E CA 1
ATOM 8195 C C . MET E 1 113 ? 103.468 97.245 140.468 1.00 76.82 113 MET E C 1
ATOM 8196 O O . MET E 1 113 ? 104.605 97.064 140.013 1.00 61.66 113 MET E O 1
ATOM 8201 N N . TRP E 1 114 ? 103.234 97.623 141.738 1.00 71.75 114 TRP E N 1
ATOM 8202 C CA . TRP E 1 114 ? 104.327 97.861 142.669 1.00 67.03 114 TRP E CA 1
ATOM 8203 C C . TRP E 1 114 ? 105.162 96.611 142.907 1.00 75.23 114 TRP E C 1
ATOM 8204 O O . TRP E 1 114 ? 106.396 96.674 142.851 1.00 66.68 114 TRP E O 1
ATOM 8215 N N . LYS E 1 115 ? 104.493 95.468 143.116 1.00 67.93 115 LYS E N 1
ATOM 8216 C CA . LYS E 1 115 ? 105.227 94.219 143.268 1.00 70.96 115 LYS E CA 1
ATOM 8217 C C . LYS E 1 115 ? 106.166 94.011 142.080 1.00 70.62 115 LYS E C 1
ATOM 8218 O O . LYS E 1 115 ? 107.362 93.775 142.275 1.00 70.35 115 LYS E O 1
ATOM 8224 N N . LEU E 1 116 ? 105.639 94.133 140.849 1.00 61.51 116 LEU E N 1
ATOM 8225 C CA . LEU E 1 116 ? 106.458 93.826 139.687 1.00 65.96 116 LEU E CA 1
ATOM 8226 C C . LEU E 1 116 ? 107.589 94.838 139.565 1.00 67.04 116 LEU E C 1
ATOM 8227 O O . LEU E 1 116 ? 108.734 94.446 139.298 1.00 63.90 116 LEU E O 1
ATOM 8232 N N . ILE E 1 117 ? 107.297 96.130 139.793 1.00 60.55 117 ILE E N 1
ATOM 8233 C CA . ILE E 1 117 ? 108.363 97.104 139.682 1.00 62.99 117 ILE E CA 1
ATOM 8234 C C . ILE E 1 117 ? 109.463 96.778 140.695 1.00 63.15 117 ILE E C 1
ATOM 8235 O O . ILE E 1 117 ? 110.643 96.711 140.320 1.00 59.04 117 ILE E O 1
ATOM 8240 N N . PHE E 1 118 ? 109.072 96.536 141.961 1.00 60.78 118 PHE E N 1
ATOM 8241 C CA . PHE E 1 118 ? 110.035 96.192 142.997 1.00 67.79 118 PHE E CA 1
ATOM 8242 C C . PHE E 1 118 ? 110.892 94.979 142.616 1.00 67.48 118 PHE E C 1
ATOM 8243 O O . PHE E 1 118 ? 112.124 95.044 142.695 1.00 64.89 118 PHE E O 1
ATOM 8251 N N . LEU E 1 119 ? 110.268 93.869 142.196 1.00 61.20 119 LEU E N 1
ATOM 8252 C CA . LEU E 1 119 ? 111.059 92.679 141.884 1.00 68.57 119 LEU E CA 1
ATOM 8253 C C . LEU E 1 119 ? 112.009 92.954 140.719 1.00 63.32 119 LEU E C 1
ATOM 8254 O O . LEU E 1 119 ? 113.197 92.624 140.789 1.00 62.56 119 LEU E O 1
ATOM 8259 N N . SER E 1 120 ? 111.519 93.627 139.670 1.00 63.66 120 SER E N 1
ATOM 8260 C CA . SER E 1 120 ? 112.365 93.839 138.503 1.00 65.91 120 SER E CA 1
ATOM 8261 C C . SER E 1 120 ? 113.570 94.705 138.867 1.00 60.30 120 SER E C 1
ATOM 8262 O O . SER E 1 120 ? 114.709 94.373 138.519 1.00 59.18 120 SER E O 1
ATOM 8265 N N . VAL E 1 121 ? 113.332 95.779 139.644 1.00 59.67 121 VAL E N 1
ATOM 8266 C CA . VAL E 1 121 ? 114.425 96.656 140.049 1.00 65.10 121 VAL E CA 1
ATOM 8267 C C . VAL E 1 121 ? 115.432 95.918 140.928 1.00 64.29 121 VAL E C 1
ATOM 8268 O O . VAL E 1 121 ? 116.638 96.013 140.694 1.00 56.18 121 VAL E O 1
ATOM 8272 N N . VAL E 1 122 ? 114.962 95.171 141.937 1.00 63.26 122 VAL E N 1
ATOM 8273 C CA . VAL E 1 122 ? 115.895 94.384 142.728 1.00 65.92 122 VAL E CA 1
ATOM 8274 C C . VAL E 1 122 ? 116.707 93.482 141.799 1.00 57.10 122 VAL E C 1
ATOM 8275 O O . VAL E 1 122 ? 117.939 93.450 141.867 1.00 60.22 122 VAL E O 1
ATOM 8279 N N . MET E 1 123 ? 116.031 92.727 140.927 1.00 56.52 123 MET E N 1
ATOM 8280 C CA . MET E 1 123 ? 116.770 91.853 140.008 1.00 59.96 123 MET E CA 1
ATOM 8281 C C . MET E 1 123 ? 117.899 92.611 139.299 1.00 60.70 123 MET E C 1
ATOM 8282 O O . MET E 1 123 ? 119.049 92.196 139.356 1.00 55.95 123 MET E O 1
ATOM 8287 N N . LEU E 1 124 ? 117.599 93.776 138.681 1.00 63.39 124 LEU E N 1
ATOM 8288 C CA . LEU E 1 124 ? 118.623 94.413 137.862 1.00 61.17 124 LEU E CA 1
ATOM 8289 C C . LEU E 1 124 ? 119.724 95.066 138.692 1.00 61.44 124 LEU E C 1
ATOM 8290 O O . LEU E 1 124 ? 120.898 94.906 138.363 1.00 61.43 124 LEU E O 1
ATOM 8295 N N . VAL E 1 125 ? 119.374 95.703 139.822 1.00 64.60 125 VAL E N 1
ATOM 8296 C CA . VAL E 1 125 ? 120.388 96.319 140.673 1.00 68.49 125 VAL E CA 1
ATOM 8297 C C . VAL E 1 125 ? 121.299 95.279 141.334 1.00 62.62 125 VAL E C 1
ATOM 8298 O O . VAL E 1 125 ? 122.520 95.395 141.249 1.00 62.84 125 VAL E O 1
ATOM 8302 N N . THR E 1 126 ? 120.752 94.214 141.921 1.00 62.69 126 THR E N 1
ATOM 8303 C CA . THR E 1 126 ? 121.628 93.162 142.424 1.00 64.74 126 THR E CA 1
ATOM 8304 C C . THR E 1 126 ? 122.514 92.601 141.315 1.00 65.04 126 THR E C 1
ATOM 8305 O O . THR E 1 126 ? 123.682 92.318 141.539 1.00 62.33 126 THR E O 1
ATOM 8309 N N . GLY E 1 127 ? 121.970 92.427 140.101 1.00 69.46 127 GLY E N 1
ATOM 8310 C CA . GLY E 1 127 ? 122.790 91.969 138.993 1.00 57.24 127 GLY E CA 1
ATOM 8311 C C . GLY E 1 127 ? 123.961 92.901 138.716 1.00 66.74 127 GLY E C 1
ATOM 8312 O O . GLY E 1 127 ? 125.091 92.443 138.501 1.00 61.60 127 GLY E O 1
ATOM 8313 N N . TYR E 1 128 ? 123.699 94.229 138.748 1.00 66.28 128 TYR E N 1
ATOM 8314 C CA . TYR E 1 128 ? 124.761 95.191 138.514 1.00 67.22 128 TYR E CA 1
ATOM 8315 C C . TYR E 1 128 ? 125.829 95.148 139.616 1.00 64.88 128 TYR E C 1
ATOM 8316 O O . TYR E 1 128 ? 127.013 95.239 139.305 1.00 64.58 128 TYR E O 1
ATOM 8325 N N . PHE E 1 129 ? 125.420 95.046 140.890 1.00 62.66 129 PHE E N 1
ATOM 8326 C CA . PHE E 1 129 ? 126.368 94.891 141.994 1.00 72.09 129 PHE E CA 1
ATOM 8327 C C . PHE E 1 129 ? 127.248 93.666 141.782 1.00 66.91 129 PHE E C 1
ATOM 8328 O O . PHE E 1 129 ? 128.456 93.755 141.915 1.00 65.21 129 PHE E O 1
ATOM 8336 N N . GLY E 1 130 ? 126.678 92.528 141.402 1.00 75.75 130 GLY E N 1
ATOM 8337 C CA . GLY E 1 130 ? 127.482 91.354 141.095 1.00 78.32 130 GLY E CA 1
ATOM 8338 C C . GLY E 1 130 ? 128.478 91.593 139.956 1.00 80.51 130 GLY E C 1
ATOM 8339 O O . GLY E 1 130 ? 129.600 91.097 140.003 1.00 88.83 130 GLY E O 1
ATOM 8340 N N . GLU E 1 131 ? 128.092 92.379 138.946 1.00 79.58 131 GLU E N 1
ATOM 8341 C CA . GLU E 1 131 ? 128.897 92.527 137.738 1.00 75.36 131 GLU E CA 1
ATOM 8342 C C . GLU E 1 131 ? 129.970 93.622 137.841 1.00 73.74 131 GLU E C 1
ATOM 8343 O O . GLU E 1 131 ? 130.977 93.557 137.140 1.00 94.09 131 GLU E O 1
ATOM 8349 N N . ALA E 1 132 ? 129.759 94.652 138.668 1.00 82.35 132 ALA E N 1
ATOM 8350 C CA . ALA E 1 132 ? 130.505 95.897 138.544 1.00 83.23 132 ALA E CA 1
ATOM 8351 C C . ALA E 1 132 ? 131.047 96.406 139.878 1.00 83.22 132 ALA E C 1
ATOM 8352 O O . ALA E 1 132 ? 132.131 96.982 139.920 1.00 104.45 132 ALA E O 1
ATOM 8354 N N . VAL E 1 133 ? 130.288 96.254 140.965 1.00 86.89 133 VAL E N 1
ATOM 8355 C CA . VAL E 1 133 ? 130.626 96.862 142.241 1.00 88.77 133 VAL E CA 1
ATOM 8356 C C . VAL E 1 133 ? 131.339 95.854 143.144 1.00 88.97 133 VAL E C 1
ATOM 8357 O O . VAL E 1 133 ? 132.242 96.239 143.871 1.00 98.61 133 VAL E O 1
ATOM 8361 N N . ASP E 1 134 ? 130.927 94.583 143.114 1.00 95.50 134 ASP E N 1
ATOM 8362 C CA . ASP E 1 134 ? 131.411 93.601 144.068 1.00 91.08 134 ASP E CA 1
ATOM 8363 C C . ASP E 1 134 ? 131.534 92.223 143.423 1.00 80.31 134 ASP E C 1
ATOM 8364 O O . ASP E 1 134 ? 130.782 91.313 143.751 1.00 87.89 134 ASP E O 1
ATOM 8369 N N . ARG E 1 135 ? 132.514 92.053 142.535 1.00 88.53 135 ARG E N 1
ATOM 8370 C CA . ARG E 1 135 ? 132.622 90.833 141.750 1.00 98.51 135 ARG E CA 1
ATOM 8371 C C . ARG E 1 135 ? 133.139 89.671 142.589 1.00 105.84 135 ARG E C 1
ATOM 8372 O O . ARG E 1 135 ? 133.022 88.518 142.173 1.00 126.51 135 ARG E O 1
ATOM 8380 N N . GLY E 1 136 ? 133.736 89.984 143.744 1.00 110.91 136 GLY E N 1
ATOM 8381 C CA . GLY E 1 136 ? 134.123 88.957 144.694 1.00 125.74 136 GLY E CA 1
ATOM 8382 C C . GLY E 1 136 ? 132.934 88.082 145.075 1.00 111.94 136 GLY E C 1
ATOM 8383 O O . GLY E 1 136 ? 133.062 86.862 145.147 1.00 116.71 136 GLY E O 1
ATOM 8384 N N . ASN E 1 137 ? 131.777 88.727 145.278 1.00 107.44 137 ASN E N 1
ATOM 8385 C CA . ASN E 1 137 ? 130.582 88.060 145.763 1.00 112.04 137 ASN E CA 1
ATOM 8386 C C . ASN E 1 137 ? 129.535 87.953 144.654 1.00 97.47 137 ASN E C 1
ATOM 8387 O O . ASN E 1 137 ? 128.334 88.022 144.924 1.00 94.95 137 ASN E O 1
ATOM 8392 N N . ALA E 1 138 ? 129.997 87.719 143.418 1.00 90.54 138 ALA E N 1
ATOM 8393 C CA . ALA E 1 138 ? 129.127 87.691 142.251 1.00 88.26 138 ALA E CA 1
ATOM 8394 C C . ALA E 1 138 ? 128.088 86.571 142.340 1.00 102.18 138 ALA E C 1
ATOM 8395 O O . ALA E 1 138 ? 126.956 86.731 141.871 1.00 88.01 138 ALA E O 1
ATOM 8397 N N . TRP E 1 139 ? 128.476 85.438 142.942 1.00 92.57 139 TRP E N 1
ATOM 8398 C CA . TRP E 1 139 ? 127.562 84.314 143.084 1.00 93.33 139 TRP E CA 1
ATOM 8399 C C . TRP E 1 139 ? 126.425 84.675 144.048 1.00 85.77 139 TRP E C 1
ATOM 8400 O O . TRP E 1 139 ? 125.276 84.286 143.842 1.00 80.22 139 TRP E O 1
ATOM 8411 N N . LEU E 1 140 ? 126.743 85.437 145.103 1.00 75.75 140 LEU E N 1
ATOM 8412 C CA . LEU E 1 140 ? 125.748 85.808 146.084 1.00 88.52 140 LEU E CA 1
ATOM 8413 C C . LEU E 1 140 ? 124.767 86.801 145.461 1.00 90.99 140 LEU E C 1
ATOM 8414 O O . LEU E 1 140 ? 123.550 86.639 145.576 1.00 84.90 140 LEU E O 1
ATOM 8419 N N . TRP E 1 141 ? 125.305 87.847 144.824 1.00 83.05 141 TRP E N 1
ATOM 8420 C CA . TRP E 1 141 ? 124.461 88.794 144.119 1.00 76.88 141 TRP E CA 1
ATOM 8421 C C . TRP E 1 141 ? 123.661 88.058 143.041 1.00 80.03 141 TRP E C 1
ATOM 8422 O O . TRP E 1 141 ? 122.466 88.281 142.889 1.00 77.73 141 TRP E O 1
ATOM 8433 N N . GLY E 1 142 ? 124.305 87.128 142.331 1.00 73.48 142 GLY E N 1
ATOM 8434 C CA . GLY E 1 142 ? 123.581 86.317 141.367 1.00 78.32 142 GLY E CA 1
ATOM 8435 C C . GLY E 1 142 ? 122.347 85.667 141.992 1.00 80.71 142 GLY E C 1
ATOM 8436 O O . GLY E 1 142 ? 121.246 85.718 141.444 1.00 80.12 142 GLY E O 1
ATOM 8437 N N . LEU E 1 143 ? 122.547 85.077 143.172 1.00 81.86 143 LEU E N 1
ATOM 8438 C CA . LEU E 1 143 ? 121.510 84.342 143.855 1.00 80.20 143 LEU E CA 1
ATOM 8439 C C . LEU E 1 143 ? 120.348 85.267 144.215 1.00 80.83 143 LEU E C 1
ATOM 8440 O O . LEU E 1 143 ? 119.189 84.933 143.935 1.00 82.83 143 LEU E O 1
ATOM 8445 N N . PHE E 1 144 ? 120.642 86.439 144.790 1.00 72.94 144 PHE E N 1
ATOM 8446 C CA . PHE E 1 144 ? 119.587 87.420 145.022 1.00 88.88 144 PHE E CA 1
ATOM 8447 C C . PHE E 1 144 ? 118.863 87.773 143.715 1.00 81.42 144 PHE E C 1
ATOM 8448 O O . PHE E 1 144 ? 117.634 87.792 143.683 1.00 75.55 144 PHE E O 1
ATOM 8456 N N . SER E 1 145 ? 119.598 88.033 142.631 1.00 62.82 145 SER E N 1
ATOM 8457 C CA . SER E 1 145 ? 118.948 88.343 141.364 1.00 70.88 145 SER E CA 1
ATOM 8458 C C . SER E 1 145 ? 118.074 87.158 140.947 1.00 71.11 145 SER E C 1
ATOM 8459 O O . SER E 1 145 ? 116.900 87.346 140.580 1.00 65.29 145 SER E O 1
ATOM 8462 N N . GLY E 1 146 ? 118.659 85.953 141.024 1.00 62.91 146 GLY E N 1
ATOM 8463 C CA . GLY E 1 146 ? 117.969 84.737 140.604 1.00 65.20 146 GLY E CA 1
ATOM 8464 C C . GLY E 1 146 ? 116.647 84.549 141.343 1.00 66.62 146 GLY E C 1
ATOM 8465 O O . GLY E 1 146 ? 115.639 84.210 140.725 1.00 68.58 146 GLY E O 1
ATOM 8466 N N . VAL E 1 147 ? 116.621 84.877 142.638 1.00 62.30 147 VAL E N 1
ATOM 8467 C CA . VAL E 1 147 ? 115.394 84.713 143.394 1.00 68.45 147 VAL E CA 1
ATOM 8468 C C . VAL E 1 147 ? 114.362 85.727 142.934 1.00 67.31 147 VAL E C 1
ATOM 8469 O O . VAL E 1 147 ? 113.192 85.371 142.785 1.00 69.94 147 VAL E O 1
ATOM 8473 N N . ALA E 1 148 ? 114.769 86.981 142.699 1.00 64.62 148 ALA E N 1
ATOM 8474 C CA . ALA E 1 148 ? 113.814 87.945 142.152 1.00 66.30 148 ALA E CA 1
ATOM 8475 C C . ALA E 1 148 ? 113.286 87.451 140.801 1.00 58.57 148 ALA E C 1
ATOM 8476 O O . ALA E 1 148 ? 112.077 87.443 140.540 1.00 53.94 148 ALA E O 1
ATOM 8478 N N . TYR E 1 149 ? 114.170 86.972 139.925 1.00 54.62 149 TYR E N 1
ATOM 8479 C CA . TYR E 1 149 ? 113.656 86.438 138.671 1.00 61.18 149 TYR E CA 1
ATOM 8480 C C . TYR E 1 149 ? 112.610 85.358 138.926 1.00 64.60 149 TYR E C 1
ATOM 8481 O O . TYR E 1 149 ? 111.518 85.437 138.383 1.00 74.23 149 TYR E O 1
ATOM 8490 N N . PHE E 1 150 ? 112.913 84.392 139.808 1.00 74.17 150 PHE E N 1
ATOM 8491 C CA . PHE E 1 150 ? 112.014 83.260 140.016 1.00 68.61 150 PHE E CA 1
ATOM 8492 C C . PHE E 1 150 ? 110.656 83.735 140.514 1.00 65.15 150 PHE E C 1
ATOM 8493 O O . PHE E 1 150 ? 109.625 83.264 140.042 1.00 66.09 150 PHE E O 1
ATOM 8501 N N . TRP E 1 151 ? 110.657 84.721 141.413 1.00 66.14 151 TRP E N 1
ATOM 8502 C CA . TRP E 1 151 ? 109.407 85.279 141.889 1.00 68.59 151 TRP E CA 1
ATOM 8503 C C . TRP E 1 151 ? 108.620 85.892 140.726 1.00 75.38 151 TRP E C 1
ATOM 8504 O O . TRP E 1 151 ? 107.418 85.687 140.621 1.00 81.39 151 TRP E O 1
ATOM 8515 N N . ILE E 1 152 ? 109.275 86.613 139.817 1.00 76.77 152 ILE E N 1
ATOM 8516 C CA . ILE E 1 152 ? 108.537 87.186 138.701 1.00 70.57 152 ILE E CA 1
ATOM 8517 C C . ILE E 1 152 ? 107.941 86.054 137.882 1.00 60.84 152 ILE E C 1
ATOM 8518 O O . ILE E 1 152 ? 106.740 86.025 137.595 1.00 57.85 152 ILE E O 1
ATOM 8523 N N . VAL E 1 153 ? 108.773 85.104 137.488 1.00 63.41 153 VAL E N 1
ATOM 8524 C CA . VAL E 1 153 ? 108.244 83.978 136.736 1.00 66.63 153 VAL E CA 1
ATOM 8525 C C . VAL E 1 153 ? 107.067 83.329 137.463 1.00 75.22 153 VAL E C 1
ATOM 8526 O O . VAL E 1 153 ? 106.063 83.053 136.824 1.00 72.97 153 VAL E O 1
ATOM 8530 N N . ILE E 1 154 ? 107.167 83.071 138.775 1.00 73.51 154 ILE E N 1
ATOM 8531 C CA . ILE E 1 154 ? 106.077 82.392 139.465 1.00 73.39 154 ILE E CA 1
ATOM 8532 C C . ILE E 1 154 ? 104.836 83.269 139.443 1.00 71.12 154 ILE E C 1
ATOM 8533 O O . ILE E 1 154 ? 103.725 82.772 139.271 1.00 63.00 154 ILE E O 1
ATOM 8538 N N . GLU E 1 155 ? 104.997 84.573 139.660 1.00 74.84 155 GLU E N 1
ATOM 8539 C CA . GLU E 1 155 ? 103.831 85.447 139.703 1.00 73.75 155 GLU E CA 1
ATOM 8540 C C . GLU E 1 155 ? 103.033 85.350 138.408 1.00 75.95 155 GLU E C 1
ATOM 8541 O O . GLU E 1 155 ? 101.820 85.148 138.453 1.00 77.57 155 GLU E O 1
ATOM 8547 N N . ILE E 1 156 ? 103.707 85.440 137.246 1.00 71.92 156 ILE E N 1
ATOM 8548 C CA . ILE E 1 156 ? 102.977 85.534 135.992 1.00 70.36 156 ILE E CA 1
ATOM 8549 C C . ILE E 1 156 ? 102.521 84.169 135.494 1.00 62.77 156 ILE E C 1
ATOM 8550 O O . ILE E 1 156 ? 101.494 84.091 134.843 1.00 77.65 156 ILE E O 1
ATOM 8555 N N . TRP E 1 157 ? 103.267 83.099 135.735 1.00 73.21 157 TRP E N 1
ATOM 8556 C CA . TRP E 1 157 ? 102.810 81.770 135.328 1.00 74.50 157 TRP E CA 1
ATOM 8557 C C . TRP E 1 157 ? 101.744 81.155 136.240 1.00 72.29 157 TRP E C 1
ATOM 8558 O O . TRP E 1 157 ? 100.925 80.402 135.751 1.00 85.56 157 TRP E O 1
ATOM 8569 N N . PHE E 1 158 ? 101.756 81.433 137.544 1.00 83.62 158 PHE E N 1
ATOM 8570 C CA . PHE E 1 158 ? 100.876 80.735 138.479 1.00 79.78 158 PHE E CA 1
ATOM 8571 C C . PHE E 1 158 ? 100.155 81.672 139.444 1.00 87.18 158 PHE E C 1
ATOM 8572 O O . PHE E 1 158 ? 99.109 81.313 139.979 1.00 95.43 158 PHE E O 1
ATOM 8580 N N . GLY E 1 159 ? 100.715 82.863 139.678 1.00 84.34 159 GLY E N 1
ATOM 8581 C CA . GLY E 1 159 ? 100.240 83.734 140.734 1.00 80.95 159 GLY E CA 1
ATOM 8582 C C . GLY E 1 159 ? 98.961 84.469 140.355 1.00 75.97 159 GLY E C 1
ATOM 8583 O O . GLY E 1 159 ? 98.194 84.012 139.508 1.00 84.74 159 GLY E O 1
ATOM 8584 N N . LYS E 1 160 ? 98.772 85.631 140.989 1.00 89.44 160 LYS E N 1
ATOM 8585 C CA . LYS E 1 160 ? 97.574 86.434 140.811 1.00 97.20 160 LYS E CA 1
ATOM 8586 C C . LYS E 1 160 ? 97.454 86.890 139.361 1.00 93.09 160 LYS E C 1
ATOM 8587 O O . LYS E 1 160 ? 96.364 86.853 138.795 1.00 105.51 160 LYS E O 1
ATOM 8593 N N . ALA E 1 161 ? 98.570 87.314 138.766 1.00 87.29 161 ALA E N 1
ATOM 8594 C CA . ALA E 1 161 ? 98.521 87.822 137.402 1.00 88.95 161 ALA E CA 1
ATOM 8595 C C . ALA E 1 161 ? 97.950 86.754 136.479 1.00 76.41 161 ALA E C 1
ATOM 8596 O O . ALA E 1 161 ? 97.150 87.061 135.602 1.00 83.17 161 ALA E O 1
ATOM 8598 N N . LYS E 1 162 ? 98.340 85.494 136.704 1.00 75.39 162 LYS E N 1
ATOM 8599 C CA . LYS E 1 162 ? 97.864 84.419 135.862 1.00 70.05 162 LYS E CA 1
ATOM 8600 C C . LYS E 1 162 ? 96.364 84.231 136.072 1.00 89.90 162 LYS E C 1
ATOM 8601 O O . LYS E 1 162 ? 95.625 84.067 135.101 1.00 84.53 162 LYS E O 1
ATOM 8607 N N . LYS E 1 163 ? 95.907 84.306 137.322 1.00 84.59 163 LYS E N 1
ATOM 8608 C CA . LYS E 1 163 ? 94.491 84.138 137.604 1.00 87.81 163 LYS E CA 1
ATOM 8609 C C . LYS E 1 163 ? 93.674 85.242 136.926 1.00 87.44 163 LYS E C 1
ATOM 8610 O O . LYS E 1 163 ? 92.649 84.961 136.308 1.00 95.99 163 LYS E O 1
ATOM 8616 N N . LEU E 1 164 ? 94.136 86.494 136.996 1.00 88.30 164 LEU E N 1
ATOM 8617 C CA . LEU E 1 164 ? 93.438 87.584 136.318 1.00 81.58 164 LEU E CA 1
ATOM 8618 C C . LEU E 1 164 ? 93.360 87.322 134.814 1.00 80.82 164 LEU E C 1
ATOM 8619 O O . LEU E 1 164 ? 92.308 87.487 134.212 1.00 92.40 164 LEU E O 1
ATOM 8624 N N . ALA E 1 165 ? 94.474 86.937 134.198 1.00 82.18 165 ALA E N 1
ATOM 8625 C CA . ALA E 1 165 ? 94.475 86.675 132.766 1.00 95.78 165 ALA E CA 1
ATOM 8626 C C . ALA E 1 165 ? 93.442 85.600 132.450 1.00 88.38 165 ALA E C 1
ATOM 8627 O O . ALA E 1 165 ? 92.704 85.722 131.476 1.00 108.71 165 ALA E O 1
ATOM 8629 N N . VAL E 1 166 ? 93.420 84.537 133.260 1.00 81.47 166 VAL E N 1
ATOM 8630 C CA . VAL E 1 166 ? 92.590 83.383 132.954 1.00 86.46 166 VAL E CA 1
ATOM 8631 C C . VAL E 1 166 ? 91.121 83.776 133.039 1.00 93.35 166 VAL E C 1
ATOM 8632 O O . VAL E 1 166 ? 90.310 83.314 132.230 1.00 100.41 166 VAL E O 1
ATOM 8636 N N . ALA E 1 167 ? 90.794 84.626 134.018 1.00 92.46 167 ALA E N 1
ATOM 8637 C CA . ALA E 1 167 ? 89.427 85.088 134.205 1.00 102.24 167 ALA E CA 1
ATOM 8638 C C . ALA E 1 167 ? 88.967 85.902 132.998 1.00 103.24 167 ALA E C 1
ATOM 8639 O O . ALA E 1 167 ? 87.864 85.689 132.498 1.00 138.22 167 ALA E O 1
ATOM 8641 N N . ALA E 1 168 ? 89.813 86.838 132.545 1.00 97.12 168 ALA E N 1
ATOM 8642 C CA . ALA E 1 168 ? 89.510 87.670 131.390 1.00 96.09 168 ALA E CA 1
ATOM 8643 C C . ALA E 1 168 ? 89.225 86.806 130.165 1.00 88.03 168 ALA E C 1
ATOM 8644 O O . ALA E 1 168 ? 88.257 87.042 129.445 1.00 112.40 168 ALA E O 1
ATOM 8646 N N . GLY E 1 169 ? 90.079 85.808 129.946 1.00 88.44 169 GLY E N 1
ATOM 8647 C CA . GLY E 1 169 ? 90.009 84.990 128.749 1.00 86.33 169 GLY E CA 1
ATOM 8648 C C . GLY E 1 169 ? 90.256 85.805 127.477 1.00 93.37 169 GLY E C 1
ATOM 8649 O O . GLY E 1 169 ? 90.531 87.002 127.519 1.00 113.01 169 GLY E O 1
ATOM 8650 N N . GLY E 1 170 ? 90.166 85.127 126.337 1.00 93.79 170 GLY E N 1
ATOM 8651 C CA . GLY E 1 170 ? 90.165 85.799 125.054 1.00 97.44 170 GLY E CA 1
ATOM 8652 C C . GLY E 1 170 ? 91.554 86.289 124.651 1.00 89.66 170 GLY E C 1
ATOM 8653 O O . GLY E 1 170 ? 92.557 85.635 124.913 1.00 104.01 170 GLY E O 1
ATOM 8654 N N . ASP E 1 171 ? 91.571 87.455 124.010 1.00 89.89 171 ASP E N 1
ATOM 8655 C CA . ASP E 1 171 ? 92.775 88.048 123.464 1.00 88.26 171 ASP E CA 1
ATOM 8656 C C . ASP E 1 171 ? 93.791 88.309 124.572 1.00 83.82 171 ASP E C 1
ATOM 8657 O O . ASP E 1 171 ? 94.975 88.017 124.395 1.00 88.95 171 ASP E O 1
ATOM 8662 N N . VAL E 1 172 ? 93.307 88.822 125.716 1.00 69.75 172 VAL E N 1
ATOM 8663 C CA . VAL E 1 172 ? 94.131 89.089 126.882 1.00 73.61 172 VAL E CA 1
ATOM 8664 C C . VAL E 1 172 ? 94.879 87.832 127.322 1.00 80.97 172 VAL E C 1
ATOM 8665 O O . VAL E 1 172 ? 96.103 87.864 127.491 1.00 74.17 172 VAL E O 1
ATOM 8669 N N . LEU E 1 173 ? 94.151 86.734 127.543 1.00 71.82 173 LEU E N 1
ATOM 8670 C CA . LEU E 1 173 ? 94.810 85.535 128.020 1.00 66.99 173 LEU E CA 1
ATOM 8671 C C . LEU E 1 173 ? 95.872 85.154 126.995 1.00 71.60 173 LEU E C 1
ATOM 8672 O O . LEU E 1 173 ? 97.017 84.881 127.358 1.00 60.83 173 LEU E O 1
ATOM 8677 N N . ALA E 1 174 ? 95.509 85.200 125.705 1.00 59.82 174 ALA E N 1
ATOM 8678 C CA . ALA E 1 174 ? 96.460 84.852 124.666 1.00 65.36 174 ALA E CA 1
ATOM 8679 C C . ALA E 1 174 ? 97.731 85.712 124.747 1.00 64.37 174 ALA E C 1
ATOM 8680 O O . ALA E 1 174 ? 98.846 85.184 124.729 1.00 68.39 174 ALA E O 1
ATOM 8682 N N . ALA E 1 175 ? 97.568 87.040 124.809 1.00 55.65 175 ALA E N 1
ATOM 8683 C CA . ALA E 1 175 ? 98.703 87.927 124.979 1.00 59.30 175 ALA E CA 1
ATOM 8684 C C . ALA E 1 175 ? 99.514 87.567 126.231 1.00 65.82 175 ALA E C 1
ATOM 8685 O O . ALA E 1 175 ? 100.740 87.477 126.166 1.00 66.14 175 ALA E O 1
ATOM 8687 N N . HIS E 1 176 ? 98.833 87.387 127.373 1.00 54.41 176 HIS E N 1
ATOM 8688 C CA . HIS E 1 176 ? 99.504 87.024 128.614 1.00 59.99 176 HIS E CA 1
ATOM 8689 C C . HIS E 1 176 ? 100.385 85.791 128.425 1.00 65.44 176 HIS E C 1
ATOM 8690 O O . HIS E 1 176 ? 101.574 85.815 128.763 1.00 65.80 176 HIS E O 1
ATOM 8697 N N . LYS E 1 177 ? 99.841 84.738 127.810 1.00 56.96 177 LYS E N 1
ATOM 8698 C CA . LYS E 1 177 ? 100.622 83.526 127.657 1.00 72.15 177 LYS E CA 1
ATOM 8699 C C . LYS E 1 177 ? 101.865 83.773 126.806 1.00 71.05 177 LYS E C 1
ATOM 8700 O O . LYS E 1 177 ? 102.959 83.290 127.127 1.00 68.85 177 LYS E O 1
ATOM 8706 N N . THR E 1 178 ? 101.718 84.523 125.708 1.00 58.13 178 THR E N 1
ATOM 8707 C CA . THR E 1 178 ? 102.885 84.752 124.879 1.00 57.37 178 THR E CA 1
ATOM 8708 C C . THR E 1 178 ? 103.963 85.530 125.644 1.00 64.49 178 THR E C 1
ATOM 8709 O O . THR E 1 178 ? 105.132 85.137 125.596 1.00 51.12 178 THR E O 1
ATOM 8713 N N . LEU E 1 179 ? 103.578 86.638 126.312 1.00 49.94 179 LEU E N 1
ATOM 8714 C CA . LEU E 1 179 ? 104.495 87.352 127.187 1.00 58.78 179 LEU E CA 1
ATOM 8715 C C . LEU E 1 179 ? 105.145 86.413 128.202 1.00 56.37 179 LEU E C 1
ATOM 8716 O O . LEU E 1 179 ? 106.361 86.463 128.396 1.00 55.69 179 LEU E O 1
ATOM 8721 N N . CYS E 1 180 ? 104.404 85.462 128.783 1.00 58.52 180 CYS E N 1
ATOM 8722 C CA . CYS E 1 180 ? 105.056 84.553 129.730 1.00 64.94 180 CYS E CA 1
ATOM 8723 C C . CYS E 1 180 ? 106.139 83.711 129.067 1.00 60.28 180 CYS E C 1
ATOM 8724 O O . CYS E 1 180 ? 107.170 83.483 129.692 1.00 69.48 180 CYS E O 1
ATOM 8727 N N . TRP E 1 181 ? 105.958 83.302 127.802 1.00 52.80 181 TRP E N 1
ATOM 8728 C CA . TRP E 1 181 ? 107.041 82.594 127.131 1.00 56.66 181 TRP E CA 1
ATOM 8729 C C . TRP E 1 181 ? 108.253 83.486 126.905 1.00 59.60 181 TRP E C 1
ATOM 8730 O O . TRP E 1 181 ? 109.378 83.039 127.107 1.00 63.26 181 TRP E O 1
ATOM 8741 N N . PHE E 1 182 ? 108.060 84.729 126.452 1.00 63.68 182 PHE E N 1
ATOM 8742 C CA . PHE E 1 182 ? 109.193 85.642 126.319 1.00 60.06 182 PHE E CA 1
ATOM 8743 C C . PHE E 1 182 ? 109.951 85.782 127.632 1.00 58.37 182 PHE E C 1
ATOM 8744 O O . PHE E 1 182 ? 111.178 85.675 127.650 1.00 65.68 182 PHE E O 1
ATOM 8752 N N . VAL E 1 183 ? 109.244 85.981 128.748 1.00 52.78 183 VAL E N 1
ATOM 8753 C CA . VAL E 1 183 ? 109.932 86.059 130.030 1.00 56.49 183 VAL E CA 1
ATOM 8754 C C . VAL E 1 183 ? 110.661 84.755 130.350 1.00 63.76 183 VAL E C 1
ATOM 8755 O O . VAL E 1 183 ? 111.831 84.779 130.714 1.00 70.25 183 VAL E O 1
ATOM 8759 N N . LEU E 1 184 ? 110.014 83.598 130.193 1.00 68.57 184 LEU E N 1
ATOM 8760 C CA . LEU E 1 184 ? 110.667 82.345 130.582 1.00 65.75 184 LEU E CA 1
ATOM 8761 C C . LEU E 1 184 ? 111.832 82.010 129.656 1.00 75.04 184 LEU E C 1
ATOM 8762 O O . LEU E 1 184 ? 112.910 81.667 130.117 1.00 66.15 184 LEU E O 1
ATOM 8767 N N . VAL E 1 185 ? 111.618 82.060 128.340 1.00 65.65 185 VAL E N 1
ATOM 8768 C CA . VAL E 1 185 ? 112.630 81.559 127.427 1.00 71.21 185 VAL E CA 1
ATOM 8769 C C . VAL E 1 185 ? 113.479 82.716 126.888 1.00 63.74 185 VAL E C 1
ATOM 8770 O O . VAL E 1 185 ? 114.695 82.647 126.863 1.00 61.78 185 VAL E O 1
ATOM 8774 N N . GLY E 1 186 ? 112.851 83.793 126.450 1.00 69.63 186 GLY E N 1
ATOM 8775 C CA . GLY E 1 186 ? 113.613 84.891 125.877 1.00 61.31 186 GLY E CA 1
ATOM 8776 C C . GLY E 1 186 ? 114.548 85.533 126.886 1.00 57.89 186 GLY E C 1
ATOM 8777 O O . GLY E 1 186 ? 115.686 85.809 126.540 1.00 65.51 186 GLY E O 1
ATOM 8778 N N . TRP E 1 187 ? 114.122 85.698 128.145 1.00 58.05 187 TRP E N 1
ATOM 8779 C CA . TRP E 1 187 ? 115.003 86.328 129.133 1.00 61.22 187 TRP E CA 1
ATOM 8780 C C . TRP E 1 187 ? 116.093 85.404 129.663 1.00 58.26 187 TRP E C 1
ATOM 8781 O O . TRP E 1 187 ? 117.044 85.908 130.242 1.00 57.27 187 TRP E O 1
ATOM 8792 N N . ALA E 1 188 ? 116.022 84.089 129.436 1.00 66.28 188 ALA E N 1
ATOM 8793 C CA . ALA E 1 188 ? 117.000 83.163 130.012 1.00 67.82 188 ALA E CA 1
ATOM 8794 C C . ALA E 1 188 ? 118.436 83.422 129.535 1.00 63.48 188 ALA E C 1
ATOM 8795 O O . ALA E 1 188 ? 119.386 83.126 130.264 1.00 70.35 188 ALA E O 1
ATOM 8797 N N . ILE E 1 189 ? 118.622 84.057 128.372 1.00 65.11 189 ILE E N 1
ATOM 8798 C CA . ILE E 1 189 ? 119.976 84.352 127.891 1.00 70.19 189 ILE E CA 1
ATOM 8799 C C . ILE E 1 189 ? 120.735 85.223 128.891 1.00 65.06 189 ILE E C 1
ATOM 8800 O O . ILE E 1 189 ? 121.950 85.071 129.025 1.00 65.27 189 ILE E O 1
ATOM 8805 N N . TYR E 1 190 ? 120.053 86.124 129.611 1.00 57.82 190 TYR E N 1
ATOM 8806 C CA . TYR E 1 190 ? 120.794 87.063 130.449 1.00 62.23 190 TYR E CA 1
ATOM 8807 C C . TYR E 1 190 ? 121.421 86.378 131.674 1.00 62.40 190 TYR E C 1
ATOM 8808 O O . TYR E 1 190 ? 122.633 86.433 131.870 1.00 63.05 190 TYR E O 1
ATOM 8817 N N . PRO E 1 191 ? 120.669 85.665 132.537 1.00 63.34 191 PRO E N 1
ATOM 8818 C CA . PRO E 1 191 ? 121.296 84.844 133.576 1.00 69.89 191 PRO E CA 1
ATOM 8819 C C . PRO E 1 191 ? 122.385 83.907 133.072 1.00 68.72 191 PRO E C 1
ATOM 8820 O O . PRO E 1 191 ? 123.433 83.789 133.714 1.00 69.84 191 PRO E O 1
ATOM 8824 N N . ILE E 1 192 ? 122.207 83.328 131.874 1.00 68.45 192 ILE E N 1
ATOM 8825 C CA . ILE E 1 192 ? 123.245 82.448 131.345 1.00 75.35 192 ILE E CA 1
ATOM 8826 C C . ILE E 1 192 ? 124.526 83.227 131.054 1.00 76.33 192 ILE E C 1
ATOM 8827 O O . ILE E 1 192 ? 125.618 82.809 131.427 1.00 72.14 192 ILE E O 1
ATOM 8832 N N . GLY E 1 193 ? 124.413 84.365 130.374 1.00 77.80 193 GLY E N 1
ATOM 8833 C CA . GLY E 1 193 ? 125.608 85.142 130.096 1.00 65.74 193 GLY E CA 1
ATOM 8834 C C . GLY E 1 193 ? 126.284 85.624 131.381 1.00 63.02 193 GLY E C 1
ATOM 8835 O O . GLY E 1 193 ? 127.485 85.770 131.417 1.00 74.85 193 GLY E O 1
ATOM 8836 N N . TYR E 1 194 ? 125.510 85.902 132.433 1.00 64.70 194 TYR E N 1
ATOM 8837 C CA . TYR E 1 194 ? 126.082 86.303 133.708 1.00 70.27 194 TYR E CA 1
ATOM 8838 C C . TYR E 1 194 ? 126.988 85.212 134.239 1.00 71.73 194 TYR E C 1
ATOM 8839 O O . TYR E 1 194 ? 128.095 85.511 134.666 1.00 87.92 194 TYR E O 1
ATOM 8848 N N . MET E 1 195 ? 126.505 83.964 134.202 1.00 81.07 195 MET E N 1
ATOM 8849 C CA . MET E 1 195 ? 127.280 82.829 134.678 1.00 91.66 195 MET E CA 1
ATOM 8850 C C . MET E 1 195 ? 128.493 82.588 133.785 1.00 92.53 195 MET E C 1
ATOM 8851 O O . MET E 1 195 ? 129.545 82.159 134.269 1.00 107.64 195 MET E O 1
ATOM 8856 N N . ALA E 1 196 ? 128.374 82.914 132.503 1.00 106.74 196 ALA E N 1
ATOM 8857 C CA . ALA E 1 196 ? 129.480 82.719 131.584 1.00 115.17 196 ALA E CA 1
ATOM 8858 C C . ALA E 1 196 ? 130.581 83.757 131.818 1.00 116.78 196 ALA E C 1
ATOM 8859 O O . ALA E 1 196 ? 131.749 83.489 131.572 1.00 131.05 196 ALA E O 1
ATOM 8861 N N . GLY E 1 197 ? 130.211 84.940 132.305 1.00 139.43 197 GLY E N 1
ATOM 8862 C CA . GLY E 1 197 ? 131.106 86.086 132.291 1.00 160.46 197 GLY E CA 1
ATOM 8863 C C . GLY E 1 197 ? 131.690 86.424 133.658 1.00 156.80 197 GLY E C 1
ATOM 8864 O O . GLY E 1 197 ? 132.675 87.165 133.725 1.00 171.09 197 GLY E O 1
ATOM 8865 N N . THR E 1 198 ? 131.103 85.882 134.737 1.00 173.32 198 THR E N 1
ATOM 8866 C CA . THR E 1 198 ? 131.565 86.223 136.075 1.00 193.20 198 THR E CA 1
ATOM 8867 C C . THR E 1 198 ? 132.357 85.053 136.650 1.00 201.95 198 THR E C 1
ATOM 8868 O O . THR E 1 198 ? 132.148 83.907 136.256 1.00 192.74 198 THR E O 1
ATOM 8872 N N . PRO E 1 199 ? 133.294 85.315 137.593 1.00 218.54 199 PRO E N 1
ATOM 8873 C CA . PRO E 1 199 ? 133.934 84.261 138.364 1.00 225.13 199 PRO E CA 1
ATOM 8874 C C . PRO E 1 199 ? 133.035 83.730 139.478 1.00 228.73 199 PRO E C 1
ATOM 8875 O O . PRO E 1 199 ? 132.409 84.498 140.204 1.00 229.35 199 PRO E O 1
ATOM 8879 N N . GLY E 1 200 ? 132.977 82.403 139.597 1.00 233.68 200 GLY E N 1
ATOM 8880 C CA . GLY E 1 200 ? 132.177 81.758 140.621 1.00 236.47 200 GLY E CA 1
ATOM 8881 C C . GLY E 1 200 ? 132.442 80.256 140.639 1.00 251.75 200 GLY E C 1
ATOM 8882 O O . GLY E 1 200 ? 133.574 79.811 140.451 1.00 263.30 200 GLY E O 1
ATOM 8883 N N . TRP E 1 201 ? 131.369 79.491 140.846 1.00 261.72 201 TRP E N 1
ATOM 8884 C CA . TRP E 1 201 ? 131.420 78.039 140.827 1.00 265.45 201 TRP E CA 1
ATOM 8885 C C . TRP E 1 201 ? 130.981 77.515 139.459 1.00 263.09 201 TRP E C 1
ATOM 8886 O O . TRP E 1 201 ? 130.943 76.301 139.249 1.00 261.90 201 TRP E O 1
ATOM 8897 N N . TYR E 1 202 ? 130.687 78.441 138.532 1.00 253.77 202 TYR E N 1
ATOM 8898 C CA . TYR E 1 202 ? 130.103 78.110 137.241 1.00 235.05 202 TYR E CA 1
ATOM 8899 C C . TYR E 1 202 ? 131.069 78.415 136.099 1.00 242.84 202 TYR E C 1
ATOM 8900 O O . TYR E 1 202 ? 130.648 78.443 134.948 1.00 238.07 202 TYR E O 1
ATOM 8909 N N . ASP E 1 203 ? 132.363 78.578 136.405 1.00 261.38 203 ASP E N 1
ATOM 8910 C CA . ASP E 1 203 ? 133.402 78.609 135.381 1.00 278.13 203 ASP E CA 1
ATOM 8911 C C . ASP E 1 203 ? 133.631 77.226 134.766 1.00 289.34 203 ASP E C 1
ATOM 8912 O O . ASP E 1 203 ? 134.118 77.133 133.645 1.00 291.01 203 ASP E O 1
ATOM 8917 N N . SER E 1 204 ? 133.313 76.171 135.524 1.00 298.64 204 SER E N 1
ATOM 8918 C CA . SER E 1 204 ? 133.492 74.804 135.076 1.00 305.34 204 SER E CA 1
ATOM 8919 C C . SER E 1 204 ? 132.598 74.522 133.871 1.00 303.06 204 SER E C 1
ATOM 8920 O O . SER E 1 204 ? 133.025 73.851 132.944 1.00 308.02 204 SER E O 1
ATOM 8923 N N . ILE E 1 205 ? 131.370 75.063 133.890 1.00 292.37 205 ILE E N 1
ATOM 8924 C CA . ILE E 1 205 ? 130.338 74.678 132.936 1.00 284.16 205 ILE E CA 1
ATOM 8925 C C . ILE E 1 205 ? 130.305 75.705 131.807 1.00 270.07 205 ILE E C 1
ATOM 8926 O O . ILE E 1 205 ? 130.406 75.355 130.636 1.00 264.05 205 ILE E O 1
ATOM 8931 N N . PHE E 1 206 ? 130.148 76.972 132.192 1.00 259.20 206 PHE E N 1
ATOM 8932 C CA . PHE E 1 206 ? 130.013 78.082 131.267 1.00 248.26 206 PHE E CA 1
ATOM 8933 C C . PHE E 1 206 ? 131.299 78.888 131.453 1.00 245.03 206 PHE E C 1
ATOM 8934 O O . PHE E 1 206 ? 132.125 78.541 132.301 1.00 243.24 206 PHE E O 1
ATOM 8942 N N . GLY E 1 207 ? 131.461 79.943 130.662 1.00 251.95 207 GLY E N 1
ATOM 8943 C CA . GLY E 1 207 ? 132.590 80.839 130.830 1.00 262.76 207 GLY E CA 1
ATOM 8944 C C . GLY E 1 207 ? 133.596 80.639 129.708 1.00 277.78 207 GLY E C 1
ATOM 8945 O O . GLY E 1 207 ? 133.964 79.516 129.387 1.00 278.95 207 GLY E O 1
ATOM 8946 N N . GLY E 1 208 ? 134.008 81.763 129.099 1.00 284.54 208 GLY E N 1
ATOM 8947 C CA . GLY E 1 208 ? 134.762 81.775 127.857 1.00 286.69 208 GLY E CA 1
ATOM 8948 C C . GLY E 1 208 ? 133.860 81.785 126.620 1.00 287.10 208 GLY E C 1
ATOM 8949 O O . GLY E 1 208 ? 134.275 81.311 125.568 1.00 295.33 208 GLY E O 1
ATOM 8950 N N . TRP E 1 209 ? 132.613 82.260 126.772 1.00 272.26 209 TRP E N 1
ATOM 8951 C CA . TRP E 1 209 ? 131.635 82.253 125.688 1.00 256.69 209 TRP E CA 1
ATOM 8952 C C . TRP E 1 209 ? 131.405 83.692 125.213 1.00 226.28 209 TRP E C 1
ATOM 8953 O O . TRP E 1 209 ? 131.268 84.590 126.053 1.00 217.18 209 TRP E O 1
ATOM 8964 N N . ASP E 1 210 ? 131.416 83.924 123.884 1.00 203.56 210 ASP E N 1
ATOM 8965 C CA . ASP E 1 210 ? 131.180 85.261 123.342 1.00 183.57 210 ASP E CA 1
ATOM 8966 C C . ASP E 1 210 ? 129.689 85.458 123.085 1.00 133.03 210 ASP E C 1
ATOM 8967 O O . ASP E 1 210 ? 129.125 84.955 122.124 1.00 118.92 210 ASP E O 1
ATOM 8972 N N . LEU E 1 211 ? 129.095 86.305 123.914 1.00 82.56 211 LEU E N 1
ATOM 8973 C CA . LEU E 1 211 ? 127.689 86.536 123.960 1.00 88.72 211 LEU E CA 1
ATOM 8974 C C . LEU E 1 211 ? 127.311 87.806 123.217 1.00 73.98 211 LEU E C 1
ATOM 8975 O O . LEU E 1 211 ? 126.122 88.061 123.084 1.00 72.60 211 LEU E O 1
ATOM 8980 N N . ASN E 1 212 ? 128.259 88.613 122.728 1.00 63.77 212 ASN E N 1
ATOM 8981 C CA . ASN E 1 212 ? 127.892 89.885 122.127 1.00 61.78 212 ASN E CA 1
ATOM 8982 C C . ASN E 1 212 ? 126.885 89.741 120.994 1.00 65.55 212 ASN E C 1
ATOM 8983 O O . ASN E 1 212 ? 125.890 90.474 120.997 1.00 61.22 212 ASN E O 1
ATOM 8988 N N . VAL E 1 213 ? 127.097 88.790 120.073 1.00 55.02 213 VAL E N 1
ATOM 8989 C CA . VAL E 1 213 ? 126.135 88.569 118.999 1.00 60.97 213 VAL E CA 1
ATOM 8990 C C . VAL E 1 213 ? 124.780 88.153 119.590 1.00 56.00 213 VAL E C 1
ATOM 8991 O O . VAL E 1 213 ? 123.737 88.659 119.173 1.00 59.97 213 VAL E O 1
ATOM 8995 N N . ILE E 1 214 ? 124.800 87.266 120.585 1.00 58.04 214 ILE E N 1
ATOM 8996 C CA . ILE E 1 214 ? 123.587 86.799 121.239 1.00 65.23 214 ILE E CA 1
ATOM 8997 C C . ILE E 1 214 ? 122.874 87.942 121.957 1.00 64.12 214 ILE E C 1
ATOM 8998 O O . ILE E 1 214 ? 121.652 88.072 121.842 1.00 60.79 214 ILE E O 1
ATOM 9003 N N . TYR E 1 215 ? 123.616 88.745 122.723 1.00 52.11 215 TYR E N 1
ATOM 9004 C CA . TYR E 1 215 ? 123.011 89.914 123.342 1.00 55.70 215 TYR E CA 1
ATOM 9005 C C . TYR E 1 215 ? 122.414 90.827 122.271 1.00 55.53 215 TYR E C 1
ATOM 9006 O O . TYR E 1 215 ? 121.260 91.220 122.410 1.00 56.41 215 TYR E O 1
ATOM 9015 N N . ASN E 1 216 ? 123.124 91.108 121.175 1.00 54.63 216 ASN E N 1
ATOM 9016 C CA . ASN E 1 216 ? 122.608 92.102 120.231 1.00 56.86 216 ASN E CA 1
ATOM 9017 C C . ASN E 1 216 ? 121.337 91.599 119.548 1.00 58.60 216 ASN E C 1
ATOM 9018 O O . ASN E 1 216 ? 120.386 92.364 119.384 1.00 64.42 216 ASN E O 1
ATOM 9023 N N . ILE E 1 217 ? 121.292 90.320 119.181 1.00 54.76 217 ILE E N 1
ATOM 9024 C CA . ILE E 1 217 ? 120.106 89.796 118.510 1.00 60.35 217 ILE E CA 1
ATOM 9025 C C . ILE E 1 217 ? 118.976 89.563 119.517 1.00 57.49 217 ILE E C 1
ATOM 9026 O O . ILE E 1 217 ? 117.836 89.943 119.264 1.00 65.91 217 ILE E O 1
ATOM 9031 N N . GLY E 1 218 ? 119.298 88.939 120.657 1.00 64.57 218 GLY E N 1
ATOM 9032 C CA . GLY E 1 218 ? 118.369 88.774 121.761 1.00 60.03 218 GLY E CA 1
ATOM 9033 C C . GLY E 1 218 ? 117.687 90.069 122.219 1.00 60.03 218 GLY E C 1
ATOM 9034 O O . GLY E 1 218 ? 116.457 90.112 122.369 1.00 57.05 218 GLY E O 1
ATOM 9035 N N . ASP E 1 219 ? 118.434 91.149 122.404 1.00 53.12 219 ASP E N 1
ATOM 9036 C CA . ASP E 1 219 ? 117.803 92.403 122.803 1.00 60.67 219 ASP E CA 1
ATOM 9037 C C . ASP E 1 219 ? 116.707 92.797 121.830 1.00 58.50 219 ASP E C 1
ATOM 9038 O O . ASP E 1 219 ? 115.565 93.036 122.234 1.00 65.82 219 ASP E O 1
ATOM 9043 N N . ALA E 1 220 ? 117.033 92.809 120.538 1.00 57.10 220 ALA E N 1
ATOM 9044 C CA . ALA E 1 220 ? 116.075 93.251 119.546 1.00 57.58 220 ALA E CA 1
ATOM 9045 C C . ALA E 1 220 ? 114.851 92.343 119.546 1.00 60.39 220 ALA E C 1
ATOM 9046 O O . ALA E 1 220 ? 113.713 92.816 119.546 1.00 60.60 220 ALA E O 1
ATOM 9048 N N . ILE E 1 221 ? 115.068 91.027 119.591 1.00 53.34 221 ILE E N 1
ATOM 9049 C CA . ILE E 1 221 ? 113.920 90.139 119.552 1.00 58.40 221 ILE E CA 1
ATOM 9050 C C . ILE E 1 221 ? 113.102 90.294 120.827 1.00 56.21 221 ILE E C 1
ATOM 9051 O O . ILE E 1 221 ? 111.880 90.390 120.748 1.00 59.98 221 ILE E O 1
ATOM 9056 N N . ASN E 1 222 ? 113.772 90.312 121.988 1.00 53.97 222 ASN E N 1
ATOM 9057 C CA . ASN E 1 222 ? 113.076 90.486 123.256 1.00 57.05 222 ASN E CA 1
ATOM 9058 C C . ASN E 1 222 ? 112.249 91.768 123.269 1.00 52.01 222 ASN E C 1
ATOM 9059 O O . ASN E 1 222 ? 111.045 91.710 123.515 1.00 59.49 222 ASN E O 1
ATOM 9064 N N . LYS E 1 223 ? 112.849 92.915 122.954 1.00 54.82 223 LYS E N 1
ATOM 9065 C CA . LYS E 1 223 ? 112.121 94.180 123.069 1.00 52.94 223 LYS E CA 1
ATOM 9066 C C . LYS E 1 223 ? 111.084 94.389 121.969 1.00 56.15 223 LYS E C 1
ATOM 9067 O O . LYS E 1 223 ? 109.934 94.676 122.291 1.00 53.65 223 LYS E O 1
ATOM 9073 N N . ILE E 1 224 ? 111.420 94.104 120.693 1.00 57.06 224 ILE E N 1
ATOM 9074 C CA . ILE E 1 224 ? 110.435 94.304 119.643 1.00 50.62 224 ILE E CA 1
ATOM 9075 C C . ILE E 1 224 ? 109.332 93.261 119.740 1.00 51.74 224 ILE E C 1
ATOM 9076 O O . ILE E 1 224 ? 108.156 93.585 119.533 1.00 62.66 224 ILE E O 1
ATOM 9081 N N . GLY E 1 225 ? 109.678 92.031 120.130 1.00 59.70 225 GLY E N 1
ATOM 9082 C CA . GLY E 1 225 ? 108.685 90.973 120.288 1.00 50.95 225 GLY E CA 1
ATOM 9083 C C . GLY E 1 225 ? 107.655 91.294 121.353 1.00 51.27 225 GLY E C 1
ATOM 9084 O O . GLY E 1 225 ? 106.449 91.227 121.098 1.00 59.58 225 GLY E O 1
ATOM 9085 N N . PHE E 1 226 ? 108.105 91.748 122.524 1.00 55.18 226 PHE E N 1
ATOM 9086 C CA . PHE E 1 226 ? 107.166 92.143 123.567 1.00 54.29 226 PHE E CA 1
ATOM 9087 C C . PHE E 1 226 ? 106.185 93.188 123.038 1.00 57.09 226 PHE E C 1
ATOM 9088 O O . PHE E 1 226 ? 104.968 93.056 123.134 1.00 57.67 226 PHE E O 1
ATOM 9096 N N . GLY E 1 227 ? 106.714 94.217 122.372 1.00 53.70 227 GLY E N 1
ATOM 9097 C CA . GLY E 1 227 ? 105.839 95.265 121.911 1.00 44.25 227 GLY E CA 1
ATOM 9098 C C . GLY E 1 227 ? 104.877 94.825 120.821 1.00 52.72 227 GLY E C 1
ATOM 9099 O O . GLY E 1 227 ? 103.703 95.185 120.893 1.00 52.46 227 GLY E O 1
ATOM 9100 N N . LEU E 1 228 ? 105.345 93.975 119.880 1.00 52.74 228 LEU E N 1
ATOM 9101 C CA . LEU E 1 228 ? 104.451 93.436 118.871 1.00 51.35 228 LEU E CA 1
ATOM 9102 C C . LEU E 1 228 ? 103.331 92.575 119.443 1.00 55.79 228 LEU E C 1
ATOM 9103 O O . LEU E 1 228 ? 102.209 92.658 118.933 1.00 52.20 228 LEU E O 1
ATOM 9108 N N . VAL E 1 229 ? 103.559 91.923 120.591 1.00 56.27 229 VAL E N 1
ATOM 9109 C CA . VAL E 1 229 ? 102.483 91.155 121.202 1.00 56.37 229 VAL E CA 1
ATOM 9110 C C . VAL E 1 229 ? 101.466 92.113 121.805 1.00 60.69 229 VAL E C 1
ATOM 9111 O O . VAL E 1 229 ? 100.250 91.904 121.698 1.00 54.09 229 VAL E O 1
ATOM 9115 N N . ILE E 1 230 ? 101.947 93.195 122.425 1.00 55.28 230 ILE E N 1
ATOM 9116 C CA . ILE E 1 230 ? 101.010 94.163 122.985 1.00 62.38 230 ILE E CA 1
ATOM 9117 C C . ILE E 1 230 ? 100.265 94.873 121.862 1.00 55.49 230 ILE E C 1
ATOM 9118 O O . ILE E 1 230 ? 99.046 95.041 121.893 1.00 55.08 230 ILE E O 1
ATOM 9123 N N . TYR E 1 231 ? 100.977 95.291 120.831 1.00 58.01 231 TYR E N 1
ATOM 9124 C CA . TYR E 1 231 ? 100.291 95.889 119.694 1.00 59.09 231 TYR E CA 1
ATOM 9125 C C . TYR E 1 231 ? 99.246 94.963 119.084 1.00 56.28 231 TYR E C 1
ATOM 9126 O O . TYR E 1 231 ? 98.155 95.399 118.782 1.00 57.69 231 TYR E O 1
ATOM 9135 N N . ASN E 1 232 ? 99.595 93.685 118.909 1.00 61.79 232 ASN E N 1
ATOM 9136 C CA . ASN E 1 232 ? 98.642 92.706 118.423 1.00 59.21 232 ASN E CA 1
ATOM 9137 C C . ASN E 1 232 ? 97.387 92.581 119.289 1.00 59.79 232 ASN E C 1
ATOM 9138 O O . ASN E 1 232 ? 96.307 92.404 118.748 1.00 57.86 232 ASN E O 1
ATOM 9143 N N . LEU E 1 233 ? 97.510 92.751 120.615 1.00 60.13 233 LEU E N 1
ATOM 9144 C CA . LEU E 1 233 ? 96.364 92.690 121.494 1.00 56.45 233 LEU E CA 1
ATOM 9145 C C . LEU E 1 233 ? 95.435 93.867 121.232 1.00 60.55 233 LEU E C 1
ATOM 9146 O O . LEU E 1 233 ? 94.237 93.683 121.084 1.00 65.58 233 LEU E O 1
ATOM 9151 N N . ALA E 1 234 ? 95.981 95.088 121.158 1.00 61.44 234 ALA E N 1
ATOM 9152 C CA . ALA E 1 234 ? 95.155 96.249 120.854 1.00 60.87 234 ALA E CA 1
ATOM 9153 C C . ALA E 1 234 ? 94.414 96.081 119.525 1.00 63.89 234 ALA E C 1
ATOM 9154 O O . ALA E 1 234 ? 93.281 96.532 119.392 1.00 64.67 234 ALA E O 1
ATOM 9156 N N . VAL E 1 235 ? 95.095 95.534 118.505 1.00 73.67 235 VAL E N 1
ATOM 9157 C CA . VAL E 1 235 ? 94.497 95.360 117.185 1.00 67.04 235 VAL E CA 1
ATOM 9158 C C . VAL E 1 235 ? 93.370 94.330 117.251 1.00 70.12 235 VAL E C 1
ATOM 9159 O O . VAL E 1 235 ? 92.277 94.594 116.798 1.00 71.03 235 VAL E O 1
ATOM 9163 N N . GLN E 1 236 ? 93.625 93.155 117.825 1.00 77.86 236 GLN E N 1
ATOM 9164 C CA . GLN E 1 236 ? 92.587 92.146 117.957 1.00 83.32 236 GLN E CA 1
ATOM 9165 C C . GLN E 1 236 ? 91.355 92.722 118.660 1.00 79.51 236 GLN E C 1
ATOM 9166 O O . GLN E 1 236 ? 90.235 92.465 118.246 1.00 98.60 236 GLN E O 1
ATOM 9172 N N . ALA E 1 237 ? 91.561 93.485 119.730 1.00 90.21 237 ALA E N 1
ATOM 9173 C CA . ALA E 1 237 ? 90.445 93.937 120.542 1.00 102.92 237 ALA E CA 1
ATOM 9174 C C . ALA E 1 237 ? 89.621 94.966 119.773 1.00 91.29 237 ALA E C 1
ATOM 9175 O O . ALA E 1 237 ? 88.394 94.944 119.796 1.00 116.96 237 ALA E O 1
ATOM 9177 N N . THR E 1 238 ? 90.330 95.864 119.102 1.00 98.93 238 THR E N 1
ATOM 9178 C CA . THR E 1 238 ? 89.730 96.957 118.362 1.00 92.79 238 THR E CA 1
ATOM 9179 C C . THR E 1 238 ? 88.859 96.434 117.228 1.00 91.05 238 THR E C 1
ATOM 9180 O O . THR E 1 238 ? 87.838 97.039 116.914 1.00 123.06 238 THR E O 1
ATOM 9184 N N . ASN E 1 239 ? 89.296 95.345 116.578 1.00 111.19 239 ASN E N 1
ATOM 9185 C CA . ASN E 1 239 ? 88.640 94.859 115.370 1.00 115.94 239 ASN E CA 1
ATOM 9186 C C . ASN E 1 239 ? 87.538 93.880 115.769 1.00 126.08 239 ASN E C 1
ATOM 9187 O O . ASN E 1 239 ? 87.140 92.999 115.006 1.00 141.33 239 ASN E O 1
ATOM 9192 N N . LYS E 1 240 ? 87.048 94.029 117.005 1.00 134.09 240 LYS E N 1
ATOM 9193 C CA . LYS E 1 240 ? 85.905 93.304 117.529 1.00 152.46 240 LYS E CA 1
ATOM 9194 C C . LYS E 1 240 ? 84.947 94.284 118.234 1.00 158.57 240 LYS E C 1
ATOM 9195 O O . LYS E 1 240 ? 84.655 95.351 117.655 1.00 169.41 240 LYS E O 1
#

B-factor: mean 87.9, std 45.6, range [40.72, 335.38]